Protein AF-0000000085003694 (afdb_homodimer)

Nearest PDB structures (foldseek):
  8pn7-assembly1_A  TM=8.939E-01  e=8.388E-47  Methylorubrum extorquens AM1
  7w5u-assembly1_D  TM=9.003E-01  e=6.815E-46  Streptomyces antibioticus
  6ybq-assembly1_D  TM=8.881E-01  e=1.620E-46  Methylorubrum extorquens AM1
  8pn8-assembly1_E  TM=8.830E-01  e=2.777E-46  Methylorubrum extorquens AM1
  3n6r-assembly1_J  TM=8.562E-01  e=2.970E-42  Roseobacter denitrificans OCh 114

Sequence (1122 aa):
MPENTKAAQRIRQVSTHLSPQKLPVDYSDVFDDMKLLRSMASTPDTSRRGYIRQKEAGKLWVRERLEQLLDQGSFTEIGSLSGTVTWEKTGPTTDKPVSFIPSNNIQGMGRLKGRKVLLTADDFTIRGGHLDGSTAGKTIYLEKLALALKLPMIKLVDGSSGGGSVTIIGTQGWSYLPSLPAFRHIVDQLNQGIPNLGAVVGPAIGLGAARVVSCHFSVMAADIGSLFNAGPEVVKGAALGDDLNPQTLGGPAIHCTNGTIDNMARDEAECYEQLRTMLSYLPNCGVEAPPVIPSTDPENRTDESLRRVIPRRPTRMYNPRTIILSVVDRESWFEIGPLWGRTAISGVARLGGRPVGIISLNCEVNGGTLDAAGSQKLTRLLKLCDVMNLPVLQFIDVRTLTAGYAIGPAAEKAATMRWGVELAKTYFDTTTPLFNVITRRVYGVAGGVMISSRDPVMQVAWPSGQWGSLPLEGGIEVAHRHELGEAAKVGKKAERYKELDDEYRRLMNPVRTANAFGIEEIVDPKDTRSICCAWAKHVYKTLLPQRLLDRAAGKIVPKFCMPENTKAAQRIRQVSTHLSPQKLPVDYSDVFDDMKLLRSMASTPDTSRRGYIRQKEAGKLWVRERLEQLLDQGSFTEIGSLSGTVTWEKTGPTTDKPVSFIPSNNIQGMGRLKGRKVLLTADDFTIRGGHLDGSTAGKTIYLEKLALALKLPMIKLVDGSSGGGSVTIIGTQGWSYLPSLPAFRHIVDQLNQGIPNLGAVVGPAIGLGAARVVSCHFSVMAADIGSLFNAGPEVVKGAALGDDLNPQTLGGPAIHCTNGTIDNMARDEAECYEQLRTMLSYLPNCGVEAPPVIPSTDPENRTDESLRRVIPRRPTRMYNPRTIILSVVDRESWFEIGPLWGRTAISGVARLGGRPVGIISLNCEVNGGTLDAAGSQKLTRLLKLCDVMNLPVLQFIDVRTLTAGYAIGPAAEKAATMRWGVELAKTYFDTTTPLFNVITRRVYGVAGGVMISSRDPVMQVAWPSGQWGSLPLEGGIEVAHRHELGEAAKVGKKAERYKELDDEYRRLMNPVRTANAFGIEEIVDPKDTRSICCAWAKHVYKTLLPQRLLDRAAGKIVPKFC

Structure (mmCIF, N/CA/C/O backbone):
data_AF-0000000085003694-model_v1
#
loop_
_entity.id
_entity.type
_entity.pdbx_description
1 polymer 'Propionyl-CoA carboxylase beta chain, mitochondrial'
#
loop_
_atom_site.group_PDB
_atom_site.id
_atom_site.type_symbol
_atom_site.label_atom_id
_atom_site.label_alt_id
_atom_site.label_comp_id
_atom_site.label_asym_id
_atom_site.label_entity_id
_atom_site.label_seq_id
_atom_site.pdbx_PDB_ins_code
_atom_site.Cartn_x
_atom_site.Cartn_y
_atom_site.Cartn_z
_atom_site.occupancy
_atom_site.B_iso_or_equiv
_atom_site.auth_seq_id
_atom_site.auth_comp_id
_atom_site.auth_asym_id
_atom_site.auth_atom_id
_atom_site.pdbx_PDB_model_num
ATOM 1 N N . MET A 1 1 ? -14.82 -75.75 -62.594 1 29.81 1 MET A N 1
ATOM 2 C CA . MET A 1 1 ? -14.07 -74.562 -62.938 1 29.81 1 MET A CA 1
ATOM 3 C C . MET A 1 1 ? -14.375 -73.438 -61.938 1 29.81 1 MET A C 1
ATOM 5 O O . MET A 1 1 ? -14.25 -72.25 -62.25 1 29.81 1 MET A O 1
ATOM 9 N N . PRO A 1 2 ? -14.812 -73.688 -60.781 1 48.53 2 PRO A N 1
ATOM 10 C CA . PRO A 1 2 ? -15.203 -73 -59.562 1 48.53 2 PRO A CA 1
ATOM 11 C C . PRO A 1 2 ? -14 -72.438 -58.781 1 48.53 2 PRO A C 1
ATOM 13 O O . PRO A 1 2 ? -14.164 -71.812 -57.75 1 48.53 2 PRO A O 1
ATOM 16 N N . GLU A 1 3 ? -12.656 -72.562 -59.406 1 47.25 3 GLU A N 1
ATOM 17 C CA . GLU A 1 3 ? -11.359 -72.25 -58.812 1 47.25 3 GLU A CA 1
ATOM 18 C C . GLU A 1 3 ? -11.094 -70.75 -58.875 1 47.25 3 GLU A C 1
ATOM 20 O O . GLU A 1 3 ? -10.523 -70.188 -57.938 1 47.25 3 GLU A O 1
ATOM 25 N N . ASN A 1 4 ? -11.25 -70.188 -60.094 1 48.09 4 ASN A N 1
ATOM 26 C CA . ASN A 1 4 ? -10.703 -68.875 -60.344 1 48.09 4 ASN A CA 1
ATOM 27 C C . ASN A 1 4 ? -11.445 -67.75 -59.562 1 48.09 4 ASN A C 1
ATOM 29 O O . ASN A 1 4 ? -11 -66.625 -59.469 1 48.09 4 ASN A O 1
ATOM 33 N N . THR A 1 5 ? -12.695 -68.125 -59.188 1 52.16 5 THR A N 1
ATOM 34 C CA . THR A 1 5 ? -13.469 -67.062 -58.531 1 52.16 5 THR A CA 1
ATOM 35 C C . THR A 1 5 ? -12.992 -66.938 -57.062 1 52.16 5 THR A C 1
ATOM 37 O O . THR A 1 5 ? -13.008 -65.812 -56.531 1 52.16 5 THR A O 1
ATOM 40 N N . LYS A 1 6 ? -12.391 -68.125 -56.469 1 52.56 6 LYS A N 1
ATOM 41 C CA . LYS A 1 6 ? -11.953 -68 -55.062 1 52.56 6 LYS A CA 1
ATOM 42 C C . LYS A 1 6 ? -10.648 -67.188 -54.969 1 52.56 6 LYS A C 1
ATOM 44 O O . LYS A 1 6 ? -10.398 -66.5 -53.969 1 52.56 6 LYS A O 1
ATOM 49 N N . ALA A 1 7 ? -9.805 -67.312 -55.969 1 59.47 7 ALA A N 1
ATOM 50 C CA . ALA A 1 7 ? -8.539 -66.625 -55.906 1 59.47 7 ALA A CA 1
ATOM 51 C C . ALA A 1 7 ? -8.734 -65.125 -56.094 1 59.47 7 ALA A C 1
ATOM 53 O O . ALA A 1 7 ? -8.094 -64.312 -55.438 1 59.47 7 ALA A O 1
ATOM 54 N N . ALA A 1 8 ? -9.688 -64.938 -56.969 1 58.44 8 ALA A N 1
ATOM 55 C CA . ALA A 1 8 ? -9.984 -63.531 -57.219 1 58.44 8 ALA A CA 1
ATOM 56 C C . ALA A 1 8 ? -10.672 -62.875 -56 1 58.44 8 ALA A C 1
ATOM 58 O O . ALA A 1 8 ? -10.406 -61.719 -55.656 1 58.44 8 ALA A O 1
ATOM 59 N N . GLN A 1 9 ? -11.5 -63.812 -55.312 1 54.28 9 GLN A N 1
ATOM 60 C CA . GLN A 1 9 ? -12.102 -63.375 -54.062 1 54.28 9 GLN A CA 1
ATOM 61 C C . GLN A 1 9 ? -11.047 -63.219 -52.969 1 54.28 9 GLN A C 1
ATOM 63 O O . GLN A 1 9 ? -11.102 -62.281 -52.156 1 54.28 9 GLN A O 1
ATOM 68 N N . ARG A 1 10 ? -10.086 -64.188 -52.938 1 58.09 10 ARG A N 1
ATOM 69 C CA . ARG A 1 10 ? -9.031 -64.125 -51.938 1 58.09 10 ARG A CA 1
ATOM 70 C C . ARG A 1 10 ? -8.109 -62.938 -52.25 1 58.09 10 ARG A C 1
ATOM 72 O O . ARG A 1 10 ? -7.664 -62.25 -51.312 1 58.09 10 ARG A O 1
ATOM 79 N N . ILE A 1 11 ? -7.781 -62.719 -53.562 1 54.47 11 ILE A N 1
ATOM 80 C CA . ILE A 1 11 ? -6.973 -61.562 -53.875 1 54.47 11 ILE A CA 1
ATOM 81 C C . ILE A 1 11 ? -7.742 -60.281 -53.531 1 54.47 11 ILE A C 1
ATOM 83 O O . ILE A 1 11 ? -7.168 -59.344 -52.969 1 54.47 11 ILE A O 1
ATOM 87 N N . ARG A 1 12 ? -9.133 -60.219 -53.812 1 50.28 12 ARG A N 1
ATOM 88 C CA . ARG A 1 12 ? -9.906 -59.031 -53.406 1 50.28 12 ARG A CA 1
ATOM 89 C C . ARG A 1 12 ? -9.945 -58.906 -51.906 1 50.28 12 ARG A C 1
ATOM 91 O O . ARG A 1 12 ? -9.891 -57.812 -51.344 1 50.28 12 ARG A O 1
ATOM 98 N N . GLN A 1 13 ? -10.016 -60.094 -51.188 1 49.41 13 GLN A N 1
ATOM 99 C CA . GLN A 1 13 ? -9.992 -60.031 -49.719 1 49.41 13 GLN A CA 1
ATOM 100 C C . GLN A 1 13 ? -8.625 -59.562 -49.219 1 49.41 13 GLN A C 1
ATOM 102 O O . GLN A 1 13 ? -8.547 -58.812 -48.25 1 49.41 13 GLN A O 1
ATOM 107 N N . VAL A 1 14 ? -7.523 -60.094 -49.812 1 51.84 14 VAL A N 1
ATOM 108 C CA . VAL A 1 14 ? -6.203 -59.656 -49.375 1 51.84 14 VAL A CA 1
ATOM 109 C C . VAL A 1 14 ? -5.969 -58.219 -49.812 1 51.84 14 VAL A C 1
ATOM 111 O O . VAL A 1 14 ? -5.355 -57.438 -49.094 1 51.84 14 VAL A O 1
ATOM 114 N N . SER A 1 15 ? -6.367 -57.812 -51.031 1 46.91 15 SER A N 1
ATOM 115 C CA . SER A 1 15 ? -6.184 -56.406 -51.438 1 46.91 15 SER A CA 1
ATOM 116 C C . SER A 1 15 ? -7 -55.469 -50.594 1 46.91 15 SER A C 1
ATOM 118 O O . SER A 1 15 ? -6.641 -54.312 -50.406 1 46.91 15 SER A O 1
ATOM 120 N N . THR A 1 16 ? -8.289 -55.812 -50.188 1 43.41 16 THR A N 1
ATOM 121 C CA . THR A 1 16 ? -9.039 -54.969 -49.25 1 43.41 16 THR A CA 1
ATOM 122 C C . THR A 1 16 ? -8.328 -54.906 -47.906 1 43.41 16 THR A C 1
ATOM 124 O O . THR A 1 16 ? -8.484 -53.938 -47.156 1 43.41 16 THR A O 1
ATOM 127 N N . HIS A 1 17 ? -7.652 -56 -47.5 1 44.16 17 HIS A N 1
ATOM 128 C CA . HIS A 1 17 ? -6.914 -55.969 -46.25 1 44.16 17 HIS A CA 1
ATOM 129 C C . HIS A 1 17 ? -5.652 -55.125 -46.375 1 44.16 17 HIS A C 1
ATOM 131 O O . HIS A 1 17 ? -5.078 -54.688 -45.375 1 44.16 17 HIS A O 1
ATOM 137 N N . LEU A 1 18 ? -4.91 -55.219 -47.469 1 43.62 18 LEU A N 1
ATOM 138 C CA . LEU A 1 18 ? -3.682 -54.438 -47.594 1 43.62 18 LEU A CA 1
ATOM 139 C C . LEU A 1 18 ? -3.986 -53 -47.938 1 43.62 18 LEU A C 1
ATOM 141 O O . LEU A 1 18 ? -3.1 -52.25 -48.344 1 43.62 18 LEU A O 1
ATOM 145 N N . SER A 1 19 ? -5.242 -52.625 -48.312 1 42.5 19 SER A N 1
ATOM 146 C CA . SER A 1 19 ? -5.332 -51.219 -48.625 1 42.5 19 SER A CA 1
ATOM 147 C C . SER A 1 19 ? -4.848 -50.375 -47.438 1 42.5 19 SER A C 1
ATOM 149 O O . SER A 1 19 ? -5.215 -50.625 -46.281 1 42.5 19 SER A O 1
ATOM 151 N N . PRO A 1 20 ? -3.699 -49.75 -47.562 1 49 20 PRO A N 1
ATOM 152 C CA . PRO A 1 20 ? -3.346 -48.781 -46.5 1 49 20 PRO A CA 1
ATOM 153 C C . PRO A 1 20 ? -4.566 -48.094 -45.875 1 49 20 PRO A C 1
ATOM 155 O O . PRO A 1 20 ? -5.57 -47.875 -46.562 1 49 20 PRO A O 1
ATOM 158 N N . GLN A 1 21 ? -4.977 -48.562 -44.781 1 52.09 21 GLN A N 1
ATOM 159 C CA . GLN A 1 21 ? -6.047 -47.875 -44.062 1 52.09 21 GLN A CA 1
ATOM 160 C C . GLN A 1 21 ? -6.137 -46.406 -44.469 1 52.09 21 GLN A C 1
ATOM 162 O O . GLN A 1 21 ? -5.254 -45.594 -44.156 1 52.09 21 GLN A O 1
ATOM 167 N N . LYS A 1 22 ? -6.586 -46.156 -45.625 1 66.31 22 LYS A N 1
ATOM 168 C CA . LYS A 1 22 ? -6.781 -44.812 -46.156 1 66.31 22 LYS A CA 1
ATOM 169 C C . LYS A 1 22 ? -7.48 -43.938 -45.156 1 66.31 22 LYS A C 1
ATOM 171 O O . LYS A 1 22 ? -8.547 -44.281 -44.625 1 66.31 22 LYS A O 1
ATOM 176 N N . LEU A 1 23 ? -6.699 -43 -44.625 1 74.5 23 LEU A N 1
ATOM 177 C CA . LEU A 1 23 ? -7.262 -41.969 -43.781 1 74.5 23 LEU A CA 1
ATOM 178 C C . LEU A 1 23 ? -8.477 -41.312 -44.438 1 74.5 23 LEU A C 1
ATOM 180 O O . LEU A 1 23 ? -8.484 -41.125 -45.656 1 74.5 23 LEU A O 1
ATOM 184 N N . PRO A 1 24 ? -9.578 -41.375 -43.688 1 79.56 24 PRO A N 1
ATOM 185 C CA . PRO A 1 24 ? -10.734 -40.688 -44.25 1 79.56 24 PRO A CA 1
ATOM 186 C C . PRO A 1 24 ? -10.391 -39.281 -44.781 1 79.56 24 PRO A C 1
ATOM 188 O O . PRO A 1 24 ? -9.562 -38.594 -44.219 1 79.56 24 PRO A O 1
ATOM 191 N N . VAL A 1 25 ? -10.953 -38.875 -45.875 1 80.38 25 VAL A N 1
ATOM 192 C CA . VAL A 1 25 ? -10.68 -37.625 -46.531 1 80.38 25 VAL A CA 1
ATOM 193 C C . VAL A 1 25 ? -11.219 -36.469 -45.688 1 80.38 25 VAL A C 1
ATOM 195 O O . VAL A 1 25 ? -10.711 -35.344 -45.75 1 80.38 25 VAL A O 1
ATOM 198 N N . ASP A 1 26 ? -12.188 -36.781 -44.938 1 85.44 26 ASP A N 1
ATOM 199 C CA . ASP A 1 26 ? -12.852 -35.719 -44.188 1 85.44 26 ASP A CA 1
ATOM 200 C C . ASP A 1 26 ? -12.367 -35.656 -42.75 1 85.44 26 ASP A C 1
ATOM 202 O O . ASP A 1 26 ? -13.039 -35.062 -41.906 1 85.44 26 ASP A O 1
ATOM 206 N N . TYR A 1 27 ? -11.32 -36.188 -42.438 1 88.31 27 TYR A N 1
ATOM 207 C CA . TYR A 1 27 ? -10.648 -36.156 -41.156 1 88.31 27 TYR A CA 1
ATOM 208 C C . TYR A 1 27 ? -11.547 -36.75 -40.062 1 88.31 27 TYR A C 1
ATOM 210 O O . TYR A 1 27 ? -11.445 -36.344 -38.875 1 88.31 27 TYR A O 1
ATOM 218 N N . SER A 1 28 ? -12.469 -37.562 -40.312 1 87.81 28 SER A N 1
ATOM 219 C CA . SER A 1 28 ? -13.375 -38.188 -39.344 1 87.81 28 SER A CA 1
ATOM 220 C C . SER A 1 28 ? -12.609 -38.969 -38.281 1 87.81 28 SER A C 1
ATOM 222 O O . SER A 1 28 ? -13.047 -39.062 -37.156 1 87.81 28 SER A O 1
ATOM 224 N N . ASP A 1 29 ? -11.531 -39.531 -38.688 1 85.12 29 ASP A N 1
ATOM 225 C CA . ASP A 1 29 ? -10.688 -40.25 -37.719 1 85.12 29 ASP A CA 1
ATOM 226 C C . ASP A 1 29 ? -10.203 -39.312 -36.625 1 85.12 29 ASP A C 1
ATOM 228 O O . ASP A 1 29 ? -10.258 -39.625 -35.438 1 85.12 29 ASP A O 1
ATOM 232 N N . VAL A 1 30 ? -9.711 -38.156 -37.094 1 87.62 30 VAL A N 1
ATOM 233 C CA . VAL A 1 30 ? -9.234 -37.156 -36.125 1 87.62 30 VAL A CA 1
ATOM 234 C C . VAL A 1 30 ? -10.398 -36.656 -35.281 1 87.62 30 VAL A C 1
ATOM 236 O O . VAL A 1 30 ? -10.258 -36.531 -34.062 1 87.62 30 VAL A O 1
ATOM 239 N N . PHE A 1 31 ? -11.492 -36.469 -35.812 1 90.31 31 PHE A N 1
ATOM 240 C CA . PHE A 1 31 ? -12.688 -36.031 -35.094 1 90.31 31 PHE A CA 1
ATOM 241 C C . PHE A 1 31 ? -13.094 -37.062 -34.031 1 90.31 31 PHE A C 1
ATOM 243 O O . PHE A 1 31 ? -13.516 -36.719 -32.938 1 90.31 31 PHE A O 1
ATOM 250 N N . ASP A 1 32 ? -12.992 -38.25 -34.406 1 90.25 32 ASP A N 1
ATOM 251 C CA . ASP A 1 32 ? -13.344 -39.281 -33.469 1 90.25 32 ASP A CA 1
ATOM 252 C C . ASP A 1 32 ? -12.414 -39.281 -32.281 1 90.25 32 ASP A C 1
ATOM 254 O O . ASP A 1 32 ? -12.867 -39.469 -31.141 1 90.25 32 ASP A O 1
ATOM 258 N N . ASP A 1 33 ? -11.141 -39.125 -32.625 1 91.38 33 ASP A N 1
ATOM 259 C CA . ASP A 1 33 ? -10.18 -39 -31.531 1 91.38 33 ASP A CA 1
ATOM 260 C C . ASP A 1 33 ? -10.523 -37.844 -30.609 1 91.38 33 ASP A C 1
ATOM 262 O O . ASP A 1 33 ? -10.5 -37.969 -29.391 1 91.38 33 ASP A O 1
ATOM 266 N N . MET A 1 34 ? -10.805 -36.719 -31.156 1 92.12 34 MET A N 1
ATOM 267 C CA . MET A 1 34 ? -11.141 -35.531 -30.391 1 92.12 34 MET A CA 1
ATOM 268 C C . MET A 1 34 ? -12.383 -35.75 -29.531 1 92.12 34 MET A C 1
ATOM 270 O O . MET A 1 34 ? -12.406 -35.375 -28.344 1 92.12 34 MET A O 1
ATOM 274 N N . LYS A 1 35 ? -13.336 -36.312 -30.109 1 93 35 LYS A N 1
ATOM 275 C CA . LYS A 1 35 ? -14.578 -36.594 -29.391 1 93 35 LYS A CA 1
ATOM 276 C C . LYS A 1 35 ? -14.344 -37.5 -28.203 1 93 35 LYS A C 1
ATOM 278 O O . LYS A 1 35 ? -14.914 -37.312 -27.125 1 93 35 LYS A O 1
ATOM 283 N N . LEU A 1 36 ? -13.578 -38.5 -28.438 1 92.81 36 LEU A N 1
ATOM 284 C CA . LEU A 1 36 ? -13.25 -39.469 -27.375 1 92.81 36 LEU A CA 1
ATOM 285 C C . LEU A 1 36 ? -12.547 -38.75 -26.219 1 92.81 36 LEU A C 1
ATOM 287 O O . LEU A 1 36 ? -12.938 -38.938 -25.062 1 92.81 36 LEU A O 1
ATOM 291 N N . LEU A 1 37 ? -11.562 -38 -26.547 1 93.06 37 LEU A N 1
ATOM 292 C CA . LEU A 1 37 ? -10.797 -37.281 -25.516 1 93.06 37 LEU A CA 1
ATOM 293 C C . LEU A 1 37 ? -11.688 -36.312 -24.766 1 93.06 37 LEU A C 1
ATOM 295 O O . LEU A 1 37 ? -11.617 -36.219 -23.531 1 93.06 37 LEU A O 1
ATOM 299 N N . ARG A 1 38 ? -12.484 -35.625 -25.484 1 93.31 38 ARG A N 1
ATOM 300 C CA . ARG A 1 38 ? -13.383 -34.656 -24.844 1 93.31 38 ARG A CA 1
ATOM 301 C C . ARG A 1 38 ? -14.391 -35.375 -23.953 1 93.31 38 ARG A C 1
ATOM 303 O O . ARG A 1 38 ? -14.742 -34.875 -22.875 1 93.31 38 ARG A O 1
ATOM 310 N N . SER A 1 39 ? -14.844 -36.469 -24.359 1 93.38 39 SER A N 1
ATOM 311 C CA . SER A 1 39 ? -15.766 -37.25 -23.562 1 93.38 39 SER A CA 1
ATOM 312 C C . SER A 1 39 ? -15.094 -37.719 -22.266 1 93.38 39 SER A C 1
ATOM 314 O O . SER A 1 39 ? -15.703 -37.688 -21.203 1 93.38 39 SER A O 1
ATOM 316 N N . MET A 1 40 ? -13.914 -38.156 -22.406 1 91.06 40 MET A N 1
ATOM 317 C CA . MET A 1 40 ? -13.164 -38.625 -21.234 1 91.06 40 MET A CA 1
ATOM 318 C C . MET A 1 40 ? -12.938 -37.469 -20.25 1 91.06 40 MET A C 1
ATOM 320 O O . MET A 1 40 ? -13.039 -37.656 -19.047 1 91.06 40 MET A O 1
ATOM 324 N N . ALA A 1 41 ? -12.656 -36.312 -20.797 1 91.69 41 ALA A N 1
ATOM 325 C CA . ALA A 1 41 ? -12.391 -35.156 -19.984 1 91.69 41 ALA A CA 1
ATOM 326 C C . ALA A 1 41 ? -13.648 -34.688 -19.25 1 91.69 41 ALA A C 1
ATOM 328 O O . ALA A 1 41 ? -13.57 -34.156 -18.141 1 91.69 41 ALA A O 1
ATOM 329 N N . SER A 1 42 ? -14.766 -34.875 -19.844 1 91.75 42 SER A N 1
ATOM 330 C CA . SER A 1 42 ? -16 -34.344 -19.297 1 91.75 42 SER A CA 1
ATOM 331 C C . SER A 1 42 ? -16.734 -35.375 -18.453 1 91.75 42 SER A C 1
ATOM 333 O O . SER A 1 42 ? -17.781 -35.062 -17.859 1 91.75 42 SER A O 1
ATOM 335 N N . THR A 1 43 ? -16.219 -36.562 -18.391 1 90.12 43 THR A N 1
ATOM 336 C CA . THR A 1 43 ? -16.828 -37.625 -17.578 1 90.12 43 THR A CA 1
ATOM 337 C C . THR A 1 43 ? -15.891 -38.031 -16.453 1 90.12 43 THR A C 1
ATOM 339 O O . THR A 1 43 ? -14.859 -38.656 -16.703 1 90.12 43 THR A O 1
ATOM 342 N N . PRO A 1 44 ? -16.266 -37.688 -15.336 1 85.56 44 PRO A N 1
ATOM 343 C CA . PRO A 1 44 ? -15.359 -38.062 -14.25 1 85.56 44 PRO A CA 1
ATOM 344 C C . PRO A 1 44 ? -15.289 -39.562 -14 1 85.56 44 PRO A C 1
ATOM 346 O O . PRO A 1 44 ? -16.297 -40.25 -14.141 1 85.56 44 PRO A O 1
ATOM 349 N N . ASP A 1 45 ? -14.125 -40.031 -13.773 1 86.19 45 ASP A N 1
ATOM 350 C CA . ASP A 1 45 ? -13.992 -41.375 -13.266 1 86.19 45 ASP A CA 1
ATOM 351 C C . ASP A 1 45 ? -14.344 -41.438 -11.781 1 86.19 45 ASP A C 1
ATOM 353 O O . ASP A 1 45 ? -13.531 -41.094 -10.922 1 86.19 45 ASP A O 1
ATOM 357 N N . THR A 1 46 ? -15.484 -41.938 -11.422 1 90.5 46 THR A N 1
ATOM 358 C CA . THR A 1 46 ? -16.031 -41.875 -10.078 1 90.5 46 THR A CA 1
ATOM 359 C C . THR A 1 46 ? -15.352 -42.875 -9.156 1 90.5 46 THR A C 1
ATOM 361 O O . THR A 1 46 ? -15.523 -42.844 -7.941 1 90.5 46 THR A O 1
ATOM 364 N N . SER A 1 47 ? -14.594 -43.719 -9.727 1 90.56 47 SER A N 1
ATOM 365 C CA . SER A 1 47 ? -13.906 -44.75 -8.93 1 90.56 47 SER A CA 1
ATOM 366 C C . SER A 1 47 ? -12.516 -44.25 -8.508 1 90.56 47 SER A C 1
ATOM 368 O O . SER A 1 47 ? -11.883 -44.844 -7.637 1 90.56 47 SER A O 1
ATOM 370 N N . ARG A 1 48 ? -12.164 -43.219 -9.164 1 89.12 48 ARG A N 1
ATOM 371 C CA . ARG A 1 48 ? -10.836 -42.719 -8.844 1 89.12 48 ARG A CA 1
ATOM 372 C C . ARG A 1 48 ? -10.805 -42.125 -7.441 1 89.12 48 ARG A C 1
ATOM 374 O O . ARG A 1 48 ? -11.758 -41.469 -7.023 1 89.12 48 ARG A O 1
ATOM 381 N N . ARG A 1 49 ? -9.781 -42.312 -6.797 1 87.69 49 ARG A N 1
ATOM 382 C CA . ARG A 1 49 ? -9.594 -41.875 -5.418 1 87.69 49 ARG A CA 1
ATOM 383 C C . ARG A 1 49 ? -9.758 -40.344 -5.309 1 87.69 49 ARG A C 1
ATOM 385 O O . ARG A 1 49 ? -10.383 -39.844 -4.363 1 87.69 49 ARG A O 1
ATOM 392 N N . GLY A 1 50 ? -9.195 -39.656 -6.219 1 88.94 50 GLY A N 1
ATOM 393 C CA . GLY A 1 50 ? -9.289 -38.188 -6.191 1 88.94 50 GLY A CA 1
ATOM 394 C C . GLY A 1 50 ? -10.719 -37.688 -6.23 1 88.94 50 GLY A C 1
ATOM 395 O O . GLY A 1 50 ? -11.086 -36.781 -5.488 1 88.94 50 GLY A O 1
ATOM 396 N N . TYR A 1 51 ? -11.484 -38.281 -7.051 1 92.81 51 TYR A N 1
ATOM 397 C CA . TYR A 1 51 ? -12.883 -37.906 -7.176 1 92.81 51 TYR A CA 1
ATOM 398 C C . TYR A 1 51 ? -13.664 -38.25 -5.918 1 92.81 51 TYR A C 1
ATOM 400 O O . TYR A 1 51 ? -14.453 -37.438 -5.418 1 92.81 51 TYR A O 1
ATOM 408 N N . ILE A 1 52 ? -13.461 -39.375 -5.383 1 93.81 52 ILE A N 1
ATOM 409 C CA . ILE A 1 52 ? -14.156 -39.844 -4.188 1 93.81 52 ILE A CA 1
ATOM 410 C C . ILE A 1 52 ? -13.859 -38.906 -3.023 1 93.81 52 ILE A C 1
ATOM 412 O O . ILE A 1 52 ? -14.781 -38.438 -2.34 1 93.81 52 ILE A O 1
ATOM 416 N N . ARG A 1 53 ? -12.625 -38.594 -2.877 1 92.25 53 ARG A N 1
ATOM 417 C CA . ARG A 1 53 ? -12.227 -37.719 -1.798 1 92.25 53 ARG A CA 1
ATOM 418 C C . ARG A 1 53 ? -12.844 -36.312 -1.979 1 92.25 53 ARG A C 1
ATOM 420 O O . ARG A 1 53 ? -13.219 -35.656 -1.003 1 92.25 53 ARG A O 1
ATOM 427 N N . GLN A 1 54 ? -12.891 -35.906 -3.219 1 95.19 54 GLN A N 1
ATOM 428 C CA . GLN A 1 54 ? -13.5 -34.594 -3.555 1 95.19 54 GLN A CA 1
ATOM 429 C C . GLN A 1 54 ? -14.945 -34.562 -3.084 1 95.19 54 GLN A C 1
ATOM 431 O O . GLN A 1 54 ? -15.352 -33.594 -2.42 1 95.19 54 GLN A O 1
ATOM 436 N N . LYS A 1 55 ? -15.656 -35.594 -3.328 1 95.25 55 LYS A N 1
ATOM 437 C CA . LYS A 1 55 ? -17.078 -35.656 -2.979 1 95.25 55 LYS A CA 1
ATOM 438 C C . LYS A 1 55 ? -17.266 -35.875 -1.479 1 95.25 55 LYS A C 1
ATOM 440 O O . LYS A 1 55 ? -18.172 -35.312 -0.875 1 95.25 55 LYS A O 1
ATOM 445 N N . GLU A 1 56 ? -16.391 -36.625 -0.904 1 94.94 56 GLU A N 1
ATOM 446 C CA . GLU A 1 56 ? -16.438 -36.844 0.535 1 94.94 56 GLU A CA 1
ATOM 447 C C . GLU A 1 56 ? -16.188 -35.562 1.317 1 94.94 56 GLU A C 1
ATOM 449 O O . GLU A 1 56 ? -16.719 -35.375 2.41 1 94.94 56 GLU A O 1
ATOM 454 N N . ALA A 1 57 ? -15.438 -34.688 0.728 1 93.31 57 ALA A N 1
ATOM 455 C CA . ALA A 1 57 ? -15.109 -33.438 1.36 1 93.31 57 ALA A CA 1
ATOM 456 C C . ALA A 1 57 ? -16.25 -32.438 1.197 1 93.31 57 ALA A C 1
ATOM 458 O O . ALA A 1 57 ? -16.156 -31.281 1.644 1 93.31 57 ALA A O 1
ATOM 459 N N . GLY A 1 58 ? -17.328 -32.812 0.522 1 94.81 58 GLY A N 1
ATOM 460 C CA . GLY A 1 58 ? -18.484 -31.953 0.328 1 94.81 58 GLY A CA 1
ATOM 461 C C . GLY A 1 58 ? -18.297 -30.953 -0.803 1 94.81 58 GLY A C 1
ATOM 462 O O . GLY A 1 58 ? -19.016 -29.969 -0.893 1 94.81 58 GLY A O 1
ATOM 463 N N . LYS A 1 59 ? -17.344 -31.188 -1.654 1 96.69 59 LYS A N 1
ATOM 464 C CA . LYS A 1 59 ? -17 -30.25 -2.723 1 96.69 59 LYS A CA 1
ATOM 465 C C . LYS A 1 59 ? -17.641 -30.688 -4.043 1 96.69 59 LYS A C 1
ATOM 467 O O . LYS A 1 59 ? -17.828 -31.875 -4.297 1 96.69 59 LYS A O 1
ATOM 472 N N . LEU A 1 60 ? -17.906 -29.688 -4.867 1 96.81 60 LEU A N 1
ATOM 473 C CA . LEU A 1 60 ? -18.312 -29.953 -6.242 1 96.81 60 LEU A CA 1
ATOM 474 C C . LEU A 1 60 ? -17.094 -30.312 -7.094 1 96.81 60 LEU A C 1
ATOM 476 O O . LEU A 1 60 ? -15.984 -29.844 -6.832 1 96.81 60 LEU A O 1
ATOM 480 N N . TRP A 1 61 ? -17.375 -31.25 -8.031 1 96.25 61 TRP A N 1
ATOM 481 C CA . TRP A 1 61 ? -16.391 -31.453 -9.094 1 96.25 61 TRP A CA 1
ATOM 482 C C . TRP A 1 61 ? -16.297 -30.234 -10 1 96.25 61 TRP A C 1
ATOM 484 O O . TRP A 1 61 ? -17.266 -29.484 -10.125 1 96.25 61 TRP A O 1
ATOM 494 N N . VAL A 1 62 ? -15.203 -30.031 -10.633 1 96.5 62 VAL A N 1
ATOM 495 C CA . VAL A 1 62 ? -14.883 -28.781 -11.328 1 96.5 62 VAL A CA 1
ATOM 496 C C . VAL A 1 62 ? -15.945 -28.484 -12.383 1 96.5 62 VAL A C 1
ATOM 498 O O . VAL A 1 62 ? -16.359 -27.344 -12.555 1 96.5 62 VAL A O 1
ATOM 501 N N . ARG A 1 63 ? -16.391 -29.438 -13.172 1 95.5 63 ARG A N 1
ATOM 502 C CA . ARG A 1 63 ? -17.359 -29.188 -14.227 1 95.5 63 ARG A CA 1
ATOM 503 C C . ARG A 1 63 ? -18.75 -28.922 -13.633 1 95.5 63 ARG A C 1
ATOM 505 O O . ARG A 1 63 ? -19.547 -28.172 -14.219 1 95.5 63 ARG A O 1
ATOM 512 N N . GLU A 1 64 ? -19.031 -29.5 -12.453 1 96.5 64 GLU A N 1
ATOM 513 C CA . GLU A 1 64 ? -20.25 -29.141 -11.727 1 96.5 64 GLU A CA 1
ATOM 514 C C . GLU A 1 64 ? -20.234 -27.672 -11.312 1 96.5 64 GLU A C 1
ATOM 516 O O . GLU A 1 64 ? -21.266 -27 -11.312 1 96.5 64 GLU A O 1
ATOM 521 N N . ARG A 1 65 ? -19.062 -27.172 -10.906 1 97.94 65 ARG A N 1
ATOM 522 C CA . ARG A 1 65 ? -18.906 -25.766 -10.547 1 97.94 65 ARG A CA 1
ATOM 523 C C . ARG A 1 65 ? -19.234 -24.859 -11.727 1 97.94 65 ARG A C 1
ATOM 525 O O . ARG A 1 65 ? -19.906 -23.844 -11.562 1 97.94 65 ARG A O 1
ATOM 532 N N . LEU A 1 66 ? -18.719 -25.219 -12.914 1 97.06 66 LEU A N 1
ATOM 533 C CA . LEU A 1 66 ? -18.969 -24.422 -14.117 1 97.06 66 LEU A CA 1
ATOM 534 C C . LEU A 1 66 ? -20.453 -24.344 -14.414 1 97.06 66 LEU A C 1
ATOM 536 O O . LEU A 1 66 ? -20.969 -23.266 -14.742 1 97.06 66 LEU A O 1
ATOM 540 N N . GLU A 1 67 ? -21.109 -25.469 -14.25 1 95.94 67 GLU A N 1
ATOM 541 C CA . GLU A 1 67 ? -22.547 -25.531 -14.523 1 95.94 67 GLU A CA 1
ATOM 542 C C . GLU A 1 67 ? -23.328 -24.672 -13.531 1 95.94 67 GLU A C 1
ATOM 544 O O . GLU A 1 67 ? -24.328 -24.031 -13.898 1 95.94 67 GLU A O 1
ATOM 549 N N . GLN A 1 68 ? -22.891 -24.688 -12.352 1 97.31 68 GLN A N 1
ATOM 550 C CA . GLN A 1 68 ? -23.594 -23.938 -11.32 1 97.31 68 GLN A CA 1
ATOM 551 C C . GLN A 1 68 ? -23.328 -22.438 -11.453 1 97.31 68 GLN A C 1
ATOM 553 O O . GLN A 1 68 ? -24.203 -21.609 -11.164 1 97.31 68 GLN A O 1
ATOM 558 N N . LEU A 1 69 ? -22.172 -22.047 -11.82 1 97.94 69 LEU A N 1
ATOM 559 C CA . LEU A 1 69 ? -21.75 -20.641 -11.844 1 97.94 69 LEU A CA 1
ATOM 560 C C . LEU A 1 69 ? -22.234 -19.953 -13.109 1 97.94 69 LEU A C 1
ATOM 562 O O . LEU A 1 69 ? -22.812 -18.859 -13.047 1 97.94 69 LEU A O 1
ATOM 566 N N . LEU A 1 70 ? -22.047 -20.578 -14.281 1 98.06 70 LEU A N 1
ATOM 567 C CA . LEU A 1 70 ? -22.25 -19.922 -15.578 1 98.06 70 LEU A CA 1
ATOM 568 C C . LEU A 1 70 ? -23.703 -20.047 -16.031 1 98.06 70 LEU A C 1
ATOM 570 O O . LEU A 1 70 ? -24.422 -20.953 -15.578 1 98.06 70 LEU A O 1
ATOM 574 N N . ASP A 1 71 ? -24.031 -19.125 -16.922 1 97.94 71 ASP A N 1
ATOM 575 C CA . ASP A 1 71 ? -25.297 -19.281 -17.609 1 97.94 71 ASP A CA 1
ATOM 576 C C . ASP A 1 71 ? -25.359 -20.609 -18.359 1 97.94 71 ASP A C 1
ATOM 578 O O . ASP A 1 71 ? -24.359 -21.016 -18.969 1 97.94 71 ASP A O 1
ATOM 582 N N . GLN A 1 72 ? -26.531 -21.188 -18.297 1 97 72 GLN A N 1
ATOM 583 C CA . GLN A 1 72 ? -26.688 -22.516 -18.891 1 97 72 GLN A CA 1
ATOM 584 C C . GLN A 1 72 ? -26.281 -22.531 -20.359 1 97 72 GLN A C 1
ATOM 586 O O . GLN A 1 72 ? -26.703 -21.656 -21.125 1 97 72 GLN A O 1
ATOM 591 N N . GLY A 1 73 ? -25.359 -23.438 -20.688 1 95.5 73 GLY A N 1
ATOM 592 C CA . GLY A 1 73 ? -24.969 -23.688 -22.062 1 95.5 73 GLY A CA 1
ATOM 593 C C . GLY A 1 73 ? -24 -22.656 -22.594 1 95.5 73 GLY A C 1
ATOM 594 O O . GLY A 1 73 ? -23.672 -22.656 -23.781 1 95.5 73 GLY A O 1
ATOM 595 N N . SER A 1 74 ? -23.422 -21.859 -21.797 1 97.44 74 SER A N 1
ATOM 596 C CA . SER A 1 74 ? -22.625 -20.75 -22.312 1 97.44 74 SER A CA 1
ATOM 597 C C . SER A 1 74 ? -21.141 -21.094 -22.312 1 97.44 74 SER A C 1
ATOM 599 O O . SER A 1 74 ? -20.344 -20.391 -22.938 1 97.44 74 SER A O 1
ATOM 601 N N . PHE A 1 75 ? -20.75 -22.172 -21.703 1 96.94 75 PHE A N 1
ATOM 602 C CA . PHE A 1 75 ? -19.328 -22.469 -21.516 1 96.94 75 PHE A CA 1
ATOM 603 C C . PHE A 1 75 ? -18.719 -22.984 -22.812 1 96.94 75 PHE A C 1
ATOM 605 O O . PHE A 1 75 ? -19.266 -23.891 -23.438 1 96.94 75 PHE A O 1
ATOM 612 N N . THR A 1 76 ? -17.609 -22.359 -23.188 1 95.94 76 THR A N 1
ATOM 613 C CA . THR A 1 76 ? -16.734 -22.812 -24.266 1 95.94 76 THR A CA 1
ATOM 614 C C . THR A 1 76 ? -15.312 -23 -23.75 1 95.94 76 THR A C 1
ATOM 616 O O . THR A 1 76 ? -14.648 -22.031 -23.359 1 95.94 76 THR A O 1
ATOM 619 N N . GLU A 1 77 ? -14.914 -24.234 -23.781 1 96.06 77 GLU A N 1
ATOM 620 C CA . GLU A 1 77 ? -13.609 -24.562 -23.219 1 96.06 77 GLU A CA 1
ATOM 621 C C . GLU A 1 77 ? -12.484 -24.172 -24.172 1 96.06 77 GLU A C 1
ATOM 623 O O . GLU A 1 77 ? -12.625 -24.297 -25.391 1 96.06 77 GLU A O 1
ATOM 628 N N . ILE A 1 78 ? -11.445 -23.672 -23.656 1 94.44 78 ILE A N 1
ATOM 629 C CA . ILE A 1 78 ? -10.195 -23.422 -24.359 1 94.44 78 ILE A CA 1
ATOM 630 C C . ILE A 1 78 ? -9.141 -24.422 -23.906 1 94.44 78 ILE A C 1
ATOM 632 O O . ILE A 1 78 ? -8.859 -24.547 -22.703 1 94.44 78 ILE A O 1
ATOM 636 N N . GLY A 1 79 ? -8.586 -25.172 -24.844 1 93.62 79 GLY A N 1
ATOM 637 C CA . GLY A 1 79 ? -7.602 -26.188 -24.516 1 93.62 79 GLY A CA 1
ATOM 638 C C . GLY A 1 79 ? -8.211 -27.469 -23.984 1 93.62 79 GLY A C 1
ATOM 639 O O . GLY A 1 79 ? -7.68 -28.078 -23.062 1 93.62 79 GLY A O 1
ATOM 640 N N . SER A 1 80 ? -9.297 -27.922 -24.594 1 92.31 80 SER A N 1
ATOM 641 C CA . SER A 1 80 ? -10.062 -29.078 -24.109 1 92.31 80 SER A CA 1
ATOM 642 C C . SER A 1 80 ? -9.297 -30.375 -24.312 1 92.31 80 SER A C 1
ATOM 644 O O . SER A 1 80 ? -9.594 -31.391 -23.672 1 92.31 80 SER A O 1
ATOM 646 N N . LEU A 1 81 ? -8.312 -30.344 -25.188 1 92.31 81 LEU A N 1
ATOM 647 C CA . LEU A 1 81 ? -7.594 -31.562 -25.5 1 92.31 81 LEU A CA 1
ATOM 648 C C . LEU A 1 81 ? -6.238 -31.594 -24.797 1 92.31 81 LEU A C 1
ATOM 650 O O . LEU A 1 81 ? -5.477 -32.562 -24.953 1 92.31 81 LEU A O 1
ATOM 654 N N . SER A 1 82 ? -5.992 -30.562 -24.047 1 92.5 82 SER A N 1
ATOM 655 C CA . SER A 1 82 ? -4.703 -30.469 -23.375 1 92.5 82 SER A CA 1
ATOM 656 C C . SER A 1 82 ? -4.652 -31.391 -22.156 1 92.5 82 SER A C 1
ATOM 658 O O . SER A 1 82 ? -5.582 -31.422 -21.359 1 92.5 82 SER A O 1
ATOM 660 N N . GLY A 1 83 ? -3.611 -32.188 -22.016 1 91.88 83 GLY A N 1
ATOM 661 C CA . GLY A 1 83 ? -3.393 -33.156 -20.938 1 91.88 83 GLY A CA 1
ATOM 662 C C . GLY A 1 83 ? -2.424 -34.25 -21.297 1 91.88 83 GLY A C 1
ATOM 663 O O . GLY A 1 83 ? -1.574 -34.094 -22.188 1 91.88 83 GLY A O 1
ATOM 664 N N . THR A 1 84 ? -2.479 -35.281 -20.547 1 91.31 84 THR A N 1
ATOM 665 C CA . THR A 1 84 ? -1.625 -36.438 -20.797 1 91.31 84 THR A CA 1
ATOM 666 C C . THR A 1 84 ? -2.408 -37.562 -21.484 1 91.31 84 THR A C 1
ATOM 668 O O . THR A 1 84 ? -3.418 -38.031 -20.969 1 91.31 84 THR A O 1
ATOM 671 N N . VAL A 1 85 ? -1.923 -37.938 -22.688 1 91.38 85 VAL A N 1
ATOM 672 C CA . VAL A 1 85 ? -2.586 -38.969 -23.484 1 91.38 85 VAL A CA 1
ATOM 673 C C . VAL A 1 85 ? -1.646 -40.156 -23.672 1 91.38 85 VAL A C 1
ATOM 675 O O . VAL A 1 85 ? -0.443 -39.969 -23.859 1 91.38 85 VAL A O 1
ATOM 678 N N . THR A 1 86 ? -2.186 -41.344 -23.453 1 93.44 86 THR A N 1
ATOM 679 C CA . THR A 1 86 ? -1.487 -42.562 -23.906 1 93.44 86 THR A CA 1
ATOM 680 C C . THR A 1 86 ? -1.953 -42.938 -25.297 1 93.44 86 THR A C 1
ATOM 682 O O . THR A 1 86 ? -3.146 -43.156 -25.516 1 93.44 86 THR A O 1
ATOM 685 N N . TRP A 1 87 ? -1.098 -43.031 -26.203 1 92.44 87 TRP A N 1
ATOM 686 C CA . TRP A 1 87 ? -1.402 -43.375 -27.594 1 92.44 87 TRP A CA 1
ATOM 687 C C . TRP A 1 87 ? -1.009 -44.812 -27.891 1 92.44 87 TRP A C 1
ATOM 689 O O . TRP A 1 87 ? 0.024 -45.312 -27.422 1 92.44 87 TRP A O 1
ATOM 699 N N . GLU A 1 88 ? -1.85 -45.469 -28.547 1 94.25 88 GLU A N 1
ATOM 700 C CA . GLU A 1 88 ? -1.535 -46.812 -29.047 1 94.25 88 GLU A CA 1
ATOM 701 C C . GLU A 1 88 ? -1.313 -46.781 -30.562 1 94.25 88 GLU A C 1
ATOM 703 O O . GLU A 1 88 ? -2.141 -46.25 -31.312 1 94.25 88 GLU A O 1
ATOM 708 N N . LYS A 1 89 ? -0.218 -47.344 -30.938 1 92.69 89 LYS A N 1
ATOM 709 C CA . LYS A 1 89 ? 0.085 -47.438 -32.375 1 92.69 89 LYS A CA 1
ATOM 710 C C . LYS A 1 89 ? -0.857 -48.438 -33.062 1 92.69 89 LYS A C 1
ATOM 712 O O . LYS A 1 89 ? -0.991 -49.594 -32.625 1 92.69 89 LYS A O 1
ATOM 717 N N . THR A 1 90 ? -1.559 -47.969 -34.031 1 88.38 90 THR A N 1
ATOM 718 C CA . THR A 1 90 ? -2.492 -48.812 -34.75 1 88.38 90 THR A CA 1
ATOM 719 C C . THR A 1 90 ? -1.956 -49.156 -36.156 1 88.38 90 THR A C 1
ATOM 721 O O . THR A 1 90 ? -2.445 -50.094 -36.812 1 88.38 90 THR A O 1
ATOM 724 N N . GLY A 1 91 ? -0.979 -48.406 -36.594 1 85.19 91 GLY A N 1
ATOM 725 C CA . GLY A 1 91 ? -0.298 -48.594 -37.875 1 85.19 91 GLY A CA 1
ATOM 726 C C . GLY A 1 91 ? 1.018 -47.844 -37.969 1 85.19 91 GLY A C 1
ATOM 727 O O . GLY A 1 91 ? 1.445 -47.219 -37 1 85.19 91 GLY A O 1
ATOM 728 N N . PRO A 1 92 ? 1.679 -47.906 -39.094 1 85.94 92 PRO A N 1
ATOM 729 C CA . PRO A 1 92 ? 2.986 -47.25 -39.219 1 85.94 92 PRO A CA 1
ATOM 730 C C . PRO A 1 92 ? 2.908 -45.719 -39.062 1 85.94 92 PRO A C 1
ATOM 732 O O . PRO A 1 92 ? 3.885 -45.094 -38.656 1 85.94 92 PRO A O 1
ATOM 735 N N . THR A 1 93 ? 1.708 -45.25 -39.438 1 86 93 THR A N 1
ATOM 736 C CA . THR A 1 93 ? 1.571 -43.812 -39.375 1 86 93 THR A CA 1
ATOM 737 C C . THR A 1 93 ? 0.341 -43.406 -38.562 1 86 93 THR A C 1
ATOM 739 O O . THR A 1 93 ? -0.124 -42.25 -38.656 1 86 93 THR A O 1
ATOM 742 N N . THR A 1 94 ? -0.257 -44.312 -37.938 1 85.38 94 THR A N 1
ATOM 743 C CA . THR A 1 94 ? -1.505 -44 -37.25 1 85.38 94 THR A CA 1
ATOM 744 C C . THR A 1 94 ? -1.433 -44.469 -35.781 1 85.38 94 THR A C 1
ATOM 746 O O . THR A 1 94 ? -0.746 -45.438 -35.469 1 85.38 94 THR A O 1
ATOM 749 N N . ASP A 1 95 ? -2.02 -43.625 -34.906 1 91.81 95 ASP A N 1
ATOM 750 C CA . ASP A 1 95 ? -2.17 -43.906 -33.5 1 91.81 95 ASP A CA 1
ATOM 751 C C . ASP A 1 95 ? -3.578 -43.594 -33 1 91.81 95 ASP A C 1
ATOM 753 O O . ASP A 1 95 ? -4.336 -42.906 -33.688 1 91.81 95 ASP A O 1
ATOM 757 N N . LYS A 1 96 ? -3.988 -44.25 -31.938 1 90.38 96 LYS A N 1
ATOM 758 C CA . LYS A 1 96 ? -5.262 -43.938 -31.281 1 90.38 96 LYS A CA 1
ATOM 759 C C . LYS A 1 96 ? -5.078 -43.719 -29.797 1 90.38 96 LYS A C 1
ATOM 761 O O . LYS A 1 96 ? -4.23 -44.344 -29.156 1 90.38 96 LYS A O 1
ATOM 766 N N . PRO A 1 97 ? -5.836 -42.656 -29.109 1 92.12 97 PRO A N 1
ATOM 767 C CA . PRO A 1 97 ? -5.754 -42.469 -27.672 1 92.12 97 PRO A CA 1
ATOM 768 C C . PRO A 1 97 ? -6.418 -43.594 -26.875 1 92.12 97 PRO A C 1
ATOM 770 O O . PRO A 1 97 ? -7.504 -44.031 -27.234 1 92.12 97 PRO A O 1
ATOM 773 N N . VAL A 1 98 ? -5.777 -44.125 -25.906 1 91.69 98 VAL A N 1
ATOM 774 C CA . VAL A 1 98 ? -6.324 -45.219 -25.109 1 91.69 98 VAL A CA 1
ATOM 775 C C . VAL A 1 98 ? -6.629 -44.719 -23.703 1 91.69 98 VAL A C 1
ATOM 777 O O . VAL A 1 98 ? -7.469 -45.312 -23 1 91.69 98 VAL A O 1
ATOM 780 N N . SER A 1 99 ? -5.914 -43.75 -23.266 1 91.25 99 SER A N 1
ATOM 781 C CA . SER A 1 99 ? -6.199 -43.094 -22 1 91.25 99 SER A CA 1
ATOM 782 C C . SER A 1 99 ? -5.902 -41.625 -22.047 1 91.25 99 SER A C 1
ATOM 784 O O . SER A 1 99 ? -5.105 -41.156 -22.875 1 91.25 99 SER A O 1
ATOM 786 N N . PHE A 1 100 ? -6.68 -40.938 -21.25 1 91.94 100 PHE A N 1
ATOM 787 C CA . PHE A 1 100 ? -6.527 -39.469 -21.234 1 91.94 100 PHE A CA 1
ATOM 788 C C . PHE A 1 100 ? -6.773 -38.938 -19.828 1 91.94 100 PHE A C 1
ATOM 790 O O . PHE A 1 100 ? -7.793 -39.219 -19.203 1 91.94 100 PHE A O 1
ATOM 797 N N . ILE A 1 101 ? -5.789 -38.188 -19.328 1 91.5 101 ILE A N 1
ATOM 798 C CA . ILE A 1 101 ? -5.938 -37.344 -18.125 1 91.5 101 ILE A CA 1
ATOM 799 C C . ILE A 1 101 ? -5.875 -35.875 -18.516 1 91.5 101 ILE A C 1
ATOM 801 O O . ILE A 1 101 ? -4.816 -35.375 -18.891 1 91.5 101 ILE A O 1
ATOM 805 N N . PRO A 1 102 ? -7.004 -35.219 -18.453 1 91.88 102 PRO A N 1
ATOM 806 C CA . PRO A 1 102 ? -7 -33.812 -18.812 1 91.88 102 PRO A CA 1
ATOM 807 C C . PRO A 1 102 ? -6.152 -32.938 -17.875 1 91.88 102 PRO A C 1
ATOM 809 O O . PRO A 1 102 ? -5.855 -33.375 -16.766 1 91.88 102 PRO A O 1
ATOM 812 N N . SER A 1 103 ? -5.758 -31.75 -18.391 1 93.19 103 SER A N 1
ATOM 813 C CA . SER A 1 103 ? -5.102 -30.781 -17.516 1 93.19 103 SER A CA 1
ATOM 814 C C . SER A 1 103 ? -5.961 -30.469 -16.312 1 93.19 103 SER A C 1
ATOM 816 O O . SER A 1 103 ? -7.188 -30.359 -16.406 1 93.19 103 SER A O 1
ATOM 818 N N . ASN A 1 104 ? -5.348 -30.25 -15.203 1 94.06 104 ASN A N 1
ATOM 819 C CA . ASN A 1 104 ? -6.086 -30.109 -13.953 1 94.06 104 ASN A CA 1
ATOM 820 C C . ASN A 1 104 ? -6.582 -28.688 -13.734 1 94.06 104 ASN A C 1
ATOM 822 O O . ASN A 1 104 ? -6.926 -28.312 -12.617 1 94.06 104 ASN A O 1
ATOM 826 N N . ASN A 1 105 ? -6.535 -27.859 -14.656 1 94.81 105 ASN A N 1
ATOM 827 C CA . ASN A 1 105 ? -7.105 -26.516 -14.664 1 94.81 105 ASN A CA 1
ATOM 828 C C . ASN A 1 105 ? -7.941 -26.281 -15.922 1 94.81 105 ASN A C 1
ATOM 830 O O . ASN A 1 105 ? -7.414 -26.281 -17.031 1 94.81 105 ASN A O 1
ATOM 834 N N . ILE A 1 106 ? -9.203 -26.156 -15.734 1 95.38 106 ILE A N 1
ATOM 835 C CA . ILE A 1 106 ? -10.109 -25.922 -16.859 1 95.38 106 ILE A CA 1
ATOM 836 C C . ILE A 1 106 ? -10.18 -24.438 -17.172 1 95.38 106 ILE A C 1
ATOM 838 O O . ILE A 1 106 ? -10.281 -23.609 -16.266 1 95.38 106 ILE A O 1
ATOM 842 N N . GLN A 1 107 ? -10.047 -24.109 -18.406 1 95.44 107 GLN A N 1
ATOM 843 C CA . GLN A 1 107 ? -10.094 -22.734 -18.891 1 95.44 107 GLN A CA 1
ATOM 844 C C . GLN A 1 107 ? -11.141 -22.562 -19.984 1 95.44 107 GLN A C 1
ATOM 846 O O . GLN A 1 107 ? -11.398 -23.5 -20.75 1 95.44 107 GLN A O 1
ATOM 851 N N . GLY A 1 108 ? -11.703 -21.391 -20.047 1 96.56 108 GLY A N 1
ATOM 852 C CA . GLY A 1 108 ? -12.656 -21.141 -21.125 1 96.56 108 GLY A CA 1
ATOM 853 C C . GLY A 1 108 ? -13.414 -19.844 -20.969 1 96.56 108 GLY A C 1
ATOM 854 O O . GLY A 1 108 ? -12.992 -18.953 -20.219 1 96.56 108 GLY A O 1
ATOM 855 N N . MET A 1 109 ? -14.414 -19.719 -21.781 1 97.12 109 MET A N 1
ATOM 856 C CA . MET A 1 109 ? -15.297 -18.547 -21.812 1 97.12 109 MET A CA 1
ATOM 857 C C . MET A 1 109 ? -16.719 -18.938 -21.453 1 97.12 109 MET A C 1
ATOM 859 O O . MET A 1 109 ? -17.156 -20.062 -21.75 1 97.12 109 MET A O 1
ATOM 863 N N . GLY A 1 110 ? -17.359 -18.062 -20.828 1 97.88 110 GLY A N 1
ATOM 864 C CA . GLY A 1 110 ? -18.766 -18.234 -20.5 1 97.88 110 GLY A CA 1
ATOM 865 C C . GLY A 1 110 ? -19.469 -16.906 -20.234 1 97.88 110 GLY A C 1
ATOM 866 O O . GLY A 1 110 ? -18.969 -15.844 -20.609 1 97.88 110 GLY A O 1
ATOM 867 N N . ARG A 1 111 ? -20.656 -17.109 -19.734 1 98.12 111 ARG A N 1
ATOM 868 C CA . ARG A 1 111 ? -21.438 -15.906 -19.422 1 98.12 111 ARG A CA 1
ATOM 869 C C . ARG A 1 111 ? -21.922 -15.938 -17.984 1 98.12 111 ARG A C 1
ATOM 871 O O . ARG A 1 111 ? -22.281 -17 -17.469 1 98.12 111 ARG A O 1
ATOM 878 N N . LEU A 1 112 ? -21.906 -14.82 -17.344 1 97.62 112 LEU A N 1
ATOM 879 C CA . LEU A 1 112 ? -22.547 -14.578 -16.047 1 97.62 112 LEU A CA 1
ATOM 880 C C . LEU A 1 112 ? -23.656 -13.523 -16.172 1 97.62 112 LEU A C 1
ATOM 882 O O . LEU A 1 112 ? -23.359 -12.344 -16.359 1 97.62 112 LEU A O 1
ATOM 886 N N . LYS A 1 113 ? -24.891 -13.953 -16.062 1 95.75 113 LYS A N 1
ATOM 887 C CA . LYS A 1 113 ? -26.031 -13.078 -16.281 1 95.75 113 LYS A CA 1
ATOM 888 C C . LYS A 1 113 ? -25.922 -12.305 -17.594 1 95.75 113 LYS A C 1
ATOM 890 O O . LYS A 1 113 ? -26.062 -11.086 -17.609 1 95.75 113 LYS A O 1
ATOM 895 N N . GLY A 1 114 ? -25.516 -12.984 -18.547 1 96.19 114 GLY A N 1
ATOM 896 C CA . GLY A 1 114 ? -25.438 -12.445 -19.891 1 96.19 114 GLY A CA 1
ATOM 897 C C . GLY A 1 114 ? -24.094 -11.812 -20.203 1 96.19 114 GLY A C 1
ATOM 898 O O . GLY A 1 114 ? -23.781 -11.586 -21.375 1 96.19 114 GLY A O 1
ATOM 899 N N . ARG A 1 115 ? -23.297 -11.547 -19.281 1 96.69 115 ARG A N 1
ATOM 900 C CA . ARG A 1 115 ? -22 -10.898 -19.469 1 96.69 115 ARG A CA 1
ATOM 901 C C . ARG A 1 115 ? -20.922 -11.914 -19.812 1 96.69 115 ARG A C 1
ATOM 903 O O . ARG A 1 115 ? -20.766 -12.922 -19.109 1 96.69 115 ARG A O 1
ATOM 910 N N . LYS A 1 116 ? -20.172 -11.68 -20.859 1 97.69 116 LYS A N 1
ATOM 911 C CA . LYS A 1 116 ? -19.094 -12.57 -21.266 1 97.69 116 LYS A CA 1
ATOM 912 C C . LYS A 1 116 ? -17.922 -12.469 -20.281 1 97.69 116 LYS A C 1
ATOM 914 O O . LYS A 1 116 ? -17.516 -11.367 -19.906 1 97.69 116 LYS A O 1
ATOM 919 N N . VAL A 1 117 ? -17.422 -13.609 -19.891 1 98.5 117 VAL A N 1
ATOM 920 C CA . VAL A 1 117 ? -16.281 -13.656 -18.969 1 98.5 117 VAL A CA 1
ATOM 921 C C . VAL A 1 117 ? -15.336 -14.773 -19.391 1 98.5 117 VAL A C 1
ATOM 923 O O . VAL A 1 117 ? -15.719 -15.672 -20.141 1 98.5 117 VAL A O 1
ATOM 926 N N . LEU A 1 118 ? -14.086 -14.625 -19.016 1 98.31 118 LEU A N 1
ATOM 927 C CA . LEU A 1 118 ? -13.133 -15.734 -19.016 1 98.31 118 LEU A CA 1
ATOM 928 C C . LEU A 1 118 ? -13.078 -16.406 -17.656 1 98.31 118 LEU A C 1
ATOM 930 O O . LEU A 1 118 ? -13.375 -15.789 -16.641 1 98.31 118 LEU A O 1
ATOM 934 N N . LEU A 1 119 ? -12.75 -17.719 -17.719 1 96.88 119 LEU A N 1
ATOM 935 C CA . LEU A 1 119 ? -12.789 -18.469 -16.469 1 96.88 119 LEU A CA 1
ATOM 936 C C . LEU A 1 119 ? -11.625 -19.453 -16.391 1 96.88 119 LEU A C 1
ATOM 938 O O . LEU A 1 119 ? -11.297 -20.109 -17.375 1 96.88 119 LEU A O 1
ATOM 942 N N . THR A 1 120 ? -10.992 -19.5 -15.203 1 96.81 120 THR A N 1
ATOM 943 C CA . THR A 1 120 ? -10.047 -20.547 -14.828 1 96.81 120 THR A CA 1
ATOM 944 C C . THR A 1 120 ? -10.508 -21.266 -13.562 1 96.81 120 THR A C 1
ATOM 946 O O . THR A 1 120 ? -10.883 -20.625 -12.578 1 96.81 120 THR A O 1
ATOM 949 N N . ALA A 1 121 ? -10.602 -22.578 -13.586 1 97.25 121 ALA A N 1
ATOM 950 C CA . ALA A 1 121 ? -11.086 -23.359 -12.461 1 97.25 121 ALA A CA 1
ATOM 951 C C . ALA A 1 121 ? -10.203 -24.594 -12.227 1 97.25 121 ALA A C 1
ATOM 953 O O . ALA A 1 121 ? -9.953 -25.359 -13.156 1 97.25 121 ALA A O 1
ATOM 954 N N . ASP A 1 122 ? -9.805 -24.766 -10.992 1 96.62 122 ASP A N 1
ATOM 955 C CA . ASP A 1 122 ? -8.914 -25.875 -10.648 1 96.62 122 ASP A CA 1
ATOM 956 C C . ASP A 1 122 ? -9.695 -27.188 -10.5 1 96.62 122 ASP A C 1
ATOM 958 O O . ASP A 1 122 ? -10.797 -27.188 -9.945 1 96.62 122 ASP A O 1
ATOM 962 N N . ASP A 1 123 ? -9.164 -28.266 -11.039 1 95.31 123 ASP A N 1
ATOM 963 C CA . ASP A 1 123 ? -9.641 -29.625 -10.758 1 95.31 123 ASP A CA 1
ATOM 964 C C . ASP A 1 123 ? -8.75 -30.312 -9.727 1 95.31 123 ASP A C 1
ATOM 966 O O . ASP A 1 123 ? -7.758 -30.953 -10.078 1 95.31 123 ASP A O 1
ATOM 970 N N . PHE A 1 124 ? -9.133 -30.234 -8.516 1 94.5 124 PHE A N 1
ATOM 971 C CA . PHE A 1 124 ? -8.344 -30.75 -7.402 1 94.5 124 PHE A CA 1
ATOM 972 C C . PHE A 1 124 ? -8.211 -32.25 -7.469 1 94.5 124 PHE A C 1
ATOM 974 O O . PHE A 1 124 ? -7.316 -32.844 -6.855 1 94.5 124 PHE A O 1
ATOM 981 N N . THR A 1 125 ? -9.062 -32.938 -8.164 1 93.5 125 THR A N 1
ATOM 982 C CA . THR A 1 125 ? -9.078 -34.375 -8.227 1 93.5 125 THR A CA 1
ATOM 983 C C . THR A 1 125 ? -7.863 -34.906 -8.992 1 93.5 125 THR A C 1
ATOM 985 O O . THR A 1 125 ? -7.535 -36.094 -8.914 1 93.5 125 THR A O 1
ATOM 988 N N . ILE A 1 126 ? -7.309 -34 -9.766 1 92 126 ILE A N 1
ATOM 989 C CA . ILE A 1 126 ? -6.145 -34.375 -10.562 1 92 126 ILE A CA 1
ATOM 990 C C . ILE A 1 126 ? -4.887 -33.75 -9.969 1 92 126 ILE A C 1
ATOM 992 O O . ILE A 1 126 ? -4.641 -32.562 -10.172 1 92 126 ILE A O 1
ATOM 996 N N . ARG A 1 127 ? -4.086 -34.438 -9.234 1 87.88 127 ARG A N 1
ATOM 997 C CA . ARG A 1 127 ? -2.797 -34.094 -8.648 1 87.88 127 ARG A CA 1
ATOM 998 C C . ARG A 1 127 ? -2.92 -32.844 -7.773 1 87.88 127 ARG A C 1
ATOM 1000 O O . ARG A 1 127 ? -2.01 -32.031 -7.738 1 87.88 127 ARG A O 1
ATOM 1007 N N . GLY A 1 128 ? -4.047 -32.562 -7.234 1 87.25 128 GLY A N 1
ATOM 1008 C CA . GLY A 1 128 ? -4.215 -31.438 -6.312 1 87.25 128 GLY A CA 1
ATOM 1009 C C . GLY A 1 128 ? -4.012 -30.094 -6.969 1 87.25 128 GLY A C 1
ATOM 1010 O O . GLY A 1 128 ? -3.748 -29.094 -6.289 1 87.25 128 GLY A O 1
ATOM 1011 N N . GLY A 1 129 ? -4 -30.094 -8.344 1 87.38 129 GLY A N 1
ATOM 1012 C CA . GLY A 1 129 ? -3.826 -28.844 -9.062 1 87.38 129 GLY A CA 1
ATOM 1013 C C . GLY A 1 129 ? -2.371 -28.484 -9.297 1 87.38 129 GLY A C 1
ATOM 1014 O O . GLY A 1 129 ? -2.064 -27.406 -9.797 1 87.38 129 GLY A O 1
ATOM 1015 N N . HIS A 1 130 ? -1.445 -29.359 -9.055 1 85.94 130 HIS A N 1
ATOM 1016 C CA . HIS A 1 130 ? -0.018 -29.078 -9.164 1 85.94 130 HIS A CA 1
ATOM 1017 C C . HIS A 1 130 ? 0.427 -29.047 -10.625 1 85.94 130 HIS A C 1
ATOM 1019 O O . HIS A 1 130 ? -0.291 -29.516 -11.508 1 85.94 130 HIS A O 1
ATOM 1025 N N . LEU A 1 131 ? 1.588 -28.562 -10.734 1 83.94 131 LEU A N 1
ATOM 1026 C CA . LEU A 1 131 ? 2.143 -28.281 -12.055 1 83.94 131 LEU A CA 1
ATOM 1027 C C . LEU A 1 131 ? 2.301 -29.578 -12.859 1 83.94 131 LEU A C 1
ATOM 1029 O O . LEU A 1 131 ? 2.131 -29.562 -14.078 1 83.94 131 LEU A O 1
ATOM 1033 N N . ASP A 1 132 ? 2.617 -30.641 -12.266 1 81.88 132 ASP A N 1
ATOM 1034 C CA . ASP A 1 132 ? 2.865 -31.875 -12.992 1 81.88 132 ASP A CA 1
ATOM 1035 C C . ASP A 1 132 ? 1.566 -32.469 -13.539 1 81.88 132 ASP A C 1
ATOM 1037 O O . ASP A 1 132 ? 1.59 -33.438 -14.305 1 81.88 132 ASP A O 1
ATOM 1041 N N . GLY A 1 133 ? 0.422 -31.906 -13.234 1 84.25 133 GLY A N 1
ATOM 1042 C CA . GLY A 1 133 ? -0.858 -32.281 -13.82 1 84.25 133 GLY A CA 1
ATOM 1043 C C . GLY A 1 133 ? -1.479 -31.156 -14.641 1 84.25 133 GLY A C 1
ATOM 1044 O O . GLY A 1 133 ? -2.621 -31.281 -15.094 1 84.25 133 GLY A O 1
ATOM 1045 N N . SER A 1 134 ? -0.701 -30.109 -14.75 1 83.19 134 SER A N 1
ATOM 1046 C CA . SER A 1 134 ? -1.232 -28.938 -15.445 1 83.19 134 SER A CA 1
ATOM 1047 C C . SER A 1 134 ? -0.503 -28.703 -16.766 1 83.19 134 SER A C 1
ATOM 1049 O O . SER A 1 134 ? 0.499 -29.359 -17.047 1 83.19 134 SER A O 1
ATOM 1051 N N . THR A 1 135 ? -1.162 -27.922 -17.609 1 85 135 THR A N 1
ATOM 1052 C CA . THR A 1 135 ? -0.536 -27.344 -18.797 1 85 135 THR A CA 1
ATOM 1053 C C . THR A 1 135 ? -0.359 -25.844 -18.625 1 85 135 THR A C 1
ATOM 1055 O O . THR A 1 135 ? -1.305 -25.078 -18.828 1 85 135 THR A O 1
ATOM 1058 N N . ALA A 1 136 ? 0.869 -25.438 -18.266 1 86.06 136 ALA A N 1
ATOM 1059 C CA . ALA A 1 136 ? 1.153 -24.062 -17.875 1 86.06 136 ALA A CA 1
ATOM 1060 C C . ALA A 1 136 ? 0.762 -23.078 -18.984 1 86.06 136 ALA A C 1
ATOM 1062 O O . ALA A 1 136 ? 0.251 -22 -18.719 1 86.06 136 ALA A O 1
ATOM 1063 N N . GLY A 1 137 ? 0.97 -23.469 -20.234 1 89.94 137 GLY A N 1
ATOM 1064 C CA . GLY A 1 137 ? 0.673 -22.609 -21.375 1 89.94 137 GLY A CA 1
ATOM 1065 C C . GLY A 1 137 ? -0.784 -22.188 -21.438 1 89.94 137 GLY A C 1
ATOM 1066 O O . GLY A 1 137 ? -1.099 -21.094 -21.891 1 89.94 137 GLY A O 1
ATOM 1067 N N . LYS A 1 138 ? -1.707 -23.047 -20.953 1 91.19 138 LYS A N 1
ATOM 1068 C CA . LYS A 1 138 ? -3.137 -22.75 -20.969 1 91.19 138 LYS A CA 1
ATOM 1069 C C . LYS A 1 138 ? -3.459 -21.578 -20.047 1 91.19 138 LYS A C 1
ATOM 1071 O O . LYS A 1 138 ? -4.184 -20.656 -20.453 1 91.19 138 LYS A O 1
ATOM 1076 N N . THR A 1 139 ? -2.881 -21.609 -18.891 1 90.94 139 THR A N 1
ATOM 1077 C CA . THR A 1 139 ? -3.15 -20.562 -17.906 1 90.94 139 THR A CA 1
ATOM 1078 C C . THR A 1 139 ? -2.584 -19.219 -18.359 1 90.94 139 THR A C 1
ATOM 1080 O O . THR A 1 139 ? -3.262 -18.203 -18.281 1 90.94 139 THR A O 1
ATOM 1083 N N . ILE A 1 140 ? -1.371 -19.219 -18.844 1 93.25 140 ILE A N 1
ATOM 1084 C CA . ILE A 1 140 ? -0.73 -18 -19.328 1 93.25 140 ILE A CA 1
ATOM 1085 C C . ILE A 1 140 ? -1.526 -17.422 -20.484 1 93.25 140 ILE A C 1
ATOM 1087 O O . ILE A 1 140 ? -1.741 -16.219 -20.562 1 93.25 140 ILE A O 1
ATOM 1091 N N . TYR A 1 141 ? -1.97 -18.328 -21.375 1 94.56 141 TYR A N 1
ATOM 1092 C CA . TYR A 1 141 ? -2.75 -17.906 -22.531 1 94.56 141 TYR A CA 1
ATOM 1093 C C . TYR A 1 141 ? -4.027 -17.188 -22.109 1 94.56 141 TYR A C 1
ATOM 1095 O O . TYR A 1 141 ? -4.371 -16.141 -22.641 1 94.56 141 TYR A O 1
ATOM 1103 N N . LEU A 1 142 ? -4.691 -17.719 -21.172 1 95.69 142 LEU A N 1
ATOM 1104 C CA . LEU A 1 142 ? -5.957 -17.141 -20.734 1 95.69 142 LEU A CA 1
ATOM 1105 C C . LEU A 1 142 ? -5.742 -15.758 -20.125 1 95.69 142 LEU A C 1
ATOM 1107 O O . LEU A 1 142 ? -6.531 -14.844 -20.359 1 95.69 142 LEU A O 1
ATOM 1111 N N . GLU A 1 143 ? -4.711 -15.641 -19.312 1 97 143 GLU A N 1
ATOM 1112 C CA . GLU A 1 143 ? -4.398 -14.344 -18.719 1 97 143 GLU A CA 1
ATOM 1113 C C . GLU A 1 143 ? -4.113 -13.305 -19.812 1 97 143 GLU A C 1
ATOM 1115 O O . GLU A 1 143 ? -4.562 -12.164 -19.703 1 97 143 GLU A O 1
ATOM 1120 N N . LYS A 1 144 ? -3.393 -13.656 -20.828 1 96.44 144 LYS A N 1
ATOM 1121 C CA . LYS A 1 144 ? -3.123 -12.781 -21.969 1 96.44 144 LYS A CA 1
ATOM 1122 C C . LYS A 1 144 ? -4.406 -12.445 -22.719 1 96.44 144 LYS A C 1
ATOM 1124 O O . LYS A 1 144 ? -4.586 -11.312 -23.172 1 96.44 144 LYS A O 1
ATOM 1129 N N . LEU A 1 145 ? -5.211 -13.422 -22.828 1 96.38 145 LEU A N 1
ATOM 1130 C CA . LEU A 1 145 ? -6.457 -13.258 -23.562 1 96.38 145 LEU A CA 1
ATOM 1131 C C . LEU A 1 145 ? -7.359 -12.227 -22.891 1 96.38 145 LEU A C 1
ATOM 1133 O O . LEU A 1 145 ? -8.023 -11.438 -23.562 1 96.38 145 LEU A O 1
ATOM 1137 N N . ALA A 1 146 ? -7.398 -12.203 -21.578 1 97.88 146 ALA A N 1
ATOM 1138 C CA . ALA A 1 146 ? -8.188 -11.227 -20.828 1 97.88 146 ALA A CA 1
ATOM 1139 C C . ALA A 1 146 ? -7.762 -9.805 -21.156 1 97.88 146 ALA A C 1
ATOM 1141 O O . ALA A 1 146 ? -8.602 -8.914 -21.312 1 97.88 146 ALA A O 1
ATOM 1142 N N . LEU A 1 147 ? -6.508 -9.57 -21.297 1 97.38 147 LEU A N 1
ATOM 1143 C CA . LEU A 1 147 ? -5.977 -8.258 -21.656 1 97.38 147 LEU A CA 1
ATOM 1144 C C . LEU A 1 147 ? -6.355 -7.898 -23.094 1 97.38 147 LEU A C 1
ATOM 1146 O O . LEU A 1 147 ? -6.809 -6.781 -23.359 1 97.38 147 LEU A O 1
ATOM 1150 N N . ALA A 1 148 ? -6.211 -8.898 -23.969 1 95.69 148 ALA A N 1
ATOM 1151 C CA . ALA A 1 148 ? -6.414 -8.656 -25.391 1 95.69 148 ALA A CA 1
ATOM 1152 C C . ALA A 1 148 ? -7.883 -8.375 -25.688 1 95.69 148 ALA A C 1
ATOM 1154 O O . ALA A 1 148 ? -8.195 -7.539 -26.547 1 95.69 148 ALA A O 1
ATOM 1155 N N . LEU A 1 149 ? -8.758 -9.055 -24.969 1 96.19 149 LEU A N 1
ATOM 1156 C CA . LEU A 1 149 ? -10.18 -8.969 -25.281 1 96.19 149 LEU A CA 1
ATOM 1157 C C . LEU A 1 149 ? -10.891 -8.031 -24.312 1 96.19 149 LEU A C 1
ATOM 1159 O O . LEU A 1 149 ? -12.07 -7.707 -24.5 1 96.19 149 LEU A O 1
ATOM 1163 N N . LYS A 1 150 ? -10.18 -7.648 -23.234 1 97.31 150 LYS A N 1
ATOM 1164 C CA . LYS A 1 150 ? -10.75 -6.797 -22.188 1 97.31 150 LYS A CA 1
ATOM 1165 C C . LYS A 1 150 ? -12 -7.438 -21.578 1 97.31 150 LYS A C 1
ATOM 1167 O O . LYS A 1 150 ? -13.047 -6.793 -21.484 1 97.31 150 LYS A O 1
ATOM 1172 N N . LEU A 1 151 ? -11.82 -8.688 -21.188 1 97.88 151 LEU A N 1
ATOM 1173 C CA . LEU A 1 151 ? -12.898 -9.438 -20.547 1 97.88 151 LEU A CA 1
ATOM 1174 C C . LEU A 1 151 ? -12.578 -9.75 -19.094 1 97.88 151 LEU A C 1
ATOM 1176 O O . LEU A 1 151 ? -11.43 -10.07 -18.766 1 97.88 151 LEU A O 1
ATOM 1180 N N . PRO A 1 152 ? -13.617 -9.672 -18.25 1 98.5 152 PRO A N 1
ATOM 1181 C CA . PRO A 1 152 ? -13.406 -10.031 -16.844 1 98.5 152 PRO A CA 1
ATOM 1182 C C . PRO A 1 152 ? -12.883 -11.461 -16.672 1 98.5 152 PRO A C 1
ATOM 1184 O O . PRO A 1 152 ? -13.18 -12.328 -17.5 1 98.5 152 PRO A O 1
ATOM 1187 N N . MET A 1 153 ? -12.094 -11.688 -15.617 1 98.44 153 MET A N 1
ATOM 1188 C CA . MET A 1 153 ? -11.531 -12.984 -15.266 1 98.44 153 MET A CA 1
ATOM 1189 C C . MET A 1 153 ? -12.141 -13.516 -13.977 1 98.44 153 MET A C 1
ATOM 1191 O O . MET A 1 153 ? -12.109 -12.844 -12.945 1 98.44 153 MET A O 1
ATOM 1195 N N . ILE A 1 154 ? -12.75 -14.688 -14.055 1 98.69 154 ILE A N 1
ATOM 1196 C CA . ILE A 1 154 ? -13.242 -15.391 -12.875 1 98.69 154 ILE A CA 1
ATOM 1197 C C . ILE A 1 154 ? -12.281 -16.516 -12.5 1 98.69 154 ILE A C 1
ATOM 1199 O O . ILE A 1 154 ? -11.922 -17.328 -13.336 1 98.69 154 ILE A O 1
ATOM 1203 N N . LYS A 1 155 ? -11.852 -16.594 -11.273 1 98.56 155 LYS A N 1
ATOM 1204 C CA . LYS A 1 155 ? -10.867 -17.562 -10.836 1 98.56 155 LYS A CA 1
ATOM 1205 C C . LYS A 1 155 ? -11.406 -18.438 -9.695 1 98.56 155 LYS A C 1
ATOM 1207 O O . LYS A 1 155 ? -11.594 -17.953 -8.578 1 98.56 155 LYS A O 1
ATOM 1212 N N . LEU A 1 156 ? -11.719 -19.672 -9.945 1 98.56 156 LEU A N 1
ATOM 1213 C CA . LEU A 1 156 ? -12.133 -20.625 -8.938 1 98.56 156 LEU A CA 1
ATOM 1214 C C . LEU A 1 156 ? -10.953 -21.484 -8.469 1 98.56 156 LEU A C 1
ATOM 1216 O O . LEU A 1 156 ? -10.453 -22.312 -9.219 1 98.56 156 LEU A O 1
ATOM 1220 N N . VAL A 1 157 ? -10.562 -21.281 -7.219 1 98.19 157 VAL A N 1
ATOM 1221 C CA . VAL A 1 157 ? -9.305 -21.875 -6.754 1 98.19 157 VAL A CA 1
ATOM 1222 C C . VAL A 1 157 ? -9.594 -23.047 -5.824 1 98.19 157 VAL A C 1
ATOM 1224 O O . VAL A 1 157 ? -10.336 -22.906 -4.844 1 98.19 157 VAL A O 1
ATOM 1227 N N . ASP A 1 158 ? -9.078 -24.172 -6.109 1 97.25 158 ASP A N 1
ATOM 1228 C CA . ASP A 1 158 ? -9.109 -25.422 -5.352 1 97.25 158 ASP A CA 1
ATOM 1229 C C . ASP A 1 158 ? -7.812 -26.203 -5.547 1 97.25 158 ASP A C 1
ATOM 1231 O O . ASP A 1 158 ? -7.738 -27.078 -6.406 1 97.25 158 ASP A O 1
ATOM 1235 N N . GLY A 1 159 ? -6.84 -25.875 -4.723 1 93.81 159 GLY A N 1
ATOM 1236 C CA . GLY A 1 159 ? -5.535 -26.5 -4.84 1 93.81 159 GLY A CA 1
ATOM 1237 C C . GLY A 1 159 ? -4.41 -25.516 -5.074 1 93.81 159 GLY A C 1
ATOM 1238 O O . GLY A 1 159 ? -4.445 -24.391 -4.566 1 93.81 159 GLY A O 1
ATOM 1239 N N . SER A 1 160 ? -3.377 -25.984 -5.723 1 89.69 160 SER A N 1
ATOM 1240 C CA . SER A 1 160 ? -2.166 -25.172 -5.852 1 89.69 160 SER A CA 1
ATOM 1241 C C . SER A 1 160 ? -2.213 -24.297 -7.098 1 89.69 160 SER A C 1
ATOM 1243 O O . SER A 1 160 ? -1.398 -23.375 -7.25 1 89.69 160 SER A O 1
ATOM 1245 N N . SER A 1 161 ? -3.088 -24.562 -8.062 1 91.38 161 SER A N 1
ATOM 1246 C CA . SER A 1 161 ? -3.285 -23.781 -9.281 1 91.38 161 SER A CA 1
ATOM 1247 C C . SER A 1 161 ? -2.014 -23.734 -10.117 1 91.38 161 SER A C 1
ATOM 1249 O O . SER A 1 161 ? -1.619 -22.672 -10.602 1 91.38 161 SER A O 1
ATOM 1251 N N . GLY A 1 162 ? -1.388 -24.875 -10.203 1 87.12 162 GLY A N 1
ATOM 1252 C CA . GLY A 1 162 ? -0.194 -24.969 -11.023 1 87.12 162 GLY A CA 1
ATOM 1253 C C . GLY A 1 162 ? 1.09 -24.781 -10.242 1 87.12 162 GLY A C 1
ATOM 1254 O O . GLY A 1 162 ? 2.146 -24.531 -10.82 1 87.12 162 GLY A O 1
ATOM 1255 N N . GLY A 1 163 ? 1.003 -24.875 -9.023 1 86.31 163 GLY A N 1
ATOM 1256 C CA . GLY A 1 163 ? 2.205 -24.812 -8.211 1 86.31 163 GLY A CA 1
ATOM 1257 C C . GLY A 1 163 ? 3.174 -25.953 -8.477 1 86.31 163 GLY A C 1
ATOM 1258 O O . GLY A 1 163 ? 2.758 -27.062 -8.812 1 86.31 163 GLY A O 1
ATOM 1259 N N . GLY A 1 164 ? 4.391 -25.766 -8.219 1 83.06 164 GLY A N 1
ATOM 1260 C CA . GLY A 1 164 ? 5.441 -26.703 -8.57 1 83.06 164 GLY A CA 1
ATOM 1261 C C . GLY A 1 164 ? 5.418 -27.969 -7.73 1 83.06 164 GLY A C 1
ATOM 1262 O O . GLY A 1 164 ? 4.727 -28.016 -6.711 1 83.06 164 GLY A O 1
ATOM 1263 N N . SER A 1 165 ? 6.117 -28.938 -8.242 1 83.69 165 SER A N 1
ATOM 1264 C CA . SER A 1 165 ? 6.316 -30.234 -7.594 1 83.69 165 SER A CA 1
ATOM 1265 C C . SER A 1 165 ? 7.773 -30.672 -7.684 1 83.69 165 SER A C 1
ATOM 1267 O O . SER A 1 165 ? 8.453 -30.391 -8.672 1 83.69 165 SER A O 1
ATOM 1269 N N . VAL A 1 166 ? 8.172 -31.359 -6.609 1 87.38 166 VAL A N 1
ATOM 1270 C CA . VAL A 1 166 ? 9.555 -31.828 -6.621 1 87.38 166 VAL A CA 1
ATOM 1271 C C . VAL A 1 166 ? 9.734 -32.875 -7.707 1 87.38 166 VAL A C 1
ATOM 1273 O O . VAL A 1 166 ? 10.852 -33.125 -8.172 1 87.38 166 VAL A O 1
ATOM 1276 N N . THR A 1 167 ? 8.672 -33.469 -8.117 1 88.56 167 THR A N 1
ATOM 1277 C CA . THR A 1 167 ? 8.75 -34.5 -9.141 1 88.56 167 THR A CA 1
ATOM 1278 C C . THR A 1 167 ? 9.273 -33.938 -10.453 1 88.56 167 THR A C 1
ATOM 1280 O O . THR A 1 167 ? 9.812 -34.656 -11.281 1 88.56 167 THR A O 1
ATOM 1283 N N . ILE A 1 168 ? 9.086 -32.719 -10.648 1 88.62 168 ILE A N 1
ATOM 1284 C CA . ILE A 1 168 ? 9.562 -32.062 -11.867 1 88.62 168 ILE A CA 1
ATOM 1285 C C . ILE A 1 168 ? 11.086 -32.125 -11.93 1 88.62 168 ILE A C 1
ATOM 1287 O O . ILE A 1 168 ? 11.664 -32.281 -13.008 1 88.62 168 ILE A O 1
ATOM 1291 N N . ILE A 1 169 ? 11.75 -32.062 -10.836 1 91.88 169 ILE A N 1
ATOM 1292 C CA . ILE A 1 169 ? 13.203 -32.219 -10.773 1 91.88 169 ILE A CA 1
ATOM 1293 C C . ILE A 1 169 ? 13.617 -33.562 -11.297 1 91.88 169 ILE A C 1
ATOM 1295 O O . ILE A 1 169 ? 14.57 -33.688 -12.078 1 91.88 169 ILE A O 1
ATOM 1299 N N . GLY A 1 170 ? 12.875 -34.594 -10.828 1 90 170 GLY A N 1
ATOM 1300 C CA . GLY A 1 170 ? 13.141 -35.938 -11.297 1 90 170 GLY A CA 1
ATOM 1301 C C . GLY A 1 170 ? 12.938 -36.125 -12.789 1 90 170 GLY A C 1
ATOM 1302 O O . GLY A 1 170 ? 13.758 -36.719 -13.477 1 90 170 GLY A O 1
ATOM 1303 N N . THR A 1 171 ? 11.898 -35.531 -13.25 1 88.94 171 THR A N 1
ATOM 1304 C CA . THR A 1 171 ? 11.523 -35.656 -14.656 1 88.94 171 THR A CA 1
ATOM 1305 C C . THR A 1 171 ? 12.508 -34.938 -15.555 1 88.94 171 THR A C 1
ATOM 1307 O O . THR A 1 171 ? 12.914 -35.438 -16.594 1 88.94 171 THR A O 1
ATOM 1310 N N . GLN A 1 172 ? 12.961 -33.75 -15.133 1 91.19 172 GLN A N 1
ATOM 1311 C CA . GLN A 1 172 ? 13.812 -32.938 -15.984 1 91.19 172 GLN A CA 1
ATOM 1312 C C . GLN A 1 172 ? 15.289 -33.219 -15.75 1 91.19 172 GLN A C 1
ATOM 1314 O O . GLN A 1 172 ? 16.141 -32.938 -16.594 1 91.19 172 GLN A O 1
ATOM 1319 N N . GLY A 1 173 ? 15.586 -33.781 -14.594 1 93.69 173 GLY A N 1
ATOM 1320 C CA . GLY A 1 173 ? 16.953 -34.156 -14.258 1 93.69 173 GLY A CA 1
ATOM 1321 C C . GLY A 1 173 ? 17.734 -33 -13.617 1 93.69 173 GLY A C 1
ATOM 1322 O O . GLY A 1 173 ? 18.953 -33.094 -13.469 1 93.69 173 GLY A O 1
ATOM 1323 N N . TRP A 1 174 ? 17.047 -31.906 -13.367 1 93.56 174 TRP A N 1
ATOM 1324 C CA . TRP A 1 174 ? 17.656 -30.75 -12.719 1 93.56 174 TRP A CA 1
ATOM 1325 C C . TRP A 1 174 ? 16.609 -29.891 -12.016 1 93.56 174 TRP A C 1
ATOM 1327 O O . TRP A 1 174 ? 15.414 -30.016 -12.297 1 93.56 174 TRP A O 1
ATOM 1337 N N . SER A 1 175 ? 17.047 -29.094 -10.984 1 93.5 175 SER A N 1
ATOM 1338 C CA . SER A 1 175 ? 16.156 -28.156 -10.305 1 93.5 175 SER A CA 1
ATOM 1339 C C . SER A 1 175 ? 16.078 -26.844 -11.055 1 93.5 175 SER A C 1
ATOM 1341 O O . SER A 1 175 ? 16.984 -26.484 -11.805 1 93.5 175 SER A O 1
ATOM 1343 N N . TYR A 1 176 ? 14.945 -26.219 -10.914 1 92.12 176 TYR A N 1
ATOM 1344 C CA . TYR A 1 176 ? 14.727 -24.984 -11.672 1 92.12 176 TYR A CA 1
ATOM 1345 C C . TYR A 1 176 ? 14.398 -23.828 -10.734 1 92.12 176 TYR A C 1
ATOM 1347 O O . TYR A 1 176 ? 13.852 -24.031 -9.648 1 92.12 176 TYR A O 1
ATOM 1355 N N . LEU A 1 177 ? 14.781 -22.562 -11.148 1 93.19 177 LEU A N 1
ATOM 1356 C CA . LEU A 1 177 ? 14.352 -21.359 -10.445 1 93.19 177 LEU A CA 1
ATOM 1357 C C . LEU A 1 177 ? 12.867 -21.094 -10.672 1 93.19 177 LEU A C 1
ATOM 1359 O O . LEU A 1 177 ? 12.375 -21.172 -11.797 1 93.19 177 LEU A O 1
ATOM 1363 N N . PRO A 1 178 ? 12.156 -20.812 -9.578 1 91.69 178 PRO A N 1
ATOM 1364 C CA . PRO A 1 178 ? 10.734 -20.547 -9.75 1 91.69 178 PRO A CA 1
ATOM 1365 C C . PRO A 1 178 ? 10.469 -19.281 -10.578 1 91.69 178 PRO A C 1
ATOM 1367 O O . PRO A 1 178 ? 11.266 -18.344 -10.539 1 91.69 178 PRO A O 1
ATOM 1370 N N . SER A 1 179 ? 9.359 -19.312 -11.32 1 89.38 179 SER A N 1
ATOM 1371 C CA . SER A 1 179 ? 8.945 -18.156 -12.125 1 89.38 179 SER A CA 1
ATOM 1372 C C . SER A 1 179 ? 7.434 -17.969 -12.062 1 89.38 179 SER A C 1
ATOM 1374 O O . SER A 1 179 ? 6.691 -18.906 -11.789 1 89.38 179 SER A O 1
ATOM 1376 N N . LEU A 1 180 ? 7.055 -16.688 -12.242 1 91.88 180 LEU A N 1
ATOM 1377 C CA . LEU A 1 180 ? 5.637 -16.344 -12.234 1 91.88 180 LEU A CA 1
ATOM 1378 C C . LEU A 1 180 ? 5.242 -15.641 -13.531 1 91.88 180 LEU A C 1
ATOM 1380 O O . LEU A 1 180 ? 4.809 -14.484 -13.5 1 91.88 180 LEU A O 1
ATOM 1384 N N . PRO A 1 181 ? 5.234 -16.312 -14.578 1 88.06 181 PRO A N 1
ATOM 1385 C CA . PRO A 1 181 ? 5.043 -15.664 -15.883 1 88.06 181 PRO A CA 1
ATOM 1386 C C . PRO A 1 181 ? 3.65 -15.055 -16.031 1 88.06 181 PRO A C 1
ATOM 1388 O O . PRO A 1 181 ? 3.467 -14.117 -16.812 1 88.06 181 PRO A O 1
ATOM 1391 N N . ALA A 1 182 ? 2.68 -15.531 -15.328 1 91.81 182 ALA A N 1
ATOM 1392 C CA . ALA A 1 182 ? 1.311 -15.039 -15.477 1 91.81 182 ALA A CA 1
ATOM 1393 C C . ALA A 1 182 ? 1.127 -13.711 -14.75 1 91.81 182 ALA A C 1
ATOM 1395 O O . ALA A 1 182 ? 0.22 -12.938 -15.078 1 91.81 182 ALA A O 1
ATOM 1396 N N . PHE A 1 183 ? 1.964 -13.391 -13.836 1 94.31 183 PHE A N 1
ATOM 1397 C CA . PHE A 1 183 ? 1.704 -12.297 -12.906 1 94.31 183 PHE A CA 1
ATOM 1398 C C . PHE A 1 183 ? 1.837 -10.953 -13.609 1 94.31 183 PHE A C 1
ATOM 1400 O O . PHE A 1 183 ? 1.169 -9.984 -13.234 1 94.31 183 PHE A O 1
ATOM 1407 N N . ARG A 1 184 ? 2.682 -10.867 -14.617 1 94.88 184 ARG A N 1
ATOM 1408 C CA . ARG A 1 184 ? 2.76 -9.641 -15.398 1 94.88 184 ARG A CA 1
ATOM 1409 C C . ARG A 1 184 ? 1.401 -9.281 -15.992 1 94.88 184 ARG A C 1
ATOM 1411 O O . ARG A 1 184 ? 0.973 -8.125 -15.922 1 94.88 184 ARG A O 1
ATOM 1418 N N . HIS A 1 185 ? 0.787 -10.258 -16.531 1 96.69 185 HIS A N 1
ATOM 1419 C CA . HIS A 1 185 ? -0.507 -10.047 -17.172 1 96.69 185 HIS A CA 1
ATOM 1420 C C . HIS A 1 185 ? -1.593 -9.766 -16.141 1 96.69 185 HIS A C 1
ATOM 1422 O O . HIS A 1 185 ? -2.479 -8.945 -16.375 1 96.69 185 HIS A O 1
ATOM 1428 N N . ILE A 1 186 ? -1.489 -10.43 -15.023 1 97.19 186 ILE A N 1
ATOM 1429 C CA . ILE A 1 186 ? -2.455 -10.227 -13.953 1 97.19 186 ILE A CA 1
ATOM 1430 C C . ILE A 1 186 ? -2.381 -8.781 -13.453 1 97.19 186 ILE A C 1
ATOM 1432 O O . ILE A 1 186 ? -3.406 -8.109 -13.328 1 97.19 186 ILE A O 1
ATOM 1436 N N . VAL A 1 187 ? -1.204 -8.273 -13.219 1 97.75 187 VAL A N 1
ATOM 1437 C CA . VAL A 1 187 ? -1.02 -6.918 -12.719 1 97.75 187 VAL A CA 1
ATOM 1438 C C . VAL A 1 187 ? -1.529 -5.914 -13.75 1 97.75 187 VAL A C 1
ATOM 1440 O O . VAL A 1 187 ? -2.172 -4.926 -13.398 1 97.75 187 VAL A O 1
ATOM 1443 N N . ASP A 1 188 ? -1.241 -6.18 -15.008 1 97.19 188 ASP A N 1
ATOM 1444 C CA . ASP A 1 188 ? -1.756 -5.32 -16.078 1 97.19 188 ASP A CA 1
ATOM 1445 C C . ASP A 1 188 ? -3.283 -5.297 -16.062 1 97.19 188 ASP A C 1
ATOM 1447 O O . ASP A 1 188 ? -3.895 -4.242 -16.234 1 97.19 188 ASP A O 1
ATOM 1451 N N . GLN A 1 189 ? -3.865 -6.484 -15.891 1 98.44 189 GLN A N 1
ATOM 1452 C CA . GLN A 1 189 ? -5.32 -6.566 -15.805 1 98.44 189 GLN A CA 1
ATOM 1453 C C . GLN A 1 189 ? -5.852 -5.719 -14.656 1 98.44 189 GLN A C 1
ATOM 1455 O O . GLN A 1 189 ? -6.789 -4.938 -14.836 1 98.44 189 GLN A O 1
ATOM 1460 N N . LEU A 1 190 ? -5.254 -5.879 -13.539 1 98.62 190 LEU A N 1
ATOM 1461 C CA . LEU A 1 190 ? -5.68 -5.172 -12.336 1 98.62 190 LEU A CA 1
ATOM 1462 C C . LEU A 1 190 ? -5.617 -3.66 -12.539 1 98.62 190 LEU A C 1
ATOM 1464 O O . LEU A 1 190 ? -6.574 -2.947 -12.242 1 98.62 190 LEU A O 1
ATOM 1468 N N . ASN A 1 191 ? -4.551 -3.197 -13.086 1 98.06 191 ASN A N 1
ATOM 1469 C CA . ASN A 1 191 ? -4.348 -1.768 -13.289 1 98.06 191 ASN A CA 1
ATOM 1470 C C . ASN A 1 191 ? -5.242 -1.225 -14.398 1 98.06 191 ASN A C 1
ATOM 1472 O O . ASN A 1 191 ? -5.652 -0.062 -14.359 1 98.06 191 ASN A O 1
ATOM 1476 N N . GLN A 1 192 ? -5.609 -2.064 -15.352 1 97.62 192 GLN A N 1
ATOM 1477 C CA . GLN A 1 192 ? -6.43 -1.625 -16.469 1 97.62 192 GLN A CA 1
ATOM 1478 C C . GLN A 1 192 ? -7.914 -1.691 -16.125 1 97.62 192 GLN A C 1
ATOM 1480 O O . GLN A 1 192 ? -8.766 -1.357 -16.953 1 97.62 192 GLN A O 1
ATOM 1485 N N . GLY A 1 193 ? -8.188 -2.109 -14.945 1 98.31 193 GLY A N 1
ATOM 1486 C CA . GLY A 1 193 ? -9.578 -2.176 -14.508 1 98.31 193 GLY A CA 1
ATOM 1487 C C . GLY A 1 193 ? -10.352 -3.299 -15.172 1 98.31 193 GLY A C 1
ATOM 1488 O O . GLY A 1 193 ? -11.539 -3.145 -15.477 1 98.31 193 GLY A O 1
ATOM 1489 N N . ILE A 1 194 ? -9.648 -4.355 -15.547 1 98.69 194 ILE A N 1
ATOM 1490 C CA . ILE A 1 194 ? -10.312 -5.586 -15.961 1 98.69 194 ILE A CA 1
ATOM 1491 C C . ILE A 1 194 ? -10.664 -6.422 -14.734 1 98.69 194 ILE A C 1
ATOM 1493 O O . ILE A 1 194 ? -9.773 -6.914 -14.031 1 98.69 194 ILE A O 1
ATOM 1497 N N . PRO A 1 195 ? -11.922 -6.621 -14.445 1 98.75 195 PRO A N 1
ATOM 1498 C CA . PRO A 1 195 ? -12.305 -7.273 -13.188 1 98.75 195 PRO A CA 1
ATOM 1499 C C . PRO A 1 195 ? -11.695 -8.664 -13.031 1 98.75 195 PRO A C 1
ATOM 1501 O O . PRO A 1 195 ? -11.844 -9.508 -13.922 1 98.75 195 PRO A O 1
ATOM 1504 N N . ASN A 1 196 ? -10.938 -8.891 -12.055 1 98.81 196 ASN A N 1
ATOM 1505 C CA . ASN A 1 196 ? -10.516 -10.188 -11.531 1 98.81 196 ASN A CA 1
ATOM 1506 C C . ASN A 1 196 ? -11.289 -10.555 -10.273 1 98.81 196 ASN A C 1
ATOM 1508 O O . ASN A 1 196 ? -11.148 -9.898 -9.234 1 98.81 196 ASN A O 1
ATOM 1512 N N . LEU A 1 197 ? -12.125 -11.523 -10.328 1 98.81 197 LEU A N 1
ATOM 1513 C CA . LEU A 1 197 ? -12.945 -11.992 -9.211 1 98.81 197 LEU A CA 1
ATOM 1514 C C . LEU A 1 197 ? -12.625 -13.438 -8.875 1 98.81 197 LEU A C 1
ATOM 1516 O O . LEU A 1 197 ? -12.602 -14.297 -9.766 1 98.81 197 LEU A O 1
ATOM 1520 N N . GLY A 1 198 ? -12.344 -13.719 -7.621 1 98.69 198 GLY A N 1
ATOM 1521 C CA . GLY A 1 198 ? -11.875 -15.047 -7.238 1 98.69 198 GLY A CA 1
ATOM 1522 C C . GLY A 1 198 ? -12.688 -15.656 -6.113 1 98.69 198 GLY A C 1
ATOM 1523 O O . GLY A 1 198 ? -13.195 -14.945 -5.242 1 98.69 198 GLY A O 1
ATOM 1524 N N . ALA A 1 199 ? -12.766 -16.984 -6.047 1 98.81 199 ALA A N 1
ATOM 1525 C CA . ALA A 1 199 ? -13.406 -17.734 -4.969 1 98.81 199 ALA A CA 1
ATOM 1526 C C . ALA A 1 199 ? -12.5 -18.859 -4.48 1 98.81 199 ALA A C 1
ATOM 1528 O O . ALA A 1 199 ? -11.859 -19.531 -5.281 1 98.81 199 ALA A O 1
ATOM 1529 N N . VAL A 1 200 ? -12.438 -18.938 -3.189 1 98.56 200 VAL A N 1
ATOM 1530 C CA . VAL A 1 200 ? -11.773 -20.078 -2.564 1 98.56 200 VAL A CA 1
ATOM 1531 C C . VAL A 1 200 ? -12.781 -21.203 -2.316 1 98.56 200 VAL A C 1
ATOM 1533 O O . VAL A 1 200 ? -13.562 -21.141 -1.364 1 98.56 200 VAL A O 1
ATOM 1536 N N . VAL A 1 201 ? -12.719 -22.25 -3.094 1 98.19 201 VAL A N 1
ATOM 1537 C CA . VAL A 1 201 ? -13.727 -23.312 -3.035 1 98.19 201 VAL A CA 1
ATOM 1538 C C . VAL A 1 201 ? -13.055 -24.641 -2.713 1 98.19 201 VAL A C 1
ATOM 1540 O O . VAL A 1 201 ? -13.484 -25.688 -3.197 1 98.19 201 VAL A O 1
ATOM 1543 N N . GLY A 1 202 ? -12.086 -24.656 -2.014 1 96.56 202 GLY A N 1
ATOM 1544 C CA . GLY A 1 202 ? -11.219 -25.688 -1.487 1 96.56 202 GLY A CA 1
ATOM 1545 C C . GLY A 1 202 ? -9.93 -25.156 -0.899 1 96.56 202 GLY A C 1
ATOM 1546 O O . GLY A 1 202 ? -9.836 -23.969 -0.582 1 96.56 202 GLY A O 1
ATOM 1547 N N . PRO A 1 203 ? -8.961 -26.016 -0.658 1 93.88 203 PRO A N 1
ATOM 1548 C CA . PRO A 1 203 ? -7.676 -25.484 -0.212 1 93.88 203 PRO A CA 1
ATOM 1549 C C . PRO A 1 203 ? -6.988 -24.641 -1.279 1 93.88 203 PRO A C 1
ATOM 1551 O O . PRO A 1 203 ? -6.863 -25.062 -2.43 1 93.88 203 PRO A O 1
ATOM 1554 N N . ALA A 1 204 ? -6.684 -23.453 -1.006 1 95.56 204 ALA A N 1
ATOM 1555 C CA . ALA A 1 204 ? -5.836 -22.594 -1.833 1 95.56 204 ALA A CA 1
ATOM 1556 C C . ALA A 1 204 ? -4.418 -22.531 -1.275 1 95.56 204 ALA A C 1
ATOM 1558 O O . ALA A 1 204 ? -4.195 -21.953 -0.202 1 95.56 204 ALA A O 1
ATOM 1559 N N . ILE A 1 205 ? -3.475 -23.031 -2.027 1 90.88 205 ILE A N 1
ATOM 1560 C CA . ILE A 1 205 ? -2.141 -23.219 -1.467 1 90.88 205 ILE A CA 1
ATOM 1561 C C . ILE A 1 205 ? -1.1 -22.578 -2.383 1 90.88 205 ILE A C 1
ATOM 1563 O O . ILE A 1 205 ? -1.126 -22.781 -3.6 1 90.88 205 ILE A O 1
ATOM 1567 N N . GLY A 1 206 ? -0.162 -21.844 -1.794 1 90.94 206 GLY A N 1
ATOM 1568 C CA . GLY A 1 206 ? 0.949 -21.281 -2.549 1 90.94 206 GLY A CA 1
ATOM 1569 C C . GLY A 1 206 ? 0.505 -20.391 -3.693 1 90.94 206 GLY A C 1
ATOM 1570 O O . GLY A 1 206 ? -0.095 -19.344 -3.471 1 90.94 206 GLY A O 1
ATOM 1571 N N . LEU A 1 207 ? 0.695 -20.922 -4.867 1 92.69 207 LEU A N 1
ATOM 1572 C CA . LEU A 1 207 ? 0.337 -20.156 -6.062 1 92.69 207 LEU A CA 1
ATOM 1573 C C . LEU A 1 207 ? -1.174 -19.969 -6.152 1 92.69 207 LEU A C 1
ATOM 1575 O O . LEU A 1 207 ? -1.646 -18.922 -6.613 1 92.69 207 LEU A O 1
ATOM 1579 N N . GLY A 1 208 ? -1.898 -21 -5.738 1 94.88 208 GLY A N 1
ATOM 1580 C CA . GLY A 1 208 ? -3.344 -20.859 -5.676 1 94.88 208 GLY A CA 1
ATOM 1581 C C . GLY A 1 208 ? -3.791 -19.75 -4.742 1 94.88 208 GLY A C 1
ATOM 1582 O O . GLY A 1 208 ? -4.688 -18.969 -5.078 1 94.88 208 GLY A O 1
ATOM 1583 N N . ALA A 1 209 ? -3.188 -19.703 -3.621 1 95.5 209 ALA A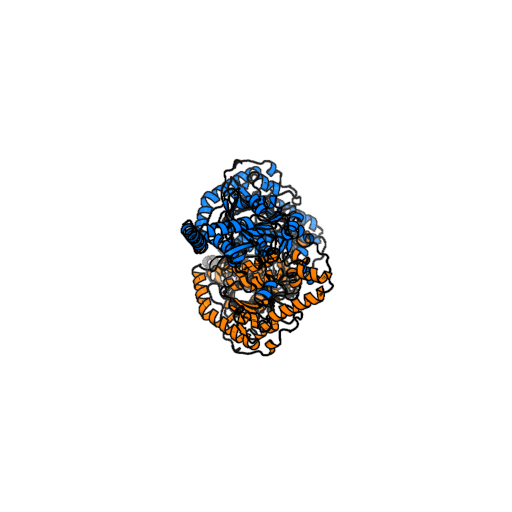 N 1
ATOM 1584 C CA . ALA A 1 209 ? -3.475 -18.625 -2.676 1 95.5 209 ALA A CA 1
ATOM 1585 C C . ALA A 1 209 ? -3.146 -17.266 -3.281 1 95.5 209 ALA A C 1
ATOM 1587 O O . ALA A 1 209 ? -3.953 -16.328 -3.207 1 95.5 209 ALA A O 1
ATOM 1588 N N . ALA A 1 210 ? -2.025 -17.172 -3.869 1 95.38 210 ALA A N 1
ATOM 1589 C CA . ALA A 1 210 ? -1.604 -15.922 -4.48 1 95.38 210 ALA A CA 1
ATOM 1590 C C . ALA A 1 210 ? -2.576 -15.492 -5.574 1 95.38 210 ALA A C 1
ATOM 1592 O O . ALA A 1 210 ? -2.857 -14.297 -5.734 1 95.38 210 ALA A O 1
ATOM 1593 N N . ARG A 1 211 ? -3.047 -16.422 -6.324 1 95.69 211 ARG A N 1
ATOM 1594 C CA . ARG A 1 211 ? -3.967 -16.156 -7.426 1 95.69 211 ARG A CA 1
ATOM 1595 C C . ARG A 1 211 ? -5.246 -15.492 -6.922 1 95.69 211 ARG A C 1
ATOM 1597 O O . ARG A 1 211 ? -5.656 -14.453 -7.434 1 95.69 211 ARG A O 1
ATOM 1604 N N . VAL A 1 212 ? -5.828 -16.062 -5.941 1 97.88 212 VAL A N 1
ATOM 1605 C CA . VAL A 1 212 ? -7.125 -15.57 -5.492 1 97.88 212 VAL A CA 1
ATOM 1606 C C . VAL A 1 212 ? -6.938 -14.266 -4.711 1 97.88 212 VAL A C 1
ATOM 1608 O O . VAL A 1 212 ? -7.762 -13.352 -4.812 1 97.88 212 VAL A O 1
ATOM 1611 N N . VAL A 1 213 ? -5.867 -14.102 -3.973 1 97.94 213 VAL A N 1
ATOM 1612 C CA . VAL A 1 213 ? -5.613 -12.93 -3.145 1 97.94 213 VAL A CA 1
ATOM 1613 C C . VAL A 1 213 ? -5.309 -11.727 -4.035 1 97.94 213 VAL A C 1
ATOM 1615 O O . VAL A 1 213 ? -5.574 -10.586 -3.652 1 97.94 213 VAL A O 1
ATOM 1618 N N . SER A 1 214 ? -4.863 -11.953 -5.234 1 97.75 214 SER A N 1
ATOM 1619 C CA . SER A 1 214 ? -4.508 -10.875 -6.152 1 97.75 214 SER A CA 1
ATOM 1620 C C . SER A 1 214 ? -5.75 -10.242 -6.77 1 97.75 214 SER A C 1
ATOM 1622 O O . SER A 1 214 ? -5.676 -9.156 -7.355 1 97.75 214 SER A O 1
ATOM 1624 N N . CYS A 1 215 ? -6.879 -10.805 -6.645 1 98.56 215 CYS A N 1
ATOM 1625 C CA . CYS A 1 215 ? -8.094 -10.391 -7.34 1 98.56 215 CYS A CA 1
ATOM 1626 C C . CYS A 1 215 ? -8.602 -9.062 -6.801 1 98.56 215 CYS A C 1
ATOM 1628 O O . CYS A 1 215 ? -8.289 -8.688 -5.672 1 98.56 215 CYS A O 1
ATOM 1630 N N . HIS A 1 216 ? -9.406 -8.344 -7.629 1 98.75 216 HIS A N 1
ATOM 1631 C CA . HIS A 1 216 ? -10.102 -7.145 -7.184 1 98.75 216 HIS A CA 1
ATOM 1632 C C . HIS A 1 216 ? -11.078 -7.453 -6.055 1 98.75 216 HIS A C 1
ATOM 1634 O O . HIS A 1 216 ? -11.289 -6.625 -5.168 1 98.75 216 HIS A O 1
ATOM 1640 N N . PHE A 1 217 ? -11.68 -8.594 -6.152 1 98.75 217 PHE A N 1
ATOM 1641 C CA . PHE A 1 217 ? -12.609 -9.094 -5.145 1 98.75 217 PHE A CA 1
ATOM 1642 C C . PHE A 1 217 ? -12.461 -10.602 -4.965 1 98.75 217 PHE A C 1
ATOM 1644 O O . PHE A 1 217 ? -12.281 -11.336 -5.941 1 98.75 217 PHE A O 1
ATOM 1651 N N . SER A 1 218 ? -12.5 -11.047 -3.703 1 98.81 218 SER A N 1
ATOM 1652 C CA . SER A 1 218 ? -12.367 -12.461 -3.395 1 98.81 218 SER A CA 1
ATOM 1653 C C . SER A 1 218 ? -13.375 -12.898 -2.336 1 98.81 218 SER A C 1
ATOM 1655 O O . SER A 1 218 ? -13.75 -12.109 -1.468 1 98.81 218 SER A O 1
ATOM 1657 N N . VAL A 1 219 ? -13.812 -14.094 -2.383 1 98.81 219 VAL A N 1
ATOM 1658 C CA . VAL A 1 219 ? -14.766 -14.68 -1.446 1 98.81 219 VAL A CA 1
ATOM 1659 C C . VAL A 1 219 ? -14.367 -16.125 -1.136 1 98.81 219 VAL A C 1
ATOM 1661 O O . VAL A 1 219 ? -13.805 -16.812 -1.987 1 98.81 219 VAL A O 1
ATOM 1664 N N . MET A 1 220 ? -14.555 -16.578 0.114 1 98.69 220 MET A N 1
ATOM 1665 C CA . MET A 1 220 ? -14.188 -17.922 0.548 1 98.69 220 MET A CA 1
ATOM 1666 C C . MET A 1 220 ? -15.406 -18.672 1.067 1 98.69 220 MET A C 1
ATOM 1668 O O . MET A 1 220 ? -16.156 -18.156 1.894 1 98.69 220 MET A O 1
ATOM 1672 N N . ALA A 1 221 ? -15.625 -19.875 0.525 1 98.31 221 ALA A N 1
ATOM 1673 C CA . ALA A 1 221 ? -16.672 -20.75 1.053 1 98.31 221 ALA A CA 1
ATOM 1674 C C . ALA A 1 221 ? -16.312 -21.25 2.451 1 98.31 221 ALA A C 1
ATOM 1676 O O . ALA A 1 221 ? -15.305 -21.938 2.635 1 98.31 221 ALA A O 1
ATOM 1677 N N . ALA A 1 222 ? -17.109 -21.031 3.404 1 96.94 222 ALA A N 1
ATOM 1678 C CA . ALA A 1 222 ? -16.812 -21.266 4.812 1 96.94 222 ALA A CA 1
ATOM 1679 C C . ALA A 1 222 ? -16.734 -22.766 5.109 1 96.94 222 ALA A C 1
ATOM 1681 O O . ALA A 1 222 ? -15.984 -23.188 5.984 1 96.94 222 ALA A O 1
ATOM 1682 N N . ASP A 1 223 ? -17.484 -23.516 4.422 1 95.56 223 ASP A N 1
ATOM 1683 C CA . ASP A 1 223 ? -17.594 -24.938 4.738 1 95.56 223 ASP A CA 1
ATOM 1684 C C . ASP A 1 223 ? -16.406 -25.719 4.188 1 95.56 223 ASP A C 1
ATOM 1686 O O . ASP A 1 223 ? -16 -26.734 4.758 1 95.56 223 ASP A O 1
ATOM 1690 N N . ILE A 1 224 ? -15.789 -25.172 3.074 1 95.75 224 ILE A N 1
ATOM 1691 C CA . ILE A 1 224 ? -14.797 -26.031 2.438 1 95.75 224 ILE A CA 1
ATOM 1692 C C . ILE A 1 224 ? -13.531 -25.234 2.145 1 95.75 224 ILE A C 1
ATOM 1694 O O . ILE A 1 224 ? -12.492 -25.812 1.821 1 95.75 224 ILE A O 1
ATOM 1698 N N . GLY A 1 225 ? -13.57 -23.953 2.23 1 96 225 GLY A N 1
ATOM 1699 C CA . GLY A 1 225 ? -12.453 -23.109 1.826 1 96 225 GLY A CA 1
ATOM 1700 C C . GLY A 1 225 ? -11.383 -22.984 2.9 1 96 225 GLY A C 1
ATOM 1701 O O . GLY A 1 225 ? -11.703 -22.891 4.09 1 96 225 GLY A O 1
ATOM 1702 N N . SER A 1 226 ? -10.133 -23.031 2.449 1 94.69 226 SER A N 1
ATOM 1703 C CA . SER A 1 226 ? -8.977 -22.719 3.287 1 94.69 226 SER A CA 1
ATOM 1704 C C . SER A 1 226 ? -7.824 -22.156 2.457 1 94.69 226 SER A C 1
ATOM 1706 O O . SER A 1 226 ? -7.797 -22.328 1.234 1 94.69 226 SER A O 1
ATOM 1708 N N . LEU A 1 227 ? -6.953 -21.406 3.047 1 94.88 227 LEU A N 1
ATOM 1709 C CA . LEU A 1 227 ? -5.836 -20.766 2.354 1 94.88 227 LEU A CA 1
ATOM 1710 C C . LEU A 1 227 ? -4.555 -20.891 3.172 1 94.88 227 LEU A C 1
ATOM 1712 O O . LEU A 1 227 ? -4.566 -20.688 4.387 1 94.88 227 LEU A O 1
ATOM 1716 N N . PHE A 1 228 ? -3.477 -21.266 2.463 1 88.38 228 PHE A N 1
ATOM 1717 C CA . PHE A 1 228 ? -2.188 -21.453 3.119 1 88.38 228 PHE A CA 1
ATOM 1718 C C . PHE A 1 228 ? -1.062 -20.875 2.273 1 88.38 228 PHE A C 1
ATOM 1720 O O . PHE A 1 228 ? -1.109 -20.922 1.043 1 88.38 228 PHE A O 1
ATOM 1727 N N . ASN A 1 229 ? -0.091 -20.422 3.016 1 86.75 229 ASN A N 1
ATOM 1728 C CA . ASN A 1 229 ? 1.097 -19.969 2.299 1 86.75 229 ASN A CA 1
ATOM 1729 C C . ASN A 1 229 ? 1.89 -21.141 1.73 1 86.75 229 ASN A C 1
ATOM 1731 O O . ASN A 1 229 ? 2.533 -21.016 0.687 1 86.75 229 ASN A O 1
ATOM 1735 N N . ALA A 1 230 ? 1.883 -22.172 2.496 1 81.38 230 ALA A N 1
ATOM 1736 C CA . ALA A 1 230 ? 2.496 -23.438 2.082 1 81.38 230 ALA A CA 1
ATOM 1737 C C . ALA A 1 230 ? 1.647 -24.625 2.516 1 81.38 230 ALA A C 1
ATOM 1739 O O . ALA A 1 230 ? 0.886 -24.531 3.48 1 81.38 230 ALA A O 1
ATOM 1740 N N . GLY A 1 231 ? 1.789 -25.688 1.826 1 76.88 231 GLY A N 1
ATOM 1741 C CA . GLY A 1 231 ? 0.994 -26.875 2.131 1 76.88 231 GLY A CA 1
ATOM 1742 C C . GLY A 1 231 ? 1.189 -27.375 3.549 1 76.88 231 GLY A C 1
ATOM 1743 O O . GLY A 1 231 ? 2.219 -27.109 4.172 1 76.88 231 GLY A O 1
ATOM 1744 N N . PRO A 1 232 ? 0.204 -28.078 4.043 1 71.94 232 PRO A N 1
ATOM 1745 C CA . PRO A 1 232 ? 0.204 -28.531 5.434 1 71.94 232 PRO A CA 1
ATOM 1746 C C . PRO A 1 232 ? 1.441 -29.359 5.789 1 71.94 232 PRO A C 1
ATOM 1748 O O . PRO A 1 232 ? 1.971 -29.234 6.895 1 71.94 232 PRO A O 1
ATOM 1751 N N . GLU A 1 233 ? 1.884 -30.125 4.844 1 74 233 GLU A N 1
ATOM 1752 C CA . GLU A 1 233 ? 3.053 -30.953 5.113 1 74 233 GLU A CA 1
ATOM 1753 C C . GLU A 1 233 ? 4.309 -30.109 5.273 1 74 233 GLU A C 1
ATOM 1755 O O . GLU A 1 233 ? 5.188 -30.438 6.074 1 74 233 GLU A O 1
ATOM 1760 N N . VAL A 1 234 ? 4.359 -29.109 4.516 1 73.12 234 VAL A N 1
ATOM 1761 C CA . VAL A 1 234 ? 5.48 -28.172 4.617 1 73.12 234 VAL A CA 1
ATOM 1762 C C . VAL A 1 234 ? 5.395 -27.406 5.938 1 73.12 234 VAL A C 1
ATOM 1764 O O . VAL A 1 234 ? 6.406 -27.219 6.617 1 73.12 234 VAL A O 1
ATOM 1767 N N . VAL A 1 235 ? 4.207 -27.062 6.305 1 73.25 235 VAL A N 1
ATOM 1768 C CA . VAL A 1 235 ? 3.977 -26.297 7.531 1 73.25 235 VAL A CA 1
ATOM 1769 C C . VAL A 1 235 ? 4.32 -27.172 8.742 1 73.25 235 VAL A C 1
ATOM 1771 O O . VAL A 1 235 ? 4.918 -26.688 9.711 1 73.25 235 VAL A O 1
ATOM 1774 N N . LYS A 1 236 ? 3.92 -28.391 8.688 1 71.81 236 LYS A N 1
ATOM 1775 C CA . LYS A 1 236 ? 4.211 -29.328 9.766 1 71.81 236 LYS A CA 1
ATOM 1776 C C . LYS A 1 236 ? 5.715 -29.453 10 1 71.81 236 LYS A C 1
ATOM 1778 O O . LYS A 1 236 ? 6.168 -29.516 11.148 1 71.81 236 LYS A O 1
ATOM 1783 N N . GLY A 1 237 ? 6.355 -29.5 8.977 1 66 237 GLY A N 1
ATOM 1784 C CA . GLY A 1 237 ? 7.801 -29.609 9.086 1 66 237 GLY A CA 1
ATOM 1785 C C . GLY A 1 237 ? 8.461 -28.375 9.648 1 66 237 GLY A C 1
ATOM 1786 O O . GLY A 1 237 ? 9.508 -28.453 10.297 1 66 237 GLY A O 1
ATOM 1787 N N . ALA A 1 238 ? 7.848 -27.312 9.383 1 62.56 238 ALA A N 1
ATOM 1788 C CA . ALA A 1 238 ? 8.461 -26.047 9.789 1 62.56 238 ALA A CA 1
ATOM 1789 C C . ALA A 1 238 ? 7.957 -25.609 11.164 1 62.56 238 ALA A C 1
ATOM 1791 O O . ALA A 1 238 ? 8.672 -24.938 11.906 1 62.56 238 ALA A O 1
ATOM 1792 N N . ALA A 1 239 ? 6.566 -25.75 11.273 1 56.72 239 ALA A N 1
ATOM 1793 C CA . ALA A 1 239 ? 5.965 -25.219 12.492 1 56.72 239 ALA A CA 1
ATOM 1794 C C . ALA A 1 239 ? 5.938 -26.266 13.602 1 56.72 239 ALA A C 1
ATOM 1796 O O . ALA A 1 239 ? 5.559 -27.422 13.359 1 56.72 239 ALA A O 1
ATOM 1797 N N . LEU A 1 240 ? 6.863 -26.297 14.633 1 49.38 240 LEU A N 1
ATOM 1798 C CA . LEU A 1 240 ? 6.988 -27.156 15.805 1 49.38 240 LEU A CA 1
ATOM 1799 C C . LEU A 1 240 ? 5.629 -27.375 16.469 1 49.38 240 LEU A C 1
ATOM 1801 O O . LEU A 1 240 ? 4.992 -26.422 16.922 1 49.38 240 LEU A O 1
ATOM 1805 N N . GLY A 1 241 ? 4.926 -28.656 16.5 1 49.69 241 GLY A N 1
ATOM 1806 C CA . GLY A 1 241 ? 4.129 -29.328 17.5 1 49.69 241 GLY A CA 1
ATOM 1807 C C . GLY A 1 241 ? 2.637 -29.219 17.266 1 49.69 241 GLY A C 1
ATOM 1808 O O . GLY A 1 241 ? 1.84 -29.828 17.984 1 49.69 241 GLY A O 1
ATOM 1809 N N . ASP A 1 242 ? 2.049 -28.219 16.406 1 51.69 242 ASP A N 1
ATOM 1810 C CA . ASP A 1 242 ? 0.622 -28.078 16.672 1 51.69 242 ASP A CA 1
ATOM 1811 C C . ASP A 1 242 ? -0.205 -28.922 15.711 1 51.69 242 ASP A C 1
ATOM 1813 O O . ASP A 1 242 ? 0.098 -29 14.516 1 51.69 242 ASP A O 1
ATOM 1817 N N . ASP A 1 243 ? -0.798 -29.938 16.125 1 56.78 243 ASP A N 1
ATOM 1818 C CA . ASP A 1 243 ? -1.876 -30.609 15.414 1 56.78 243 ASP A CA 1
ATOM 1819 C C . ASP A 1 243 ? -2.791 -29.609 14.711 1 56.78 243 ASP A C 1
ATOM 1821 O O . ASP A 1 243 ? -3.666 -29.016 15.336 1 56.78 243 ASP A O 1
ATOM 1825 N N . LEU A 1 244 ? -2.328 -28.984 13.516 1 61.75 244 LEU A N 1
ATOM 1826 C CA . LEU A 1 244 ? -3.016 -27.797 13.031 1 61.75 244 LEU A CA 1
ATOM 1827 C C . LEU A 1 244 ? -4.102 -28.172 12.023 1 61.75 244 LEU A C 1
ATOM 1829 O O . LEU A 1 244 ? -3.83 -28.859 11.047 1 61.75 244 LEU A O 1
ATOM 1833 N N . ASN A 1 245 ? -5.336 -28.266 12.445 1 74.75 245 ASN A N 1
ATOM 1834 C CA . ASN A 1 245 ? -6.551 -28.297 11.641 1 74.75 245 ASN A CA 1
ATOM 1835 C C . ASN A 1 245 ? -6.57 -27.188 10.602 1 74.75 245 ASN A C 1
ATOM 1837 O O . ASN A 1 245 ? -6.27 -26.031 10.922 1 74.75 245 ASN A O 1
ATOM 1841 N N . PRO A 1 246 ? -6.762 -27.656 9.242 1 78.88 246 PRO A N 1
ATOM 1842 C CA . PRO A 1 246 ? -6.75 -26.672 8.156 1 78.88 246 PRO A CA 1
ATOM 1843 C C . PRO A 1 246 ? -7.699 -25.5 8.406 1 78.88 246 PRO A C 1
ATOM 1845 O O . PRO A 1 246 ? -7.375 -24.359 8.07 1 78.88 246 PRO A O 1
ATOM 1848 N N . GLN A 1 247 ? -8.773 -25.766 8.984 1 80.5 247 GLN A N 1
ATOM 1849 C CA . GLN A 1 247 ? -9.758 -24.703 9.203 1 80.5 247 GLN A CA 1
ATOM 1850 C C . GLN A 1 247 ? -9.273 -23.719 10.258 1 80.5 247 GLN A C 1
ATOM 1852 O O . GLN A 1 247 ? -9.492 -22.516 10.133 1 80.5 247 GLN A O 1
ATOM 1857 N N . THR A 1 248 ? -8.57 -24.203 11.172 1 80.62 248 THR A N 1
ATOM 1858 C CA . THR A 1 248 ? -8.078 -23.359 12.25 1 80.62 248 THR A CA 1
ATOM 1859 C C . THR A 1 248 ? -6.859 -22.562 11.789 1 80.62 248 THR A C 1
ATOM 1861 O O . THR A 1 248 ? -6.648 -21.422 12.227 1 80.62 248 THR A O 1
ATOM 1864 N N . LEU A 1 249 ? -6.227 -23.141 10.867 1 82 249 LEU A N 1
ATOM 1865 C CA . LEU A 1 249 ? -4.988 -22.516 10.43 1 82 249 LEU A CA 1
ATOM 1866 C C . LEU A 1 249 ? -5.242 -21.578 9.266 1 82 249 LEU A C 1
ATOM 1868 O O . LEU A 1 249 ? -4.598 -20.531 9.156 1 82 249 LEU A O 1
ATOM 1872 N N . GLY A 1 250 ? -6.207 -21.969 8.477 1 91 250 GLY A N 1
ATOM 1873 C CA . GLY A 1 250 ? -6.312 -21.203 7.242 1 91 250 GLY A CA 1
ATOM 1874 C C . GLY A 1 250 ? -7.746 -20.984 6.797 1 91 250 GLY A C 1
ATOM 1875 O O . GLY A 1 250 ? -8.008 -20.734 5.617 1 91 250 GLY A O 1
ATOM 1876 N N . GLY A 1 251 ? -8.672 -21.125 7.656 1 92.5 251 GLY A N 1
ATOM 1877 C CA . GLY A 1 251 ? -10.078 -20.969 7.324 1 92.5 251 GLY A CA 1
ATOM 1878 C C . GLY A 1 251 ? -10.516 -19.516 7.273 1 92.5 251 GLY A C 1
ATOM 1879 O O . GLY A 1 251 ? -9.688 -18.609 7.375 1 92.5 251 GLY A O 1
ATOM 1880 N N . PRO A 1 252 ? -11.805 -19.344 7.039 1 93 252 PRO A N 1
ATOM 1881 C CA . PRO A 1 252 ? -12.344 -18 6.906 1 93 252 PRO A CA 1
ATOM 1882 C C . PRO A 1 252 ? -12.188 -17.172 8.18 1 93 252 PRO A C 1
ATOM 1884 O O . PRO A 1 252 ? -12.055 -15.945 8.117 1 93 252 PRO A O 1
ATOM 1887 N N . ALA A 1 253 ? -12.141 -17.828 9.32 1 93 253 ALA A N 1
ATOM 1888 C CA . ALA A 1 253 ? -12 -17.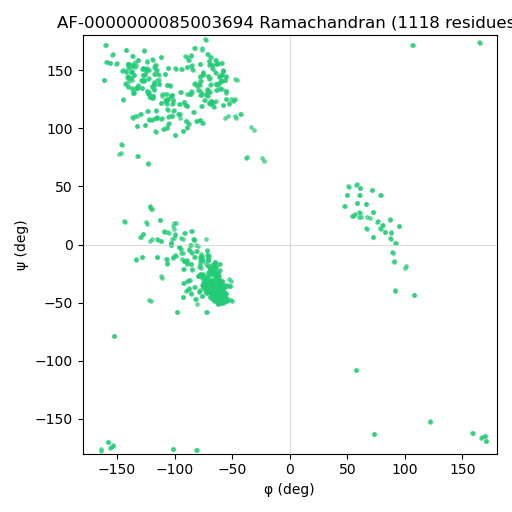125 10.586 1 93 253 ALA A CA 1
ATOM 1889 C C . ALA A 1 253 ? -10.656 -16.391 10.664 1 93 253 ALA A C 1
ATOM 1891 O O . ALA A 1 253 ? -10.492 -15.461 11.453 1 93 253 ALA A O 1
ATOM 1892 N N . ILE A 1 254 ? -9.758 -16.812 9.859 1 93.69 254 ILE A N 1
ATOM 1893 C CA . ILE A 1 254 ? -8.461 -16.156 9.789 1 93.69 254 ILE A CA 1
ATOM 1894 C C . ILE A 1 254 ? -8.438 -15.18 8.609 1 93.69 254 ILE A C 1
ATOM 1896 O O . ILE A 1 254 ? -8.312 -13.969 8.797 1 93.69 254 ILE A O 1
ATOM 1900 N N . HIS A 1 255 ? -8.672 -15.688 7.484 1 96.62 255 HIS A N 1
ATOM 1901 C CA . HIS A 1 255 ? -8.32 -14.953 6.277 1 96.62 255 HIS A CA 1
ATOM 1902 C C . HIS A 1 255 ? -9.422 -13.969 5.887 1 96.62 255 HIS A C 1
ATOM 1904 O O . HIS A 1 255 ? -9.18 -13.016 5.145 1 96.62 255 HIS A O 1
ATOM 1910 N N . CYS A 1 256 ? -10.656 -14.148 6.32 1 97.62 256 CYS A N 1
ATOM 1911 C CA . CYS A 1 256 ? -11.711 -13.172 6.07 1 97.62 256 CYS A CA 1
ATOM 1912 C C . CYS A 1 256 ? -11.727 -12.102 7.156 1 97.62 256 CYS A C 1
ATOM 1914 O O . CYS A 1 256 ? -12.477 -11.125 7.062 1 97.62 256 CYS A O 1
ATOM 1916 N N . THR A 1 257 ? -10.875 -12.258 8.18 1 96.75 257 THR A N 1
ATOM 1917 C CA . THR A 1 257 ? -10.867 -11.305 9.281 1 96.75 257 THR A CA 1
ATOM 1918 C C . THR A 1 257 ? -9.57 -10.492 9.289 1 96.75 257 THR A C 1
ATOM 1920 O O . THR A 1 257 ? -9.344 -9.68 10.188 1 96.75 257 THR A O 1
ATOM 1923 N N . ASN A 1 258 ? -8.734 -10.695 8.336 1 95.5 258 ASN A N 1
ATOM 1924 C CA . ASN A 1 258 ? -7.492 -9.938 8.32 1 95.5 258 ASN A CA 1
ATOM 1925 C C . ASN A 1 258 ? -7.25 -9.281 6.957 1 95.5 258 ASN A C 1
ATOM 1927 O O . ASN A 1 258 ? -6.156 -8.789 6.688 1 95.5 258 ASN A O 1
ATOM 1931 N N . GLY A 1 259 ? -8.227 -9.383 6.07 1 96.19 259 GLY A N 1
ATOM 1932 C CA . GLY A 1 259 ? -8.172 -8.664 4.809 1 96.19 259 GLY A CA 1
ATOM 1933 C C . GLY A 1 259 ? -7.527 -9.469 3.693 1 96.19 259 GLY A C 1
ATOM 1934 O O . GLY A 1 259 ? -7.402 -8.984 2.566 1 96.19 259 GLY A O 1
ATOM 1935 N N . THR A 1 260 ? -7.098 -10.734 3.938 1 97.94 260 THR A N 1
ATOM 1936 C CA . THR A 1 260 ? -6.539 -11.578 2.891 1 97.94 260 THR A CA 1
ATOM 1937 C C . THR A 1 260 ? -7.602 -11.945 1.859 1 97.94 260 THR A C 1
ATOM 1939 O O . THR A 1 260 ? -7.344 -11.922 0.655 1 97.94 260 THR A O 1
ATOM 1942 N N . ILE A 1 261 ? -8.711 -12.289 2.375 1 98.56 261 ILE A N 1
ATOM 1943 C CA . ILE A 1 261 ? -9.906 -12.531 1.575 1 98.56 261 ILE A CA 1
ATOM 1944 C C . ILE A 1 261 ? -11 -11.539 1.966 1 98.56 261 ILE A C 1
ATOM 1946 O O . ILE A 1 261 ? -11.203 -11.258 3.15 1 98.56 261 ILE A O 1
ATOM 1950 N N . ASP A 1 262 ? -11.695 -11.055 1.023 1 98.44 262 ASP A N 1
ATOM 1951 C CA . ASP A 1 262 ? -12.648 -9.984 1.263 1 98.44 262 ASP A CA 1
ATOM 1952 C C . ASP A 1 262 ? -13.883 -10.492 2.01 1 98.44 262 ASP A C 1
ATOM 1954 O O . ASP A 1 262 ? -14.219 -9.984 3.08 1 98.44 262 ASP A O 1
ATOM 1958 N N . ASN A 1 263 ? -14.547 -11.461 1.434 1 98.81 263 ASN A N 1
ATOM 1959 C CA . ASN A 1 263 ? -15.828 -11.883 1.981 1 98.81 263 ASN A CA 1
ATOM 1960 C C . ASN A 1 263 ? -15.836 -13.375 2.305 1 98.81 263 ASN A C 1
ATOM 1962 O O . ASN A 1 263 ? -15.023 -14.133 1.769 1 98.81 263 ASN A O 1
ATOM 1966 N N . MET A 1 264 ? -16.734 -13.727 3.199 1 98.5 264 MET A N 1
ATOM 1967 C CA . MET A 1 264 ? -17.062 -15.117 3.514 1 98.5 264 MET A CA 1
ATOM 1968 C C . MET A 1 264 ? -18.422 -15.492 2.934 1 98.5 264 MET A C 1
ATOM 1970 O O . MET A 1 264 ? -19.344 -14.688 2.941 1 98.5 264 MET A O 1
ATOM 1974 N N . ALA A 1 265 ? -18.531 -16.625 2.377 1 98.62 265 ALA A N 1
ATOM 1975 C CA . ALA A 1 265 ? -19.797 -17.219 1.95 1 98.62 265 ALA A CA 1
ATOM 1976 C C . ALA A 1 265 ? -20.062 -18.516 2.709 1 98.62 265 ALA A C 1
ATOM 1978 O O . ALA A 1 265 ? -19.125 -19.203 3.135 1 98.62 265 ALA A O 1
ATOM 1979 N N . ARG A 1 266 ? -21.344 -18.859 2.869 1 97.62 266 ARG A N 1
ATOM 1980 C CA . ARG A 1 266 ? -21.703 -20.078 3.58 1 97.62 266 ARG A CA 1
ATOM 1981 C C . ARG A 1 266 ? -21.188 -21.312 2.852 1 97.62 266 ARG A C 1
ATOM 1983 O O . ARG A 1 266 ? -20.734 -22.266 3.484 1 97.62 266 ARG A O 1
ATOM 1990 N N . ASP A 1 267 ? -21.281 -21.312 1.556 1 97.81 267 ASP A N 1
ATOM 1991 C CA . ASP A 1 267 ? -20.922 -22.438 0.693 1 97.81 267 ASP A CA 1
ATOM 1992 C C . ASP A 1 267 ? -20.562 -21.969 -0.714 1 97.81 267 ASP A C 1
ATOM 1994 O O . ASP A 1 267 ? -20.5 -20.766 -0.967 1 97.81 267 ASP A O 1
ATOM 1998 N N . GLU A 1 268 ? -20.328 -22.922 -1.646 1 98 268 GLU A N 1
ATOM 1999 C CA . GLU A 1 268 ? -19.938 -22.594 -3.018 1 98 268 GLU A CA 1
ATOM 2000 C C . GLU A 1 268 ? -21.031 -21.797 -3.727 1 98 268 GLU A C 1
ATOM 2002 O O . GLU A 1 268 ? -20.75 -20.844 -4.453 1 98 268 GLU A O 1
ATOM 2007 N N . ALA A 1 269 ? -22.219 -22.203 -3.518 1 98.06 269 ALA A N 1
ATOM 2008 C CA . ALA A 1 269 ? -23.344 -21.547 -4.188 1 98.06 269 ALA A CA 1
ATOM 2009 C C . ALA A 1 269 ? -23.375 -20.062 -3.865 1 98.06 269 ALA A C 1
ATOM 2011 O O . ALA A 1 269 ? -23.562 -19.234 -4.758 1 98.06 269 ALA A O 1
ATOM 2012 N N . GLU A 1 270 ? -23.203 -19.734 -2.658 1 98.5 270 GLU A N 1
ATOM 2013 C CA . GLU A 1 270 ? -23.203 -18.328 -2.264 1 98.5 270 GLU A CA 1
ATOM 2014 C C . GLU A 1 270 ? -22 -17.594 -2.816 1 98.5 270 GLU A C 1
ATOM 2016 O O . GLU A 1 270 ? -22.062 -16.406 -3.117 1 98.5 270 GLU A O 1
ATOM 2021 N N . CYS A 1 271 ? -20.812 -18.25 -2.871 1 98.69 271 CYS A N 1
ATOM 2022 C CA . CYS A 1 271 ? -19.672 -17.641 -3.541 1 98.69 271 CYS A CA 1
ATOM 2023 C C . CYS A 1 271 ? -20.047 -17.156 -4.941 1 98.69 271 CYS A C 1
ATOM 2025 O O . CYS A 1 271 ? -19.75 -16.031 -5.316 1 98.69 271 CYS A O 1
ATOM 2027 N N . TYR A 1 272 ? -20.703 -18.062 -5.648 1 98.62 272 TYR A N 1
ATOM 2028 C CA . TYR A 1 272 ? -21.047 -17.781 -7.035 1 98.62 272 TYR A CA 1
ATOM 2029 C C . TYR A 1 272 ? -22.047 -16.625 -7.129 1 98.62 272 TYR A C 1
ATOM 2031 O O . TYR A 1 272 ? -21.969 -15.797 -8.039 1 98.62 272 TYR A O 1
ATOM 2039 N N . GLU A 1 273 ? -22.906 -16.578 -6.176 1 98.38 273 GLU A N 1
ATOM 2040 C CA . GLU A 1 273 ? -23.844 -15.461 -6.121 1 98.38 273 GLU A CA 1
ATOM 2041 C C . GLU A 1 273 ? -23.125 -14.133 -5.895 1 98.38 273 GLU A C 1
ATOM 2043 O O . GLU A 1 273 ? -23.438 -13.133 -6.539 1 98.38 273 GLU A O 1
ATOM 2048 N N . GLN A 1 274 ? -22.156 -14.125 -5.043 1 98.69 274 GLN A N 1
ATOM 2049 C CA . GLN A 1 274 ? -21.406 -12.906 -4.754 1 98.69 274 GLN A CA 1
ATOM 2050 C C . GLN A 1 274 ? -20.578 -12.477 -5.957 1 98.69 274 GLN A C 1
ATOM 2052 O O . GLN A 1 274 ? -20.469 -11.289 -6.246 1 98.69 274 GLN A O 1
ATOM 2057 N N . LEU A 1 275 ? -20 -13.453 -6.637 1 98.69 275 LEU A N 1
ATOM 2058 C CA . LEU A 1 275 ? -19.234 -13.125 -7.828 1 98.69 275 LEU A CA 1
ATOM 2059 C C . LEU A 1 275 ? -20.109 -12.477 -8.891 1 98.69 275 LEU A C 1
ATOM 2061 O O . LEU A 1 275 ? -19.734 -11.461 -9.477 1 98.69 275 LEU A O 1
ATOM 2065 N N . ARG A 1 276 ? -21.312 -13.047 -9.133 1 98.25 276 ARG A N 1
ATOM 2066 C CA . ARG A 1 276 ? -22.25 -12.477 -10.094 1 98.25 276 ARG A CA 1
ATOM 2067 C C . ARG A 1 276 ? -22.656 -11.062 -9.695 1 98.25 276 ARG A C 1
ATOM 2069 O O . ARG A 1 276 ? -22.703 -10.164 -10.539 1 98.25 276 ARG A O 1
ATOM 2076 N N . THR A 1 277 ? -22.922 -10.93 -8.453 1 98.31 277 THR A N 1
ATOM 2077 C CA . THR A 1 277 ? -23.375 -9.641 -7.949 1 98.31 277 THR A CA 1
ATOM 2078 C C . THR A 1 277 ? -22.281 -8.586 -8.086 1 98.31 277 THR A C 1
ATOM 2080 O O . THR A 1 277 ? -22.516 -7.508 -8.633 1 98.31 277 THR A O 1
ATOM 2083 N N . MET A 1 278 ? -21.078 -8.898 -7.656 1 98.69 278 MET A N 1
ATOM 2084 C CA . MET A 1 278 ? -19.969 -7.961 -7.746 1 98.69 278 MET A CA 1
ATOM 2085 C C . MET A 1 278 ? -19.703 -7.559 -9.195 1 98.69 278 MET A C 1
ATOM 2087 O O . MET A 1 278 ? -19.516 -6.379 -9.492 1 98.69 278 MET A O 1
ATOM 2091 N N . LEU A 1 279 ? -19.75 -8.531 -10.078 1 98.62 279 LEU A N 1
ATOM 2092 C CA . LEU A 1 279 ? -19.484 -8.273 -11.484 1 98.62 279 LEU A CA 1
ATOM 2093 C C . LEU A 1 279 ? -20.516 -7.293 -12.055 1 98.62 279 LEU A C 1
ATOM 2095 O O . LEU A 1 279 ? -20.172 -6.48 -12.922 1 98.62 279 LEU A O 1
ATOM 2099 N N . SER A 1 280 ? -21.703 -7.305 -11.602 1 98.12 280 SER A N 1
ATOM 2100 C CA . SER A 1 280 ? -22.781 -6.488 -12.133 1 98.12 280 SER A CA 1
ATOM 2101 C C . SER A 1 280 ? -22.531 -5.004 -11.898 1 98.12 280 SER A C 1
ATOM 2103 O O . SER A 1 280 ? -23.125 -4.152 -12.562 1 98.12 280 SER A O 1
ATOM 2105 N N . TYR A 1 281 ? -21.672 -4.629 -10.953 1 98.69 281 TYR A N 1
ATOM 2106 C CA . TYR A 1 281 ? -21.391 -3.234 -10.641 1 98.69 281 TYR A CA 1
ATOM 2107 C C . TYR A 1 281 ? -20.203 -2.721 -11.469 1 98.69 281 TYR A C 1
ATOM 2109 O O . TYR A 1 281 ? -19.984 -1.512 -11.539 1 98.69 281 TYR A O 1
ATOM 2117 N N . LEU A 1 282 ? -19.453 -3.619 -12.086 1 98.75 282 LEU A N 1
ATOM 2118 C CA . LEU A 1 282 ? -18.141 -3.273 -12.641 1 98.75 282 LEU A CA 1
ATOM 2119 C C . LEU A 1 282 ? -18.188 -3.238 -14.164 1 98.75 282 LEU A C 1
ATOM 2121 O O . LEU A 1 282 ? -18.938 -3.994 -14.781 1 98.75 282 LEU A O 1
ATOM 2125 N N . PRO A 1 283 ? -17.406 -2.363 -14.766 1 98.31 283 PRO A N 1
ATOM 2126 C CA . PRO A 1 283 ? -17.234 -2.441 -16.219 1 98.31 283 PRO A CA 1
ATOM 2127 C C . PRO A 1 283 ? -16.359 -3.619 -16.641 1 98.31 283 PRO A C 1
ATOM 2129 O O . PRO A 1 283 ? -15.867 -4.367 -15.789 1 98.31 283 PRO A O 1
ATOM 2132 N N . ASN A 1 284 ? -16.203 -3.811 -17.969 1 97.62 284 ASN A N 1
ATOM 2133 C CA . ASN A 1 284 ? -15.281 -4.844 -18.438 1 97.62 284 ASN A CA 1
ATOM 2134 C C . ASN A 1 284 ? -13.828 -4.406 -18.312 1 97.62 284 ASN A C 1
ATOM 2136 O O . ASN A 1 284 ? -12.938 -5.238 -18.141 1 97.62 284 ASN A O 1
ATOM 2140 N N . CYS A 1 285 ? -13.695 -3.143 -18.406 1 97 285 CYS A N 1
ATOM 2141 C CA . CYS A 1 285 ? -12.359 -2.578 -18.266 1 97 285 CYS A CA 1
ATOM 2142 C C . CYS A 1 285 ? -12.422 -1.097 -17.922 1 97 285 CYS A C 1
ATOM 2144 O O . CYS A 1 285 ? -13.5 -0.494 -17.953 1 97 285 CYS A O 1
ATOM 2146 N N . GLY A 1 286 ? -11.297 -0.493 -17.594 1 96.12 286 GLY A N 1
ATOM 2147 C CA . GLY A 1 286 ? -11.211 0.856 -17.062 1 96.12 286 GLY A CA 1
ATOM 2148 C C . GLY A 1 286 ? -11.523 1.928 -18.094 1 96.12 286 GLY A C 1
ATOM 2149 O O . GLY A 1 286 ? -11.734 3.09 -17.75 1 96.12 286 GLY A O 1
ATOM 2150 N N . VAL A 1 287 ? -11.641 1.576 -19.344 1 95.25 287 VAL A N 1
ATOM 2151 C CA . VAL A 1 287 ? -11.938 2.592 -20.344 1 95.25 287 VAL A CA 1
ATOM 2152 C C . VAL A 1 287 ? -13.43 2.574 -20.672 1 95.25 287 VAL A C 1
ATOM 2154 O O . VAL A 1 287 ? -13.867 3.221 -21.625 1 95.25 287 VAL A O 1
ATOM 2157 N N . GLU A 1 288 ? -14.188 1.829 -19.922 1 96.81 288 GLU A N 1
ATOM 2158 C CA . GLU A 1 288 ? -15.641 1.792 -20.016 1 96.81 288 GLU A CA 1
ATOM 2159 C C . GLU A 1 288 ? -16.281 2.305 -18.734 1 96.81 288 GLU A C 1
ATOM 2161 O O . GLU A 1 288 ? -15.703 2.197 -17.641 1 96.81 288 GLU A O 1
ATOM 2166 N N . ALA A 1 289 ? -17.453 2.875 -18.922 1 97.44 289 ALA A N 1
ATOM 2167 C CA . ALA A 1 289 ? -18.234 3.246 -17.75 1 97.44 289 ALA A CA 1
ATOM 2168 C C . ALA A 1 289 ? -18.875 2.018 -17.094 1 97.44 289 ALA A C 1
ATOM 2170 O O . ALA A 1 289 ? -19.188 1.043 -17.781 1 97.44 289 ALA A O 1
ATOM 2171 N N . PRO A 1 290 ? -19.047 2.043 -15.734 1 98.19 290 PRO A N 1
ATOM 2172 C CA . PRO A 1 290 ? -19.812 0.956 -15.109 1 98.19 290 PRO A CA 1
ATOM 2173 C C . PRO A 1 290 ? -21.219 0.832 -15.672 1 98.19 290 PRO A C 1
ATOM 2175 O O . PRO A 1 290 ? -21.797 1.822 -16.125 1 98.19 290 PRO A O 1
ATOM 2178 N N . PRO A 1 291 ? -21.734 -0.344 -15.68 1 97.56 291 PRO A N 1
ATOM 2179 C CA . PRO A 1 291 ? -23.047 -0.563 -16.281 1 97.56 291 PRO A CA 1
ATOM 2180 C C . PRO A 1 291 ? -24.188 0.033 -15.445 1 97.56 291 PRO A C 1
ATOM 2182 O O . PRO A 1 291 ? -24.297 -0.258 -14.25 1 97.56 291 PRO A O 1
ATOM 2185 N N . VAL A 1 292 ? -25.031 0.821 -16.062 1 97.88 292 VAL A N 1
ATOM 2186 C CA . VAL A 1 292 ? -26.219 1.383 -15.43 1 97.88 292 VAL A CA 1
ATOM 2187 C C . VAL A 1 292 ? -27.422 0.496 -15.727 1 97.88 292 VAL A C 1
ATOM 2189 O O . VAL A 1 292 ? -27.625 0.061 -16.859 1 97.88 292 VAL A O 1
ATOM 2192 N N . ILE A 1 293 ? -28.156 0.169 -14.711 1 96.88 293 ILE A N 1
ATOM 2193 C CA . ILE A 1 293 ? -29.359 -0.631 -14.93 1 96.88 293 ILE A CA 1
ATOM 2194 C C . ILE A 1 293 ? -30.594 0.177 -14.539 1 96.88 293 ILE A C 1
ATOM 2196 O O . ILE A 1 293 ? -30.516 1.087 -13.711 1 96.88 293 ILE A O 1
ATOM 2200 N N . PRO A 1 294 ? -31.75 -0.17 -15.148 1 95.19 294 PRO A N 1
ATOM 2201 C CA . PRO A 1 294 ? -32.969 0.524 -14.734 1 95.19 294 PRO A CA 1
ATOM 2202 C C . PRO A 1 294 ? -33.344 0.262 -13.273 1 95.19 294 PRO A C 1
ATOM 2204 O O . PRO A 1 294 ? -33.156 -0.855 -12.781 1 95.19 294 PRO A O 1
ATOM 2207 N N . SER A 1 295 ? -33.75 1.28 -12.594 1 96.19 295 SER A N 1
ATOM 2208 C CA . SER A 1 295 ? -34.156 1.158 -11.203 1 96.19 295 SER A CA 1
ATOM 2209 C C . SER A 1 295 ? -35.594 1.564 -11.016 1 96.19 295 SER A C 1
ATOM 2211 O O . SER A 1 295 ? -36.062 2.543 -11.602 1 96.19 295 SER A O 1
ATOM 2213 N N . THR A 1 296 ? -36.344 0.777 -10.219 1 95.56 296 THR A N 1
ATOM 2214 C CA . THR A 1 296 ? -37.719 1.108 -9.898 1 95.56 296 THR A CA 1
ATOM 2215 C C . THR A 1 296 ? -37.812 1.88 -8.586 1 95.56 296 THR A C 1
ATOM 2217 O O . THR A 1 296 ? -38.906 2.33 -8.195 1 95.56 296 THR A O 1
ATOM 2220 N N . ASP A 1 297 ? -36.719 1.985 -7.91 1 97.69 297 ASP A N 1
ATOM 2221 C CA . ASP A 1 297 ? -36.688 2.754 -6.672 1 97.69 297 ASP A CA 1
ATOM 2222 C C . ASP A 1 297 ? -36.656 4.254 -6.957 1 97.69 297 ASP A C 1
ATOM 2224 O O . ASP A 1 297 ? -35.75 4.766 -7.582 1 97.69 297 ASP A O 1
ATOM 2228 N N . PRO A 1 298 ? -37.688 4.938 -6.477 1 97.94 298 PRO A N 1
ATOM 2229 C CA . PRO A 1 298 ? -37.75 6.363 -6.809 1 97.94 298 PRO A CA 1
ATOM 2230 C C . PRO A 1 298 ? -36.562 7.148 -6.305 1 97.94 298 PRO A C 1
ATOM 2232 O O . PRO A 1 298 ? -36.125 6.973 -5.156 1 97.94 298 PRO A O 1
ATOM 2235 N N . GLU A 1 299 ? -36 7.984 -7.137 1 97.69 299 GLU A N 1
ATOM 2236 C CA . GLU A 1 299 ? -34.812 8.781 -6.789 1 97.69 299 GLU A CA 1
ATOM 2237 C C . GLU A 1 299 ? -35.156 9.82 -5.723 1 97.69 299 GLU A C 1
ATOM 2239 O O . GLU A 1 299 ? -34.25 10.242 -4.973 1 97.69 299 GLU A O 1
ATOM 2244 N N . ASN A 1 300 ? -36.438 10.227 -5.637 1 96.62 300 ASN A N 1
ATOM 2245 C CA . ASN A 1 300 ? -36.844 11.258 -4.691 1 96.62 300 ASN A CA 1
ATOM 2246 C C . ASN A 1 300 ? -37.5 10.648 -3.459 1 96.62 300 ASN A C 1
ATOM 2248 O O . ASN A 1 300 ? -38.219 11.336 -2.73 1 96.62 300 ASN A O 1
ATOM 2252 N N . ARG A 1 301 ? -37.281 9.305 -3.301 1 97.31 301 ARG A N 1
ATOM 2253 C CA . ARG A 1 301 ? -37.812 8.68 -2.086 1 97.31 301 ARG A CA 1
ATOM 2254 C C . ARG A 1 301 ? -37.219 9.352 -0.841 1 97.31 301 ARG A C 1
ATOM 2256 O O . ARG A 1 301 ? -36.031 9.656 -0.787 1 97.31 301 ARG A O 1
ATOM 2263 N N . THR A 1 302 ? -38.125 9.672 0.139 1 96.44 302 THR A N 1
ATOM 2264 C CA . THR A 1 302 ? -37.688 10.273 1.396 1 96.44 302 THR A CA 1
ATOM 2265 C C . THR A 1 302 ? -37.75 9.258 2.531 1 96.44 302 THR A C 1
ATOM 2267 O O . THR A 1 302 ? -38.469 8.258 2.438 1 96.44 302 THR A O 1
ATOM 2270 N N . ASP A 1 303 ? -36.906 9.43 3.516 1 97.38 303 ASP A N 1
ATOM 2271 C CA . ASP A 1 303 ? -36.906 8.586 4.703 1 97.38 303 ASP A CA 1
ATOM 2272 C C . ASP A 1 303 ? -36.844 9.422 5.977 1 97.38 303 ASP A C 1
ATOM 2274 O O . ASP A 1 303 ? -35.75 9.805 6.422 1 97.38 303 ASP A O 1
ATOM 2278 N N . GLU A 1 304 ? -37.938 9.625 6.695 1 96.81 304 GLU A N 1
ATOM 2279 C CA . GLU A 1 304 ? -38.062 10.477 7.875 1 96.81 304 GLU A CA 1
ATOM 2280 C C . GLU A 1 304 ? -37.281 9.906 9.055 1 96.81 304 GLU A C 1
ATOM 2282 O O . GLU A 1 304 ? -36.875 10.641 9.953 1 96.81 304 GLU A O 1
ATOM 2287 N N . SER A 1 305 ? -37.094 8.648 8.984 1 96.75 305 SER A N 1
ATOM 2288 C CA . SER A 1 305 ? -36.406 8.008 10.094 1 96.75 305 SER A CA 1
ATOM 2289 C C . SER A 1 305 ? -34.938 8.492 10.195 1 96.75 305 SER A C 1
ATOM 2291 O O . SER A 1 305 ? -34.344 8.422 11.266 1 96.75 305 SER A O 1
ATOM 2293 N N . LEU A 1 306 ? -34.375 8.984 9.133 1 97.56 306 LEU A N 1
ATOM 2294 C CA . LEU A 1 306 ? -33 9.469 9.125 1 97.56 306 LEU A CA 1
ATOM 2295 C C . LEU A 1 306 ? -32.844 10.695 10.023 1 97.56 306 LEU A C 1
ATOM 2297 O O . LEU A 1 306 ? -31.75 11.008 10.477 1 97.56 306 LEU A O 1
ATOM 2301 N N . ARG A 1 307 ? -33.969 11.344 10.398 1 96.12 307 ARG A N 1
ATOM 2302 C CA . ARG A 1 307 ? -33.969 12.5 11.289 1 96.12 307 ARG A CA 1
ATOM 2303 C C . ARG A 1 307 ? -33.594 12.094 12.711 1 96.12 307 ARG A C 1
ATOM 2305 O O . ARG A 1 307 ? -33.156 12.93 13.508 1 96.12 307 ARG A O 1
ATOM 2312 N N . ARG A 1 308 ? -33.781 10.828 12.922 1 95.69 308 ARG A N 1
ATOM 2313 C CA . ARG A 1 308 ? -33.625 10.383 14.305 1 95.69 308 ARG A CA 1
ATOM 2314 C C . ARG A 1 308 ? -32.531 9.344 14.445 1 95.69 308 ARG A C 1
ATOM 2316 O O . ARG A 1 308 ? -32.281 8.828 15.531 1 95.69 308 ARG A O 1
ATOM 2323 N N . VAL A 1 309 ? -31.859 9.078 13.383 1 96.12 309 VAL A N 1
ATOM 2324 C CA . VAL A 1 309 ? -30.906 7.965 13.375 1 96.12 309 VAL A CA 1
ATOM 2325 C C . VAL A 1 309 ? -29.688 8.328 14.211 1 96.12 309 VAL A C 1
ATOM 2327 O O . VAL A 1 309 ? -29.094 7.465 14.859 1 96.12 309 VAL A O 1
ATOM 2330 N N . ILE A 1 310 ? -29.25 9.594 14.258 1 96.12 310 ILE A N 1
ATOM 2331 C CA . ILE A 1 310 ? -28.062 10.031 14.984 1 96.12 310 ILE A CA 1
ATOM 2332 C C . ILE A 1 310 ? -28.453 10.43 16.406 1 96.12 310 ILE A C 1
ATOM 2334 O O . ILE A 1 310 ? -29.234 11.359 16.609 1 96.12 310 ILE A O 1
ATOM 2338 N N . PRO A 1 311 ? -27.891 9.766 17.344 1 93.62 311 PRO A N 1
ATOM 2339 C CA . PRO A 1 311 ? -28.219 10.141 18.719 1 93.62 311 PRO A CA 1
ATOM 2340 C C . PRO A 1 311 ? -27.688 11.516 19.094 1 93.62 311 PRO A C 1
ATOM 2342 O O . PRO A 1 311 ? -26.609 11.914 18.641 1 93.62 311 PRO A O 1
ATOM 2345 N N . ARG A 1 312 ? -28.328 12.18 19.984 1 88.81 312 ARG A N 1
ATOM 2346 C CA . ARG A 1 312 ? -27.922 13.5 20.453 1 88.81 312 ARG A CA 1
ATOM 2347 C C . ARG A 1 312 ? -26.672 13.414 21.328 1 88.81 312 ARG A C 1
ATOM 2349 O O . ARG A 1 312 ? -25.812 14.289 21.297 1 88.81 312 ARG A O 1
ATOM 2356 N N . ARG A 1 313 ? -26.688 12.305 22.047 1 84 313 ARG A N 1
ATOM 2357 C CA . ARG A 1 313 ? -25.484 12.078 22.859 1 84 313 ARG A CA 1
ATOM 2358 C C . ARG A 1 313 ? -24.312 11.641 22 1 84 313 ARG A C 1
ATOM 2360 O O . ARG A 1 313 ? -24.391 10.633 21.297 1 84 313 ARG A O 1
ATOM 2367 N N . PRO A 1 314 ? -23.234 12.336 22.062 1 77.06 314 PRO A N 1
ATOM 2368 C CA . PRO A 1 314 ? -22.125 12.086 21.125 1 77.06 314 PRO A CA 1
ATOM 2369 C C . PRO A 1 314 ? -21.484 10.719 21.344 1 77.06 314 PRO A C 1
ATOM 2371 O O . PRO A 1 314 ? -20.891 10.156 20.422 1 77.06 314 PRO A O 1
ATOM 2374 N N . THR A 1 315 ? -21.562 10.133 22.453 1 81 315 THR A N 1
ATOM 2375 C CA . THR A 1 315 ? -20.875 8.883 22.766 1 81 315 THR A CA 1
ATOM 2376 C C . THR A 1 315 ? -21.75 7.68 22.391 1 81 315 THR A C 1
ATOM 2378 O O . THR A 1 315 ? -21.266 6.547 22.344 1 81 315 THR A O 1
ATOM 2381 N N . ARG A 1 316 ? -22.984 7.957 22.156 1 88.94 316 ARG A N 1
ATOM 2382 C CA . ARG A 1 316 ? -23.875 6.855 21.828 1 88.94 316 ARG A CA 1
ATOM 2383 C C . ARG A 1 316 ? -23.703 6.414 20.375 1 88.94 316 ARG A C 1
ATOM 2385 O O . ARG A 1 316 ? -23.578 7.25 19.469 1 88.94 316 ARG A O 1
ATOM 2392 N N . MET A 1 317 ? -23.688 5.184 20.188 1 92.81 317 MET A N 1
ATOM 2393 C CA . MET A 1 317 ? -23.484 4.602 18.859 1 92.81 317 MET A CA 1
ATOM 2394 C C . MET A 1 317 ? -24.812 4.414 18.141 1 92.81 317 MET A C 1
ATOM 2396 O O . MET A 1 317 ? -25.875 4.578 18.734 1 92.81 317 MET A O 1
ATOM 2400 N N . TYR A 1 318 ? -24.781 4.262 16.891 1 95.38 318 TYR A N 1
ATOM 2401 C CA . TYR A 1 318 ? -25.891 3.883 16.016 1 95.38 318 TYR A CA 1
ATOM 2402 C C . TYR A 1 318 ? -25.406 2.945 14.914 1 95.38 318 TYR A C 1
ATOM 2404 O O . TYR A 1 318 ? -24.203 2.74 14.742 1 95.38 318 TYR A O 1
ATOM 2412 N N . ASN A 1 319 ? -26.328 2.316 14.211 1 96.44 319 ASN A N 1
ATOM 2413 C CA . ASN A 1 319 ? -25.969 1.426 13.109 1 96.44 319 ASN A CA 1
ATOM 2414 C C . ASN A 1 319 ? -25.828 2.188 11.797 1 96.44 319 ASN A C 1
ATOM 2416 O O . ASN A 1 319 ? -26.828 2.537 11.172 1 96.44 319 ASN A O 1
ATOM 2420 N N . PRO A 1 320 ? -24.609 2.432 11.352 1 97.31 320 PRO A N 1
ATOM 2421 C CA . PRO A 1 320 ? -24.406 3.199 10.117 1 97.31 320 PRO A CA 1
ATOM 2422 C C . PRO A 1 320 ? -25.016 2.521 8.898 1 97.31 320 PRO A C 1
ATOM 2424 O O . PRO A 1 320 ? -25.344 3.191 7.914 1 97.31 320 PRO A O 1
ATOM 2427 N N . ARG A 1 321 ? -25.156 1.22 8.883 1 98.12 321 ARG A N 1
ATOM 2428 C CA . ARG A 1 321 ? -25.719 0.491 7.746 1 98.12 321 ARG A CA 1
ATOM 2429 C C . ARG A 1 321 ? -27.172 0.902 7.492 1 98.12 321 ARG A C 1
ATOM 2431 O O . ARG A 1 321 ? -27.656 0.809 6.363 1 98.12 321 ARG A O 1
ATOM 2438 N N . THR A 1 322 ? -27.828 1.396 8.562 1 98 322 THR A N 1
ATOM 2439 C CA . THR A 1 322 ? -29.188 1.888 8.391 1 98 322 THR A CA 1
ATOM 2440 C C . THR A 1 322 ? -29.219 3.074 7.434 1 98 322 THR A C 1
ATOM 2442 O O . THR A 1 322 ? -30.141 3.197 6.617 1 98 322 THR A O 1
ATOM 2445 N N . ILE A 1 323 ? -28.219 3.936 7.504 1 98.5 323 ILE A N 1
ATOM 2446 C CA . ILE A 1 323 ? -28.125 5.098 6.629 1 98.5 323 ILE A CA 1
ATOM 2447 C C . ILE A 1 323 ? -27.828 4.645 5.203 1 98.5 323 ILE A C 1
ATOM 2449 O O . ILE A 1 323 ? -28.469 5.098 4.254 1 98.5 323 ILE A O 1
ATOM 2453 N N . ILE A 1 324 ? -26.875 3.719 5.039 1 98.75 324 ILE A N 1
ATOM 2454 C CA . ILE A 1 324 ? -26.5 3.209 3.729 1 98.75 324 ILE A CA 1
ATOM 2455 C C . ILE A 1 324 ? -27.719 2.613 3.029 1 98.75 324 ILE A C 1
ATOM 2457 O O . ILE A 1 324 ? -28.047 3 1.906 1 98.75 324 ILE A O 1
ATOM 2461 N N . LEU A 1 325 ? -28.438 1.741 3.771 1 98.56 325 LEU A N 1
ATOM 2462 C CA . LEU A 1 325 ? -29.578 1.015 3.203 1 98.56 325 LEU A CA 1
ATOM 2463 C C . LEU A 1 325 ? -30.703 1.969 2.848 1 98.56 325 LEU A C 1
ATOM 2465 O O . LEU A 1 325 ? -31.438 1.738 1.879 1 98.56 325 LEU A O 1
ATOM 2469 N N . SER A 1 326 ? -30.859 3.035 3.607 1 98.44 326 SER A N 1
ATOM 2470 C CA . SER A 1 326 ? -31.906 4.016 3.357 1 98.44 326 SER A CA 1
ATOM 2471 C C . SER A 1 326 ? -31.625 4.84 2.111 1 98.44 326 SER A C 1
ATOM 2473 O O . SER A 1 326 ? -32.531 5.164 1.347 1 98.44 326 SER A O 1
ATOM 2475 N N . VAL A 1 327 ? -30.375 5.125 1.85 1 98.75 327 VAL A N 1
ATOM 2476 C CA . VAL A 1 327 ? -30 6.105 0.832 1 98.75 327 VAL A CA 1
ATOM 2477 C C . VAL A 1 327 ? -29.844 5.41 -0.52 1 98.75 327 VAL A C 1
ATOM 2479 O O . VAL A 1 327 ? -30.281 5.93 -1.546 1 98.75 327 VAL A O 1
ATOM 2482 N N . VAL A 1 328 ? -29.281 4.223 -0.596 1 98.75 328 VAL A N 1
ATOM 2483 C CA . VAL A 1 328 ? -28.969 3.562 -1.862 1 98.75 328 VAL A CA 1
ATOM 2484 C C . VAL A 1 328 ? -30.219 2.865 -2.393 1 98.75 328 VAL A C 1
ATOM 2486 O O . VAL A 1 328 ? -31.234 2.785 -1.698 1 98.75 328 VAL A O 1
ATOM 2489 N N . ASP A 1 329 ? -30.156 2.406 -3.664 1 98.75 329 ASP A N 1
ATOM 2490 C CA . ASP A 1 329 ? -31.266 1.651 -4.23 1 98.75 329 ASP A CA 1
ATOM 2491 C C . ASP A 1 329 ? -31.594 0.432 -3.375 1 98.75 329 ASP A C 1
ATOM 2493 O O . ASP A 1 329 ? -30.703 -0.244 -2.873 1 98.75 329 ASP A O 1
ATOM 2497 N N . ARG A 1 330 ? -32.906 0.195 -3.285 1 98.06 330 ARG A N 1
ATOM 2498 C CA . ARG A 1 330 ? -33.312 -0.988 -2.547 1 98.06 330 ARG A CA 1
ATOM 2499 C C . ARG A 1 330 ? -32.656 -2.248 -3.102 1 98.06 330 ARG A C 1
ATOM 2501 O O . ARG A 1 330 ? -32.562 -2.412 -4.316 1 98.06 330 ARG A O 1
ATOM 2508 N N . GLU A 1 331 ? -32.094 -3.061 -2.146 1 96.81 331 GLU A N 1
ATOM 2509 C CA . GLU A 1 331 ? -31.516 -4.379 -2.42 1 96.81 331 GLU A CA 1
ATOM 2510 C C . GLU A 1 331 ? -30.266 -4.277 -3.273 1 96.81 331 GLU A C 1
ATOM 2512 O O . GLU A 1 331 ? -29.875 -5.242 -3.939 1 96.81 331 GLU A O 1
ATOM 2517 N N . SER A 1 332 ? -29.609 -3.141 -3.246 1 98.44 332 SER A N 1
ATOM 2518 C CA . SER A 1 332 ? -28.438 -2.98 -4.098 1 98.44 332 SER A CA 1
ATOM 2519 C C . SER A 1 332 ? -27.156 -3.006 -3.273 1 98.44 332 SER A C 1
ATOM 2521 O O . SER A 1 332 ? -26.062 -3.146 -3.824 1 98.44 332 SER A O 1
ATOM 2523 N N . TRP A 1 333 ? -27.234 -2.91 -1.966 1 98.69 333 TRP A N 1
ATOM 2524 C CA . TRP A 1 333 ? -26.062 -2.828 -1.106 1 98.69 333 TRP A CA 1
ATOM 2525 C C . TRP A 1 333 ? -25.281 -4.145 -1.113 1 98.69 333 TRP A C 1
ATOM 2527 O O . TRP A 1 333 ? -25.859 -5.207 -0.875 1 98.69 333 TRP A O 1
ATOM 2537 N N . PHE A 1 334 ? -24.016 -4.062 -1.479 1 98.81 334 PHE A N 1
ATOM 2538 C CA . PHE A 1 334 ? -23.078 -5.18 -1.435 1 98.81 334 PHE A CA 1
ATOM 2539 C C . PHE A 1 334 ? -21.828 -4.809 -0.641 1 98.81 334 PHE A C 1
ATOM 2541 O O . PHE A 1 334 ? -20.969 -4.086 -1.137 1 98.81 334 PHE A O 1
ATOM 2548 N N . GLU A 1 335 ? -21.781 -5.309 0.611 1 98.75 335 GLU A N 1
ATOM 2549 C CA . GLU A 1 335 ? -20.672 -4.965 1.494 1 98.75 335 GLU A CA 1
ATOM 2550 C C . GLU A 1 335 ? -19.438 -5.789 1.166 1 98.75 335 GLU A C 1
ATOM 2552 O O . GLU A 1 335 ? -19.531 -6.996 0.924 1 98.75 335 GLU A O 1
ATOM 2557 N N . ILE A 1 336 ? -18.328 -5.191 1.06 1 98.81 336 ILE A N 1
ATOM 2558 C CA . ILE A 1 336 ? -17.031 -5.836 0.824 1 98.81 336 ILE A CA 1
ATOM 2559 C C . ILE A 1 336 ? -16.203 -5.801 2.104 1 98.81 336 ILE A C 1
ATOM 2561 O O . ILE A 1 336 ? -15.992 -4.734 2.684 1 98.81 336 ILE A O 1
ATOM 2565 N N . GLY A 1 337 ? -15.766 -6.934 2.545 1 98.25 337 GLY A N 1
ATOM 2566 C CA . GLY A 1 337 ? -14.898 -7.059 3.707 1 98.25 337 GLY A CA 1
ATOM 2567 C C . GLY A 1 337 ? -15.617 -6.77 5.016 1 98.25 337 GLY A C 1
ATOM 2568 O O . GLY A 1 337 ? -15.125 -5.992 5.836 1 98.25 337 GLY A O 1
ATOM 2569 N N . PRO A 1 338 ? -16.781 -7.312 5.258 1 97.81 338 PRO A N 1
ATOM 2570 C CA . PRO A 1 338 ? -17.531 -6.984 6.473 1 97.81 338 PRO A CA 1
ATOM 2571 C C . PRO A 1 338 ? -16.859 -7.496 7.742 1 97.81 338 PRO A C 1
ATOM 2573 O O . PRO A 1 338 ? -17.141 -7 8.836 1 97.81 338 PRO A O 1
ATOM 2576 N N . LEU A 1 339 ? -15.938 -8.445 7.633 1 97.69 339 LEU A N 1
ATOM 2577 C CA . LEU A 1 339 ? -15.43 -9.117 8.82 1 97.69 339 LEU A CA 1
ATOM 2578 C C . LEU A 1 339 ? -14.047 -8.586 9.195 1 97.69 339 LEU A C 1
ATOM 2580 O O . LEU A 1 339 ? -13.469 -9.008 10.203 1 97.69 339 LEU A O 1
ATOM 2584 N N . TRP A 1 340 ? -13.508 -7.66 8.469 1 97.12 340 TRP A N 1
ATOM 2585 C CA . TRP A 1 340 ? -12.211 -7.09 8.82 1 97.12 340 TRP A CA 1
ATOM 2586 C C . TRP A 1 340 ? -12.227 -5.57 8.656 1 97.12 340 TRP A C 1
ATOM 2588 O O . TRP A 1 340 ? -13.164 -5.012 8.086 1 97.12 340 TRP A O 1
ATOM 2598 N N . GLY A 1 341 ? -11.18 -4.926 9.344 1 96.69 341 GLY A N 1
ATOM 2599 C CA . GLY A 1 341 ? -11.219 -3.473 9.281 1 96.69 341 GLY A CA 1
ATOM 2600 C C . GLY A 1 341 ? -12.562 -2.895 9.672 1 96.69 341 GLY A C 1
ATOM 2601 O O . GLY A 1 341 ? -13.102 -2.035 8.969 1 96.69 341 GLY A O 1
ATOM 2602 N N . ARG A 1 342 ? -13.07 -3.316 10.766 1 96.38 342 ARG A N 1
ATOM 2603 C CA . ARG A 1 342 ? -14.484 -3.164 11.062 1 96.38 342 ARG A CA 1
ATOM 2604 C C . ARG A 1 342 ? -14.789 -1.762 11.578 1 96.38 342 ARG A C 1
ATOM 2606 O O . ARG A 1 342 ? -15.961 -1.396 11.742 1 96.38 342 ARG A O 1
ATOM 2613 N N . THR A 1 343 ? -13.742 -0.957 11.789 1 95.38 343 THR A N 1
ATOM 2614 C CA . THR A 1 343 ? -13.992 0.444 12.109 1 95.38 343 THR A CA 1
ATOM 2615 C C . THR A 1 343 ? -14.508 1.193 10.883 1 95.38 343 THR A C 1
ATOM 2617 O O . THR A 1 343 ? -15.016 2.311 11 1 95.38 343 THR A O 1
ATOM 2620 N N . ALA A 1 344 ? -14.391 0.525 9.727 1 96.75 344 ALA A N 1
ATOM 2621 C CA . ALA A 1 344 ? -14.875 1.093 8.477 1 96.75 344 ALA A CA 1
ATOM 2622 C C . ALA A 1 344 ? -15.805 0.122 7.758 1 96.75 344 ALA A C 1
ATOM 2624 O O . ALA A 1 344 ? -15.641 -1.097 7.859 1 96.75 344 ALA A O 1
ATOM 2625 N N . ILE A 1 345 ? -16.766 0.682 7.113 1 98.19 345 ILE A N 1
ATOM 2626 C CA . ILE A 1 345 ? -17.688 -0.052 6.254 1 98.19 345 ILE A CA 1
ATOM 2627 C C . ILE A 1 345 ? -17.438 0.33 4.793 1 98.19 345 ILE A C 1
ATOM 2629 O O . ILE A 1 345 ? -17.359 1.515 4.461 1 98.19 345 ILE A O 1
ATOM 2633 N N . SER A 1 346 ? -17.25 -0.644 3.908 1 98.56 346 SER A N 1
ATOM 2634 C CA . SER A 1 346 ? -17.016 -0.39 2.494 1 98.56 346 SER A CA 1
ATOM 2635 C C . SER A 1 346 ? -17.828 -1.335 1.612 1 98.56 346 SER A C 1
ATOM 2637 O O . SER A 1 346 ? -18.219 -2.412 2.057 1 98.56 346 SER A O 1
ATOM 2639 N N . GLY A 1 347 ? -18.094 -0.941 0.46 1 98.81 347 GLY A N 1
ATOM 2640 C CA . GLY A 1 347 ? -18.812 -1.771 -0.495 1 98.81 347 GLY A CA 1
ATOM 2641 C C . GLY A 1 347 ? -19.25 -1.009 -1.728 1 98.81 347 GLY A C 1
ATOM 2642 O O . GLY A 1 347 ? -18.688 0.038 -2.057 1 98.81 347 GLY A O 1
ATOM 2643 N N . VAL A 1 348 ? -20.172 -1.633 -2.477 1 98.88 348 VAL A N 1
ATOM 2644 C CA . VAL A 1 348 ? -20.75 -1.021 -3.672 1 98.88 348 VAL A CA 1
ATOM 2645 C C . VAL A 1 348 ? -22.281 -1.064 -3.592 1 98.88 348 VAL A C 1
ATOM 2647 O O . VAL A 1 348 ? -22.844 -1.897 -2.881 1 98.88 348 VAL A O 1
ATOM 2650 N N . ALA A 1 349 ? -22.828 -0.127 -4.207 1 98.88 349 ALA A N 1
ATOM 2651 C CA . ALA A 1 349 ? -24.281 -0.029 -4.324 1 98.88 349 ALA A CA 1
ATOM 2652 C C . ALA A 1 349 ? -24.688 0.743 -5.578 1 98.88 349 ALA A C 1
ATOM 2654 O O . ALA A 1 349 ? -23.875 0.919 -6.492 1 98.88 349 ALA A O 1
ATOM 2655 N N . ARG A 1 350 ? -26 1.017 -5.695 1 98.88 350 ARG A N 1
ATOM 2656 C CA . ARG A 1 350 ? -26.484 1.809 -6.82 1 98.88 350 ARG A CA 1
ATOM 2657 C C . ARG A 1 350 ? -27.297 2.998 -6.34 1 98.88 350 ARG A C 1
ATOM 2659 O O . ARG A 1 350 ? -27.922 2.938 -5.281 1 98.88 350 ARG A O 1
ATOM 2666 N N . LEU A 1 351 ? -27.219 4.047 -7.031 1 98.81 351 LEU A N 1
ATOM 2667 C CA . LEU A 1 351 ? -28.062 5.227 -6.91 1 98.81 351 LEU A CA 1
ATOM 2668 C C . LEU A 1 351 ? -28.812 5.492 -8.211 1 98.81 351 LEU A C 1
ATOM 2670 O O . LEU A 1 351 ? -28.219 5.934 -9.195 1 98.81 351 LEU A O 1
ATOM 2674 N N . GLY A 1 352 ? -30.141 5.234 -8.258 1 98.38 352 GLY A N 1
ATOM 2675 C CA . GLY A 1 352 ? -30.891 5.34 -9.508 1 98.38 352 GLY A CA 1
ATOM 2676 C C . GLY A 1 352 ? -30.359 4.438 -10.602 1 98.38 352 GLY A C 1
ATOM 2677 O O . GLY A 1 352 ? -30.234 4.855 -11.75 1 98.38 352 GLY A O 1
ATOM 2678 N N . GLY A 1 353 ? -29.922 3.336 -10.211 1 98.62 353 GLY A N 1
ATOM 2679 C CA . GLY A 1 353 ? -29.438 2.355 -11.172 1 98.62 353 GLY A CA 1
ATOM 2680 C C . GLY A 1 353 ? -27.953 2.506 -11.477 1 98.62 353 GLY A C 1
ATOM 2681 O O . GLY A 1 353 ? -27.359 1.658 -12.148 1 98.62 353 GLY A O 1
ATOM 2682 N N . ARG A 1 354 ? -27.312 3.547 -10.984 1 98.81 354 ARG A N 1
ATOM 2683 C CA . ARG A 1 354 ? -25.922 3.861 -11.273 1 98.81 354 ARG A CA 1
ATOM 2684 C C . ARG A 1 354 ? -25 3.318 -10.195 1 98.81 354 ARG A C 1
ATOM 2686 O O . ARG A 1 354 ? -25.125 3.684 -9.023 1 98.81 354 ARG A O 1
ATOM 2693 N N . PRO A 1 355 ? -24.016 2.42 -10.539 1 98.88 355 PRO A N 1
ATOM 2694 C CA . PRO A 1 355 ? -23.109 1.87 -9.531 1 98.88 355 PRO A CA 1
ATOM 2695 C C . PRO A 1 355 ? -22.234 2.941 -8.875 1 98.88 355 PRO A C 1
ATOM 2697 O O . PRO A 1 355 ? -21.766 3.857 -9.555 1 98.88 355 PRO A O 1
ATOM 2700 N N . VAL A 1 356 ? -22.078 2.846 -7.551 1 98.88 356 VAL A N 1
ATOM 2701 C CA . VAL A 1 356 ? -21.219 3.732 -6.773 1 98.88 356 VAL A CA 1
ATOM 2702 C C . VAL A 1 356 ? -20.484 2.934 -5.695 1 98.88 356 VAL A C 1
ATOM 2704 O O . VAL A 1 356 ? -20.984 1.902 -5.234 1 98.88 356 VAL A O 1
ATOM 2707 N N . GLY A 1 357 ? -19.219 3.316 -5.391 1 98.88 357 GLY A N 1
ATOM 2708 C CA . GLY A 1 357 ? -18.578 2.85 -4.168 1 98.88 357 GLY A CA 1
ATOM 2709 C C . GLY A 1 357 ? -19.094 3.559 -2.924 1 98.88 357 GLY A C 1
ATOM 2710 O O . GLY A 1 357 ? -19.406 4.75 -2.969 1 98.88 357 GLY A O 1
ATOM 2711 N N . ILE A 1 358 ? -19.141 2.842 -1.802 1 98.94 358 ILE A N 1
ATOM 2712 C CA . ILE A 1 358 ? -19.641 3.389 -0.547 1 98.94 358 ILE A CA 1
ATOM 2713 C C . ILE A 1 358 ? -18.578 3.266 0.536 1 98.94 358 ILE A C 1
ATOM 2715 O O . ILE A 1 358 ? -17.984 2.201 0.711 1 98.94 358 ILE A O 1
ATOM 2719 N N . ILE A 1 359 ? -18.328 4.32 1.211 1 98.69 359 ILE A N 1
ATOM 2720 C CA . ILE A 1 359 ? -17.469 4.336 2.389 1 98.69 359 ILE A CA 1
ATOM 2721 C C . ILE A 1 359 ? -18.234 4.91 3.578 1 98.69 359 ILE A C 1
ATOM 2723 O O . ILE A 1 359 ? -18.922 5.918 3.447 1 98.69 359 ILE A O 1
ATOM 2727 N N . SER A 1 360 ? -18.172 4.246 4.699 1 97.94 360 SER A N 1
ATOM 2728 C CA . SER A 1 360 ? -18.703 4.754 5.957 1 97.94 360 SER A CA 1
ATOM 2729 C C . SER A 1 360 ? -17.812 4.371 7.137 1 97.94 360 SER A C 1
ATOM 2731 O O . SER A 1 360 ? -17.109 3.359 7.086 1 97.94 360 SER A O 1
ATOM 2733 N N . LEU A 1 361 ? -17.797 5.203 8.086 1 95.56 361 LEU A N 1
ATOM 2734 C CA . LEU A 1 361 ? -17.203 4.793 9.352 1 95.56 361 LEU A CA 1
ATOM 2735 C C . LEU A 1 361 ? -18.219 4.055 10.219 1 95.56 361 LEU A C 1
ATOM 2737 O O . LEU A 1 361 ? -19.422 4.203 10.031 1 95.56 361 LEU A O 1
ATOM 2741 N N . ASN A 1 362 ? -17.734 3.189 11.117 1 95.75 362 ASN A N 1
ATOM 2742 C CA . ASN A 1 362 ? -18.578 2.34 11.953 1 95.75 362 ASN A CA 1
ATOM 2743 C C . ASN A 1 362 ? -18.406 2.678 13.438 1 95.75 362 ASN A C 1
ATOM 2745 O O . ASN A 1 362 ? -17.531 2.129 14.102 1 95.75 362 ASN A O 1
ATOM 2749 N N . CYS A 1 363 ? -19.266 3.453 13.961 1 92.62 363 CYS A N 1
ATOM 2750 C CA . CYS A 1 363 ? -19.141 3.916 15.336 1 92.62 363 CYS A CA 1
ATOM 2751 C C . CYS A 1 363 ? -19.406 2.781 16.328 1 92.62 363 CYS A C 1
ATOM 2753 O O . CYS A 1 363 ? -19.141 2.914 17.516 1 92.62 363 CYS A O 1
ATOM 2755 N N . GLU A 1 364 ? -19.891 1.64 15.797 1 93.94 364 GLU A N 1
ATOM 2756 C CA . GLU A 1 364 ? -20.156 0.489 16.656 1 93.94 364 GLU A CA 1
ATOM 2757 C C . GLU A 1 364 ? -18.875 -0.248 17.016 1 93.94 364 GLU A C 1
ATOM 2759 O O . GLU A 1 364 ? -18.844 -1.077 17.922 1 93.94 364 GLU A O 1
ATOM 2764 N N . VAL A 1 365 ? -17.906 0.018 16.281 1 92 365 VAL A N 1
ATOM 2765 C CA . VAL A 1 365 ? -16.609 -0.61 16.516 1 92 365 VAL A CA 1
ATOM 2766 C C . VAL A 1 365 ? -15.586 0.452 16.891 1 92 365 VAL A C 1
ATOM 2768 O O . VAL A 1 365 ? -15.227 1.296 16.078 1 92 365 VAL A O 1
ATOM 2771 N N . ASN A 1 366 ? -15.07 0.426 18.078 1 87.19 366 ASN A N 1
ATOM 2772 C CA . ASN A 1 366 ? -14.086 1.36 18.609 1 87.19 366 ASN A CA 1
ATOM 2773 C C . ASN A 1 366 ? -14.477 2.809 18.344 1 87.19 366 ASN A C 1
ATOM 2775 O O . ASN A 1 366 ? -13.641 3.627 17.969 1 87.19 366 ASN A O 1
ATOM 2779 N N . GLY A 1 367 ? -15.773 3.09 18.344 1 83.94 367 GLY A N 1
ATOM 2780 C CA . GLY A 1 367 ? -16.281 4.445 18.219 1 83.94 367 GLY A CA 1
ATOM 2781 C C . GLY A 1 367 ? -16.125 5.023 16.828 1 83.94 367 GLY A C 1
ATOM 2782 O O . GLY A 1 367 ? -16.328 6.219 16.625 1 83.94 367 GLY A O 1
ATOM 2783 N N . GLY A 1 368 ? -15.703 4.277 15.891 1 84.5 368 GLY A N 1
ATOM 2784 C CA . GLY A 1 368 ? -15.562 4.762 14.531 1 84.5 368 GLY A CA 1
ATOM 2785 C C . GLY A 1 368 ? -14.219 5.414 14.258 1 84.5 368 GLY A C 1
ATOM 2786 O O . GLY A 1 368 ? -14.086 6.223 13.336 1 84.5 368 GLY A O 1
ATOM 2787 N N . THR A 1 369 ? -13.227 5.098 15.07 1 88.62 369 THR A N 1
ATOM 2788 C CA . THR A 1 369 ? -11.883 5.602 14.836 1 88.62 369 THR A CA 1
ATOM 2789 C C . THR A 1 369 ? -11.25 4.93 13.625 1 88.62 369 THR A C 1
ATOM 2791 O O . THR A 1 369 ? -11.578 3.783 13.305 1 88.62 369 THR A O 1
ATOM 2794 N N . LEU A 1 370 ? -10.477 5.715 12.93 1 91.81 370 LEU A N 1
ATOM 2795 C CA . LEU A 1 370 ? -9.703 5.125 11.844 1 91.81 370 LEU A CA 1
ATOM 2796 C C . LEU A 1 370 ? -8.445 4.453 12.375 1 91.81 370 LEU A C 1
ATOM 2798 O O . LEU A 1 370 ? -7.535 5.129 12.867 1 91.81 370 LEU A O 1
ATOM 2802 N N . ASP A 1 371 ? -8.477 3.164 12.383 1 94 371 ASP A N 1
ATOM 2803 C CA . ASP A 1 371 ? -7.301 2.404 12.805 1 94 371 ASP A CA 1
ATOM 2804 C C . ASP A 1 371 ? -6.539 1.855 11.594 1 94 371 ASP A C 1
ATOM 2806 O O . ASP A 1 371 ? -6.844 2.203 10.453 1 94 371 ASP A O 1
ATOM 2810 N N . ALA A 1 372 ? -5.52 1.087 11.906 1 95.5 372 ALA A N 1
ATOM 2811 C CA . ALA A 1 372 ? -4.641 0.579 10.859 1 95.5 372 ALA A CA 1
ATOM 2812 C C . ALA A 1 372 ? -5.41 -0.291 9.867 1 95.5 372 ALA A C 1
ATOM 2814 O O . ALA A 1 372 ? -5.34 -0.076 8.656 1 95.5 372 ALA A O 1
ATOM 2815 N N . ALA A 1 373 ? -6.199 -1.252 10.336 1 96.25 373 ALA A N 1
ATOM 2816 C CA . ALA A 1 373 ? -6.926 -2.18 9.469 1 96.25 373 ALA A CA 1
ATOM 2817 C C . ALA A 1 373 ? -8 -1.454 8.664 1 96.25 373 ALA A C 1
ATOM 2819 O O . ALA A 1 373 ? -8.156 -1.7 7.465 1 96.25 373 ALA A O 1
ATOM 2820 N N . GLY A 1 374 ? -8.734 -0.575 9.336 1 96.81 374 GLY A N 1
ATOM 2821 C CA . GLY A 1 374 ? -9.734 0.213 8.625 1 96.81 374 GLY A CA 1
ATOM 2822 C C . GLY A 1 374 ? -9.141 1.063 7.52 1 96.81 374 GLY A C 1
ATOM 2823 O O . GLY A 1 374 ? -9.711 1.164 6.43 1 96.81 374 GLY A O 1
ATOM 2824 N N . SER A 1 375 ? -8.016 1.696 7.801 1 97.5 375 SER A N 1
ATOM 2825 C CA . SER A 1 375 ? -7.332 2.514 6.801 1 97.5 375 SER A CA 1
ATOM 2826 C C . SER A 1 375 ? -6.906 1.675 5.598 1 97.5 375 SER A C 1
ATOM 2828 O O . SER A 1 375 ? -7.02 2.117 4.453 1 97.5 375 SER A O 1
ATOM 2830 N N . GLN A 1 376 ? -6.406 0.496 5.848 1 97.56 376 GLN A N 1
ATOM 2831 C CA . GLN A 1 376 ? -5.992 -0.405 4.773 1 97.56 376 GLN A CA 1
ATOM 2832 C C . GLN A 1 376 ? -7.188 -0.829 3.924 1 97.56 376 GLN A C 1
ATOM 2834 O O . GLN A 1 376 ? -7.094 -0.878 2.695 1 97.56 376 GLN A O 1
ATOM 2839 N N . LYS A 1 377 ? -8.289 -1.148 4.543 1 97.94 377 LYS A N 1
ATOM 2840 C CA . LYS A 1 377 ? -9.508 -1.549 3.846 1 97.94 377 LYS A CA 1
ATOM 2841 C C . LYS A 1 377 ? -10 -0.439 2.922 1 97.94 377 LYS A C 1
ATOM 2843 O O . LYS A 1 377 ? -10.312 -0.688 1.757 1 97.94 377 LYS A O 1
ATOM 2848 N N . LEU A 1 378 ? -10.047 0.798 3.447 1 98.31 378 LEU A N 1
ATOM 2849 C CA . LEU A 1 378 ? -10.523 1.927 2.656 1 98.31 378 LEU A CA 1
ATOM 2850 C C . LEU A 1 378 ? -9.57 2.23 1.506 1 98.31 378 LEU A C 1
ATOM 2852 O O . LEU A 1 378 ? -10.008 2.617 0.419 1 98.31 378 LEU A O 1
ATOM 2856 N N . THR A 1 379 ? -8.266 2.045 1.757 1 98.44 379 THR A N 1
ATOM 2857 C CA . THR A 1 379 ? -7.273 2.221 0.705 1 98.44 379 THR 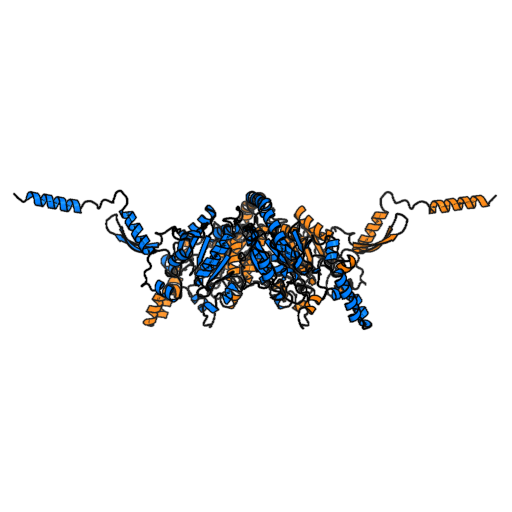A CA 1
ATOM 2858 C C . THR A 1 379 ? -7.566 1.303 -0.479 1 98.44 379 THR A C 1
ATOM 2860 O O . THR A 1 379 ? -7.574 1.747 -1.629 1 98.44 379 THR A O 1
ATOM 2863 N N . ARG A 1 380 ? -7.844 0.078 -0.182 1 98.25 380 ARG A N 1
ATOM 2864 C CA . ARG A 1 380 ? -8.109 -0.904 -1.229 1 98.25 380 ARG A CA 1
ATOM 2865 C C . ARG A 1 380 ? -9.383 -0.562 -1.988 1 98.25 380 ARG A C 1
ATOM 2867 O O . ARG A 1 380 ? -9.43 -0.66 -3.217 1 98.25 380 ARG A O 1
ATOM 2874 N N . LEU A 1 381 ? -10.438 -0.145 -1.306 1 98.69 381 LEU A N 1
ATOM 2875 C CA . LEU A 1 381 ? -11.695 0.203 -1.961 1 98.69 381 LEU A CA 1
ATOM 2876 C C . LEU A 1 381 ? -11.516 1.412 -2.873 1 98.69 381 LEU A C 1
ATOM 2878 O O . LEU A 1 381 ? -12.039 1.436 -3.99 1 98.69 381 LEU A O 1
ATOM 2882 N N . LEU A 1 382 ? -10.789 2.451 -2.398 1 98.75 382 LEU A N 1
ATOM 2883 C CA . LEU A 1 382 ? -10.578 3.654 -3.195 1 98.75 382 LEU A CA 1
ATOM 2884 C C . LEU A 1 382 ? -9.859 3.322 -4.5 1 98.75 382 LEU A C 1
ATOM 2886 O O . LEU A 1 382 ? -10.234 3.82 -5.562 1 98.75 382 LEU A O 1
ATOM 2890 N N . LYS A 1 383 ? -8.898 2.457 -4.402 1 98.62 383 LYS A N 1
ATOM 2891 C CA . LYS A 1 383 ? -8.164 2.055 -5.602 1 98.62 383 LYS A CA 1
ATOM 2892 C C . LYS A 1 383 ? -9.062 1.268 -6.551 1 98.62 383 LYS A C 1
ATOM 2894 O O . LYS A 1 383 ? -9.008 1.459 -7.77 1 98.62 383 LYS A O 1
ATOM 2899 N N . LEU A 1 384 ? -9.883 0.367 -5.965 1 98.81 384 LEU A N 1
ATOM 2900 C CA . LEU A 1 384 ? -10.828 -0.385 -6.781 1 98.81 384 LEU A CA 1
ATOM 2901 C C . LEU A 1 384 ? -11.766 0.556 -7.531 1 98.81 384 LEU A C 1
ATOM 2903 O O . LEU A 1 384 ? -11.945 0.425 -8.742 1 98.81 384 LEU A O 1
ATOM 2907 N N . CYS A 1 385 ? -12.328 1.522 -6.82 1 98.81 385 CYS A N 1
ATOM 2908 C CA . CYS A 1 385 ? -13.273 2.455 -7.422 1 98.81 385 CYS A CA 1
ATOM 2909 C C . CYS A 1 385 ? -12.602 3.303 -8.492 1 98.81 385 CYS A C 1
ATOM 2911 O O . CYS A 1 385 ? -13.188 3.572 -9.539 1 98.81 385 CYS A O 1
ATOM 2913 N N . ASP A 1 386 ? -11.383 3.705 -8.234 1 98.69 386 ASP A N 1
ATOM 2914 C CA . ASP A 1 386 ? -10.656 4.559 -9.18 1 98.69 386 ASP A CA 1
ATOM 2915 C C . ASP A 1 386 ? -10.391 3.824 -10.492 1 98.69 386 ASP A C 1
ATOM 2917 O O . ASP A 1 386 ? -10.664 4.355 -11.57 1 98.69 386 ASP A O 1
ATOM 2921 N N . VAL A 1 387 ? -9.938 2.549 -10.477 1 98.5 387 VAL A N 1
ATOM 2922 C CA . VAL A 1 387 ? -9.578 1.827 -11.695 1 98.5 387 VAL A CA 1
ATOM 2923 C C . VAL A 1 387 ? -10.844 1.389 -12.43 1 98.5 387 VAL A C 1
ATOM 2925 O O . VAL A 1 387 ? -10.836 1.236 -13.648 1 98.5 387 VAL A O 1
ATOM 2928 N N . MET A 1 388 ? -11.953 1.229 -11.672 1 98.81 388 MET A N 1
ATOM 2929 C CA . MET A 1 388 ? -13.195 0.748 -12.266 1 98.81 388 MET A CA 1
ATOM 2930 C C . MET A 1 388 ? -14.117 1.911 -12.625 1 98.81 388 MET A C 1
ATOM 2932 O O . MET A 1 388 ? -15.227 1.701 -13.109 1 98.81 388 MET A O 1
ATOM 2936 N N . ASN A 1 389 ? -13.719 3.154 -12.336 1 98.56 389 ASN A N 1
ATOM 2937 C CA . ASN A 1 389 ? -14.484 4.367 -12.625 1 98.56 389 ASN A CA 1
ATOM 2938 C C . ASN A 1 389 ? -15.773 4.422 -11.812 1 98.56 389 ASN A C 1
ATOM 2940 O O . ASN A 1 389 ? -16.812 4.859 -12.32 1 98.56 389 ASN A O 1
ATOM 2944 N N . LEU A 1 390 ? -15.734 3.928 -10.633 1 98.88 390 LEU A N 1
ATOM 2945 C CA . LEU A 1 390 ? -16.875 4.055 -9.734 1 98.88 390 LEU A CA 1
ATOM 2946 C C . LEU A 1 390 ? -16.781 5.336 -8.906 1 98.88 390 LEU A C 1
ATOM 2948 O O . LEU A 1 390 ? -15.82 5.527 -8.156 1 98.88 390 LEU A O 1
ATOM 2952 N N . PRO A 1 391 ? -17.781 6.25 -9.055 1 98.81 391 PRO A N 1
ATOM 2953 C CA . PRO A 1 391 ? -17.797 7.355 -8.094 1 98.81 391 PRO A CA 1
ATOM 2954 C C . PRO A 1 391 ? -18.016 6.883 -6.66 1 98.81 391 PRO A C 1
ATOM 2956 O O . PRO A 1 391 ? -18.562 5.805 -6.434 1 98.81 391 PRO A O 1
ATOM 2959 N N . VAL A 1 392 ? -17.562 7.695 -5.684 1 98.88 392 VAL A N 1
ATOM 2960 C CA . VAL A 1 392 ? -17.578 7.242 -4.297 1 98.88 392 VAL A CA 1
ATOM 2961 C C . VAL A 1 392 ? -18.469 8.156 -3.463 1 98.88 392 VAL A C 1
ATOM 2963 O O . VAL A 1 392 ? -18.344 9.383 -3.529 1 98.88 392 VAL A O 1
ATOM 2966 N N . LEU A 1 393 ? -19.391 7.598 -2.783 1 98.88 393 LEU A N 1
ATOM 2967 C CA . LEU A 1 393 ? -20.219 8.273 -1.79 1 98.88 393 LEU A CA 1
ATOM 2968 C C . LEU A 1 393 ? -19.766 7.922 -0.376 1 98.88 393 LEU A C 1
ATOM 2970 O O . LEU A 1 393 ? -19.656 6.746 -0.029 1 98.88 393 LEU A O 1
ATOM 2974 N N . GLN A 1 394 ? -19.516 8.914 0.448 1 98.62 394 GLN A N 1
ATOM 2975 C CA . GLN A 1 394 ? -19.031 8.68 1.806 1 98.62 394 GLN A CA 1
ATOM 2976 C C . GLN A 1 394 ? -20.031 9.203 2.84 1 98.62 394 GLN A C 1
ATOM 2978 O O . GLN A 1 394 ? -20.609 10.273 2.66 1 98.62 394 GLN A O 1
ATOM 2983 N N . PHE A 1 395 ? -20.234 8.445 3.832 1 98.5 395 PHE A N 1
ATOM 2984 C CA . PHE A 1 395 ? -20.922 8.883 5.043 1 98.5 395 PHE A CA 1
ATOM 2985 C C . PHE A 1 395 ? -19.922 9.062 6.184 1 98.5 395 PHE A C 1
ATOM 2987 O O . PHE A 1 395 ? -19.359 8.094 6.68 1 98.5 395 PHE A O 1
ATOM 2994 N N . ILE A 1 396 ? -19.781 10.32 6.668 1 96.75 396 ILE A N 1
ATOM 2995 C CA . ILE A 1 396 ? -18.625 10.656 7.504 1 96.75 396 ILE A CA 1
ATOM 2996 C C . ILE A 1 396 ? -19.078 10.82 8.953 1 96.75 396 ILE A C 1
ATOM 2998 O O . ILE A 1 396 ? -19.969 11.609 9.25 1 96.75 396 ILE A O 1
ATOM 3002 N N . ASP A 1 397 ? -18.547 10.086 9.836 1 95.06 397 ASP A N 1
ATOM 3003 C CA . ASP A 1 397 ? -18.672 10.172 11.281 1 95.06 397 ASP A CA 1
ATOM 3004 C C . ASP A 1 397 ? -17.391 9.703 11.969 1 95.06 397 ASP A C 1
ATOM 3006 O O . ASP A 1 397 ? -17.328 8.578 12.477 1 95.06 397 ASP A O 1
ATOM 3010 N N . VAL A 1 398 ? -16.406 10.562 11.969 1 88.19 398 VAL A N 1
ATOM 3011 C CA . VAL A 1 398 ? -15.094 10.242 12.516 1 88.19 398 VAL A CA 1
ATOM 3012 C C . VAL A 1 398 ? -15.062 10.555 14.008 1 88.19 398 VAL A C 1
ATOM 3014 O O . VAL A 1 398 ? -15.359 11.68 14.422 1 88.19 398 VAL A O 1
ATOM 3017 N N . ARG A 1 399 ? -14.648 9.68 14.773 1 77.94 399 ARG A N 1
ATOM 3018 C CA . ARG A 1 399 ? -14.734 9.805 16.234 1 77.94 399 ARG A CA 1
ATOM 3019 C C . ARG A 1 399 ? -13.938 11.008 16.719 1 77.94 399 ARG A C 1
ATOM 3021 O O . ARG A 1 399 ? -12.797 11.211 16.312 1 77.94 399 ARG A O 1
ATOM 3028 N N . THR A 1 400 ? -14.484 11.633 17.75 1 64.12 400 THR A N 1
ATOM 3029 C CA . THR A 1 400 ? -14 12.891 18.297 1 64.12 400 THR A CA 1
ATOM 3030 C C . THR A 1 400 ? -12.891 12.648 19.312 1 64.12 400 THR A C 1
ATOM 3032 O O . THR A 1 400 ? -11.828 13.266 1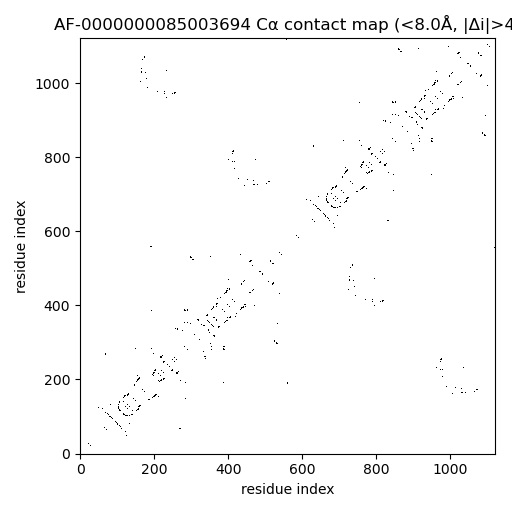9.234 1 64.12 400 THR A O 1
ATOM 3035 N N . LEU A 1 401 ? -13.156 11.641 20.094 1 61.44 401 LEU A N 1
ATOM 3036 C CA . LEU A 1 401 ? -12.359 11.531 21.328 1 61.44 401 LEU A CA 1
ATOM 3037 C C . LEU A 1 401 ? -10.891 11.281 21 1 61.44 401 LEU A C 1
ATOM 3039 O O . LEU A 1 401 ? -10.008 11.594 21.797 1 61.44 401 LEU A O 1
ATOM 3043 N N . THR A 1 402 ? -10.695 10.914 19.781 1 67 402 THR A N 1
ATOM 3044 C CA . THR A 1 402 ? -9.328 10.555 19.453 1 67 402 THR A CA 1
ATOM 3045 C C . THR A 1 402 ? -8.82 11.375 18.266 1 67 402 THR A C 1
ATOM 3047 O O . THR A 1 402 ? -7.875 10.984 17.594 1 67 402 THR A O 1
ATOM 3050 N N . ALA A 1 403 ? -9.414 12.375 18.016 1 69.38 403 ALA A N 1
ATOM 3051 C CA . ALA A 1 403 ? -9.062 13.203 16.875 1 69.38 403 ALA A CA 1
ATOM 3052 C C . ALA A 1 403 ? -9.055 12.375 15.586 1 69.38 403 ALA A C 1
ATOM 3054 O O . ALA A 1 403 ? -8.242 12.625 14.688 1 69.38 403 ALA A O 1
ATOM 3055 N N . GLY A 1 404 ? -9.766 11.32 15.57 1 83.12 404 GLY A N 1
ATOM 3056 C CA . GLY A 1 404 ? -10.055 10.602 14.344 1 83.12 404 GLY A CA 1
ATOM 3057 C C . GLY A 1 404 ? -9.32 9.281 14.242 1 83.12 404 GLY A C 1
ATOM 3058 O O . GLY A 1 404 ? -9.906 8.258 13.867 1 83.12 404 GLY A O 1
ATOM 3059 N N . TYR A 1 405 ? -8.055 9.297 14.594 1 87.62 405 TYR A N 1
ATOM 3060 C CA . TYR A 1 405 ? -7.277 8.062 14.531 1 87.62 405 TYR A CA 1
ATOM 3061 C C . TYR A 1 405 ? -7.375 7.297 15.844 1 87.62 405 TYR A C 1
ATOM 3063 O O . TYR A 1 405 ? -7.578 7.891 16.906 1 87.62 405 TYR A O 1
ATOM 3071 N N . ALA A 1 406 ? -7.211 6.008 15.719 1 85.81 406 ALA A N 1
ATOM 3072 C CA . ALA A 1 406 ? -7.051 5.219 16.938 1 85.81 406 ALA A CA 1
ATOM 3073 C C . ALA A 1 406 ? -5.805 5.648 17.703 1 85.81 406 ALA A C 1
ATOM 3075 O O . ALA A 1 406 ? -4.762 5.93 17.109 1 85.81 406 ALA A O 1
ATOM 3076 N N . ILE A 1 407 ? -5.996 5.699 19.016 1 83.5 407 ILE A N 1
ATOM 3077 C CA . ILE A 1 407 ? -4.898 6.156 19.859 1 83.5 407 ILE A CA 1
ATOM 3078 C C . ILE A 1 407 ? -4.625 5.121 20.953 1 83.5 407 ILE A C 1
ATOM 3080 O O . ILE A 1 407 ? -5.438 4.219 21.188 1 83.5 407 ILE A O 1
ATOM 3084 N N . GLY A 1 408 ? -3.459 5.309 21.609 1 82 408 GLY A N 1
ATOM 3085 C CA . GLY A 1 408 ? -3.059 4.387 22.656 1 82 408 GLY A CA 1
ATOM 3086 C C . GLY A 1 408 ? -1.925 3.467 22.25 1 82 408 GLY A C 1
ATOM 3087 O O . GLY A 1 408 ? -1.524 3.449 21.094 1 82 408 GLY A O 1
ATOM 3088 N N . PRO A 1 409 ? -1.447 2.764 23.203 1 82.62 409 PRO A N 1
ATOM 3089 C CA . PRO A 1 409 ? -0.265 1.938 22.938 1 82.62 409 PRO A CA 1
ATOM 3090 C C . PRO A 1 409 ? -0.487 0.921 21.828 1 82.62 409 PRO A C 1
ATOM 3092 O O . PRO A 1 409 ? 0.383 0.737 20.969 1 82.62 409 PRO A O 1
ATOM 3095 N N . ALA A 1 410 ? -1.622 0.276 21.844 1 86.19 410 ALA A N 1
ATOM 3096 C CA . ALA A 1 410 ? -1.907 -0.728 20.828 1 86.19 410 ALA A CA 1
ATOM 3097 C C . ALA A 1 410 ? -1.997 -0.092 19.453 1 86.19 410 ALA A C 1
ATOM 3099 O O . ALA A 1 410 ? -1.517 -0.661 18.469 1 86.19 410 ALA A O 1
ATOM 3100 N N . ALA A 1 411 ? -2.596 1.057 19.391 1 88.38 411 ALA A N 1
ATOM 3101 C CA . ALA A 1 411 ? -2.738 1.77 18.109 1 88.38 411 ALA A CA 1
ATOM 3102 C C . ALA A 1 411 ? -1.38 2.207 17.578 1 88.38 411 ALA A C 1
ATOM 3104 O O . ALA A 1 411 ? -1.123 2.109 16.375 1 88.38 411 ALA A O 1
ATOM 3105 N N . GLU A 1 412 ? -0.528 2.709 18.453 1 87.31 412 GLU A N 1
ATOM 3106 C CA . GLU A 1 412 ? 0.808 3.131 18.047 1 87.31 412 GLU A CA 1
ATOM 3107 C C . GLU A 1 412 ? 1.629 1.948 17.531 1 87.31 412 GLU A C 1
ATOM 3109 O O . GLU A 1 412 ? 2.297 2.047 16.5 1 87.31 412 GLU A O 1
ATOM 3114 N N . LYS A 1 413 ? 1.55 0.88 18.234 1 88 413 LYS A N 1
ATOM 3115 C CA . LYS A 1 413 ? 2.279 -0.322 17.844 1 88 413 LYS A CA 1
ATOM 3116 C C . LYS A 1 413 ? 1.796 -0.847 16.5 1 88 413 LYS A C 1
ATOM 3118 O O . LYS A 1 413 ? 2.58 -1.399 15.727 1 88 413 LYS A O 1
ATOM 3123 N N . ALA A 1 414 ? 0.533 -0.594 16.219 1 91.62 414 ALA A N 1
ATOM 3124 C CA . ALA A 1 414 ? -0.063 -1.06 14.969 1 91.62 414 ALA A CA 1
ATOM 3125 C C . ALA A 1 414 ? 0.243 -0.098 13.82 1 91.62 414 ALA A C 1
ATOM 3127 O O . ALA A 1 414 ? -0.236 -0.285 12.703 1 91.62 414 ALA A O 1
ATOM 3128 N N . ALA A 1 415 ? 1.036 0.927 14.117 1 94.88 415 ALA A N 1
ATOM 3129 C CA . ALA A 1 415 ? 1.475 1.903 13.125 1 94.88 415 ALA A CA 1
ATOM 3130 C C . ALA A 1 415 ? 0.283 2.633 12.508 1 94.88 415 ALA A C 1
ATOM 3132 O O . ALA A 1 415 ? 0.19 2.764 11.281 1 94.88 415 ALA A O 1
ATOM 3133 N N . THR A 1 416 ? -0.599 3.121 13.312 1 93.19 416 THR A N 1
ATOM 3134 C CA . THR A 1 416 ? -1.823 3.781 12.875 1 93.19 416 THR A CA 1
ATOM 3135 C C . THR A 1 416 ? -1.504 4.988 12 1 93.19 416 THR A C 1
ATOM 3137 O O . THR A 1 416 ? -2.121 5.184 10.953 1 93.1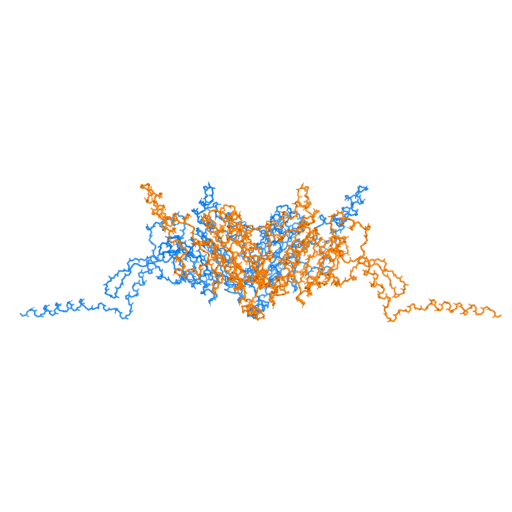9 416 THR A O 1
ATOM 3140 N N . MET A 1 417 ? -0.52 5.777 12.367 1 93.12 417 MET A N 1
ATOM 3141 C CA . MET A 1 417 ? -0.181 6.961 11.578 1 93.12 417 MET A CA 1
ATOM 3142 C C . MET A 1 417 ? 0.343 6.57 10.203 1 93.12 417 MET A C 1
ATOM 3144 O O . MET A 1 417 ? 0.01 7.211 9.203 1 93.12 417 MET A O 1
ATOM 3148 N N . ARG A 1 418 ? 1.166 5.578 10.133 1 96.25 418 ARG A N 1
ATOM 3149 C CA . ARG A 1 418 ? 1.681 5.113 8.852 1 96.25 418 ARG A CA 1
ATOM 3150 C C . ARG A 1 418 ? 0.542 4.742 7.902 1 96.25 418 ARG A C 1
ATOM 3152 O O . ARG A 1 418 ? 0.513 5.191 6.754 1 96.25 418 ARG A O 1
ATOM 3159 N N . TRP A 1 419 ? -0.395 3.994 8.422 1 96.56 419 TRP A N 1
ATOM 3160 C CA . TRP A 1 419 ? -1.501 3.539 7.582 1 96.56 419 TRP A CA 1
ATOM 3161 C C . TRP A 1 419 ? -2.477 4.676 7.301 1 96.56 419 TRP A C 1
ATOM 3163 O O . TRP A 1 419 ? -3.074 4.738 6.227 1 96.56 419 TRP A O 1
ATOM 3173 N N . GLY A 1 420 ? -2.627 5.594 8.281 1 96.06 420 GLY A N 1
ATOM 3174 C CA . GLY A 1 420 ? -3.395 6.801 8.016 1 96.06 420 GLY A CA 1
ATOM 3175 C C . GLY A 1 420 ? -2.822 7.641 6.887 1 96.06 420 GLY A C 1
ATOM 3176 O O . GLY A 1 420 ? -3.564 8.156 6.051 1 96.06 420 GLY A O 1
ATOM 3177 N N . VAL A 1 421 ? -1.554 7.77 6.883 1 96.56 421 VAL A N 1
ATOM 3178 C CA . VAL A 1 421 ? -0.882 8.547 5.848 1 96.56 421 VAL A CA 1
ATOM 3179 C C . VAL A 1 421 ? -0.993 7.82 4.508 1 96.56 421 VAL A C 1
ATOM 3181 O O . VAL A 1 421 ? -1.17 8.453 3.463 1 96.56 421 VAL A O 1
ATOM 3184 N N . GLU A 1 422 ? -0.847 6.461 4.504 1 97.38 422 GLU A N 1
ATOM 3185 C CA . GLU A 1 422 ? -1.05 5.711 3.268 1 97.38 422 GLU A CA 1
ATOM 3186 C C . GLU A 1 422 ? -2.451 5.934 2.707 1 97.38 422 GLU A C 1
ATOM 3188 O O . GLU A 1 422 ? -2.627 6.051 1.493 1 97.38 422 GLU A O 1
ATOM 3193 N N . LEU A 1 423 ? -3.43 5.961 3.578 1 97.69 423 LEU A N 1
ATOM 3194 C CA . LEU A 1 423 ? -4.793 6.273 3.164 1 97.69 423 LEU A CA 1
ATOM 3195 C C . LEU A 1 423 ? -4.875 7.684 2.584 1 97.69 423 LEU A C 1
ATOM 3197 O O . LEU A 1 423 ? -5.516 7.898 1.553 1 97.69 423 LEU A O 1
ATOM 3201 N N . ALA A 1 424 ? -4.199 8.672 3.262 1 97.44 424 ALA A N 1
ATOM 3202 C CA . ALA A 1 424 ? -4.16 10.039 2.756 1 97.44 424 ALA A CA 1
ATOM 3203 C C . ALA A 1 424 ? -3.57 10.086 1.35 1 97.44 424 ALA A C 1
ATOM 3205 O O . ALA A 1 424 ? -4.137 10.711 0.452 1 97.44 424 ALA A O 1
ATOM 3206 N N . LYS A 1 425 ? -2.459 9.414 1.183 1 97.75 425 LYS A N 1
ATOM 3207 C CA . LYS A 1 425 ? -1.833 9.344 -0.135 1 97.75 425 LYS A CA 1
ATOM 3208 C C . LYS A 1 425 ? -2.809 8.805 -1.179 1 97.75 425 LYS A C 1
ATOM 3210 O O . LYS A 1 425 ? -2.889 9.336 -2.289 1 97.75 425 LYS A O 1
ATOM 3215 N N . THR A 1 426 ? -3.559 7.797 -0.825 1 98.25 426 THR A N 1
ATOM 3216 C CA . THR A 1 426 ? -4.504 7.184 -1.75 1 98.25 426 THR A CA 1
ATOM 3217 C C . THR A 1 426 ? -5.625 8.156 -2.102 1 98.25 426 THR A C 1
ATOM 3219 O O . THR A 1 426 ? -5.98 8.305 -3.271 1 98.25 426 THR A O 1
ATOM 3222 N N . TYR A 1 427 ? -6.176 8.844 -1.098 1 98.12 427 TYR A N 1
ATOM 3223 C CA . TYR A 1 427 ? -7.227 9.828 -1.338 1 98.12 427 TYR A CA 1
ATOM 3224 C C . TYR A 1 427 ? -6.762 10.883 -2.334 1 98.12 427 TYR A C 1
ATOM 3226 O O . TYR A 1 427 ? -7.484 11.211 -3.279 1 98.12 427 TYR A O 1
ATOM 3234 N N . PHE A 1 428 ? -5.566 11.367 -2.182 1 97.5 428 PHE A N 1
ATOM 3235 C CA . PHE A 1 428 ? -5.105 12.5 -2.98 1 97.5 428 PHE A CA 1
ATOM 3236 C C . PHE A 1 428 ? -4.543 12.023 -4.316 1 97.5 428 PHE A C 1
ATOM 3238 O O . PHE A 1 428 ? -4.422 12.805 -5.258 1 97.5 428 PHE A O 1
ATOM 3245 N N . ASP A 1 429 ? -4.223 10.734 -4.449 1 96.75 429 ASP A N 1
ATOM 3246 C CA . ASP A 1 429 ? -3.703 10.188 -5.699 1 96.75 429 ASP A CA 1
ATOM 3247 C C . ASP A 1 429 ? -4.84 9.75 -6.617 1 96.75 429 ASP A C 1
ATOM 3249 O O . ASP A 1 429 ? -4.73 9.844 -7.844 1 96.75 429 ASP A O 1
ATOM 3253 N N . THR A 1 430 ? -5.93 9.156 -6.027 1 97.56 430 THR A N 1
ATOM 3254 C CA . THR A 1 430 ? -7.059 8.719 -6.84 1 97.56 430 THR A CA 1
ATOM 3255 C C . THR A 1 430 ? -7.809 9.914 -7.418 1 97.56 430 THR A C 1
ATOM 3257 O O . THR A 1 430 ? -7.711 11.023 -6.891 1 97.56 430 THR A O 1
ATOM 3260 N N . THR A 1 431 ? -8.609 9.656 -8.477 1 96.94 431 THR A N 1
ATOM 3261 C CA . THR A 1 431 ? -9.156 10.789 -9.227 1 96.94 431 THR A CA 1
ATOM 3262 C C . THR A 1 431 ? -10.672 10.648 -9.375 1 96.94 431 THR A C 1
ATOM 3264 O O . THR A 1 431 ? -11.344 11.586 -9.82 1 96.94 431 THR A O 1
ATOM 3267 N N . THR A 1 432 ? -11.227 9.461 -9.031 1 98 432 THR A N 1
ATOM 3268 C CA . THR A 1 432 ? -12.656 9.266 -9.203 1 98 432 THR A CA 1
ATOM 3269 C C . THR A 1 432 ? -13.445 10.281 -8.391 1 98 432 THR A C 1
ATOM 3271 O O . THR A 1 432 ? -13.016 10.695 -7.312 1 98 432 THR A O 1
ATOM 3274 N N . PRO A 1 433 ? -14.602 10.75 -8.852 1 98.12 433 PRO A N 1
ATOM 3275 C CA . PRO A 1 433 ? -15.406 11.727 -8.117 1 98.12 433 PRO A CA 1
ATOM 3276 C C . PRO A 1 433 ? -15.82 11.227 -6.738 1 98.12 433 PRO A C 1
ATOM 3278 O O . PRO A 1 433 ? -16.094 10.031 -6.562 1 98.12 433 PRO A O 1
ATOM 3281 N N . LEU A 1 434 ? -15.883 12.18 -5.812 1 98.44 434 LEU A N 1
ATOM 3282 C CA . LEU A 1 434 ? -16.219 11.875 -4.426 1 98.44 434 LEU A CA 1
ATOM 3283 C C . LEU A 1 434 ? -17.266 12.852 -3.898 1 98.44 434 LEU A C 1
ATOM 3285 O O . LEU A 1 434 ? -17.203 14.055 -4.164 1 98.44 434 LEU A O 1
ATOM 3289 N N . PHE A 1 435 ? -18.281 12.312 -3.213 1 98.69 435 PHE A N 1
ATOM 3290 C CA . PHE A 1 435 ? -19.297 13.117 -2.539 1 98.69 435 PHE A CA 1
ATOM 3291 C C . PHE A 1 435 ? -19.344 12.781 -1.054 1 98.69 435 PHE A C 1
ATOM 3293 O O . PHE A 1 435 ? -19.438 11.609 -0.683 1 98.69 435 PHE A O 1
ATOM 3300 N N . ASN A 1 436 ? -19.297 13.789 -0.172 1 98.44 436 ASN A N 1
ATOM 3301 C CA . ASN A 1 436 ? -19.312 13.578 1.271 1 98.44 436 ASN A CA 1
ATOM 3302 C C . ASN A 1 436 ? -20.656 13.953 1.883 1 98.44 436 ASN A C 1
ATOM 3304 O O . ASN A 1 436 ? -21.156 15.055 1.652 1 98.44 436 ASN A O 1
ATOM 3308 N N . VAL A 1 437 ? -21.219 13.047 2.576 1 98.62 437 VAL A N 1
ATOM 3309 C CA . VAL A 1 437 ? -22.328 13.344 3.479 1 98.62 437 VAL A CA 1
ATOM 3310 C C . VAL A 1 437 ? -21.844 13.305 4.926 1 98.62 437 VAL A C 1
ATOM 3312 O O . VAL A 1 437 ? -21.609 12.227 5.48 1 98.62 437 VAL A O 1
ATOM 3315 N N . ILE A 1 438 ? -21.672 14.477 5.492 1 97.88 438 ILE A N 1
ATOM 3316 C CA . ILE A 1 438 ? -21.266 14.547 6.895 1 97.88 438 ILE A CA 1
ATOM 3317 C C . ILE A 1 438 ? -22.469 14.273 7.793 1 97.88 438 ILE A C 1
ATOM 3319 O O . ILE A 1 438 ? -23.328 15.148 7.988 1 97.88 438 ILE A O 1
ATOM 3323 N N . THR A 1 439 ? -22.469 13.117 8.391 1 97.19 439 THR A N 1
ATOM 3324 C CA . THR A 1 439 ? -23.641 12.734 9.188 1 97.19 439 THR A CA 1
ATOM 3325 C C . THR A 1 439 ? -23.484 13.219 10.625 1 97.19 439 THR A C 1
ATOM 3327 O O . THR A 1 439 ? -24.484 13.477 11.305 1 97.19 439 THR A O 1
ATOM 3330 N N . ARG A 1 440 ? -22.25 13.25 11.039 1 95.12 440 ARG A N 1
ATOM 3331 C CA . ARG A 1 440 ? -22.125 13.648 12.438 1 95.12 440 ARG A CA 1
ATOM 3332 C C . ARG A 1 440 ? -20.781 14.312 12.688 1 95.12 440 ARG A C 1
ATOM 3334 O O . ARG A 1 440 ? -20.672 15.547 12.68 1 95.12 440 ARG A O 1
ATOM 3341 N N . ARG A 1 441 ? -19.672 13.609 12.836 1 94.56 441 ARG A N 1
ATOM 3342 C CA . ARG A 1 441 ? -18.422 14.141 13.359 1 94.56 441 ARG A CA 1
ATOM 3343 C C . ARG A 1 441 ? -17.344 14.148 12.281 1 94.56 441 ARG A C 1
ATOM 3345 O O . ARG A 1 441 ? -17.219 13.195 11.516 1 94.56 441 ARG A O 1
ATOM 3352 N N . VAL A 1 442 ? -16.562 15.203 12.203 1 94.38 442 VAL A N 1
ATOM 3353 C CA . VAL A 1 442 ? -15.352 15.336 11.398 1 94.38 442 VAL A CA 1
ATOM 3354 C C . VAL A 1 442 ? -14.25 16.016 12.211 1 94.38 442 VAL A C 1
ATOM 3356 O O . VAL A 1 442 ? -14.305 17.219 12.445 1 94.38 442 VAL A O 1
ATOM 3359 N N . TYR A 1 443 ? -13.25 15.297 12.578 1 91.38 443 TYR A N 1
ATOM 3360 C CA . TYR A 1 443 ? -12.234 15.875 13.445 1 91.38 443 TYR A CA 1
ATOM 3361 C C . TYR A 1 443 ? -10.836 15.469 12.992 1 91.38 443 TYR A C 1
ATOM 3363 O O . TYR A 1 443 ? -10.625 14.344 12.531 1 91.38 443 TYR A O 1
ATOM 3371 N N . GLY A 1 444 ? -9.883 16.391 13.109 1 90.44 444 GLY A N 1
ATOM 3372 C CA . GLY A 1 444 ? -8.453 16.125 13.062 1 90.44 444 GLY A CA 1
ATOM 3373 C C . GLY A 1 444 ? -7.957 15.805 11.664 1 90.44 444 GLY A C 1
ATOM 3374 O O . GLY A 1 444 ? -8.625 16.109 10.672 1 90.44 444 GLY A O 1
ATOM 3375 N N . VAL A 1 445 ? -6.762 15.219 11.664 1 90.31 445 VAL A N 1
ATOM 3376 C CA . VAL A 1 445 ? -6.09 14.867 10.414 1 90.31 445 VAL A CA 1
ATOM 3377 C C . VAL A 1 445 ? -6.898 13.805 9.672 1 90.31 445 VAL A C 1
ATOM 3379 O O . VAL A 1 445 ? -7.086 13.891 8.461 1 90.31 445 VAL A O 1
ATOM 3382 N N . ALA A 1 446 ? -7.465 12.906 10.438 1 92.56 446 ALA A N 1
ATOM 3383 C CA . ALA A 1 446 ? -8.25 11.828 9.844 1 92.56 446 ALA A CA 1
ATOM 3384 C C . ALA A 1 446 ? -9.461 12.375 9.094 1 92.56 446 ALA A C 1
ATOM 3386 O O . ALA A 1 446 ? -9.727 11.984 7.957 1 92.56 446 ALA A O 1
ATOM 3387 N N . GLY A 1 447 ? -10.156 13.258 9.781 1 93.38 447 GLY A N 1
ATOM 3388 C CA . GLY A 1 447 ? -11.281 13.898 9.109 1 93.38 447 GLY A CA 1
ATOM 3389 C C . GLY A 1 447 ? -10.883 14.664 7.863 1 93.38 447 GLY A C 1
ATOM 3390 O O . GLY A 1 447 ? -11.539 14.555 6.828 1 93.38 447 GLY A O 1
ATOM 3391 N N . GLY A 1 448 ? -9.805 15.422 7.961 1 93.88 448 GLY A N 1
ATOM 3392 C CA . GLY A 1 448 ? -9.297 16.172 6.82 1 93.88 448 GLY A CA 1
ATOM 3393 C C . GLY A 1 448 ? -8.938 15.289 5.641 1 93.88 448 GLY A C 1
ATOM 3394 O O . GLY A 1 448 ? -9.219 15.633 4.492 1 93.88 448 GLY A O 1
ATOM 3395 N N . VAL A 1 449 ? -8.359 14.188 5.922 1 93.5 449 VAL A N 1
ATOM 3396 C CA . VAL A 1 449 ? -7.949 13.242 4.887 1 93.5 449 VAL A CA 1
ATOM 3397 C C . VAL A 1 449 ? -9.172 12.766 4.109 1 93.5 449 VAL A C 1
ATOM 3399 O O . VAL A 1 449 ? -9.141 12.68 2.881 1 93.5 449 VAL A O 1
ATOM 3402 N N . MET A 1 450 ? -10.211 12.492 4.785 1 95.62 450 MET A N 1
ATOM 3403 C CA . MET A 1 450 ? -11.367 11.844 4.172 1 95.62 450 MET A CA 1
ATOM 3404 C C . MET A 1 450 ? -12.172 12.836 3.338 1 95.62 450 MET A C 1
ATOM 3406 O O . MET A 1 450 ? -12.781 12.461 2.332 1 95.62 450 MET A O 1
ATOM 3410 N N . ILE A 1 451 ? -12.109 14.172 3.66 1 95.94 451 ILE A N 1
ATOM 3411 C CA . ILE A 1 451 ? -13.102 15.023 3.014 1 95.94 451 ILE A CA 1
ATOM 3412 C C . ILE A 1 451 ? -12.398 16.016 2.08 1 95.94 451 ILE A C 1
ATOM 3414 O O . ILE A 1 451 ? -13.047 16.641 1.231 1 95.94 451 ILE A O 1
ATOM 3418 N N . SER A 1 452 ? -11.062 16.125 2.139 1 94 452 SER A N 1
ATOM 3419 C CA . SER A 1 452 ? -10.461 17.297 1.511 1 94 452 SER A CA 1
ATOM 3420 C C . SER A 1 452 ? -9.703 16.922 0.244 1 94 452 SER A C 1
ATOM 3422 O O . SER A 1 452 ? -8.992 17.75 -0.334 1 94 452 SER A O 1
ATOM 3424 N N . SER A 1 453 ? -9.82 15.742 -0.269 1 94.81 453 SER A N 1
ATOM 3425 C CA . SER A 1 453 ? -8.945 15.266 -1.329 1 94.81 453 SER A CA 1
ATOM 3426 C C . SER A 1 453 ? -9.406 15.758 -2.697 1 94.81 453 SER A C 1
ATOM 3428 O O . SER A 1 453 ? -8.703 15.594 -3.693 1 94.81 453 SER A O 1
ATOM 3430 N N . ARG A 1 454 ? -10.586 16.328 -2.777 1 96 454 ARG A N 1
ATOM 3431 C CA . ARG A 1 454 ? -11.102 16.859 -4.039 1 96 454 ARG A CA 1
ATOM 3432 C C . ARG A 1 454 ? -11.25 18.375 -3.973 1 96 454 ARG A C 1
ATOM 3434 O O . ARG A 1 454 ? -11.562 18.922 -2.916 1 96 454 ARG A O 1
ATOM 3441 N N . ASP A 1 455 ? -11.031 19.016 -5.105 1 92.69 455 ASP A N 1
ATOM 3442 C CA . ASP A 1 455 ? -11.211 20.469 -5.234 1 92.69 455 ASP A CA 1
ATOM 3443 C C . ASP A 1 455 ? -11.969 20.812 -6.512 1 92.69 455 ASP A C 1
ATOM 3445 O O . ASP A 1 455 ? -11.453 20.625 -7.617 1 92.69 455 ASP A O 1
ATOM 3449 N N . PRO A 1 456 ? -13.234 21.297 -6.504 1 95 456 PRO A N 1
ATOM 3450 C CA . PRO A 1 456 ? -13.891 21.641 -5.242 1 95 456 PRO A CA 1
ATOM 3451 C C . PRO A 1 456 ? -14.414 20.422 -4.488 1 95 456 PRO A C 1
ATOM 3453 O O . PRO A 1 456 ? -14.68 19.391 -5.098 1 95 456 PRO A O 1
ATOM 3456 N N . VAL A 1 457 ? -14.516 20.656 -3.191 1 95.38 457 VAL A N 1
ATOM 3457 C CA . VAL A 1 457 ? -15.148 19.641 -2.359 1 95.38 457 VAL A CA 1
ATOM 3458 C C . VAL A 1 457 ? -16.656 19.625 -2.607 1 95.38 457 VAL A C 1
ATOM 3460 O O . VAL A 1 457 ? -17.297 20.672 -2.666 1 95.38 457 VAL A O 1
ATOM 3463 N N . MET A 1 458 ? -17.203 18.5 -2.854 1 96.62 458 MET A N 1
ATOM 3464 C CA . MET A 1 458 ? -18.641 18.312 -2.961 1 96.62 458 MET A CA 1
ATOM 3465 C C . MET A 1 458 ? -19.203 17.594 -1.738 1 96.62 458 MET A C 1
ATOM 3467 O O . MET A 1 458 ? -18.938 16.406 -1.548 1 96.62 458 MET A O 1
ATOM 3471 N N . GLN A 1 459 ? -19.969 18.375 -0.918 1 97.75 459 GLN A N 1
ATOM 3472 C CA . GLN A 1 459 ? -20.406 17.75 0.33 1 97.75 459 GLN A CA 1
ATOM 3473 C C . GLN A 1 459 ? -21.625 18.453 0.909 1 97.75 459 GLN A C 1
ATOM 3475 O O . GLN A 1 459 ? -21.938 19.578 0.511 1 97.75 459 GLN A O 1
ATOM 3480 N N . VAL A 1 460 ? -22.375 17.812 1.709 1 97.81 460 VAL A N 1
ATOM 3481 C CA . VAL A 1 460 ? -23.453 18.344 2.529 1 97.81 460 VAL A CA 1
ATOM 3482 C C . VAL A 1 460 ? -23.312 17.828 3.961 1 97.81 460 VAL A C 1
ATOM 3484 O O . VAL A 1 460 ? -22.625 16.844 4.211 1 97.81 460 VAL A O 1
ATOM 3487 N N . ALA A 1 461 ? -23.922 18.547 4.875 1 98.19 461 ALA A N 1
ATOM 3488 C CA . ALA A 1 461 ? -23.922 18.109 6.273 1 98.19 461 ALA A CA 1
ATOM 3489 C C . ALA A 1 461 ? -25.344 17.984 6.812 1 98.19 461 ALA A C 1
ATOM 3491 O O . ALA A 1 461 ? -26.266 18.609 6.293 1 98.19 461 ALA A O 1
ATOM 3492 N N . TRP A 1 462 ? -25.422 17.094 7.754 1 97.94 462 TRP A N 1
ATOM 3493 C CA . TRP A 1 462 ? -26.656 17.016 8.531 1 97.94 462 TRP A CA 1
ATOM 3494 C C . TRP A 1 462 ? -26.641 18 9.688 1 97.94 462 TRP A C 1
ATOM 3496 O O . TRP A 1 462 ? -25.578 18.531 10.055 1 97.94 462 TRP A O 1
ATOM 3506 N N . PRO A 1 463 ? -27.875 18.312 10.297 1 95.94 463 PRO A N 1
ATOM 3507 C CA . PRO A 1 463 ? -27.922 19.219 11.453 1 95.94 463 PRO A CA 1
ATOM 3508 C C . PRO A 1 463 ? -27.125 18.672 12.648 1 95.94 463 PRO A C 1
ATOM 3510 O O . PRO A 1 463 ? -26.75 19.438 13.539 1 95.94 463 PRO A O 1
ATOM 3513 N N . SER A 1 464 ? -26.828 17.406 12.602 1 95.62 464 SER A N 1
ATOM 3514 C CA . SER A 1 464 ? -26.109 16.75 13.688 1 95.62 464 SER A CA 1
ATOM 3515 C C . SER A 1 464 ? -24.609 16.938 13.547 1 95.62 464 SER A C 1
ATOM 3517 O O . SER A 1 464 ? -23.828 16.438 14.352 1 95.62 464 SER A O 1
ATOM 3519 N N . GLY A 1 465 ? -24.188 17.672 12.617 1 94.75 465 GLY A N 1
ATOM 3520 C CA . GLY A 1 465 ? -22.766 17.844 12.328 1 94.75 465 GLY A CA 1
ATOM 3521 C C . GLY A 1 465 ? -22 18.484 13.461 1 94.75 465 GLY A C 1
ATOM 3522 O O . GLY A 1 465 ? -22.469 19.453 14.062 1 94.75 465 GLY A O 1
ATOM 3523 N N . GLN A 1 466 ? -20.875 17.906 13.781 1 93.06 466 GLN A N 1
ATOM 3524 C CA . GLN A 1 466 ? -19.891 18.422 14.719 1 93.06 466 GLN A CA 1
ATOM 3525 C C . GLN A 1 466 ? -18.469 18.281 14.164 1 93.06 466 GLN A C 1
ATOM 3527 O O . GLN A 1 466 ? -18.109 17.219 13.641 1 93.06 466 GLN A O 1
ATOM 3532 N N . TRP A 1 467 ? -17.766 19.344 14.227 1 93.25 467 TRP A N 1
ATOM 3533 C CA . TRP A 1 467 ? -16.453 19.266 13.578 1 93.25 467 TRP A CA 1
ATOM 3534 C C . TRP A 1 467 ? -15.484 20.25 14.219 1 93.25 467 TRP A C 1
ATOM 3536 O O . TRP A 1 467 ? -15.891 21.172 14.93 1 93.25 467 TRP A O 1
ATOM 3546 N N . GLY A 1 468 ? -14.227 20 13.914 1 90.81 468 GLY A N 1
ATOM 3547 C CA . GLY A 1 468 ? -13.133 20.812 14.414 1 90.81 468 GLY A CA 1
ATOM 3548 C C . GLY A 1 468 ? -11.781 20.156 14.258 1 90.81 468 GLY A C 1
ATOM 3549 O O . GLY A 1 468 ? -11.688 18.984 13.852 1 90.81 468 GLY A O 1
ATOM 3550 N N . SER A 1 469 ? -10.734 20.859 14.57 1 87.5 469 SER A N 1
ATOM 3551 C CA . SER A 1 469 ? -9.383 20.328 14.5 1 87.5 469 SER A CA 1
ATOM 3552 C C . SER A 1 469 ? -9.125 19.344 15.641 1 87.5 469 SER A C 1
ATOM 3554 O O . SER A 1 469 ? -8.383 18.375 15.484 1 87.5 469 SER A O 1
ATOM 3556 N N . LEU A 1 470 ? -9.617 19.672 16.797 1 86.62 470 LEU A N 1
ATOM 3557 C CA . LEU A 1 470 ? -9.516 18.844 18 1 86.62 470 LEU A CA 1
ATOM 3558 C C . LEU A 1 470 ? -10.852 18.766 18.734 1 86.62 470 LEU A C 1
ATOM 3560 O O . LEU A 1 470 ? -11.648 19.703 18.672 1 86.62 470 LEU A O 1
ATOM 3564 N N . PRO A 1 471 ? -10.961 17.656 19.422 1 85.75 471 PRO A N 1
ATOM 3565 C CA . PRO A 1 471 ? -12.117 17.656 20.328 1 85.75 471 PRO A CA 1
ATOM 3566 C C . PRO A 1 471 ? -11.945 18.609 21.5 1 85.75 471 PRO A C 1
ATOM 3568 O O . PRO A 1 471 ? -10.82 18.953 21.859 1 85.75 471 PRO A O 1
ATOM 3571 N N . LEU A 1 472 ? -13.055 19.047 22.031 1 87.94 472 LEU A N 1
ATOM 3572 C CA . LEU A 1 472 ? -12.977 19.953 23.172 1 87.94 472 LEU A CA 1
ATOM 3573 C C . LEU A 1 472 ? -12.32 19.281 24.375 1 87.94 472 LEU A C 1
ATOM 3575 O O . LEU A 1 472 ? -11.547 19.906 25.094 1 87.94 472 LEU A O 1
ATOM 3579 N N . GLU A 1 473 ? -12.742 17.969 24.391 1 82.69 473 GLU A N 1
ATOM 3580 C CA . GLU A 1 473 ? -12.086 17.203 25.453 1 82.69 473 GLU A CA 1
ATOM 3581 C C . GLU A 1 473 ? -10.586 17.078 25.203 1 82.69 473 GLU A C 1
ATOM 3583 O O . GLU A 1 473 ? -10.172 16.578 24.141 1 82.69 473 GLU A O 1
ATOM 3588 N N . GLY A 1 474 ? -9.773 17.562 26.016 1 80.81 474 GLY A N 1
ATOM 3589 C CA . GLY A 1 474 ? -8.344 17.609 25.781 1 80.81 474 GLY A CA 1
ATOM 3590 C C . GLY A 1 474 ? -7.887 18.875 25.109 1 80.81 474 GLY A C 1
ATOM 3591 O O . GLY A 1 474 ? -6.848 19.438 25.469 1 80.81 474 GLY A O 1
ATOM 3592 N N . GLY A 1 475 ? -8.703 19.328 24.172 1 86.31 475 GLY A N 1
ATOM 3593 C CA . GLY A 1 475 ? -8.352 20.547 23.438 1 86.31 475 GLY A CA 1
ATOM 3594 C C . GLY A 1 475 ? -8.367 21.781 24.312 1 86.31 475 GLY A C 1
ATOM 3595 O O . GLY A 1 475 ? -7.492 22.641 24.188 1 86.31 475 GLY A O 1
ATOM 3596 N N . ILE A 1 476 ? -9.344 21.859 25.156 1 89.69 476 ILE A N 1
ATOM 3597 C CA . ILE A 1 476 ? -9.461 23 26.047 1 89.69 476 ILE A CA 1
ATOM 3598 C C . ILE A 1 476 ? -8.281 23.016 27.031 1 89.69 476 ILE A C 1
ATOM 3600 O O . ILE A 1 476 ? -7.676 24.062 27.266 1 89.69 476 ILE A O 1
ATOM 3604 N N . GLU A 1 477 ? -7.945 21.812 27.484 1 86.94 477 GLU A N 1
ATOM 3605 C CA . GLU A 1 477 ? -6.828 21.703 28.422 1 86.94 477 GLU A CA 1
ATOM 3606 C C . GLU A 1 477 ? -5.527 22.188 27.797 1 86.94 477 GLU A C 1
ATOM 3608 O O . GLU A 1 477 ? -4.742 22.891 28.438 1 86.94 477 GLU A O 1
ATOM 3613 N N . VAL A 1 478 ? -5.352 21.859 26.578 1 83.5 478 VAL A N 1
ATOM 3614 C CA . VAL A 1 478 ? -4.105 22.188 25.891 1 83.5 478 VAL A CA 1
ATOM 3615 C C . VAL A 1 478 ? -4.098 23.672 25.531 1 83.5 478 VAL A C 1
ATOM 3617 O O . VAL A 1 478 ? -3.117 24.375 25.781 1 83.5 478 VAL A O 1
ATOM 3620 N N . ALA A 1 479 ? -5.152 24.125 25.047 1 87 479 ALA A N 1
ATOM 3621 C CA . ALA A 1 479 ? -5.215 25.484 24.516 1 87 479 ALA A CA 1
ATOM 3622 C C . ALA A 1 479 ? -5.199 26.516 25.641 1 87 479 ALA A C 1
ATOM 3624 O O . ALA A 1 479 ? -4.684 27.625 25.469 1 87 479 ALA A O 1
ATOM 3625 N N . HIS A 1 480 ? -5.73 26.156 26.781 1 90.31 480 HIS A N 1
ATOM 3626 C CA . HIS A 1 480 ? -5.879 27.094 27.891 1 90.31 480 HIS A CA 1
ATOM 3627 C C . HIS A 1 480 ? -5.117 26.609 29.109 1 90.31 480 HIS A C 1
ATOM 3629 O O . HIS A 1 480 ? -5.566 26.812 30.25 1 90.31 480 HIS A O 1
ATOM 3635 N N . ARG A 1 481 ? -4.082 25.938 28.828 1 86.44 481 ARG A N 1
ATOM 3636 C CA . ARG A 1 481 ? -3.316 25.312 29.922 1 86.44 481 ARG A CA 1
ATOM 3637 C C . ARG A 1 481 ? -2.916 26.359 30.969 1 86.44 481 ARG A C 1
ATOM 3639 O O . ARG A 1 481 ? -3.068 26.125 32.156 1 86.44 481 ARG A O 1
ATOM 3646 N N . HIS A 1 482 ? -2.365 27.5 30.531 1 85 482 HIS A N 1
ATOM 3647 C CA . HIS A 1 482 ? -1.92 28.547 31.453 1 85 482 HIS A CA 1
ATOM 3648 C C . HIS A 1 482 ? -3.09 29.109 32.25 1 85 482 HIS A C 1
ATOM 3650 O O . HIS A 1 482 ? -3.006 29.25 33.469 1 85 482 HIS A O 1
ATOM 3656 N N . GLU A 1 483 ? -4.121 29.406 31.5 1 90.06 483 GLU A N 1
ATOM 3657 C CA . GLU A 1 483 ? -5.309 29.969 32.125 1 90.06 483 GLU A CA 1
ATOM 3658 C C . GLU A 1 483 ? -5.91 29 33.156 1 90.06 483 GLU A C 1
ATOM 3660 O O . GLU A 1 483 ? -6.293 29.406 34.25 1 90.06 483 GLU A O 1
ATOM 3665 N N . LEU A 1 484 ? -6.047 27.766 32.812 1 93.25 484 LEU A N 1
ATOM 3666 C CA . LEU A 1 484 ? -6.594 26.75 33.719 1 93.25 484 LEU A CA 1
ATOM 3667 C C . LEU A 1 484 ? -5.668 26.5 34.906 1 93.25 484 LEU A C 1
ATOM 3669 O O . LEU A 1 484 ? -6.133 26.203 36 1 93.25 484 LEU A O 1
ATOM 3673 N N . GLY A 1 485 ? -4.352 26.609 34.625 1 91.62 485 GLY A N 1
ATOM 3674 C CA . GLY A 1 485 ? -3.393 26.516 35.719 1 91.62 485 GLY A CA 1
ATOM 3675 C C . GLY A 1 485 ? -3.549 27.625 36.75 1 91.62 485 GLY A C 1
ATOM 3676 O O . GLY A 1 485 ? -3.492 27.359 37.938 1 91.62 485 GLY A O 1
ATOM 3677 N N . GLU A 1 486 ? -3.701 28.797 36.25 1 92.44 486 GLU A N 1
ATOM 3678 C CA . GLU A 1 486 ? -3.922 29.938 37.156 1 92.44 486 GLU A CA 1
ATOM 3679 C C . GLU A 1 486 ? -5.223 29.781 37.938 1 92.44 486 GLU A C 1
ATOM 3681 O O . GLU A 1 486 ? -5.285 30.109 39.125 1 92.44 486 GLU A O 1
ATOM 3686 N N . ALA A 1 487 ? -6.211 29.312 37.312 1 94.69 487 ALA A N 1
ATOM 3687 C CA . ALA A 1 487 ? -7.492 29.078 37.969 1 94.69 487 ALA A CA 1
ATOM 3688 C C . ALA A 1 487 ? -7.371 27.969 39 1 94.69 487 ALA A C 1
ATOM 3690 O O . ALA A 1 487 ? -8.047 28.016 40.031 1 94.69 487 ALA A O 1
ATOM 3691 N N . ALA A 1 488 ? -6.613 27.031 38.719 1 93.5 488 ALA A N 1
ATOM 3692 C CA . ALA A 1 488 ? -6.406 25.906 39.625 1 93.5 488 ALA A CA 1
ATOM 3693 C C . ALA A 1 488 ? -5.816 26.391 40.938 1 93.5 488 ALA A C 1
ATOM 3695 O O . ALA A 1 488 ? -6.121 25.844 42 1 93.5 488 ALA A O 1
ATOM 3696 N N . LYS A 1 489 ? -4.93 27.406 40.875 1 93.81 489 LYS A N 1
ATOM 3697 C CA . LYS A 1 489 ? -4.301 27.969 42.094 1 93.81 489 LYS A CA 1
ATOM 3698 C C . LYS A 1 489 ? -5.34 28.531 43.031 1 93.81 489 LYS A C 1
ATOM 3700 O O . LYS A 1 489 ? -5.137 28.547 44.25 1 93.81 489 LYS A O 1
ATOM 3705 N N . VAL A 1 490 ? -6.43 29.016 42.562 1 95.12 490 VAL A N 1
ATOM 3706 C CA . VAL A 1 490 ? -7.465 29.609 43.406 1 95.12 490 VAL A CA 1
ATOM 3707 C C . VAL A 1 490 ? -8.656 28.656 43.531 1 95.12 490 VAL A C 1
ATOM 3709 O O . VAL A 1 490 ? -9.742 29.062 43.938 1 95.12 490 VAL A O 1
ATOM 3712 N N . GLY A 1 491 ? -8.516 27.391 43.062 1 93.5 491 GLY A N 1
ATOM 3713 C CA . GLY A 1 491 ? -9.508 26.328 43.219 1 93.5 491 GLY A CA 1
ATOM 3714 C C . GLY A 1 491 ? -10.68 26.469 42.281 1 93.5 491 GLY A C 1
ATOM 3715 O O . GLY A 1 491 ? -11.766 25.953 42.531 1 93.5 491 GLY A O 1
ATOM 3716 N N . LYS A 1 492 ? -10.531 27.188 41.25 1 95.56 492 LYS A N 1
ATOM 3717 C CA . LYS A 1 492 ? -11.625 27.453 40.312 1 95.56 492 LYS A CA 1
ATOM 3718 C C . LYS A 1 492 ? -11.375 26.812 38.969 1 95.56 492 LYS A C 1
ATOM 3720 O O . LYS A 1 492 ? -11.898 27.266 37.938 1 95.56 492 LYS A O 1
ATOM 3725 N N . LYS A 1 493 ? -10.578 25.859 38.844 1 95.19 493 LYS A N 1
ATOM 3726 C CA . LYS A 1 493 ? -10.234 25.219 37.594 1 95.19 493 LYS A CA 1
ATOM 3727 C C . LYS A 1 493 ? -11.461 24.594 36.938 1 95.19 493 LYS A C 1
ATOM 3729 O O . LYS A 1 493 ? -11.703 24.781 35.75 1 95.19 493 LYS A O 1
ATOM 3734 N N . ALA A 1 494 ? -12.195 23.859 37.719 1 95 494 ALA A N 1
ATOM 3735 C CA . ALA A 1 494 ? -13.367 23.172 37.219 1 95 494 ALA A CA 1
ATOM 3736 C C . ALA A 1 494 ? -14.398 24.156 36.656 1 95 494 ALA A C 1
ATOM 3738 O O . ALA A 1 494 ? -15.023 23.906 35.625 1 95 494 ALA A O 1
ATOM 3739 N N . GLU A 1 495 ? -14.562 25.172 37.438 1 95.06 495 GLU A N 1
ATOM 3740 C CA . GLU A 1 495 ? -15.508 26.203 37.031 1 95.06 495 GLU A CA 1
ATOM 3741 C C . GLU A 1 495 ? -15.062 26.859 35.719 1 95.06 495 GLU A C 1
ATOM 3743 O O . GLU A 1 495 ? -15.875 27.062 34.812 1 95.06 495 GLU A O 1
ATOM 3748 N N . ARG A 1 496 ? -13.875 27.266 35.656 1 95.56 496 ARG A N 1
ATOM 3749 C CA . ARG A 1 496 ? -13.352 27.906 34.438 1 95.56 496 ARG A CA 1
ATOM 3750 C C . ARG A 1 496 ? -13.414 26.984 33.25 1 95.56 496 ARG A C 1
ATOM 3752 O O . ARG A 1 496 ? -13.742 27.406 32.125 1 95.56 496 ARG A O 1
ATOM 3759 N N . TYR A 1 497 ? -13.047 25.75 33.438 1 95.56 497 TYR A N 1
ATOM 3760 C CA . TYR A 1 497 ? -13.148 24.75 32.406 1 95.56 497 TYR A CA 1
ATOM 3761 C C . TYR A 1 497 ? -14.578 24.656 31.875 1 95.56 497 TYR A C 1
ATOM 3763 O O . TYR A 1 497 ? -14.797 24.625 30.656 1 95.56 497 TYR A O 1
ATOM 3771 N N . LYS A 1 498 ? -15.477 24.578 32.719 1 95.88 498 LYS A N 1
ATOM 3772 C CA . LYS A 1 498 ? -16.891 24.484 32.344 1 95.88 498 LYS A CA 1
ATOM 3773 C C . LYS A 1 498 ? -17.328 25.703 31.547 1 95.88 498 LYS A C 1
ATOM 3775 O O . LYS A 1 498 ? -18.078 25.578 30.578 1 95.88 498 LYS A O 1
ATOM 3780 N N . GLU A 1 499 ? -16.891 26.828 31.984 1 95.94 499 GLU A N 1
ATOM 3781 C CA . GLU A 1 499 ? -17.203 28.062 31.266 1 95.94 499 GLU A CA 1
ATOM 3782 C C . GLU A 1 499 ? -16.688 28.016 29.828 1 95.94 499 GLU A C 1
ATOM 3784 O O . GLU A 1 499 ? -17.406 28.359 28.891 1 95.94 499 GLU A O 1
ATOM 3789 N N . LEU A 1 500 ? -15.5 27.641 29.703 1 95.5 500 LEU A N 1
ATOM 3790 C CA . LEU A 1 500 ? -14.891 27.516 28.375 1 95.5 500 LEU A CA 1
ATOM 3791 C C . LEU A 1 500 ? -15.617 26.469 27.547 1 95.5 500 LEU A C 1
ATOM 3793 O O . LEU A 1 500 ? -15.922 26.703 26.375 1 95.5 500 LEU A O 1
ATOM 3797 N N . ASP A 1 501 ? -15.844 25.297 28.109 1 94.88 501 ASP A N 1
ATOM 3798 C CA . ASP A 1 501 ? -16.547 24.203 27.438 1 94.88 501 ASP A CA 1
ATOM 3799 C C . ASP A 1 501 ? -17.906 24.672 26.922 1 94.88 501 ASP A C 1
ATOM 3801 O O . ASP A 1 501 ? -18.266 24.422 25.766 1 94.88 501 ASP A O 1
ATOM 3805 N N . ASP A 1 502 ? -18.641 25.375 27.812 1 95.62 502 ASP A N 1
ATOM 3806 C CA . ASP A 1 502 ? -19.969 25.875 27.453 1 95.62 502 ASP A CA 1
ATOM 3807 C C . ASP A 1 502 ? -19.859 26.875 26.297 1 95.62 502 ASP A C 1
ATOM 3809 O O . ASP A 1 502 ? -20.672 26.859 25.375 1 95.62 502 ASP A O 1
ATOM 3813 N N . GLU A 1 503 ? -18.906 27.719 26.391 1 95.12 503 GLU A N 1
ATOM 3814 C CA . GLU A 1 503 ? -18.703 28.734 25.359 1 95.12 503 GLU A CA 1
ATOM 3815 C C . GLU A 1 503 ? -18.391 28.094 24.016 1 95.12 503 GLU A C 1
ATOM 3817 O O . GLU A 1 503 ? -19 28.438 23 1 95.12 503 GLU A O 1
ATOM 3822 N N . TYR A 1 504 ? -17.469 27.234 24.016 1 94.69 504 TYR A N 1
ATOM 3823 C CA . TYR A 1 504 ? -17.078 26.578 22.766 1 94.69 504 TYR A CA 1
ATOM 3824 C C . TYR A 1 504 ? -18.25 25.781 22.188 1 94.69 504 TYR A C 1
ATOM 3826 O O . TYR A 1 504 ? -18.484 25.812 20.969 1 94.69 504 TYR A O 1
ATOM 3834 N N . ARG A 1 505 ? -18.922 25.031 23.016 1 93.69 505 ARG A N 1
ATOM 3835 C CA . ARG A 1 505 ? -20.062 24.25 22.547 1 93.69 505 ARG A CA 1
ATOM 3836 C C . ARG A 1 505 ? -21.125 25.141 21.906 1 93.69 505 ARG A C 1
ATOM 3838 O O . ARG A 1 505 ? -21.719 24.766 20.906 1 93.69 505 ARG A O 1
ATOM 3845 N N . ARG A 1 506 ? -21.344 26.25 22.547 1 95.06 506 ARG A N 1
ATOM 3846 C CA . ARG A 1 506 ? -22.281 27.203 21.969 1 95.06 506 ARG A CA 1
ATOM 3847 C C . ARG A 1 506 ? -21.812 27.656 20.578 1 95.06 506 ARG A C 1
ATOM 3849 O O . ARG A 1 506 ? -22.625 27.766 19.656 1 95.06 506 ARG A O 1
ATOM 3856 N N . LEU A 1 507 ? -20.578 27.891 20.391 1 95.56 507 LEU A N 1
ATOM 3857 C CA . LEU A 1 507 ? -20.016 28.391 19.141 1 95.56 507 LEU A CA 1
ATOM 3858 C C . LEU A 1 507 ? -19.953 27.297 18.094 1 95.56 507 LEU A C 1
ATOM 3860 O O . LEU A 1 507 ? -19.781 27.562 16.906 1 95.56 507 LEU A O 1
ATOM 3864 N N . MET A 1 508 ? -20.109 26.062 18.5 1 94.69 508 MET A N 1
ATOM 3865 C CA . MET A 1 508 ? -19.953 24.922 17.609 1 94.69 508 MET A CA 1
ATOM 3866 C C . MET A 1 508 ? -21.281 24.547 16.953 1 94.69 508 MET A C 1
ATOM 3868 O O . MET A 1 508 ? -21.391 23.5 16.312 1 94.69 508 MET A O 1
ATOM 3872 N N . ASN A 1 509 ? -22.297 25.406 17.125 1 93.62 509 ASN A N 1
ATOM 3873 C CA . ASN A 1 509 ? -23.531 25.25 16.359 1 93.62 509 ASN A CA 1
ATOM 3874 C C . ASN A 1 509 ? -23.266 25.156 14.859 1 93.62 509 ASN A C 1
ATOM 3876 O O . ASN A 1 509 ? -22.703 26.094 14.266 1 93.62 509 ASN A O 1
ATOM 3880 N N . PRO A 1 510 ? -23.688 24.062 14.227 1 94.88 510 PRO A N 1
ATOM 3881 C CA . PRO A 1 510 ? -23.344 23.875 12.82 1 94.88 510 PRO A CA 1
ATOM 3882 C C . PRO A 1 510 ? -23.891 24.969 11.922 1 94.88 510 PRO A C 1
ATOM 3884 O O . PRO A 1 510 ? -23.359 25.234 10.852 1 94.88 510 PRO A O 1
ATOM 3887 N N . VAL A 1 511 ? -24.906 25.625 12.352 1 95.38 511 VAL A N 1
ATOM 3888 C CA . VAL A 1 511 ? -25.484 26.719 11.586 1 95.38 511 VAL A CA 1
ATOM 3889 C C . VAL A 1 511 ? -24.5 27.875 11.492 1 95.38 511 VAL A C 1
ATOM 3891 O O . VAL A 1 511 ? -24.438 28.578 10.477 1 95.38 511 VAL A O 1
ATOM 3894 N N . ARG A 1 512 ? -23.734 28.094 12.516 1 95.75 512 ARG A N 1
ATOM 3895 C CA . ARG A 1 512 ? -22.703 29.141 12.492 1 95.75 512 ARG A CA 1
ATOM 3896 C C . ARG A 1 512 ? -21.656 28.859 11.414 1 95.75 512 ARG A C 1
ATOM 3898 O O . ARG A 1 512 ? -21.188 29.766 10.75 1 95.75 512 ARG A O 1
ATOM 3905 N N . THR A 1 513 ? -21.312 27.609 11.273 1 95.69 513 THR A N 1
ATOM 3906 C CA . THR A 1 513 ? -20.391 27.203 10.227 1 95.69 513 THR A CA 1
ATOM 3907 C C . THR A 1 513 ? -20.969 27.5 8.852 1 95.69 513 THR A C 1
ATOM 3909 O O . THR A 1 513 ? -20.266 28.016 7.973 1 95.69 513 THR A O 1
ATOM 3912 N N . ALA A 1 514 ? -22.188 27.172 8.672 1 93.31 514 ALA A N 1
ATOM 3913 C CA . ALA A 1 514 ? -22.875 27.422 7.402 1 93.31 514 ALA A CA 1
ATOM 3914 C C . ALA A 1 514 ? -22.953 28.922 7.117 1 93.31 514 ALA A C 1
ATOM 3916 O O . ALA A 1 514 ? -22.828 29.344 5.965 1 93.31 514 ALA A O 1
ATOM 3917 N N . ASN A 1 515 ? -23.203 29.734 8.172 1 94.38 515 ASN A N 1
ATOM 3918 C CA . ASN A 1 515 ? -23.234 31.188 8.016 1 94.38 515 ASN A CA 1
ATOM 3919 C C . ASN A 1 515 ? -21.938 31.703 7.371 1 94.38 515 ASN A C 1
ATOM 3921 O O . ASN A 1 515 ? -21.984 32.625 6.551 1 94.38 515 ASN A O 1
ATOM 3925 N N . ALA A 1 516 ? -20.922 31.062 7.699 1 94.38 516 ALA A N 1
ATOM 3926 C CA . ALA A 1 516 ? -19.594 31.469 7.219 1 94.38 516 ALA A CA 1
ATOM 3927 C C . ALA A 1 516 ? -19.219 30.703 5.949 1 94.38 516 ALA A C 1
ATOM 3929 O O . ALA A 1 516 ? -18.078 30.781 5.488 1 94.38 516 ALA A O 1
ATOM 3930 N N . PHE A 1 517 ? -20.109 29.906 5.406 1 93.69 517 PHE A N 1
ATOM 3931 C CA . PHE A 1 517 ? -19.891 29.047 4.25 1 93.69 517 PHE A CA 1
ATOM 3932 C C . PHE A 1 517 ? -18.781 28.062 4.523 1 93.69 517 PHE A C 1
ATOM 3934 O O . PHE A 1 517 ? -18 27.719 3.623 1 93.69 517 PHE A O 1
ATOM 3941 N N . GLY A 1 518 ? -18.578 27.703 5.746 1 94.06 518 GLY A N 1
ATOM 3942 C CA . GLY A 1 518 ? -17.641 26.641 6.113 1 94.06 518 GLY A CA 1
ATOM 3943 C C . GLY A 1 518 ? -18.125 25.25 5.723 1 94.06 518 GLY A C 1
ATOM 3944 O O . GLY A 1 518 ? -17.359 24.281 5.777 1 94.06 518 GLY A O 1
ATOM 3945 N N . ILE A 1 519 ? -19.344 25.156 5.387 1 95.06 519 ILE A N 1
ATOM 3946 C CA . ILE A 1 519 ? -20 23.984 4.797 1 95.06 519 ILE A CA 1
ATOM 3947 C C . ILE A 1 519 ? -20.969 24.438 3.693 1 95.06 519 ILE A C 1
ATOM 3949 O O . ILE A 1 519 ? -21.578 25.5 3.795 1 95.06 519 ILE A O 1
ATOM 3953 N N . GLU A 1 520 ? -20.984 23.672 2.666 1 93.38 520 GLU A N 1
ATOM 3954 C CA . GLU A 1 520 ? -21.703 24.125 1.475 1 93.38 520 GLU A CA 1
ATOM 3955 C C . GLU A 1 520 ? -23.203 24.172 1.726 1 93.38 520 GLU A C 1
ATOM 3957 O O . GLU A 1 520 ? -23.891 25.062 1.219 1 93.38 520 GLU A O 1
ATOM 3962 N N . GLU A 1 521 ? -23.703 23.203 2.424 1 94.62 521 GLU A N 1
ATOM 3963 C CA . GLU A 1 521 ? -25.125 23.172 2.746 1 94.62 521 GLU A CA 1
ATOM 3964 C C . GLU A 1 521 ? -25.422 22.234 3.914 1 94.62 521 GLU A C 1
ATOM 3966 O O . GLU A 1 521 ? -24.734 21.219 4.082 1 94.62 521 GLU A O 1
ATOM 3971 N N . ILE A 1 522 ? -26.344 22.625 4.781 1 97.06 522 ILE A N 1
ATOM 3972 C CA . ILE A 1 522 ? -26.938 21.734 5.77 1 97.06 522 ILE A CA 1
ATOM 3973 C C . ILE A 1 522 ? -28.312 21.281 5.293 1 97.06 522 ILE A C 1
ATOM 3975 O O . ILE A 1 522 ? -29.172 22.109 4.984 1 97.06 522 ILE A O 1
ATOM 3979 N N . VAL A 1 523 ? -28.516 20 5.223 1 97.81 523 VAL A N 1
ATOM 3980 C CA . VAL A 1 523 ? -29.703 19.5 4.562 1 97.81 523 VAL A CA 1
ATOM 3981 C C . VAL A 1 523 ? -30.547 18.688 5.555 1 97.81 523 VAL A C 1
ATOM 3983 O O . VAL A 1 523 ? -30.047 18.312 6.621 1 97.81 523 VAL A O 1
ATOM 3986 N N . ASP A 1 524 ? -31.844 18.531 5.238 1 97.56 524 ASP A N 1
ATOM 3987 C CA . ASP A 1 524 ? -32.688 17.594 5.973 1 97.56 524 ASP A CA 1
ATOM 3988 C C . ASP A 1 524 ? -32.281 16.156 5.688 1 97.56 524 ASP A C 1
ATOM 3990 O O . ASP A 1 524 ? -32.312 15.711 4.535 1 97.56 524 ASP A O 1
ATOM 3994 N N . PRO A 1 525 ? -31.906 15.375 6.73 1 98.19 525 PRO A N 1
ATOM 3995 C CA . PRO A 1 525 ? -31.469 14 6.504 1 98.19 525 PRO A CA 1
ATOM 3996 C C . PRO A 1 525 ? -32.438 13.188 5.66 1 98.19 525 PRO A C 1
ATOM 3998 O O . PRO A 1 525 ? -32.031 12.312 4.895 1 98.19 525 PRO A O 1
ATOM 4001 N N . LYS A 1 526 ? -33.688 13.438 5.719 1 97.81 526 LYS A N 1
ATOM 4002 C CA . LYS A 1 526 ? -34.688 12.656 5.016 1 97.81 526 LYS A CA 1
ATOM 4003 C C . LYS A 1 526 ? -34.531 12.789 3.502 1 97.81 526 LYS A C 1
ATOM 4005 O O . LYS A 1 526 ? -35.031 11.945 2.746 1 97.81 526 LYS A O 1
ATOM 4010 N N . ASP A 1 527 ? -33.812 13.836 3.021 1 97.25 527 ASP A N 1
ATOM 4011 C CA . ASP A 1 527 ? -33.719 14.133 1.599 1 97.25 527 ASP A CA 1
ATOM 4012 C C . ASP A 1 527 ? -32.375 13.648 1.044 1 97.25 527 ASP A C 1
ATOM 4014 O O . ASP A 1 527 ? -32.031 13.922 -0.11 1 97.25 527 ASP A O 1
ATOM 4018 N N . THR A 1 528 ? -31.562 12.977 1.83 1 98.5 528 THR A N 1
ATOM 4019 C CA . THR A 1 528 ? -30.203 12.602 1.471 1 98.5 528 THR A CA 1
ATOM 4020 C C . THR A 1 528 ? -30.188 11.781 0.184 1 98.5 528 THR A C 1
ATOM 4022 O O . THR A 1 528 ? -29.359 12 -0.691 1 98.5 528 THR A O 1
ATOM 4025 N N . ARG A 1 529 ? -31.094 10.867 -0.027 1 98.69 529 ARG A N 1
ATOM 4026 C CA . ARG A 1 529 ? -31.125 10.031 -1.225 1 98.69 529 ARG A CA 1
ATOM 4027 C C . ARG A 1 529 ? -31.281 10.883 -2.48 1 98.69 529 ARG A C 1
ATOM 4029 O O . ARG A 1 529 ? -30.562 10.688 -3.459 1 98.69 529 ARG A O 1
ATOM 4036 N N . SER A 1 530 ? -32.25 11.812 -2.43 1 98.19 530 SER A N 1
ATOM 4037 C CA . SER A 1 530 ? -32.5 12.656 -3.594 1 98.19 530 SER A CA 1
ATOM 4038 C C . SER A 1 530 ? -31.25 13.43 -3.996 1 98.19 530 SER A C 1
ATOM 4040 O O . SER A 1 530 ? -30.953 13.562 -5.188 1 98.19 530 SER A O 1
ATOM 4042 N N . ILE A 1 531 ? -30.531 13.922 -3.053 1 98.38 531 ILE A N 1
ATOM 4043 C CA . ILE A 1 531 ? -29.312 14.695 -3.277 1 98.38 531 ILE A CA 1
ATOM 4044 C C . ILE A 1 531 ? -28.234 13.797 -3.881 1 98.38 531 ILE A C 1
ATOM 4046 O O . ILE A 1 531 ? -27.609 14.164 -4.875 1 98.38 531 ILE A O 1
ATOM 4050 N N . CYS A 1 532 ? -28.047 12.625 -3.311 1 98.75 532 CYS A N 1
ATOM 4051 C CA . CYS A 1 532 ? -27.016 11.695 -3.766 1 98.75 532 CYS A CA 1
ATOM 4052 C C . CYS A 1 532 ? -27.344 11.172 -5.16 1 98.75 532 CYS A C 1
ATOM 4054 O O . CYS A 1 532 ? -26.438 11.039 -5.996 1 98.75 532 CYS A O 1
ATOM 4056 N N . CYS A 1 533 ? -28.594 10.883 -5.449 1 98.75 533 CYS A N 1
ATOM 4057 C CA . CYS A 1 533 ? -29 10.422 -6.777 1 98.75 533 CYS A CA 1
ATOM 4058 C C . CYS A 1 533 ? -28.75 11.5 -7.824 1 98.75 533 CYS A C 1
ATOM 4060 O O . CYS A 1 533 ? -28.297 11.211 -8.93 1 98.75 533 CYS A O 1
ATOM 4062 N N . ALA A 1 534 ? -29.094 12.75 -7.477 1 98.12 534 ALA A N 1
ATOM 4063 C CA . ALA A 1 534 ? -28.844 13.859 -8.398 1 98.12 534 ALA A CA 1
ATOM 4064 C C . ALA A 1 534 ? -27.359 13.992 -8.711 1 98.12 534 ALA A C 1
ATOM 4066 O O . ALA A 1 534 ? -26.969 14.203 -9.859 1 98.12 534 ALA A O 1
ATOM 4067 N N . TRP A 1 535 ? -26.547 13.875 -7.707 1 98.38 535 TRP A N 1
ATOM 4068 C CA . TRP A 1 535 ? -25.094 13.922 -7.879 1 98.38 535 TRP A CA 1
ATOM 4069 C C . TRP A 1 535 ? -24.609 12.789 -8.781 1 98.38 535 TRP A C 1
ATOM 4071 O O . TRP A 1 535 ? -23.891 13.023 -9.75 1 98.38 535 TRP A O 1
ATOM 4081 N N . ALA A 1 536 ? -25.047 11.586 -8.477 1 98.69 536 ALA A N 1
ATOM 4082 C CA . ALA A 1 536 ? -24.625 10.422 -9.258 1 98.69 536 ALA A CA 1
ATOM 4083 C C . ALA A 1 536 ? -25.047 10.562 -10.711 1 98.69 536 ALA A C 1
ATOM 4085 O O . ALA A 1 536 ? -24.297 10.227 -11.625 1 98.69 536 ALA A O 1
ATOM 4086 N N . LYS A 1 537 ? -26.234 11.055 -10.914 1 97.75 537 LYS A N 1
ATOM 4087 C CA . LYS A 1 537 ? -26.75 11.266 -12.266 1 97.75 537 LYS A CA 1
ATOM 4088 C C . LYS A 1 537 ? -25.859 12.227 -13.047 1 97.75 537 LYS A C 1
ATOM 4090 O O . LYS A 1 537 ? -25.516 11.969 -14.203 1 97.75 537 LYS A O 1
ATOM 4095 N N . HIS A 1 538 ? -25.5 13.281 -12.445 1 97.88 538 HIS A N 1
ATOM 4096 C CA . HIS A 1 538 ? -24.641 14.258 -13.086 1 97.88 538 HIS A CA 1
ATOM 4097 C C . HIS A 1 538 ? -23.266 13.664 -13.383 1 97.88 538 HIS A C 1
ATOM 4099 O O . HIS A 1 538 ? -22.703 13.891 -14.453 1 97.88 538 HIS A O 1
ATOM 4105 N N . VAL A 1 539 ? -22.734 12.945 -12.453 1 98.44 539 VAL A N 1
ATOM 4106 C CA . VAL A 1 539 ? -21.422 12.32 -12.625 1 98.44 539 VAL A CA 1
ATOM 4107 C C . VAL A 1 539 ? -21.438 11.398 -13.836 1 98.44 539 VAL A C 1
ATOM 4109 O O . VAL A 1 539 ? -20.578 11.484 -14.711 1 98.44 539 VAL A O 1
ATOM 4112 N N . TYR A 1 540 ? -22.391 10.547 -13.953 1 98.19 540 TYR A N 1
ATOM 4113 C CA . TYR A 1 540 ? -22.469 9.57 -15.031 1 98.19 540 TYR A CA 1
ATOM 4114 C C . TYR A 1 540 ? -22.734 10.25 -16.359 1 98.19 540 TYR A C 1
ATOM 4116 O O . TYR A 1 540 ? -22.266 9.789 -17.406 1 98.19 540 TYR A O 1
ATOM 4124 N N . LYS A 1 541 ? -23.438 11.336 -16.312 1 96.44 541 LYS A N 1
ATOM 4125 C CA . LYS A 1 541 ? -23.844 12.008 -17.547 1 96.44 541 LYS A CA 1
ATOM 4126 C C . LYS A 1 541 ? -22.719 12.898 -18.078 1 96.44 541 LYS A C 1
ATOM 4128 O O . LYS A 1 541 ? -22.5 12.977 -19.281 1 96.44 541 LYS A O 1
ATOM 4133 N N . THR A 1 542 ? -21.969 13.531 -17.125 1 96.31 542 THR A N 1
ATOM 4134 C CA . THR A 1 542 ? -21.094 14.609 -17.578 1 96.31 542 THR A CA 1
ATOM 4135 C C . THR A 1 542 ? -19.641 14.305 -17.203 1 96.31 542 THR A C 1
ATOM 4137 O O . THR A 1 542 ? -18.75 14.391 -18.062 1 96.31 542 THR A O 1
ATOM 4140 N N . LEU A 1 543 ? -19.391 13.93 -16 1 97.12 543 LEU A N 1
ATOM 4141 C CA . LEU A 1 543 ? -18.016 13.82 -15.523 1 97.12 543 LEU A CA 1
ATOM 4142 C C . LEU A 1 543 ? -17.375 12.539 -16.016 1 97.12 543 LEU A C 1
ATOM 4144 O O . LEU A 1 543 ? -16.188 12.539 -16.391 1 97.12 543 LEU A O 1
ATOM 4148 N N . LEU A 1 544 ? -18.109 11.445 -16.016 1 97.44 544 LEU A N 1
ATOM 4149 C CA . LEU A 1 544 ? -17.547 10.148 -16.359 1 97.44 544 LEU A CA 1
ATOM 4150 C C . LEU A 1 544 ? -17.109 10.109 -17.828 1 97.44 544 LEU A C 1
ATOM 4152 O O . LEU A 1 544 ? -16.031 9.617 -18.141 1 97.44 544 LEU A O 1
ATOM 4156 N N . PRO A 1 545 ? -17.906 10.648 -18.781 1 96.31 545 PRO A N 1
ATOM 4157 C CA . PRO A 1 545 ? -17.438 10.688 -20.172 1 96.31 545 PRO A CA 1
ATOM 4158 C C . PRO A 1 545 ? -16.109 11.445 -20.312 1 96.31 545 PRO A C 1
ATOM 4160 O O . PRO A 1 545 ? -15.219 10.992 -21.047 1 96.31 545 PRO A O 1
ATOM 4163 N N . GLN A 1 546 ? -15.984 12.492 -19.625 1 96.62 546 GLN A N 1
ATOM 4164 C CA . GLN A 1 546 ? -14.734 13.242 -19.672 1 96.62 546 GLN A CA 1
ATOM 4165 C C . GLN A 1 546 ? -13.594 12.453 -19.031 1 96.62 546 GLN A C 1
ATOM 4167 O O . GLN A 1 546 ? -12.477 12.445 -19.562 1 96.62 546 GLN A O 1
ATOM 4172 N N . ARG A 1 547 ? -13.867 11.82 -17.969 1 97.19 547 ARG A N 1
ATOM 4173 C CA . ARG A 1 547 ? -12.859 11.008 -17.281 1 97.19 547 ARG A CA 1
ATOM 4174 C C . ARG A 1 547 ? -12.344 9.898 -18.188 1 97.19 547 ARG A C 1
ATOM 4176 O O . ARG A 1 547 ? -11.141 9.641 -18.25 1 97.19 547 ARG A O 1
ATOM 4183 N N . LEU A 1 548 ? -13.203 9.266 -18.891 1 96.88 548 LEU A N 1
ATOM 4184 C CA . LEU A 1 548 ? -12.828 8.195 -19.812 1 96.88 548 LEU A CA 1
ATOM 4185 C C . LEU A 1 548 ? -11.938 8.719 -20.938 1 96.88 548 LEU A C 1
ATOM 4187 O O . LEU A 1 548 ? -10.977 8.062 -21.328 1 96.88 548 LEU A O 1
ATOM 4191 N N . LEU A 1 549 ? -12.211 9.945 -21.422 1 95.88 549 LEU A N 1
ATOM 4192 C CA . LEU A 1 549 ? -11.383 10.57 -22.438 1 95.88 549 LEU A CA 1
ATOM 4193 C C . LEU A 1 549 ? -9.992 10.898 -21.875 1 95.88 549 LEU A C 1
ATOM 4195 O O . LEU A 1 549 ? -8.984 10.672 -22.547 1 95.88 549 LEU A O 1
ATOM 4199 N N . ASP A 1 550 ? -10.016 11.398 -20.641 1 96.38 550 ASP A N 1
ATOM 4200 C CA . ASP A 1 550 ? -8.75 11.734 -20 1 96.38 550 ASP A CA 1
ATOM 4201 C C . ASP A 1 550 ? -7.887 10.492 -19.797 1 96.38 550 ASP A C 1
ATOM 4203 O O . ASP A 1 550 ? -6.668 10.531 -19.984 1 96.38 550 ASP A O 1
ATOM 4207 N N . ARG A 1 551 ? -8.492 9.453 -19.391 1 95.44 551 ARG A N 1
ATOM 4208 C CA . ARG A 1 551 ? -7.785 8.195 -19.203 1 95.44 551 ARG A CA 1
ATOM 4209 C C . ARG A 1 551 ? -7.25 7.66 -20.531 1 95.44 551 ARG A C 1
ATOM 4211 O O . ARG A 1 551 ? -6.102 7.227 -20.609 1 95.44 551 ARG A O 1
ATOM 4218 N N . ALA A 1 552 ? -8.047 7.703 -21.578 1 93.25 552 ALA A N 1
ATOM 4219 C CA . ALA A 1 552 ? -7.633 7.258 -22.906 1 93.25 552 ALA A CA 1
ATOM 4220 C C . ALA A 1 552 ? -6.461 8.086 -23.438 1 93.25 552 ALA A C 1
ATOM 4222 O O . ALA A 1 552 ? -5.582 7.566 -24.125 1 93.25 552 ALA A O 1
ATOM 4223 N N . ALA A 1 553 ? -6.453 9.328 -23.047 1 93.56 553 ALA A N 1
ATOM 4224 C CA . ALA A 1 553 ? -5.414 10.25 -23.5 1 93.56 553 ALA A CA 1
ATOM 4225 C C . ALA A 1 553 ? -4.168 10.156 -22.625 1 93.56 553 ALA A C 1
ATOM 4227 O O . ALA A 1 553 ? -3.154 10.797 -22.906 1 93.56 553 ALA A O 1
ATOM 4228 N N . GLY A 1 554 ? -4.277 9.406 -21.562 1 91.56 554 GLY A N 1
ATOM 4229 C CA . GLY A 1 554 ? -3.139 9.258 -20.672 1 91.56 554 GLY A CA 1
ATOM 4230 C C . GLY A 1 554 ? -3.002 10.398 -19.688 1 91.56 554 GLY A C 1
ATOM 4231 O O . GLY A 1 554 ? -1.986 10.508 -19 1 91.56 554 GLY A O 1
ATOM 4232 N N . LYS A 1 555 ? -4.016 11.266 -19.578 1 92.06 555 LYS A N 1
ATOM 4233 C CA . LYS A 1 555 ? -3.969 12.375 -18.641 1 92.06 555 LYS A CA 1
ATOM 4234 C C . LYS A 1 555 ? -4.121 11.891 -17.188 1 92.06 555 LYS A C 1
ATOM 4236 O O . LYS A 1 555 ? -3.592 12.5 -16.266 1 92.06 555 LYS A O 1
ATOM 4241 N N . ILE A 1 556 ? -4.922 10.859 -17.031 1 94.31 556 ILE A N 1
ATOM 4242 C CA . ILE A 1 556 ? -4.988 10.18 -15.742 1 94.31 556 ILE A CA 1
ATOM 4243 C C . ILE A 1 556 ? -4.648 8.703 -15.914 1 94.31 556 ILE A C 1
ATOM 4245 O O . ILE A 1 556 ? -4.965 8.102 -16.938 1 94.31 556 ILE A O 1
ATOM 4249 N N . VAL A 1 557 ? -3.922 8.164 -14.891 1 94.75 557 VAL A N 1
ATOM 4250 C CA . VAL A 1 557 ? -3.48 6.777 -14.93 1 94.75 557 VAL A CA 1
ATOM 4251 C C . VAL A 1 557 ? -3.803 6.094 -13.602 1 94.75 557 VAL A C 1
ATOM 4253 O O . VAL A 1 557 ? -2.908 5.863 -12.781 1 94.75 557 VAL A O 1
ATOM 4256 N N . PRO A 1 558 ? -5.156 5.734 -13.375 1 95.94 558 PRO A N 1
ATOM 4257 C CA . PRO A 1 558 ? -5.508 5 -12.156 1 95.94 558 PRO A CA 1
ATOM 4258 C C . PRO A 1 558 ? -4.785 3.66 -12.047 1 95.94 558 PRO A C 1
ATOM 4260 O O . PRO A 1 558 ? -4.582 2.98 -13.055 1 95.94 558 PRO A O 1
ATOM 4263 N N . LYS A 1 559 ? -4.355 3.293 -10.867 1 96.62 559 LYS A N 1
ATOM 4264 C CA . LYS A 1 559 ? -3.693 2.018 -10.609 1 96.62 559 LYS A CA 1
ATOM 4265 C C . LYS A 1 559 ? -4.305 1.321 -9.398 1 96.62 559 LYS A C 1
ATOM 4267 O O . LYS A 1 559 ? -4.621 1.969 -8.398 1 96.62 559 LYS A O 1
ATOM 4272 N N . PHE A 1 560 ? -4.484 0.042 -9.562 1 97.69 560 PHE A N 1
ATOM 4273 C CA . PHE A 1 560 ? -4.898 -0.779 -8.43 1 97.69 560 PHE A CA 1
ATOM 4274 C C . PHE A 1 560 ? -3.688 -1.267 -7.641 1 97.69 560 PHE A C 1
ATOM 4276 O O . PHE A 1 560 ? -3.766 -1.455 -6.426 1 97.69 560 PHE A O 1
ATOM 4283 N N . CYS A 1 561 ? -2.543 -1.454 -8.391 1 92.12 561 CYS A N 1
ATOM 4284 C CA . CYS A 1 561 ? -1.314 -1.986 -7.812 1 92.12 561 CYS A CA 1
ATOM 4285 C C . CYS A 1 561 ? -0.379 -0.861 -7.387 1 92.12 561 CYS A C 1
ATOM 4287 O O . CYS A 1 561 ? -0.325 0.185 -8.039 1 92.12 561 CYS A O 1
ATOM 4289 N N . MET B 1 1 ? 8.266 97.438 19.984 1 29.89 1 MET B N 1
ATOM 4290 C CA . MET B 1 1 ? 7.84 96.688 18.797 1 29.89 1 MET B CA 1
ATOM 4291 C C . MET B 1 1 ? 8.461 95.312 18.75 1 29.89 1 MET B C 1
ATOM 4293 O O . MET B 1 1 ? 8.547 94.688 17.688 1 29.89 1 MET B O 1
ATOM 4297 N N . PRO B 1 2 ? 8.859 94.688 19.859 1 43.59 2 PRO B N 1
ATOM 4298 C CA . PRO B 1 2 ? 9.562 93.438 20.203 1 43.59 2 PRO B CA 1
ATOM 4299 C C . PRO B 1 2 ? 8.695 92.25 20 1 43.59 2 PRO B C 1
ATOM 4301 O O . PRO B 1 2 ? 9.211 91.125 19.656 1 43.59 2 PRO B O 1
ATOM 4304 N N . GLU B 1 3 ? 7.391 92.312 20.312 1 42.66 3 GLU B N 1
ATOM 4305 C CA . GLU B 1 3 ? 6.645 91.125 20.594 1 42.66 3 GLU B CA 1
ATOM 4306 C C . GLU B 1 3 ? 6.277 90.375 19.312 1 42.66 3 GLU B C 1
ATOM 4308 O O . GLU B 1 3 ? 5.793 89.25 19.344 1 42.66 3 GLU B O 1
ATOM 4313 N N . ASN B 1 4 ? 6.504 90.938 18.156 1 45.84 4 ASN B N 1
ATOM 4314 C CA . ASN B 1 4 ? 6.059 90.375 16.891 1 45.84 4 ASN B CA 1
ATOM 4315 C C . ASN B 1 4 ? 6.938 89.25 16.453 1 45.84 4 ASN B C 1
ATOM 4317 O O . ASN B 1 4 ? 6.441 88.25 15.891 1 45.84 4 ASN B O 1
ATOM 4321 N N . THR B 1 5 ? 8.312 89.438 16.688 1 45.88 5 THR B N 1
ATOM 4322 C CA . THR B 1 5 ? 9.266 88.5 16.141 1 45.88 5 THR B CA 1
ATOM 4323 C C . THR B 1 5 ? 9.273 87.188 16.969 1 45.88 5 THR B C 1
ATOM 4325 O O . THR B 1 5 ? 9.938 86.25 16.609 1 45.88 5 THR B O 1
ATOM 4328 N N . LYS B 1 6 ? 8.555 87.25 18.219 1 53.19 6 LYS B N 1
ATOM 4329 C CA . LYS B 1 6 ? 8.352 86 19.016 1 53.19 6 LYS B CA 1
ATOM 4330 C C . LYS B 1 6 ? 7.266 85.125 18.391 1 53.19 6 LYS B C 1
ATOM 4332 O O . LYS B 1 6 ? 7.309 83.938 18.516 1 53.19 6 LYS B O 1
ATOM 4337 N N . ALA B 1 7 ? 6.445 85.938 17.719 1 56.72 7 ALA B N 1
ATOM 4338 C CA . ALA B 1 7 ? 5.34 85.25 17.047 1 56.72 7 ALA B CA 1
ATOM 4339 C C . ALA B 1 7 ? 5.832 84.5 15.828 1 56.72 7 ALA B C 1
ATOM 4341 O O . ALA B 1 7 ? 5.41 83.375 15.594 1 56.72 7 ALA B O 1
ATOM 4342 N N . ALA B 1 8 ? 6.738 85.25 15.273 1 59.34 8 ALA B N 1
ATOM 4343 C CA . ALA B 1 8 ? 7.234 84.688 14.023 1 59.34 8 ALA B CA 1
ATOM 4344 C C . ALA B 1 8 ? 8.141 83.438 14.289 1 59.34 8 ALA B C 1
ATOM 4346 O O . ALA B 1 8 ? 8.094 82.438 13.555 1 59.34 8 ALA B O 1
ATOM 4347 N N . GLN B 1 9 ? 8.977 83.625 15.352 1 55.41 9 GLN B N 1
ATOM 4348 C CA . GLN B 1 9 ? 9.836 82.5 15.742 1 55.41 9 GLN B CA 1
ATOM 4349 C C . GLN B 1 9 ? 9.008 81.312 16.234 1 55.41 9 GLN B C 1
ATOM 4351 O O . GLN B 1 9 ? 9.336 80.125 15.961 1 55.41 9 GLN B O 1
ATOM 4356 N N . ARG B 1 10 ? 7.863 81.625 16.906 1 56.69 10 ARG B N 1
ATOM 4357 C CA . ARG B 1 10 ? 6.969 80.562 17.375 1 56.69 10 ARG B CA 1
ATOM 4358 C C . ARG B 1 10 ? 6.262 79.875 16.203 1 56.69 10 ARG B C 1
ATOM 4360 O O . ARG B 1 10 ? 6.059 78.688 16.219 1 56.69 10 ARG B O 1
ATOM 4367 N N . ILE B 1 11 ? 5.949 80.688 15.141 1 55.16 11 ILE B N 1
ATOM 4368 C CA . ILE B 1 11 ? 5.312 80.125 13.969 1 55.16 11 ILE B CA 1
ATOM 4369 C C . ILE B 1 11 ? 6.301 79.188 13.25 1 55.16 11 ILE B C 1
ATOM 4371 O O . ILE B 1 11 ? 5.934 78.125 12.805 1 55.16 11 ILE B O 1
ATOM 4375 N N . ARG B 1 12 ? 7.629 79.625 13.133 1 52.44 12 ARG B N 1
ATOM 4376 C CA . ARG B 1 12 ? 8.633 78.75 12.5 1 52.44 12 ARG B CA 1
ATOM 4377 C C . ARG B 1 12 ? 8.836 77.5 13.297 1 52.44 12 ARG B C 1
ATOM 4379 O O . ARG B 1 12 ? 9.008 76.438 12.719 1 52.44 12 ARG B O 1
ATOM 4386 N N . GLN B 1 13 ? 8.852 77.625 14.648 1 50.12 13 GLN B N 1
ATOM 4387 C CA . GLN B 1 13 ? 8.977 76.438 15.484 1 50.12 13 GLN B CA 1
ATOM 4388 C C . GLN B 1 13 ? 7.758 75.562 15.336 1 50.12 13 GLN B C 1
ATOM 4390 O O . GLN B 1 13 ? 7.891 74.312 15.312 1 50.12 13 GLN B O 1
ATOM 4395 N N . VAL B 1 14 ? 6.539 76.188 15.242 1 50.69 14 VAL B N 1
ATOM 4396 C CA . VAL B 1 14 ? 5.344 75.375 15.055 1 50.69 14 VAL B CA 1
ATOM 4397 C C . VAL B 1 14 ? 5.324 74.812 13.641 1 50.69 14 VAL B C 1
ATOM 4399 O O . VAL B 1 14 ? 4.883 73.625 13.422 1 50.69 14 VAL B O 1
ATOM 4402 N N . SER B 1 15 ? 5.746 75.562 12.617 1 47.41 15 SER B N 1
ATOM 4403 C CA . SER B 1 15 ? 5.727 75 11.258 1 47.41 15 SER B CA 1
ATOM 4404 C C . SER B 1 15 ? 6.703 73.875 11.109 1 47.41 15 SER B C 1
ATOM 4406 O O . SER B 1 15 ? 6.496 72.938 10.273 1 47.41 15 SER B O 1
ATOM 4408 N N . THR B 1 16 ? 7.98 73.938 11.633 1 44.5 16 THR B N 1
ATOM 4409 C CA . THR B 1 16 ? 8.891 72.812 11.586 1 44.5 16 THR B CA 1
ATOM 4410 C C . THR B 1 16 ? 8.297 71.625 12.32 1 44.5 16 THR B C 1
ATOM 4412 O O . THR B 1 16 ? 8.609 70.438 11.992 1 44.5 16 THR B O 1
ATOM 4415 N N . HIS B 1 17 ? 7.578 71.875 13.422 1 44.22 17 HIS B N 1
ATOM 4416 C CA . HIS B 1 17 ? 6.914 70.75 14.117 1 44.22 17 HIS B CA 1
ATOM 4417 C C . HIS B 1 17 ? 5.73 70.188 13.312 1 44.22 17 HIS B C 1
ATOM 4419 O O . HIS B 1 17 ? 5.242 69.125 13.578 1 44.22 17 HIS B O 1
ATOM 4425 N N . LEU B 1 18 ? 4.977 71.062 12.664 1 43.81 18 LEU B N 1
ATOM 4426 C CA . LEU B 1 18 ? 3.811 70.625 11.922 1 43.81 18 LEU B CA 1
ATOM 4427 C C . LEU B 1 18 ? 4.223 70 10.578 1 43.81 18 LEU B C 1
ATOM 4429 O O . LEU B 1 18 ? 3.387 69.875 9.688 1 43.81 18 LEU B O 1
ATOM 4433 N N . SER B 1 19 ? 5.508 70.188 10.156 1 42.81 19 SER B N 1
ATOM 4434 C CA . SER B 1 19 ? 5.707 69.562 8.859 1 42.81 19 SER B CA 1
ATOM 4435 C C . SER B 1 19 ? 5.277 68.062 8.883 1 42.81 19 SER B C 1
ATOM 4437 O O . SER B 1 19 ? 5.609 67.312 9.82 1 42.81 19 SER B O 1
ATOM 4439 N N . PRO B 1 20 ? 4.223 67.75 8.219 1 49.41 20 PRO B N 1
ATOM 4440 C CA . PRO B 1 20 ? 3.912 66.312 8.109 1 49.41 20 PRO B CA 1
ATOM 4441 C C . PRO B 1 20 ? 5.164 65.438 8.047 1 49.41 20 PRO B C 1
ATOM 4443 O O . PRO B 1 20 ? 6.188 65.875 7.508 1 49.41 20 PRO B O 1
ATOM 4446 N N . GLN B 1 21 ? 5.559 64.812 9.078 1 52.38 21 GLN B N 1
ATOM 4447 C CA . GLN B 1 21 ? 6.645 63.844 9.047 1 52.38 21 GLN B CA 1
ATOM 4448 C C . GLN B 1 21 ? 6.816 63.25 7.648 1 52.38 21 GLN B C 1
ATOM 4450 O O . GLN B 1 21 ? 5.961 62.5 7.18 1 52.38 21 GLN B O 1
ATOM 4455 N N . LYS B 1 22 ? 7.355 64 6.75 1 67.06 22 LYS B N 1
ATOM 4456 C CA . LYS B 1 22 ? 7.625 63.562 5.379 1 67.06 22 LYS B CA 1
ATOM 4457 C C . LYS B 1 22 ? 8.312 62.188 5.352 1 67.06 22 LYS B C 1
ATOM 4459 O O . LYS B 1 22 ? 9.344 62 6.004 1 67.06 22 LYS B O 1
ATOM 4464 N N . LEU B 1 23 ? 7.59 61.219 4.898 1 75 23 LEU B N 1
ATOM 4465 C CA . LEU B 1 23 ? 8.148 59.906 4.645 1 75 23 LEU B CA 1
ATOM 4466 C C . LEU B 1 23 ? 9.398 60 3.779 1 75 23 LEU B C 1
ATOM 4468 O O . LEU B 1 23 ? 9.461 60.812 2.852 1 75 23 LEU B O 1
ATOM 4472 N N . PRO B 1 24 ? 10.477 59.406 4.32 1 80.06 24 PRO B N 1
ATOM 4473 C CA . PRO B 1 24 ? 11.672 59.375 3.471 1 80.06 24 PRO B CA 1
ATOM 4474 C C . PRO B 1 24 ? 11.383 58.906 2.049 1 80.06 24 PRO B C 1
ATOM 4476 O O . PRO B 1 24 ? 10.547 58.031 1.846 1 80.06 24 PRO B O 1
ATOM 4479 N N . VAL B 1 25 ? 12.023 59.469 1.073 1 80.56 25 VAL B N 1
ATOM 4480 C CA . VAL B 1 25 ? 11.797 59.156 -0.337 1 80.56 25 VAL B CA 1
ATOM 4481 C C . VAL B 1 25 ? 12.328 57.781 -0.662 1 80.56 25 VAL B C 1
ATOM 4483 O O . VAL B 1 25 ? 11.836 57.125 -1.581 1 80.56 25 VAL B O 1
ATOM 4486 N N . ASP B 1 26 ? 13.266 57.375 0.113 1 85.75 26 ASP B N 1
ATOM 4487 C CA . ASP B 1 26 ? 13.922 56.094 -0.233 1 85.75 26 ASP B CA 1
ATOM 4488 C C . ASP B 1 26 ? 13.383 54.969 0.615 1 85.75 26 ASP B C 1
ATOM 4490 O O . ASP B 1 26 ? 14.031 53.906 0.745 1 85.75 26 ASP B O 1
ATOM 4494 N N . TYR B 1 27 ? 12.312 55.094 1.203 1 88.31 27 TYR B N 1
ATOM 4495 C CA . TYR B 1 27 ? 11.594 54.062 1.976 1 88.31 27 TYR B CA 1
ATOM 4496 C C . TYR B 1 27 ? 12.438 53.594 3.15 1 88.31 27 TYR B C 1
ATOM 4498 O O . TYR B 1 27 ? 12.305 52.438 3.584 1 88.31 27 TYR B O 1
ATOM 4506 N N . SER B 1 28 ? 13.352 54.312 3.648 1 87.81 28 SER B N 1
ATOM 4507 C CA . SER B 1 28 ? 14.211 53.938 4.77 1 87.81 28 SER B CA 1
ATOM 4508 C C . SER B 1 28 ? 13.391 53.625 6.016 1 87.81 28 SER B C 1
ATOM 4510 O O . SER B 1 28 ? 13.781 52.781 6.832 1 87.81 28 SER B O 1
ATOM 4512 N N . ASP B 1 29 ? 12.305 54.281 6.156 1 85.38 29 ASP B N 1
ATOM 4513 C CA . ASP B 1 29 ? 11.414 54.031 7.277 1 85.38 29 ASP B CA 1
ATOM 4514 C C . ASP B 1 29 ? 10.906 52.594 7.227 1 85.38 29 ASP B C 1
ATOM 4516 O O . ASP B 1 29 ? 10.906 51.875 8.242 1 85.38 29 ASP B O 1
ATOM 4520 N N . VAL B 1 30 ? 10.453 52.219 6.027 1 87.81 30 VAL B N 1
ATOM 4521 C CA . VAL B 1 30 ? 9.969 50.844 5.844 1 87.81 30 VAL B CA 1
ATOM 4522 C C . VAL B 1 30 ? 11.109 49.844 6.059 1 87.81 30 VAL B C 1
ATOM 4524 O O . VAL B 1 30 ? 10.93 48.812 6.715 1 87.81 30 VAL B O 1
ATOM 4527 N N . PHE B 1 31 ? 12.234 50.125 5.602 1 90.38 31 PHE B N 1
ATOM 4528 C CA . PHE B 1 31 ? 13.406 49.281 5.766 1 90.38 31 PHE B CA 1
ATOM 4529 C C . PHE B 1 31 ? 13.75 49.125 7.238 1 90.38 31 PHE B C 1
ATOM 4531 O O . PHE B 1 31 ? 14.141 48.031 7.672 1 90.38 31 PHE B O 1
ATOM 4538 N N . ASP B 1 32 ? 13.641 50.156 7.898 1 90.44 32 ASP B N 1
ATOM 4539 C CA . ASP B 1 32 ? 13.938 50.094 9.328 1 90.44 32 ASP B CA 1
ATOM 4540 C C . ASP B 1 32 ? 12.969 49.156 10.055 1 90.44 32 ASP B C 1
ATOM 4542 O O . ASP B 1 32 ? 13.367 48.406 10.922 1 90.44 32 ASP B O 1
ATOM 4546 N N . ASP B 1 33 ? 11.703 49.344 9.664 1 91.56 33 ASP B N 1
ATOM 4547 C CA . ASP B 1 33 ? 10.703 48.438 10.227 1 91.56 33 ASP B CA 1
ATOM 4548 C C . ASP B 1 33 ? 11.039 47 9.922 1 91.56 33 ASP B C 1
ATOM 4550 O O . ASP B 1 33 ? 10.969 46.125 10.812 1 91.56 33 ASP B O 1
ATOM 4554 N N . MET B 1 34 ? 11.367 46.688 8.719 1 92.25 34 MET B N 1
ATOM 4555 C CA . MET B 1 34 ? 11.695 45.312 8.289 1 92.25 34 MET B CA 1
ATOM 4556 C C . MET B 1 34 ? 12.898 44.781 9.055 1 92.25 34 MET B C 1
ATOM 4558 O O . MET B 1 34 ? 12.891 43.656 9.516 1 92.25 34 MET B O 1
ATOM 4562 N N . LYS B 1 35 ? 13.867 45.562 9.164 1 93.12 35 LYS B N 1
ATOM 4563 C CA . LYS B 1 35 ? 15.078 45.188 9.875 1 93.12 35 LYS B CA 1
ATOM 4564 C C . LYS B 1 35 ? 14.781 44.875 11.336 1 93.12 35 LYS B C 1
ATOM 4566 O O . LYS B 1 35 ? 15.32 43.906 11.891 1 93.12 35 LYS B O 1
ATOM 4571 N N . LEU B 1 36 ? 14.008 45.688 11.938 1 92.94 36 LEU B N 1
ATOM 4572 C CA . LEU B 1 36 ? 13.625 45.469 13.328 1 92.94 36 LEU B CA 1
ATOM 4573 C C . LEU B 1 36 ? 12.891 44.156 13.492 1 92.94 36 LEU B C 1
ATOM 4575 O O . LEU B 1 36 ? 13.234 43.344 14.375 1 92.94 36 LEU B O 1
ATOM 4579 N N . LEU B 1 37 ? 11.938 43.906 12.656 1 93.19 37 LEU B N 1
ATOM 4580 C CA . LEU B 1 37 ? 11.156 42.688 12.719 1 93.19 37 LEU B CA 1
ATOM 4581 C C . LEU B 1 37 ? 12.039 41.469 12.484 1 93.19 37 LEU B C 1
ATOM 4583 O O . LEU B 1 37 ? 11.922 40.469 13.203 1 93.19 37 LEU B O 1
ATOM 4587 N N . ARG B 1 38 ? 12.859 41.594 11.531 1 93.38 38 ARG B N 1
ATOM 4588 C CA . ARG B 1 38 ? 13.758 40.469 11.227 1 93.38 38 ARG B CA 1
ATOM 4589 C C . ARG B 1 38 ? 14.719 40.219 12.383 1 93.38 38 ARG B C 1
ATOM 4591 O O . ARG B 1 38 ? 15.039 39.062 12.68 1 93.38 38 ARG B O 1
ATOM 4598 N N . SER B 1 39 ? 15.164 41.219 12.977 1 93.56 39 SER B N 1
ATOM 4599 C CA . SER B 1 39 ? 16.047 41.062 14.141 1 93.56 39 SER B CA 1
ATOM 4600 C C . SER B 1 39 ? 15.32 40.406 15.297 1 93.56 39 SER B C 1
ATOM 4602 O O . SER B 1 39 ? 15.883 39.531 15.961 1 93.56 39 SER B O 1
ATOM 4604 N N . MET B 1 40 ? 14.125 40.812 15.508 1 91.19 40 MET B N 1
ATOM 4605 C CA . MET B 1 40 ? 13.328 40.188 16.562 1 91.19 40 MET B CA 1
ATOM 4606 C C . MET B 1 40 ? 13.094 38.719 16.281 1 91.19 40 MET B C 1
ATOM 4608 O O . MET B 1 40 ? 13.141 37.875 17.203 1 91.19 40 MET B O 1
ATOM 4612 N N . ALA B 1 41 ? 12.852 38.406 15.055 1 91.81 41 ALA B N 1
ATOM 4613 C CA . ALA B 1 41 ? 12.578 37.031 14.648 1 91.81 41 ALA B CA 1
ATOM 4614 C C . ALA B 1 41 ? 13.82 36.156 14.805 1 91.81 41 ALA B C 1
ATOM 4616 O O . ALA B 1 41 ? 13.711 34.969 15.109 1 91.81 41 ALA B O 1
ATOM 4617 N N . SER B 1 42 ? 14.953 36.719 14.617 1 91.88 42 SER B N 1
ATOM 4618 C CA . SER B 1 42 ? 16.188 35.938 14.578 1 91.88 42 SER B CA 1
ATOM 4619 C C . SER B 1 42 ? 16.875 35.906 15.945 1 91.88 42 SER B C 1
ATOM 4621 O O . SER B 1 42 ? 17.906 35.25 16.125 1 91.88 42 SER B O 1
ATOM 4623 N N . THR B 1 43 ? 16.328 36.625 16.906 1 90.25 43 THR B N 1
ATOM 4624 C CA . THR B 1 43 ? 16.891 36.688 18.25 1 90.25 43 THR B CA 1
ATOM 4625 C C . THR B 1 43 ? 15.906 36.094 19.25 1 90.25 43 THR B C 1
ATOM 4627 O O . THR B 1 43 ? 14.867 36.688 19.547 1 90.25 43 THR B O 1
ATOM 4630 N N . PRO B 1 44 ? 16.25 35 19.719 1 85.69 44 PRO B N 1
ATOM 4631 C CA . PRO B 1 44 ? 15.297 34.406 20.641 1 85.69 44 PRO B CA 1
ATOM 4632 C C . PRO B 1 44 ? 15.188 35.156 21.969 1 85.69 44 PRO B C 1
ATOM 4634 O O . PRO B 1 44 ? 16.188 35.688 22.453 1 85.69 44 PRO B O 1
ATOM 4637 N N . ASP B 1 45 ? 14.016 35.312 22.422 1 86.38 45 ASP B N 1
ATOM 4638 C CA . ASP B 1 45 ? 13.836 35.781 23.781 1 86.38 45 ASP B CA 1
ATOM 4639 C C . ASP B 1 45 ? 14.133 34.656 24.797 1 86.38 45 ASP B C 1
ATOM 4641 O O . ASP B 1 45 ? 13.297 33.812 25.047 1 86.38 45 ASP B O 1
ATOM 4645 N N . THR B 1 46 ? 15.242 34.688 25.453 1 90.56 46 THR B N 1
ATOM 4646 C CA . THR B 1 46 ? 15.75 33.594 26.281 1 90.56 46 THR B CA 1
ATOM 4647 C C . THR B 1 46 ? 15.008 33.562 27.609 1 90.56 46 THR B C 1
ATOM 4649 O O . THR B 1 46 ? 15.148 32.594 28.359 1 90.56 46 THR B O 1
ATOM 4652 N N . SER B 1 47 ? 14.258 34.531 27.859 1 90.56 47 SER B N 1
ATOM 4653 C CA . SER B 1 47 ? 13.523 34.562 29.125 1 90.56 47 SER B CA 1
ATOM 4654 C C . SER B 1 47 ? 12.125 33.969 28.953 1 90.56 47 SER B C 1
ATOM 4656 O O . SER B 1 47 ? 11.445 33.688 29.953 1 90.56 47 SER B O 1
ATOM 4658 N N . ARG B 1 48 ? 11.82 33.812 27.75 1 89.19 48 ARG B N 1
ATOM 4659 C CA . ARG B 1 48 ? 10.492 33.281 27.5 1 89.19 48 ARG B CA 1
ATOM 4660 C C . ARG B 1 48 ? 10.414 31.812 27.922 1 89.19 48 ARG B C 1
ATOM 4662 O O . ARG B 1 48 ? 11.359 31.047 27.719 1 89.19 48 ARG B O 1
ATOM 4669 N N . ARG B 1 49 ? 9.359 31.453 28.438 1 87.69 49 ARG B N 1
ATOM 4670 C CA . ARG B 1 49 ? 9.133 30.109 28.969 1 87.69 49 ARG B CA 1
ATOM 4671 C C . ARG B 1 49 ? 9.32 29.062 27.875 1 87.69 49 ARG B C 1
ATOM 4673 O O . ARG B 1 49 ? 9.906 28 28.109 1 87.69 49 ARG B O 1
ATOM 4680 N N . GLY B 1 50 ? 8.797 29.328 26.734 1 89 50 GLY B N 1
ATOM 4681 C CA . GLY B 1 50 ? 8.922 28.391 25.641 1 89 50 GLY B CA 1
ATOM 4682 C C . GLY B 1 50 ? 10.359 28.062 25.281 1 89 50 GLY B C 1
ATOM 4683 O O . GLY B 1 50 ? 10.711 26.906 25.047 1 89 50 GLY B O 1
ATOM 4684 N N . TYR B 1 51 ? 11.141 29.062 25.234 1 92.88 51 TYR B N 1
ATOM 4685 C CA . TYR B 1 51 ? 12.555 28.891 24.906 1 92.88 51 TYR B CA 1
ATOM 4686 C C . TYR B 1 51 ? 13.281 28.125 26 1 92.88 51 TYR B C 1
ATOM 4688 O O . TYR B 1 51 ? 14.062 27.219 25.719 1 92.88 51 TYR B O 1
ATOM 4696 N N . ILE B 1 52 ? 13.031 28.453 27.219 1 93.88 52 ILE B N 1
ATOM 4697 C CA . ILE B 1 52 ? 13.672 27.812 28.359 1 93.88 52 ILE B CA 1
ATOM 4698 C C . ILE B 1 52 ? 13.352 26.312 28.359 1 93.88 52 ILE B C 1
ATOM 4700 O O . ILE B 1 52 ? 14.258 25.484 28.484 1 93.88 52 ILE B O 1
ATOM 4704 N N . ARG B 1 53 ? 12.125 26.031 28.172 1 92.19 53 ARG B N 1
ATOM 4705 C CA . ARG B 1 53 ? 11.695 24.641 28.156 1 92.19 53 ARG B CA 1
ATOM 4706 C C . 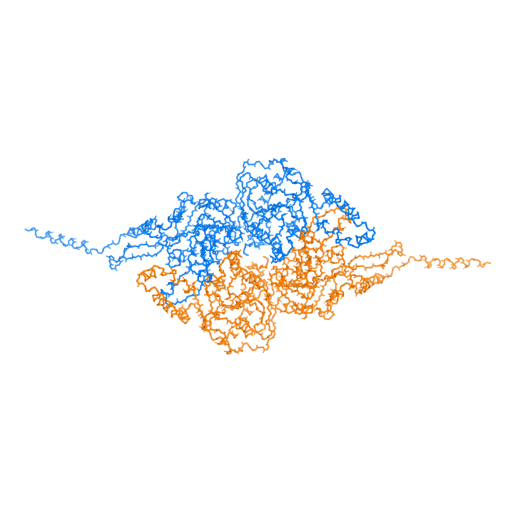ARG B 1 53 ? 12.344 23.891 27 1 92.19 53 ARG B C 1
ATOM 4708 O O . ARG B 1 53 ? 12.688 22.703 27.125 1 92.19 53 ARG B O 1
ATOM 4715 N N . GLN B 1 54 ? 12.438 24.562 25.875 1 95.19 54 GLN B N 1
ATOM 4716 C CA . GLN B 1 54 ? 13.086 24 24.703 1 95.19 54 GLN B CA 1
ATOM 4717 C C . GLN B 1 54 ? 14.516 23.562 25.016 1 95.19 54 GLN B C 1
ATOM 4719 O O . GLN B 1 54 ? 14.914 22.438 24.719 1 95.19 54 GLN B O 1
ATOM 4724 N N . LYS B 1 55 ? 15.227 24.406 25.688 1 95.25 55 LYS B N 1
ATOM 4725 C CA . LYS B 1 55 ? 16.625 24.156 26.016 1 95.25 55 LYS B CA 1
ATOM 4726 C C . LYS B 1 55 ? 16.75 23.125 27.141 1 95.25 55 LYS B C 1
ATOM 4728 O O . LYS B 1 55 ? 17.641 22.281 27.109 1 95.25 55 LYS B O 1
ATOM 4733 N N . GLU B 1 56 ? 15.844 23.172 28.047 1 94.94 56 GLU B N 1
ATOM 4734 C CA . GLU B 1 56 ? 15.828 22.219 29.156 1 94.94 56 GLU B CA 1
ATOM 4735 C C . GLU B 1 56 ? 15.57 20.797 28.641 1 94.94 56 GLU B C 1
ATOM 4737 O O . GLU B 1 56 ? 16.062 19.828 29.219 1 94.94 56 GLU B O 1
ATOM 4742 N N . ALA B 1 57 ? 14.859 20.719 27.578 1 93.25 57 ALA B N 1
ATOM 4743 C CA . ALA B 1 57 ? 14.531 19.422 26.969 1 93.25 57 ALA B CA 1
ATOM 4744 C C . ALA B 1 57 ? 15.695 18.891 26.141 1 93.25 57 ALA B C 1
ATOM 4746 O O . ALA B 1 57 ? 15.594 17.828 25.547 1 93.25 57 ALA B O 1
ATOM 4747 N N . GLY B 1 58 ? 16.797 19.641 26.062 1 94.81 58 GLY B N 1
ATOM 4748 C CA . GLY B 1 58 ? 17.969 19.219 25.312 1 94.81 58 GLY B CA 1
ATOM 4749 C C . GLY B 1 58 ? 17.844 19.453 23.828 1 94.81 58 GLY B C 1
ATOM 4750 O O . GLY B 1 58 ? 18.594 18.875 23.031 1 94.81 58 GLY B O 1
ATOM 4751 N N . LYS B 1 59 ? 16.922 20.281 23.422 1 96.75 59 LYS B N 1
ATOM 4752 C CA . LYS B 1 59 ? 16.656 20.516 22 1 96.75 59 LYS B CA 1
ATOM 4753 C C . LYS B 1 59 ? 17.328 21.797 21.516 1 96.75 59 LYS B C 1
ATOM 4755 O O . LYS B 1 59 ? 17.5 22.734 22.281 1 96.75 59 LYS B O 1
ATOM 4760 N N . LEU B 1 60 ? 17.641 21.797 20.234 1 96.81 60 LEU B N 1
ATOM 4761 C CA . LEU B 1 60 ? 18.078 23.016 19.594 1 96.81 60 LEU B CA 1
ATOM 4762 C C . LEU B 1 60 ? 16.891 23.922 19.281 1 96.81 60 LEU B C 1
ATOM 4764 O O . LEU B 1 60 ? 15.781 23.453 19.047 1 96.81 60 LEU B O 1
ATOM 4768 N N . TRP B 1 61 ? 17.203 25.234 19.422 1 96.25 61 TRP B N 1
ATOM 4769 C CA . TRP B 1 61 ? 16.25 26.203 18.875 1 96.25 61 TRP B CA 1
ATOM 4770 C C . TRP B 1 61 ? 16.219 26.125 17.344 1 96.25 61 TRP B C 1
ATOM 4772 O O . TRP B 1 61 ? 17.203 25.734 16.719 1 96.25 61 TRP B O 1
ATOM 4782 N N . VAL B 1 62 ? 15.148 26.5 16.75 1 96.5 62 VAL B N 1
ATOM 4783 C CA . VAL B 1 62 ? 14.875 26.25 15.336 1 96.5 62 VAL B CA 1
ATOM 4784 C C . VAL B 1 62 ? 15.984 26.859 14.477 1 96.5 62 VAL B C 1
ATOM 4786 O O . VAL B 1 62 ? 16.406 26.266 13.492 1 96.5 62 VAL B O 1
ATOM 4789 N N . ARG B 1 63 ? 16.438 28.078 14.727 1 95.44 63 ARG B N 1
ATOM 4790 C CA . ARG B 1 63 ? 17.453 28.703 13.891 1 95.44 63 ARG B CA 1
ATOM 4791 C C . ARG B 1 63 ? 18.812 28.047 14.109 1 95.44 63 ARG B C 1
ATOM 4793 O O . ARG B 1 63 ? 19.641 28.031 13.195 1 95.44 63 ARG B O 1
ATOM 4800 N N . GLU B 1 64 ? 19.047 27.5 15.328 1 96.5 64 GLU B N 1
ATOM 4801 C CA . GLU B 1 64 ? 20.25 26.688 15.555 1 96.5 64 GLU B CA 1
ATOM 4802 C C . GLU B 1 64 ? 20.234 25.438 14.688 1 96.5 64 GLU B C 1
ATOM 4804 O O . GLU B 1 64 ? 21.281 25 14.203 1 96.5 64 GLU B O 1
ATOM 4809 N N . ARG B 1 65 ? 19.062 24.828 14.508 1 97.88 65 ARG B N 1
ATOM 4810 C CA . ARG B 1 65 ? 18.906 23.672 13.648 1 97.88 65 ARG B CA 1
ATOM 4811 C C . ARG B 1 65 ? 19.297 24 12.211 1 97.88 65 ARG B C 1
ATOM 4813 O O . ARG B 1 65 ? 19.984 23.203 11.547 1 97.88 65 ARG B O 1
ATOM 4820 N N . LEU B 1 66 ? 18.828 25.141 11.711 1 97 66 LEU B N 1
ATOM 4821 C CA . LEU B 1 66 ? 19.125 25.562 10.352 1 97 66 LEU B CA 1
ATOM 4822 C C . LEU B 1 66 ? 20.641 25.719 10.156 1 97 66 LEU B C 1
ATOM 4824 O O . LEU B 1 66 ? 21.172 25.281 9.141 1 97 66 LEU B O 1
ATOM 4828 N N . GLU B 1 67 ? 21.266 26.297 11.148 1 95.88 67 GLU B N 1
ATOM 4829 C CA . GLU B 1 67 ? 22.703 26.516 11.078 1 95.88 67 GLU B CA 1
ATOM 4830 C C . GLU B 1 67 ? 23.469 25.188 11.07 1 95.88 67 GLU B C 1
ATOM 4832 O O . GLU B 1 67 ? 24.484 25.062 10.391 1 95.88 67 GLU B O 1
ATOM 4837 N N . GLN B 1 68 ? 22.984 24.297 11.805 1 97.25 68 GLN B N 1
ATOM 4838 C CA . GLN B 1 68 ? 23.656 23 11.906 1 97.25 68 GLN B CA 1
ATOM 4839 C C . GLN B 1 68 ? 23.422 22.156 10.656 1 97.25 68 GLN B C 1
ATOM 4841 O O . GLN B 1 68 ? 24.297 21.406 10.234 1 97.25 68 GLN B O 1
ATOM 4846 N N . LEU B 1 69 ? 22.281 22.219 10.078 1 97.88 69 LEU B N 1
ATOM 4847 C CA . LEU B 1 69 ? 21.875 21.359 8.969 1 97.88 69 LEU B CA 1
ATOM 4848 C C . LEU B 1 69 ? 22.422 21.875 7.645 1 97.88 69 LEU B C 1
ATOM 4850 O O . LEU B 1 69 ? 23.031 21.125 6.875 1 97.88 69 LEU B O 1
ATOM 4854 N N . LEU B 1 70 ? 22.281 23.188 7.383 1 98.06 70 LEU B N 1
ATOM 4855 C CA . LEU B 1 70 ? 22.547 23.766 6.07 1 98.06 70 LEU B CA 1
ATOM 4856 C C . LEU B 1 70 ? 24.016 24.172 5.938 1 98.06 70 LEU B C 1
ATOM 4858 O O . LEU B 1 70 ? 24.688 24.375 6.941 1 98.06 70 LEU B O 1
ATOM 4862 N N . ASP B 1 71 ? 24.375 24.266 4.676 1 97.94 71 ASP B N 1
ATOM 4863 C CA . ASP B 1 71 ? 25.688 24.875 4.41 1 97.94 71 ASP B CA 1
ATOM 4864 C C . ASP B 1 71 ? 25.734 26.312 4.957 1 97.94 71 ASP B C 1
ATOM 4866 O O . ASP B 1 71 ? 24.766 27.062 4.844 1 97.94 71 ASP B O 1
ATOM 4870 N N . GLN B 1 72 ? 26.891 26.594 5.48 1 96.94 72 GLN B N 1
ATOM 4871 C CA . GLN B 1 72 ? 27.062 27.891 6.137 1 96.94 72 GLN B CA 1
ATOM 4872 C C . GLN B 1 72 ? 26.703 29.031 5.191 1 96.94 72 GLN B C 1
ATOM 4874 O O . GLN B 1 72 ? 27.172 29.078 4.055 1 96.94 72 GLN B O 1
ATOM 4879 N N . GLY B 1 73 ? 25.781 29.891 5.66 1 95.44 73 GLY B N 1
ATOM 4880 C CA . GLY B 1 73 ? 25.438 31.125 4.957 1 95.44 73 GLY B CA 1
ATOM 4881 C C . GLY B 1 73 ? 24.516 30.891 3.783 1 95.44 73 GLY B C 1
ATOM 4882 O O . GLY B 1 73 ? 24.234 31.828 3.021 1 95.44 73 GLY B O 1
ATOM 4883 N N . SER B 1 74 ? 23.922 29.781 3.668 1 97.44 74 SER B N 1
ATOM 4884 C CA . SER B 1 74 ? 23.172 29.484 2.455 1 97.44 74 SER B CA 1
ATOM 4885 C C . SER B 1 74 ? 21.672 29.719 2.658 1 97.44 74 SER B C 1
ATOM 4887 O O . SER B 1 74 ? 20.906 29.781 1.691 1 97.44 74 SER B O 1
ATOM 4889 N N . PHE B 1 75 ? 21.234 29.953 3.873 1 96.88 75 PHE B N 1
ATOM 4890 C CA . PHE B 1 75 ? 19.797 30.016 4.168 1 96.88 75 PHE B CA 1
ATOM 4891 C C . PHE B 1 75 ? 19.219 31.359 3.721 1 96.88 75 PHE B C 1
ATOM 4893 O O . PHE B 1 75 ? 19.781 32.406 4.035 1 96.88 75 PHE B O 1
ATOM 4900 N N . THR B 1 76 ? 18.156 31.266 2.959 1 95.88 76 THR B N 1
ATOM 4901 C CA . THR B 1 76 ? 17.312 32.406 2.596 1 95.88 76 THR B CA 1
ATOM 4902 C C . THR B 1 76 ? 15.859 32.156 3.008 1 95.88 76 THR B C 1
ATOM 4904 O O . THR B 1 76 ? 15.203 31.266 2.475 1 95.88 76 THR B O 1
ATOM 4907 N N . GLU B 1 77 ? 15.445 32.969 3.91 1 96.06 77 GLU B N 1
ATOM 4908 C CA . GLU B 1 77 ? 14.109 32.781 4.469 1 96.06 77 GLU B CA 1
ATOM 4909 C C . GLU B 1 77 ? 13.031 33.281 3.525 1 96.06 77 GLU B C 1
ATOM 4911 O O . GLU B 1 77 ? 13.219 34.312 2.857 1 96.06 77 GLU B O 1
ATOM 4916 N N . ILE B 1 78 ? 11.992 32.594 3.443 1 94.5 78 ILE B N 1
ATOM 4917 C CA . ILE B 1 78 ? 10.773 33 2.756 1 94.5 78 ILE B CA 1
ATOM 4918 C C . ILE B 1 78 ? 9.68 33.312 3.781 1 94.5 78 ILE B C 1
ATOM 4920 O O . ILE B 1 78 ? 9.359 32.469 4.625 1 94.5 78 ILE B O 1
ATOM 4924 N N . GLY B 1 79 ? 9.141 34.5 3.717 1 93.69 79 GLY B N 1
ATOM 4925 C CA . GLY B 1 79 ? 8.125 34.906 4.668 1 93.69 79 GLY B CA 1
ATOM 4926 C C . GLY B 1 79 ? 8.695 35.312 6.02 1 93.69 79 GLY B C 1
ATOM 4927 O O . GLY B 1 79 ? 8.109 35 7.059 1 93.69 79 GLY B O 1
ATOM 4928 N N . SER B 1 80 ? 9.797 36.062 6.027 1 92.38 80 SER B N 1
ATOM 4929 C CA . SER B 1 80 ? 10.516 36.406 7.25 1 92.38 80 SER B CA 1
ATOM 4930 C C . SER B 1 80 ? 9.734 37.406 8.102 1 92.38 80 SER B C 1
ATOM 4932 O O . SER B 1 80 ? 10 37.531 9.297 1 92.38 80 SER B O 1
ATOM 4934 N N . LEU B 1 81 ? 8.789 38.062 7.492 1 92.38 81 LEU B N 1
ATOM 4935 C CA . LEU B 1 81 ? 8.055 39.094 8.211 1 92.38 81 LEU B CA 1
ATOM 4936 C C . LEU B 1 81 ? 6.676 38.594 8.633 1 92.38 81 LEU B C 1
ATOM 4938 O O . LEU B 1 81 ? 5.91 39.312 9.258 1 92.38 81 LEU B O 1
ATOM 4942 N N . SER B 1 82 ? 6.418 37.344 8.297 1 92.62 82 SER B N 1
ATOM 4943 C CA . SER B 1 82 ? 5.105 36.781 8.609 1 92.62 82 SER B CA 1
ATOM 4944 C C . SER B 1 82 ? 4.992 36.438 10.094 1 92.62 82 SER B C 1
ATOM 4946 O O . SER B 1 82 ? 5.895 35.812 10.664 1 92.62 82 SER B O 1
ATOM 4948 N N . GLY B 1 83 ? 3.936 36.875 10.758 1 91.94 83 GLY B N 1
ATOM 4949 C CA . GLY B 1 83 ? 3.658 36.656 12.172 1 91.94 83 GLY B CA 1
ATOM 4950 C C . GLY B 1 83 ? 2.688 37.656 12.758 1 91.94 83 GLY B C 1
ATOM 4951 O O . GLY B 1 83 ? 1.878 38.219 12.039 1 91.94 83 GLY B O 1
ATOM 4952 N N . THR B 1 84 ? 2.693 37.719 14.047 1 91.44 84 THR B N 1
ATOM 4953 C CA . THR B 1 84 ? 1.83 38.656 14.742 1 91.44 84 THR B CA 1
ATOM 4954 C C . THR B 1 84 ? 2.619 39.875 15.195 1 91.44 84 THR B C 1
ATOM 4956 O O . THR B 1 84 ? 3.604 39.781 15.922 1 91.44 84 THR B O 1
ATOM 4959 N N . VAL B 1 85 ? 2.168 41.062 14.711 1 91.5 85 VAL B N 1
ATOM 4960 C CA . VAL B 1 85 ? 2.842 42.312 15.031 1 91.5 85 VAL B CA 1
ATOM 4961 C C . VAL B 1 85 ? 1.89 43.25 15.797 1 91.5 85 VAL B C 1
ATOM 4963 O O . VAL B 1 85 ? 0.697 43.312 15.492 1 91.5 85 VAL B O 1
ATOM 4966 N N . THR B 1 86 ? 2.393 43.844 16.875 1 93.56 86 THR B N 1
ATOM 4967 C CA . THR B 1 86 ? 1.69 44.969 17.484 1 93.56 86 THR B CA 1
ATOM 4968 C C . THR B 1 86 ? 2.197 46.281 16.906 1 93.56 86 THR B C 1
ATOM 4970 O O . THR B 1 86 ? 3.393 46.562 16.984 1 93.56 86 THR B O 1
ATOM 4973 N N . TRP B 1 87 ? 1.372 47.031 16.375 1 92.69 87 TRP B N 1
ATOM 4974 C CA . TRP B 1 87 ? 1.72 48.312 15.766 1 92.69 87 TRP B CA 1
ATOM 4975 C C . TRP B 1 87 ? 1.311 49.469 16.656 1 92.69 87 TRP B C 1
ATOM 4977 O O . TRP B 1 87 ? 0.251 49.438 17.297 1 92.69 87 TRP B O 1
ATOM 4987 N N . GLU B 1 88 ? 2.158 50.406 16.766 1 94.31 88 GLU B N 1
ATOM 4988 C CA . GLU B 1 88 ? 1.84 51.625 17.469 1 94.31 88 GLU B CA 1
ATOM 4989 C C . GLU B 1 88 ? 1.674 52.781 16.5 1 94.31 88 GLU B C 1
ATOM 4991 O O . GLU B 1 88 ? 2.537 53.031 15.648 1 94.31 88 GLU B O 1
ATOM 4996 N N . LYS B 1 89 ? 0.59 53.469 16.656 1 92.62 89 LYS B N 1
ATOM 4997 C CA . LYS B 1 89 ? 0.339 54.625 15.82 1 92.62 89 LYS B CA 1
ATOM 4998 C C . LYS B 1 89 ? 1.291 55.781 16.172 1 92.62 89 LYS B C 1
ATOM 5000 O O . LYS B 1 89 ? 1.395 56.156 17.344 1 92.62 89 LYS B O 1
ATOM 5005 N N . THR B 1 90 ? 2.039 56.219 15.211 1 88.5 90 THR B N 1
ATOM 5006 C CA . THR B 1 90 ? 2.984 57.312 15.453 1 88.5 90 THR B CA 1
ATOM 5007 C C . THR B 1 90 ? 2.494 58.594 14.812 1 88.5 90 THR B C 1
ATOM 5009 O O . THR B 1 90 ? 2.992 59.688 15.125 1 88.5 90 THR B O 1
ATOM 5012 N N . GLY B 1 91 ? 1.544 58.469 13.906 1 85.38 91 GLY B N 1
ATOM 5013 C CA . GLY B 1 91 ? 0.912 59.594 13.227 1 85.38 91 GLY B CA 1
ATOM 5014 C C . GLY B 1 91 ? -0.389 59.219 12.539 1 85.38 91 GLY B C 1
ATOM 5015 O O . GLY B 1 91 ? -0.85 58.094 12.648 1 85.38 91 GLY B O 1
ATOM 5016 N N . PRO B 1 92 ? -0.989 60.156 11.828 1 85.88 92 PRO B N 1
ATOM 5017 C CA . PRO B 1 92 ? -2.283 59.875 11.203 1 85.88 92 PRO B CA 1
ATOM 5018 C C . PRO B 1 92 ? -2.197 58.781 10.133 1 85.88 92 PRO B C 1
ATOM 5020 O O . PRO B 1 92 ? -3.184 58.094 9.867 1 85.88 92 PRO B O 1
ATOM 5023 N N . THR B 1 93 ? -0.983 58.719 9.555 1 85.94 93 THR B N 1
ATOM 5024 C CA . THR B 1 93 ? -0.835 57.75 8.484 1 85.94 93 THR B CA 1
ATOM 5025 C C . THR B 1 93 ? 0.369 56.844 8.734 1 85.94 93 THR B C 1
ATOM 5027 O O . THR B 1 93 ? 0.854 56.188 7.816 1 85.94 93 THR B O 1
ATOM 5030 N N . THR B 1 94 ? 0.921 56.938 9.859 1 85.62 94 THR B N 1
ATOM 5031 C CA . THR B 1 94 ? 2.146 56.188 10.117 1 85.62 94 THR B CA 1
ATOM 5032 C C . THR B 1 94 ? 2.018 55.344 11.391 1 85.62 94 THR B C 1
ATOM 5034 O O . THR B 1 94 ? 1.299 55.719 12.32 1 85.62 94 THR B O 1
ATOM 5037 N N . ASP B 1 95 ? 2.594 54.125 11.312 1 92.06 95 ASP B N 1
ATOM 5038 C CA . ASP B 1 95 ? 2.689 53.219 12.453 1 92.06 95 ASP B CA 1
ATOM 5039 C C . ASP B 1 95 ? 4.086 52.625 12.562 1 92.06 95 ASP B C 1
ATOM 5041 O O . ASP B 1 95 ? 4.879 52.719 11.617 1 92.06 95 ASP B O 1
ATOM 5045 N N . LYS B 1 96 ? 4.449 52.188 13.766 1 90.5 96 LYS B N 1
ATOM 5046 C CA . LYS B 1 96 ? 5.703 51.469 13.984 1 90.5 96 LYS B CA 1
ATOM 5047 C C . LYS B 1 96 ? 5.469 50.188 14.75 1 90.5 96 LYS B C 1
ATOM 5049 O O . LYS B 1 96 ? 4.586 50.094 15.609 1 90.5 96 LYS B O 1
ATOM 5054 N N . PRO B 1 97 ? 6.223 49 14.406 1 92.25 97 PRO B N 1
ATOM 5055 C CA . PRO B 1 97 ? 6.094 47.75 15.164 1 92.25 97 PRO B CA 1
ATOM 5056 C C . PRO B 1 97 ? 6.707 47.844 16.562 1 92.25 97 PRO B C 1
ATOM 5058 O O . PRO B 1 97 ? 7.797 48.406 16.719 1 92.25 97 PRO B O 1
ATOM 5061 N N . VAL B 1 98 ? 6.023 47.438 17.578 1 91.88 98 VAL B N 1
ATOM 5062 C CA . VAL B 1 98 ? 6.523 47.531 18.938 1 91.88 98 VAL B CA 1
ATOM 5063 C C . VAL B 1 98 ? 6.789 46.125 19.469 1 91.88 98 VAL B C 1
ATOM 5065 O O . VAL B 1 98 ? 7.594 45.938 20.391 1 91.88 98 VAL B O 1
ATOM 5068 N N . SER B 1 99 ? 6.07 45.156 18.953 1 91.44 99 SER B N 1
ATOM 5069 C CA . SER B 1 99 ? 6.324 43.75 19.281 1 91.44 99 SER B CA 1
ATOM 5070 C C . SER B 1 99 ? 6.051 42.844 18.094 1 91.44 99 SER B C 1
ATOM 5072 O O . SER B 1 99 ? 5.285 43.219 17.188 1 91.44 99 SER B O 1
ATOM 5074 N N . PHE B 1 100 ? 6.82 41.781 18.109 1 91.94 100 PHE B N 1
ATOM 5075 C CA . PHE B 1 100 ? 6.691 40.844 17 1 91.94 100 PHE B CA 1
ATOM 5076 C C . PHE B 1 100 ? 6.891 39.406 17.453 1 91.94 100 PHE B C 1
ATOM 5078 O O . PHE B 1 100 ? 7.879 39.094 18.125 1 91.94 100 PHE B O 1
ATOM 5085 N N . ILE B 1 101 ? 5.898 38.562 17.172 1 91.69 101 ILE B N 1
ATOM 5086 C CA . ILE B 1 101 ? 6.016 37.125 17.297 1 91.69 101 ILE B CA 1
ATOM 5087 C C . ILE B 1 101 ? 5.996 36.5 15.906 1 91.69 101 ILE B C 1
ATOM 5089 O O . ILE B 1 101 ? 4.961 36.469 15.234 1 91.69 101 ILE B O 1
ATOM 5093 N N . PRO B 1 102 ? 7.141 36 15.484 1 91.88 102 PRO B N 1
ATOM 5094 C CA . PRO B 1 102 ? 7.18 35.375 14.156 1 91.88 102 PRO B CA 1
ATOM 5095 C C . PRO B 1 102 ? 6.316 34.125 14.062 1 91.88 102 PRO B C 1
ATOM 5097 O O . PRO B 1 102 ? 5.969 33.531 15.086 1 91.88 102 PRO B O 1
ATOM 5100 N N . SER B 1 103 ? 5.961 33.781 12.789 1 93.31 103 SER B N 1
ATOM 5101 C CA . SER B 1 103 ? 5.293 32.5 12.57 1 93.31 103 SER B CA 1
ATOM 5102 C C . SER B 1 103 ? 6.113 31.328 13.125 1 93.31 103 SER B C 1
ATOM 5104 O O . SER B 1 103 ? 7.34 31.328 13.031 1 93.31 103 SER B O 1
ATOM 5106 N N . ASN B 1 104 ? 5.465 30.344 13.641 1 94.12 104 ASN B N 1
ATOM 5107 C CA . ASN B 1 104 ? 6.16 29.297 14.367 1 94.12 104 ASN B CA 1
ATOM 5108 C C . ASN B 1 104 ? 6.672 28.203 13.422 1 94.12 104 ASN B C 1
ATOM 5110 O O . ASN B 1 104 ? 6.973 27.094 13.852 1 94.12 104 ASN B O 1
ATOM 5114 N N . ASN B 1 105 ? 6.656 28.391 12.188 1 94.81 105 ASN B N 1
ATOM 5115 C CA . ASN B 1 105 ? 7.254 27.531 11.172 1 94.81 105 ASN B CA 1
ATOM 5116 C C . ASN B 1 105 ? 8.141 28.328 10.219 1 94.81 105 ASN B C 1
ATOM 5118 O O . ASN B 1 105 ? 7.656 29.203 9.5 1 94.81 105 ASN B O 1
ATOM 5122 N N . ILE B 1 106 ? 9.406 28.094 10.281 1 95.38 106 ILE B N 1
ATOM 5123 C CA . ILE B 1 106 ? 10.359 28.797 9.43 1 95.38 106 ILE B CA 1
ATOM 5124 C C . ILE B 1 106 ? 10.461 28.094 8.078 1 95.38 106 ILE B C 1
ATOM 5126 O O . ILE B 1 106 ? 10.539 26.859 8.016 1 95.38 106 ILE B O 1
ATOM 5130 N N . GLN B 1 107 ? 10.375 28.844 7.035 1 95.44 107 GLN B N 1
ATOM 5131 C CA . GLN B 1 107 ? 10.469 28.328 5.672 1 95.44 107 GLN B CA 1
ATOM 5132 C C . GLN B 1 107 ? 11.57 29.047 4.895 1 95.44 107 GLN B C 1
ATOM 5134 O O . GLN B 1 107 ? 11.844 30.234 5.141 1 95.44 107 GLN B O 1
ATOM 5139 N N . GLY B 1 108 ? 12.156 28.344 3.977 1 96.56 108 GLY B N 1
ATOM 5140 C CA . GLY B 1 108 ? 13.148 29 3.143 1 96.56 108 GLY B CA 1
ATOM 5141 C C . GLY B 1 108 ? 13.922 28.031 2.26 1 96.56 108 GLY B C 1
ATOM 5142 O O . GLY B 1 108 ? 13.484 26.906 2.039 1 96.56 108 GLY B O 1
ATOM 5143 N N . MET B 1 109 ? 14.961 28.578 1.679 1 97.12 109 MET B N 1
ATOM 5144 C CA . MET B 1 109 ? 15.859 27.828 0.798 1 97.12 109 MET B CA 1
ATOM 5145 C C . MET B 1 109 ? 17.266 27.797 1.372 1 97.12 109 MET B C 1
ATOM 5147 O O . MET B 1 109 ? 17.688 28.719 2.064 1 97.12 109 MET B O 1
ATOM 5151 N N . GLY B 1 110 ? 17.891 26.734 1.116 1 97.88 110 GLY B N 1
ATOM 5152 C CA . GLY B 1 110 ? 19.281 26.562 1.496 1 97.88 110 GLY B CA 1
ATOM 5153 C C . GLY B 1 110 ? 20 25.516 0.678 1 97.88 110 GLY B C 1
ATOM 5154 O O . GLY B 1 110 ? 19.531 25.125 -0.394 1 97.88 110 GLY B O 1
ATOM 5155 N N . ARG B 1 111 ? 21.172 25.234 1.187 1 98.06 111 ARG B N 1
ATOM 5156 C CA . ARG B 1 111 ? 21.953 24.203 0.492 1 98.06 111 ARG B CA 1
ATOM 5157 C C . ARG B 1 111 ? 22.391 23.109 1.453 1 98.06 111 ARG B C 1
ATOM 5159 O O . ARG B 1 111 ? 22.703 23.375 2.613 1 98.06 111 ARG B O 1
ATOM 5166 N N . LEU B 1 112 ? 22.359 21.906 1 1 97.56 112 LEU B N 1
ATOM 5167 C CA . LEU B 1 112 ? 22.953 20.734 1.658 1 97.56 112 LEU B CA 1
ATOM 5168 C C . LEU B 1 112 ? 24.078 20.156 0.812 1 97.56 112 LEU B C 1
ATOM 5170 O O . LEU B 1 112 ? 23.828 19.547 -0.232 1 97.56 112 LEU B O 1
ATOM 5174 N N . LYS B 1 113 ? 25.297 20.312 1.256 1 95.69 113 LYS B N 1
ATOM 5175 C CA . LYS B 1 113 ? 26.469 19.906 0.494 1 95.69 113 LYS B CA 1
ATOM 5176 C C . LYS B 1 113 ? 26.406 20.438 -0.936 1 95.69 113 LYS B C 1
ATOM 5178 O O . LYS B 1 113 ? 26.594 19.672 -1.892 1 95.69 113 LYS B O 1
ATOM 5183 N N . GLY B 1 114 ? 26.031 21.594 -1.033 1 96.19 114 GLY B N 1
ATOM 5184 C CA . GLY B 1 114 ? 26.031 22.297 -2.309 1 96.19 114 GLY B CA 1
ATOM 5185 C C . GLY B 1 114 ? 24.719 22.156 -3.057 1 96.19 114 GLY B C 1
ATOM 5186 O O . GLY B 1 114 ? 24.438 22.922 -3.986 1 96.19 114 GLY B O 1
ATOM 5187 N N . ARG B 1 115 ? 23.875 21.281 -2.701 1 96.69 115 ARG B N 1
ATOM 5188 C CA . ARG B 1 115 ? 22.609 21.047 -3.377 1 96.69 115 ARG B CA 1
ATOM 5189 C C . ARG B 1 115 ? 21.516 21.969 -2.846 1 96.69 115 ARG B C 1
ATOM 5191 O O . ARG B 1 115 ? 21.312 22.062 -1.635 1 96.69 115 ARG B O 1
ATOM 5198 N N . LYS B 1 116 ? 20.812 22.641 -3.729 1 97.69 116 LYS B N 1
ATOM 5199 C CA . LYS B 1 116 ? 19.734 23.531 -3.338 1 97.69 116 LYS B CA 1
ATOM 5200 C C . LYS B 1 116 ? 18.531 22.75 -2.838 1 97.69 116 LYS B C 1
ATOM 5202 O O . LYS B 1 116 ? 18.125 21.75 -3.453 1 97.69 116 LYS B O 1
ATOM 5207 N N . VAL B 1 117 ? 18 23.172 -1.729 1 98.5 117 VAL B N 1
ATOM 5208 C CA . VAL B 1 117 ? 16.828 22.516 -1.151 1 98.5 117 VAL B CA 1
ATOM 5209 C C . VAL B 1 117 ? 15.875 23.578 -0.587 1 98.5 117 VAL B C 1
ATOM 5211 O O . VAL B 1 117 ? 16.266 24.719 -0.362 1 98.5 117 VAL B O 1
ATOM 5214 N N . LEU B 1 118 ? 14.625 23.203 -0.505 1 98.31 118 LEU B N 1
ATOM 5215 C CA . LEU B 1 118 ? 13.656 23.922 0.307 1 98.31 118 LEU B CA 1
ATOM 5216 C C . LEU B 1 118 ? 13.531 23.297 1.695 1 98.31 118 LEU B C 1
ATOM 5218 O O . LEU B 1 118 ? 13.805 22.109 1.874 1 98.31 118 LEU B O 1
ATOM 5222 N N . LEU B 1 119 ? 13.18 24.188 2.646 1 96.88 119 LEU B N 1
ATOM 5223 C CA . LEU B 1 119 ? 13.164 23.703 4.023 1 96.88 119 LEU B CA 1
ATOM 5224 C C . LEU B 1 119 ? 11.984 24.281 4.789 1 96.88 119 LEU B C 1
ATOM 5226 O O . LEU B 1 119 ? 11.672 25.469 4.656 1 96.88 119 LEU B O 1
ATOM 5230 N N . THR B 1 120 ? 11.297 23.406 5.555 1 96.81 120 THR B N 1
ATOM 5231 C CA . THR B 1 120 ? 10.32 23.797 6.562 1 96.81 120 THR B CA 1
ATOM 5232 C C . THR B 1 120 ? 10.719 23.281 7.938 1 96.81 120 THR B C 1
ATOM 5234 O O . THR B 1 120 ? 11.07 22.109 8.078 1 96.81 120 THR B O 1
ATOM 5237 N N . ALA B 1 121 ? 10.789 24.125 8.938 1 97.31 121 ALA B N 1
ATOM 5238 C CA . ALA B 1 121 ? 11.211 23.75 10.281 1 97.31 121 ALA B CA 1
ATOM 5239 C C . ALA B 1 121 ? 10.305 24.375 11.344 1 97.31 121 ALA B C 1
ATOM 5241 O O . ALA B 1 121 ? 10.07 25.578 11.344 1 97.31 121 ALA B O 1
ATOM 5242 N N . ASP B 1 122 ? 9.852 23.547 12.25 1 96.69 122 ASP B N 1
ATOM 5243 C CA . ASP B 1 122 ? 8.938 24 13.289 1 96.69 122 ASP B CA 1
ATOM 5244 C C . ASP B 1 122 ? 9.688 24.703 14.422 1 96.69 122 ASP B C 1
ATOM 5246 O O . ASP B 1 122 ? 10.766 24.266 14.82 1 96.69 122 ASP B O 1
ATOM 5250 N N . ASP B 1 123 ? 9.156 25.812 14.898 1 95.38 123 ASP B N 1
ATOM 5251 C CA . ASP B 1 123 ? 9.602 26.453 16.141 1 95.38 123 ASP B CA 1
ATOM 5252 C C . ASP B 1 123 ? 8.664 26.109 17.297 1 95.38 123 ASP B C 1
ATOM 5254 O O . ASP B 1 123 ? 7.672 26.812 17.516 1 95.38 123 ASP B O 1
ATOM 5258 N N . PHE B 1 124 ? 9 25.125 18.016 1 94.5 124 PHE B N 1
ATOM 5259 C CA . PHE B 1 124 ? 8.156 24.594 19.078 1 94.5 124 PHE B CA 1
ATOM 5260 C C . PHE B 1 124 ? 8 25.625 20.203 1 94.5 124 PHE B C 1
ATOM 5262 O O . PHE B 1 124 ? 7.074 25.531 21.016 1 94.5 124 PHE B O 1
ATOM 5269 N N . THR B 1 125 ? 8.859 26.562 20.312 1 93.5 125 THR B N 1
ATOM 5270 C CA . THR B 1 125 ? 8.852 27.547 21.406 1 93.5 125 THR B CA 1
ATOM 5271 C C . THR B 1 125 ? 7.656 28.484 21.281 1 93.5 125 THR B C 1
ATOM 5273 O O . THR B 1 125 ? 7.309 29.188 22.234 1 93.5 125 THR B O 1
ATOM 5276 N N . ILE B 1 126 ? 7.152 28.516 20.062 1 92 126 ILE B N 1
ATOM 5277 C CA . ILE B 1 126 ? 6.012 29.391 19.797 1 92 126 ILE B CA 1
ATOM 5278 C C . ILE B 1 126 ? 4.746 28.547 19.641 1 92 126 ILE B C 1
ATOM 5280 O O . ILE B 1 126 ? 4.527 27.938 18.578 1 92 126 ILE B O 1
ATOM 5284 N N . ARG B 1 127 ? 3.906 28.453 20.609 1 87.94 127 ARG B N 1
ATOM 5285 C CA . ARG B 1 127 ? 2.604 27.797 20.656 1 87.94 127 ARG B CA 1
ATOM 5286 C C . ARG B 1 127 ? 2.711 26.328 20.266 1 87.94 127 ARG B C 1
ATOM 5288 O O . ARG B 1 127 ? 1.818 25.797 19.609 1 87.94 127 ARG B O 1
ATOM 5295 N N . GLY B 1 128 ? 3.828 25.703 20.422 1 87.31 128 GLY B N 1
ATOM 5296 C CA . GLY B 1 128 ? 3.977 24.281 20.156 1 87.31 128 GLY B CA 1
ATOM 5297 C C . GLY B 1 128 ? 3.822 23.922 18.688 1 87.31 128 GLY B C 1
ATOM 5298 O O . GLY B 1 128 ? 3.553 22.781 18.344 1 87.31 128 GLY B O 1
ATOM 5299 N N . GLY B 1 129 ? 3.867 25 17.828 1 87.44 129 GLY B N 1
ATOM 5300 C CA . GLY B 1 129 ? 3.74 24.75 16.391 1 87.44 129 GLY B CA 1
ATOM 5301 C C . GLY B 1 129 ? 2.301 24.734 15.914 1 87.44 129 GLY B C 1
ATOM 5302 O O . GLY B 1 129 ? 2.031 24.438 14.75 1 87.44 129 GLY B O 1
ATOM 5303 N N . HIS B 1 130 ? 1.355 25.125 16.719 1 86.06 130 HIS B N 1
ATOM 5304 C CA . HIS B 1 130 ? -0.061 25.047 16.375 1 86.06 130 HIS B CA 1
ATOM 5305 C C . HIS B 1 130 ? -0.451 26.156 15.406 1 86.06 130 HIS B C 1
ATOM 5307 O O . HIS B 1 130 ? 0.29 27.141 15.242 1 86.06 130 HIS B O 1
ATOM 5313 N N . LEU B 1 131 ? -1.606 25.969 14.93 1 84.06 131 LEU B N 1
ATOM 5314 C CA . LEU B 1 131 ? -2.105 26.812 13.852 1 84.06 131 LEU B CA 1
ATOM 5315 C C . LEU B 1 131 ? -2.262 28.25 14.328 1 84.06 131 LEU B C 1
ATOM 5317 O O . LEU B 1 131 ? -2.053 29.188 13.555 1 84.06 131 LEU B O 1
ATOM 5321 N N . ASP B 1 132 ? -2.623 28.484 15.516 1 82.25 132 ASP B N 1
ATOM 5322 C CA . ASP B 1 132 ? -2.867 29.828 16 1 82.25 132 ASP B CA 1
ATOM 5323 C C . ASP B 1 132 ? -1.559 30.609 16.156 1 82.25 132 ASP B C 1
ATOM 5325 O O . ASP B 1 132 ? -1.57 31.812 16.422 1 82.25 132 ASP B O 1
ATOM 5329 N N . GLY B 1 133 ? -0.411 30 15.969 1 84.44 133 GLY B N 1
ATOM 5330 C CA . GLY B 1 133 ? 0.883 30.656 15.922 1 84.44 133 GLY B CA 1
ATOM 5331 C C . GLY B 1 133 ? 1.553 30.578 14.562 1 84.44 133 GLY B C 1
ATOM 5332 O O . GLY B 1 133 ? 2.705 30.984 14.406 1 84.44 133 GLY B O 1
ATOM 5333 N N . SER B 1 134 ? 0.801 30 13.656 1 83.5 134 SER B N 1
ATOM 5334 C CA . SER B 1 134 ? 1.381 29.781 12.336 1 83.5 134 SER B CA 1
ATOM 5335 C C . SER B 1 134 ? 0.708 30.656 11.281 1 83.5 134 SER B C 1
ATOM 5337 O O . SER B 1 134 ? -0.293 31.312 11.57 1 83.5 134 SER B O 1
ATOM 5339 N N . THR B 1 135 ? 1.423 30.797 10.172 1 85.06 135 THR B N 1
ATOM 5340 C CA . THR B 1 135 ? 0.854 31.359 8.953 1 85.06 135 THR B CA 1
ATOM 5341 C C . THR B 1 135 ? 0.697 30.281 7.887 1 85.06 135 THR B C 1
ATOM 5343 O O . THR B 1 135 ? 1.662 29.922 7.203 1 85.06 135 THR B O 1
ATOM 5346 N N . ALA B 1 136 ? -0.542 29.766 7.762 1 86.06 136 ALA B N 1
ATOM 5347 C CA . ALA B 1 136 ? -0.818 28.594 6.934 1 86.06 136 ALA B CA 1
ATOM 5348 C C . ALA B 1 136 ? -0.369 28.828 5.492 1 86.06 136 ALA B C 1
ATOM 5350 O O . ALA B 1 136 ? 0.153 27.906 4.848 1 86.06 136 ALA B O 1
ATOM 5351 N N . GLY B 1 137 ? -0.537 30.016 4.988 1 90 137 GLY B N 1
ATOM 5352 C CA . GLY B 1 137 ? -0.184 30.344 3.615 1 90 137 GLY B CA 1
ATOM 5353 C C . GLY B 1 137 ? 1.282 30.109 3.303 1 90 137 GLY B C 1
ATOM 5354 O O . GLY B 1 137 ? 1.634 29.75 2.176 1 90 137 GLY B O 1
ATOM 5355 N N . LYS B 1 138 ? 2.162 30.281 4.305 1 91.38 138 LYS B N 1
ATOM 5356 C CA . LYS B 1 138 ? 3.598 30.078 4.125 1 91.38 138 LYS B CA 1
ATOM 5357 C C . LYS B 1 138 ? 3.912 28.625 3.809 1 91.38 138 LYS B C 1
ATOM 5359 O O . LYS B 1 138 ? 4.672 28.328 2.883 1 91.38 138 LYS B O 1
ATOM 5364 N N . THR B 1 139 ? 3.303 27.75 4.543 1 91 139 THR B N 1
ATOM 5365 C CA . THR B 1 139 ? 3.557 26.312 4.375 1 91 139 THR B CA 1
ATOM 5366 C C . THR B 1 139 ? 3.031 25.828 3.029 1 91 139 THR B C 1
ATOM 5368 O O . THR B 1 139 ? 3.723 25.094 2.314 1 91 139 THR B O 1
ATOM 5371 N N . ILE B 1 140 ? 1.834 26.219 2.68 1 93.31 140 ILE B N 1
ATOM 5372 C CA . ILE B 1 140 ? 1.231 25.828 1.413 1 93.31 140 ILE B CA 1
ATOM 5373 C C . ILE B 1 140 ? 2.078 26.344 0.253 1 93.31 140 ILE B C 1
ATOM 5375 O O . ILE B 1 140 ? 2.316 25.625 -0.721 1 93.31 140 ILE B O 1
ATOM 5379 N N . TYR B 1 141 ? 2.535 27.594 0.399 1 94.62 141 TYR B N 1
ATOM 5380 C CA . TYR B 1 141 ? 3.363 28.203 -0.633 1 94.62 141 TYR B CA 1
ATOM 5381 C C . TYR B 1 141 ? 4.637 27.406 -0.863 1 94.62 141 TYR B C 1
ATOM 5383 O O . TYR B 1 141 ? 5.02 27.156 -2.008 1 94.62 141 TYR B O 1
ATOM 5391 N N . LEU B 1 142 ? 5.258 27 0.155 1 95.69 142 LEU B N 1
ATOM 5392 C CA . LEU B 1 142 ? 6.52 26.266 0.031 1 95.69 142 LEU B CA 1
ATOM 5393 C C . LEU B 1 142 ? 6.305 24.922 -0.647 1 95.69 142 LEU B C 1
ATOM 5395 O O . LEU B 1 142 ? 7.117 24.5 -1.478 1 95.69 142 LEU B O 1
ATOM 5399 N N . GLU B 1 143 ? 5.25 24.25 -0.26 1 97 143 GLU B N 1
ATOM 5400 C CA . GLU B 1 143 ? 4.938 22.969 -0.9 1 97 143 GLU B CA 1
ATOM 5401 C C . GLU B 1 143 ? 4.711 23.156 -2.398 1 97 143 GLU B C 1
ATOM 5403 O O . GLU B 1 143 ? 5.18 22.344 -3.203 1 97 143 GLU B O 1
ATOM 5408 N N . LYS B 1 144 ? 4.016 24.172 -2.795 1 96.44 144 LYS B N 1
ATOM 5409 C CA . LYS B 1 144 ? 3.803 24.5 -4.203 1 96.44 144 LYS B CA 1
ATOM 5410 C C . LYS B 1 144 ? 5.121 24.844 -4.895 1 96.44 144 LYS B C 1
ATOM 5412 O O . LYS B 1 144 ? 5.332 24.469 -6.051 1 96.44 144 LYS B O 1
ATOM 5417 N N . LEU B 1 145 ? 5.914 25.531 -4.188 1 96.38 145 LEU B N 1
ATOM 5418 C CA . LEU B 1 145 ? 7.191 25.969 -4.738 1 96.38 145 LEU B CA 1
ATOM 5419 C C . LEU B 1 145 ? 8.086 24.781 -5.07 1 96.38 145 LEU B C 1
ATOM 5421 O O . LEU B 1 145 ? 8.789 24.781 -6.082 1 96.38 145 LEU B O 1
ATOM 5425 N N . ALA B 1 146 ? 8.078 23.766 -4.262 1 97.94 146 ALA B N 1
ATOM 5426 C CA . ALA B 1 146 ? 8.859 22.547 -4.508 1 97.94 146 ALA B CA 1
ATOM 5427 C C . ALA B 1 146 ? 8.469 21.906 -5.832 1 97.94 146 ALA B C 1
ATOM 5429 O O . ALA B 1 146 ? 9.328 21.438 -6.578 1 97.94 146 ALA B O 1
ATOM 5430 N N . LEU B 1 147 ? 7.223 21.875 -6.141 1 97.38 147 LEU B N 1
ATOM 5431 C CA . LEU B 1 147 ? 6.727 21.344 -7.402 1 97.38 147 LEU B CA 1
ATOM 5432 C C . LEU B 1 147 ? 7.168 22.203 -8.578 1 97.38 147 LEU B C 1
ATOM 5434 O O . LEU B 1 147 ? 7.652 21.688 -9.586 1 97.38 147 LEU B O 1
ATOM 5438 N N . ALA B 1 148 ? 7.035 23.516 -8.359 1 95.69 148 ALA B N 1
ATOM 5439 C CA . ALA B 1 148 ? 7.293 24.453 -9.445 1 95.69 148 ALA B CA 1
ATOM 5440 C C . ALA B 1 148 ? 8.773 24.484 -9.805 1 95.69 148 ALA B C 1
ATOM 5442 O O . ALA B 1 148 ? 9.141 24.609 -10.977 1 95.69 148 ALA B O 1
ATOM 5443 N N . LEU B 1 149 ? 9.617 24.344 -8.781 1 96.25 149 LEU B N 1
ATOM 5444 C CA . LEU B 1 149 ? 11.047 24.5 -9 1 96.25 149 LEU B CA 1
ATOM 5445 C C . LEU B 1 149 ? 11.742 23.156 -9.086 1 96.25 149 LEU B C 1
ATOM 5447 O O . LEU B 1 149 ? 12.93 23.078 -9.414 1 96.25 149 LEU B O 1
ATOM 5451 N N . LYS B 1 150 ? 11 22.078 -8.719 1 97.31 150 LYS B N 1
ATOM 5452 C CA . LYS B 1 150 ? 11.555 20.734 -8.695 1 97.31 150 LYS B CA 1
ATOM 5453 C C . LYS B 1 150 ? 12.758 20.656 -7.77 1 97.31 150 LYS B C 1
ATOM 5455 O O . LYS B 1 150 ? 13.82 20.156 -8.164 1 97.31 150 LYS B O 1
ATOM 5460 N N . LEU B 1 151 ? 12.547 21.125 -6.551 1 97.88 151 LEU B N 1
ATOM 5461 C CA . LEU B 1 151 ? 13.586 21.109 -5.535 1 97.88 151 LEU B CA 1
ATOM 5462 C C . LEU B 1 151 ? 13.203 20.188 -4.383 1 97.88 151 LEU B C 1
ATOM 5464 O O . LEU B 1 151 ? 12.039 20.156 -3.967 1 97.88 151 LEU B O 1
ATOM 5468 N N . PRO B 1 152 ? 14.211 19.469 -3.859 1 98.5 152 PRO B N 1
ATOM 5469 C CA . PRO B 1 152 ? 13.938 18.625 -2.695 1 98.5 152 PRO B CA 1
ATOM 5470 C C . PRO B 1 152 ? 13.383 19.406 -1.51 1 98.5 152 PRO B C 1
ATOM 5472 O O . PRO B 1 152 ? 13.695 20.594 -1.35 1 98.5 152 PRO B O 1
ATOM 5475 N N . MET B 1 153 ? 12.555 18.75 -0.698 1 98.44 153 MET B N 1
ATOM 5476 C CA . MET B 1 153 ? 11.953 19.312 0.506 1 98.44 153 MET B CA 1
ATOM 5477 C C . MET B 1 153 ? 12.508 18.641 1.759 1 98.44 153 MET B C 1
ATOM 5479 O O . MET B 1 153 ? 12.453 17.422 1.888 1 98.44 153 MET B O 1
ATOM 5483 N N . ILE B 1 154 ? 13.094 19.438 2.635 1 98.69 154 ILE B N 1
ATOM 5484 C CA . ILE B 1 154 ? 13.531 18.969 3.945 1 98.69 154 ILE B CA 1
ATOM 5485 C C . ILE B 1 154 ? 12.531 19.406 5.012 1 98.69 154 ILE B C 1
ATOM 5487 O O . ILE B 1 154 ? 12.195 20.594 5.105 1 98.69 154 ILE B O 1
ATOM 5491 N N . LYS B 1 155 ? 12.062 18.516 5.836 1 98.56 155 LYS B N 1
ATOM 5492 C CA . LYS B 1 155 ? 11.039 18.812 6.836 1 98.56 155 LYS B CA 1
ATOM 5493 C C . LYS B 1 155 ? 11.531 18.484 8.242 1 98.56 155 LYS B C 1
ATOM 5495 O O . LYS B 1 155 ? 11.68 17.312 8.586 1 98.56 155 LYS B O 1
ATOM 5500 N N . LEU B 1 156 ? 11.82 19.453 9.047 1 98.56 156 LEU B N 1
ATOM 5501 C CA . LEU B 1 156 ? 12.188 19.281 10.445 1 98.56 156 LEU B CA 1
ATOM 5502 C C . LEU B 1 156 ? 10.977 19.484 11.352 1 98.56 156 LEU B C 1
ATOM 5504 O O . LEU B 1 156 ? 10.484 20.609 11.5 1 98.56 156 LEU B O 1
ATOM 5508 N N . VAL B 1 157 ? 10.539 18.406 11.992 1 98.19 157 VAL B N 1
ATOM 5509 C CA . VAL B 1 157 ? 9.258 18.438 12.695 1 98.19 157 VAL B CA 1
ATOM 5510 C C . VAL B 1 157 ? 9.492 18.453 14.203 1 98.19 157 VAL B C 1
ATOM 5512 O O . VAL B 1 157 ? 10.188 17.594 14.742 1 98.19 157 VAL B O 1
ATOM 5515 N N . ASP B 1 158 ? 8.969 19.406 14.867 1 97.31 158 ASP B N 1
ATOM 5516 C CA . ASP B 1 158 ? 8.945 19.609 16.312 1 97.31 158 ASP B CA 1
ATOM 5517 C C . ASP B 1 158 ? 7.641 20.281 16.75 1 97.31 158 ASP B C 1
ATOM 5519 O O . ASP B 1 158 ? 7.586 21.516 16.875 1 97.31 158 ASP B O 1
ATOM 5523 N N . GLY B 1 159 ? 6.645 19.453 16.969 1 93.94 159 GLY B N 1
ATOM 5524 C CA . GLY B 1 159 ? 5.336 19.969 17.344 1 93.94 159 GLY B CA 1
ATOM 5525 C C . GLY B 1 159 ? 4.238 19.547 16.391 1 93.94 159 GLY B C 1
ATOM 5526 O O . GLY B 1 159 ? 4.273 18.438 15.844 1 93.94 159 GLY B O 1
ATOM 5527 N N . SER B 1 160 ? 3.221 20.359 16.297 1 89.94 160 SER B N 1
ATOM 5528 C CA . SER B 1 160 ? 2.029 19.969 15.547 1 89.94 160 SER B CA 1
ATOM 5529 C C . SER B 1 160 ? 2.133 20.375 14.078 1 89.94 160 SER B C 1
ATOM 5531 O O . SER B 1 160 ? 1.334 19.938 13.25 1 89.94 160 SER B O 1
ATOM 5533 N N . SER B 1 161 ? 3.043 21.266 13.703 1 91.62 161 SER B N 1
ATOM 5534 C CA . SER B 1 161 ? 3.297 21.703 12.336 1 91.62 161 SER B CA 1
ATOM 5535 C C . SER B 1 161 ? 2.057 22.344 11.719 1 91.62 161 SER B C 1
ATOM 5537 O O . SER B 1 161 ? 1.692 22.047 10.586 1 91.62 161 SER B O 1
ATOM 5539 N N . GLY B 1 162 ? 1.419 23.156 12.539 1 87.56 162 GLY B N 1
ATOM 5540 C CA . GLY B 1 162 ? 0.253 23.875 12.039 1 87.56 162 GLY B CA 1
ATOM 5541 C C . GLY B 1 162 ? -1.054 23.156 12.344 1 87.56 162 GLY B C 1
ATOM 5542 O O . GLY B 1 162 ? -2.084 23.453 11.734 1 87.56 162 GLY B O 1
ATOM 5543 N N . GLY B 1 163 ? -1.014 22.281 13.188 1 86.75 163 GLY B N 1
ATOM 5544 C CA . GLY B 1 163 ? -2.244 21.625 13.609 1 86.75 163 GLY B CA 1
ATOM 5545 C C . GLY B 1 163 ? -3.223 22.578 14.273 1 86.75 163 GLY B C 1
ATOM 5546 O O . GLY B 1 163 ? -2.814 23.531 14.938 1 86.75 163 GLY B O 1
ATOM 5547 N N . GLY B 1 164 ? -4.438 22.281 14.242 1 83.5 164 GLY B N 1
ATOM 5548 C CA . GLY B 1 164 ? -5.488 23.172 14.703 1 83.5 164 GLY B CA 1
ATOM 5549 C C . GLY B 1 164 ? -5.527 23.328 16.219 1 83.5 164 GLY B C 1
ATOM 5550 O O . GLY B 1 164 ? -4.875 22.562 16.938 1 83.5 164 GLY B O 1
ATOM 5551 N N . SER B 1 165 ? -6.223 24.344 16.609 1 84 165 SER B N 1
ATOM 5552 C CA . SER B 1 165 ? -6.473 24.672 18.016 1 84 165 SER B CA 1
ATOM 5553 C C . SER B 1 165 ? -7.93 25.047 18.25 1 84 165 SER B C 1
ATOM 5555 O O . SER B 1 165 ? -8.57 25.641 17.375 1 84 165 SER B O 1
ATOM 5557 N N . VAL B 1 166 ? -8.383 24.656 19.453 1 87.56 166 VAL B N 1
ATOM 5558 C CA . VAL B 1 166 ? -9.773 24.984 19.766 1 87.56 166 VAL B CA 1
ATOM 5559 C C . VAL B 1 166 ? -9.922 26.5 19.875 1 87.56 166 VAL B C 1
ATOM 5561 O O . VAL B 1 166 ? -11.023 27.031 19.719 1 87.56 166 VAL B O 1
ATOM 5564 N N . THR B 1 167 ? -8.859 27.172 20.094 1 88.62 167 THR B N 1
ATOM 5565 C CA . THR B 1 167 ? -8.922 28.625 20.25 1 88.62 167 THR B CA 1
ATOM 5566 C C . THR B 1 167 ? -9.383 29.281 18.953 1 88.62 167 THR B C 1
ATOM 5568 O O . THR B 1 167 ? -9.898 30.391 18.969 1 88.62 167 THR B O 1
ATOM 5571 N N . ILE B 1 168 ? -9.164 28.641 17.891 1 88.69 168 ILE B N 1
ATOM 5572 C CA . ILE B 1 168 ? -9.586 29.156 16.594 1 88.69 168 ILE B CA 1
ATOM 5573 C C . ILE B 1 168 ? -11.102 29.297 16.562 1 88.69 168 ILE B C 1
ATOM 5575 O O . ILE B 1 168 ? -11.641 30.234 15.969 1 88.69 168 ILE B O 1
ATOM 5579 N N . ILE B 1 169 ? -11.805 28.422 17.172 1 91.94 169 ILE B N 1
ATOM 5580 C CA . ILE B 1 169 ? -13.266 28.484 17.25 1 91.94 169 ILE B CA 1
ATOM 5581 C C . ILE B 1 169 ? -13.68 29.766 17.969 1 91.94 169 ILE B C 1
ATOM 5583 O O . ILE B 1 169 ? -14.602 30.453 17.531 1 91.94 169 ILE B O 1
ATOM 5587 N N . GLY B 1 170 ? -12.984 30.047 19.078 1 90 170 GLY B N 1
ATOM 5588 C CA . GLY B 1 170 ? -13.25 31.266 19.812 1 90 170 GLY B CA 1
ATOM 5589 C C . GLY B 1 170 ? -12.992 32.531 19 1 90 170 GLY B C 1
ATOM 5590 O O . GLY B 1 170 ? -13.797 33.469 19 1 90 170 GLY B O 1
ATOM 5591 N N . THR B 1 171 ? -11.922 32.5 18.297 1 89 171 THR B N 1
ATOM 5592 C CA . THR B 1 171 ? -11.5 33.656 17.531 1 89 171 THR B CA 1
ATOM 5593 C C . THR B 1 171 ? -12.43 33.906 16.344 1 89 171 THR B C 1
ATOM 5595 O O . THR B 1 171 ? -12.805 35.031 16.062 1 89 171 THR B O 1
ATOM 5598 N N . GLN B 1 172 ? -12.883 32.844 15.703 1 91.19 172 GLN B N 1
ATOM 5599 C CA . GLN B 1 172 ? -13.68 33 14.492 1 91.19 172 GLN B CA 1
ATOM 5600 C C . GLN B 1 172 ? -15.172 33.031 14.82 1 91.19 172 GLN B C 1
ATOM 5602 O O . GLN B 1 172 ? -15.977 33.469 14.016 1 91.19 172 GLN B O 1
ATOM 5607 N N . GLY B 1 173 ? -15.523 32.5 15.969 1 93.69 173 GLY B N 1
ATOM 5608 C CA . GLY B 1 173 ? -16.906 32.5 16.406 1 93.69 173 GLY B CA 1
ATOM 5609 C C . GLY B 1 173 ? -17.688 31.297 15.906 1 93.69 173 GLY B C 1
ATOM 5610 O O . GLY B 1 173 ? -18.922 31.25 16.016 1 93.69 173 GLY B O 1
ATOM 5611 N N . TRP B 1 174 ? -17 30.375 15.242 1 93.62 174 TRP B N 1
ATOM 5612 C CA . TRP B 1 174 ? -17.625 29.156 14.734 1 93.62 174 TRP B CA 1
ATOM 5613 C C . TRP B 1 174 ? -16.578 28.047 14.562 1 93.62 174 TRP B C 1
ATOM 5615 O O . TRP B 1 174 ? -15.375 28.312 14.523 1 93.62 174 TRP B O 1
ATOM 5625 N N . SER B 1 175 ? -17.047 26.75 14.586 1 93.62 175 SER B N 1
ATOM 5626 C CA . SER B 1 175 ? -16.172 25.609 14.328 1 93.62 175 SER B CA 1
ATOM 5627 C C . SER B 1 175 ? -16.031 25.344 12.836 1 93.62 175 SER B C 1
ATOM 5629 O O . SER B 1 175 ? -16.906 25.719 12.047 1 93.62 175 SER B O 1
ATOM 5631 N N . TYR B 1 176 ? -14.898 24.828 12.484 1 92.25 176 TYR B N 1
ATOM 5632 C CA . TYR B 1 176 ? -14.625 24.625 11.07 1 92.25 176 TYR B CA 1
ATOM 5633 C C . TYR B 1 176 ? -14.32 23.156 10.781 1 92.25 176 TYR B C 1
ATOM 5635 O O . TYR B 1 176 ? -13.828 22.438 11.648 1 92.25 176 TYR B O 1
ATOM 5643 N N . LEU B 1 177 ? -14.656 22.688 9.523 1 93.19 177 LEU B N 1
ATOM 5644 C CA . LEU B 1 177 ? -14.234 21.359 9.055 1 93.19 177 LEU B CA 1
ATOM 5645 C C . LEU B 1 177 ? -12.734 21.344 8.766 1 93.19 177 LEU B C 1
ATOM 5647 O O . LEU B 1 177 ? -12.211 22.25 8.125 1 93.19 177 LEU B O 1
ATOM 5651 N N . PRO B 1 178 ? -12.07 20.312 9.281 1 91.81 178 PRO B N 1
ATOM 5652 C CA . PRO B 1 178 ? -10.633 20.25 9.008 1 91.81 178 PRO B CA 1
ATOM 5653 C C . PRO B 1 178 ? -10.32 20.078 7.527 1 91.81 178 PRO B C 1
ATOM 5655 O O . PRO B 1 178 ? -11.094 19.453 6.797 1 91.81 178 PRO B O 1
ATOM 5658 N N . SER B 1 179 ? -9.188 20.656 7.102 1 89.38 179 SER B N 1
ATOM 5659 C CA . SER B 1 179 ? -8.719 20.531 5.723 1 89.38 179 SER B CA 1
ATOM 5660 C C . SER B 1 179 ? -7.211 20.328 5.668 1 89.38 179 SER B C 1
ATOM 5662 O O . SER B 1 179 ? -6.492 20.703 6.594 1 89.38 179 SER B O 1
ATOM 5664 N N . LEU B 1 180 ? -6.801 19.641 4.594 1 91.88 180 LEU B N 1
ATOM 5665 C CA . LEU B 1 180 ? -5.379 19.406 4.387 1 91.88 180 LEU B CA 1
ATOM 5666 C C . LEU B 1 180 ? -4.926 19.938 3.033 1 91.88 180 LEU B C 1
ATOM 5668 O O . LEU B 1 180 ? -4.473 19.172 2.176 1 91.88 180 LEU B O 1
ATOM 5672 N N . PRO B 1 181 ? -4.891 21.188 2.885 1 88.06 181 PRO B N 1
ATOM 5673 C CA . PRO B 1 181 ? -4.637 21.781 1.566 1 88.06 181 PRO B CA 1
ATOM 5674 C C . PRO B 1 181 ? -3.23 21.469 1.051 1 88.06 181 PRO B C 1
ATOM 5676 O O . PRO B 1 181 ? -3.002 21.469 -0.162 1 88.06 181 PRO B O 1
ATOM 5679 N N . ALA B 1 182 ? -2.293 21.234 1.906 1 91.88 182 ALA B N 1
ATOM 5680 C CA . ALA B 1 182 ? -0.912 21 1.486 1 91.88 182 ALA B CA 1
ATOM 5681 C C . ALA B 1 182 ? -0.731 19.594 0.928 1 91.88 182 ALA B C 1
ATOM 5683 O O . ALA B 1 182 ? 0.202 19.344 0.163 1 91.88 182 ALA B O 1
ATOM 5684 N N . PHE B 1 183 ? -1.594 18.703 1.236 1 94.44 183 PHE B N 1
ATOM 5685 C CA . PHE B 1 183 ? -1.35 17.281 0.991 1 94.44 183 PHE B CA 1
ATOM 5686 C C . PHE B 1 183 ? -1.435 16.969 -0.498 1 94.44 183 PHE B C 1
ATOM 5688 O O . PHE B 1 183 ? -0.765 16.062 -0.985 1 94.44 183 PHE B O 1
ATOM 5695 N N . ARG B 1 184 ? -2.238 17.719 -1.231 1 94.94 184 ARG B N 1
ATOM 5696 C CA . ARG B 1 184 ? -2.268 17.547 -2.68 1 94.94 184 ARG B CA 1
ATOM 5697 C C . ARG B 1 184 ? -0.882 17.75 -3.283 1 94.94 184 ARG B C 1
ATOM 5699 O O . ARG B 1 184 ? -0.435 16.953 -4.109 1 94.94 184 ARG B O 1
ATOM 5706 N N . HIS B 1 185 ? -0.261 18.781 -2.85 1 96.75 185 HIS B N 1
ATOM 5707 C CA . HIS B 1 185 ? 1.058 19.109 -3.377 1 96.75 185 HIS B CA 1
ATOM 5708 C C . HIS B 1 185 ? 2.109 18.109 -2.895 1 96.75 185 HIS B C 1
ATOM 5710 O O . HIS B 1 185 ? 3.02 17.75 -3.646 1 96.75 185 HIS B O 1
ATOM 5716 N N . ILE B 1 186 ? 1.951 17.672 -1.68 1 97.19 186 ILE B N 1
ATOM 5717 C CA . ILE B 1 186 ? 2.881 16.688 -1.12 1 97.19 186 ILE B CA 1
ATOM 5718 C C . ILE B 1 186 ? 2.814 15.398 -1.921 1 97.19 186 ILE B C 1
ATOM 5720 O O . ILE B 1 186 ? 3.846 14.852 -2.324 1 97.19 186 ILE B O 1
ATOM 5724 N N . VAL B 1 187 ? 1.642 14.914 -2.203 1 97.81 187 VAL B N 1
ATOM 5725 C CA . VAL B 1 187 ? 1.462 13.664 -2.943 1 97.81 187 VAL B CA 1
ATOM 5726 C C . VAL B 1 187 ? 2.027 13.812 -4.352 1 97.81 187 VAL B C 1
ATOM 5728 O O . VAL B 1 187 ? 2.674 12.898 -4.871 1 97.81 187 VAL B O 1
ATOM 5731 N N . ASP B 1 188 ? 1.78 14.961 -4.953 1 97.19 188 ASP B N 1
ATOM 5732 C CA . ASP B 1 188 ? 2.35 15.227 -6.27 1 97.19 188 ASP B CA 1
ATOM 5733 C C . ASP B 1 188 ? 3.875 15.18 -6.23 1 97.19 188 ASP B C 1
ATOM 5735 O O . ASP B 1 188 ? 4.512 14.625 -7.129 1 97.19 188 ASP B O 1
ATOM 5739 N N . GLN B 1 189 ? 4.438 15.797 -5.188 1 98.44 189 GLN B N 1
ATOM 5740 C CA . GLN B 1 189 ? 5.887 15.758 -5.02 1 98.44 189 GLN B CA 1
ATOM 5741 C C . GLN B 1 189 ? 6.391 14.32 -4.922 1 98.44 189 GLN B C 1
ATOM 5743 O O . GLN B 1 189 ? 7.344 13.938 -5.605 1 98.44 189 GLN B O 1
ATOM 5748 N N . LEU B 1 190 ? 5.742 13.562 -4.105 1 98.62 190 LEU B N 1
ATOM 5749 C CA . LEU B 1 190 ? 6.137 12.172 -3.873 1 98.62 190 LEU B CA 1
ATOM 5750 C C . LEU B 1 190 ? 6.109 11.375 -5.172 1 98.62 190 LEU B C 1
ATOM 5752 O O . LEU B 1 190 ? 7.07 10.672 -5.492 1 98.62 190 LEU B O 1
ATOM 5756 N N . ASN B 1 191 ? 5.07 11.523 -5.918 1 98.06 191 ASN B N 1
ATOM 5757 C CA . ASN B 1 191 ? 4.902 10.773 -7.16 1 98.06 191 ASN B CA 1
ATOM 5758 C C . ASN B 1 191 ? 5.852 11.266 -8.25 1 98.06 191 ASN B C 1
ATOM 5760 O O . ASN B 1 191 ? 6.277 10.484 -9.102 1 98.06 191 ASN B O 1
ATOM 5764 N N . GLN B 1 192 ? 6.238 12.531 -8.188 1 97.62 192 GLN B N 1
ATOM 5765 C CA . GLN B 1 192 ? 7.105 13.102 -9.211 1 97.62 192 GLN B CA 1
ATOM 5766 C C . GLN B 1 192 ? 8.578 12.852 -8.891 1 97.62 192 GLN B C 1
ATOM 5768 O O . GLN B 1 192 ? 9.461 13.25 -9.648 1 97.62 192 GLN B O 1
ATOM 5773 N N . GLY B 1 193 ? 8.805 12.195 -7.797 1 98.31 193 GLY B N 1
ATOM 5774 C CA . GLY B 1 193 ? 10.172 11.883 -7.418 1 98.31 193 GLY B CA 1
ATOM 5775 C C . GLY B 1 193 ? 10.953 13.102 -6.945 1 98.31 193 GLY B C 1
ATOM 5776 O O . GLY B 1 193 ? 12.148 13.219 -7.211 1 98.31 193 GLY B O 1
ATOM 5777 N N . ILE B 1 194 ? 10.25 14.07 -6.41 1 98.69 194 ILE B N 1
ATOM 5778 C CA . ILE B 1 194 ? 10.898 15.164 -5.695 1 98.69 194 ILE B CA 1
ATOM 5779 C C . ILE B 1 194 ? 11.188 14.75 -4.258 1 98.69 194 ILE B C 1
ATOM 5781 O O . ILE B 1 194 ? 10.266 14.539 -3.467 1 98.69 194 ILE B O 1
ATOM 5785 N N . PRO B 1 195 ? 12.43 14.633 -3.867 1 98.75 195 PRO B N 1
ATOM 5786 C CA . PRO B 1 195 ? 12.758 14.07 -2.557 1 98.75 195 PRO B CA 1
ATOM 5787 C C . PRO B 1 195 ? 12.109 14.844 -1.406 1 98.75 195 PRO B C 1
ATOM 5789 O O . PRO B 1 195 ? 12.273 16.062 -1.309 1 98.75 195 PRO B O 1
ATOM 5792 N N . ASN B 1 196 ? 11.312 14.242 -0.636 1 98.81 196 ASN B N 1
ATOM 5793 C CA . ASN B 1 196 ? 10.852 14.664 0.681 1 98.81 196 ASN B CA 1
ATOM 5794 C C . ASN B 1 196 ? 11.57 13.914 1.798 1 98.81 196 ASN B C 1
ATOM 5796 O O . ASN B 1 196 ? 11.398 12.703 1.94 1 98.81 196 ASN B O 1
ATOM 5800 N N . LEU B 1 197 ? 12.398 14.57 2.539 1 98.81 197 LEU B N 1
ATOM 5801 C CA . LEU B 1 197 ? 13.164 13.992 3.641 1 98.81 197 LEU B CA 1
ATOM 5802 C C . LEU B 1 197 ? 12.805 14.656 4.961 1 98.81 197 LEU B C 1
ATOM 5804 O O . LEU B 1 197 ? 12.797 15.891 5.059 1 98.81 197 LEU B O 1
ATOM 5808 N N . GLY B 1 198 ? 12.469 13.875 5.965 1 98.69 198 GLY B N 1
ATOM 5809 C CA . GLY B 1 198 ? 11.969 14.43 7.215 1 98.69 198 GLY B CA 1
ATOM 5810 C C . GLY B 1 198 ? 12.727 13.93 8.43 1 98.69 198 GLY B C 1
ATOM 5811 O O . GLY B 1 198 ? 13.203 12.797 8.453 1 98.69 198 GLY B O 1
ATOM 5812 N N . ALA B 1 199 ? 12.781 14.719 9.5 1 98.81 199 ALA B N 1
ATOM 5813 C CA . ALA B 1 199 ? 13.359 14.352 10.781 1 98.81 199 ALA B CA 1
ATOM 5814 C C . ALA B 1 199 ? 12.422 14.711 11.938 1 98.81 199 ALA B C 1
ATOM 5816 O O . ALA B 1 199 ? 11.797 15.773 11.922 1 98.81 199 ALA B O 1
ATOM 5817 N N . VAL B 1 200 ? 12.297 13.766 12.812 1 98.56 200 VAL B N 1
ATOM 5818 C CA . VAL B 1 200 ? 11.586 14.023 14.062 1 98.56 200 VAL B CA 1
ATOM 5819 C C . VAL B 1 200 ? 12.57 14.523 15.125 1 98.56 200 VAL B C 1
ATOM 5821 O O . VAL B 1 200 ? 13.312 13.734 15.703 1 98.56 200 VAL B O 1
ATOM 5824 N N . VAL B 1 201 ? 12.516 15.797 15.438 1 98.25 201 VAL B N 1
ATOM 5825 C CA . VAL B 1 201 ? 13.5 16.406 16.328 1 98.25 201 VAL B CA 1
ATOM 5826 C C . VAL B 1 201 ? 12.797 17.016 17.531 1 98.25 201 VAL B C 1
ATOM 5828 O O . VAL B 1 201 ? 13.219 18.047 18.047 1 98.25 201 VAL B O 1
ATOM 5831 N N . GLY B 1 202 ? 11.812 16.5 17.953 1 96.56 202 GLY B N 1
ATOM 5832 C CA . GLY B 1 202 ? 10.906 16.766 19.062 1 96.56 202 GLY B CA 1
ATOM 5833 C C . GLY B 1 202 ? 9.602 16 18.969 1 96.56 202 GLY B C 1
ATOM 5834 O O . GLY B 1 202 ? 9.516 15.008 18.25 1 96.56 202 GLY B O 1
ATOM 5835 N N . PRO B 1 203 ? 8.617 16.375 19.766 1 93.94 203 PRO B N 1
ATOM 5836 C CA . PRO B 1 203 ? 7.32 15.719 19.578 1 93.94 203 PRO B CA 1
ATOM 5837 C C . PRO B 1 203 ? 6.691 16.016 18.219 1 93.94 203 PRO B C 1
ATOM 5839 O O . PRO B 1 203 ? 6.609 17.172 17.812 1 93.94 203 PRO B O 1
ATOM 5842 N N . ALA B 1 204 ? 6.387 15.062 17.469 1 95.62 204 ALA B N 1
ATOM 5843 C CA . ALA B 1 204 ? 5.59 15.164 16.25 1 95.62 204 ALA B CA 1
ATOM 5844 C C . ALA B 1 204 ? 4.152 14.711 16.5 1 95.62 204 ALA B C 1
ATOM 5846 O O . ALA B 1 204 ? 3.9 13.531 16.734 1 95.62 204 ALA B O 1
ATOM 5847 N N . ILE B 1 205 ? 3.229 15.633 16.375 1 91 205 ILE B N 1
ATOM 5848 C CA . ILE B 1 205 ? 1.872 15.344 16.828 1 91 205 ILE B CA 1
ATOM 5849 C C . ILE B 1 205 ? 0.875 15.664 15.711 1 91 205 ILE B C 1
ATOM 5851 O O . ILE B 1 205 ? 0.943 16.734 15.102 1 91 205 ILE B O 1
ATOM 5855 N N . GLY B 1 206 ? -0.07 14.758 15.477 1 91 206 GLY B N 1
ATOM 5856 C CA . GLY B 1 206 ? -1.142 15 14.531 1 91 206 GLY B CA 1
ATOM 5857 C C . GLY B 1 206 ? -0.639 15.312 13.133 1 91 206 GLY B C 1
ATOM 5858 O O . GLY B 1 206 ? -0.019 14.461 12.484 1 91 206 GLY B O 1
ATOM 5859 N N . LEU B 1 207 ? -0.794 16.562 12.781 1 92.75 207 LEU B N 1
ATOM 5860 C CA . LEU B 1 207 ? -0.377 16.984 11.453 1 92.75 207 LEU B CA 1
ATOM 5861 C C . LEU B 1 207 ? 1.139 16.906 11.305 1 92.75 207 LEU B C 1
ATOM 5863 O O . LEU B 1 207 ? 1.647 16.594 10.227 1 92.75 207 LEU B O 1
ATOM 5867 N N . GLY B 1 208 ? 1.827 17.234 12.391 1 95 208 GLY B N 1
ATOM 5868 C CA . GLY B 1 208 ? 3.271 17.078 12.375 1 95 208 GLY B CA 1
ATOM 5869 C C . GLY B 1 208 ? 3.701 15.641 12.125 1 95 208 GLY B C 1
ATOM 5870 O O . GLY B 1 208 ? 4.625 15.391 11.352 1 95 208 GLY B O 1
ATOM 5871 N N . ALA B 1 209 ? 3.059 14.75 12.781 1 95.56 209 ALA B N 1
ATOM 5872 C CA . ALA B 1 209 ? 3.33 13.336 12.562 1 95.56 209 ALA B CA 1
ATOM 5873 C C . ALA B 1 209 ? 3.047 12.938 11.117 1 95.56 209 ALA B C 1
ATOM 5875 O O . ALA B 1 209 ? 3.867 12.281 10.469 1 95.56 209 ALA B O 1
ATOM 5876 N N . ALA B 1 210 ? 1.952 13.352 10.633 1 95.44 210 ALA B N 1
ATOM 5877 C CA . ALA B 1 210 ? 1.576 13.031 9.258 1 95.44 210 ALA B CA 1
ATOM 5878 C C . ALA B 1 210 ? 2.594 13.586 8.266 1 95.44 210 ALA B C 1
ATOM 5880 O O . ALA B 1 210 ? 2.902 12.945 7.262 1 95.44 210 ALA B O 1
ATOM 5881 N N . ARG B 1 211 ? 3.074 14.75 8.531 1 95.81 211 ARG B N 1
ATOM 5882 C CA . ARG B 1 211 ? 4.039 15.414 7.656 1 95.81 211 ARG B CA 1
ATOM 5883 C C . ARG B 1 211 ? 5.312 14.586 7.516 1 95.81 211 ARG B C 1
ATOM 5885 O O . ARG B 1 211 ? 5.754 14.312 6.398 1 95.81 211 ARG B O 1
ATOM 5892 N N . VAL B 1 212 ? 5.852 14.18 8.594 1 97.88 212 VAL B N 1
ATOM 5893 C CA . VAL B 1 212 ? 7.141 13.492 8.547 1 97.88 212 VAL B CA 1
ATOM 5894 C C . VAL B 1 212 ? 6.949 12.07 8.031 1 97.88 212 VAL B C 1
ATOM 5896 O O . VAL B 1 212 ? 7.789 11.555 7.297 1 97.88 212 VAL B O 1
ATOM 5899 N N . VAL B 1 213 ? 5.855 11.414 8.344 1 98 213 VAL B N 1
ATOM 5900 C CA . VAL B 1 213 ? 5.59 10.039 7.949 1 98 213 VAL B CA 1
ATOM 5901 C C . VAL B 1 213 ? 5.344 9.961 6.445 1 98 213 VAL B C 1
ATOM 5903 O O . VAL B 1 213 ? 5.609 8.938 5.816 1 98 213 VAL B O 1
ATOM 5906 N N . SER B 1 214 ? 4.93 11.039 5.836 1 97.81 214 SER B N 1
ATOM 5907 C CA . SER B 1 214 ? 4.629 11.062 4.41 1 97.81 214 SER B CA 1
ATOM 5908 C C . SER B 1 214 ? 5.902 11.117 3.576 1 97.81 214 SER B C 1
ATOM 5910 O O . SER B 1 214 ? 5.871 10.875 2.367 1 97.81 214 SER B O 1
ATOM 5912 N N . CYS B 1 215 ? 7.02 11.367 4.125 1 98.56 215 CYS B N 1
ATOM 5913 C CA . CYS B 1 215 ? 8.266 11.617 3.408 1 98.56 215 CYS B CA 1
ATOM 5914 C C . CYS B 1 215 ? 8.781 10.344 2.744 1 98.56 215 CYS B C 1
ATOM 5916 O O . CYS B 1 215 ? 8.43 9.234 3.154 1 98.56 215 CYS B O 1
ATOM 5918 N N . HIS B 1 216 ? 9.625 10.508 1.697 1 98.75 216 HIS B N 1
ATOM 5919 C CA . HIS B 1 216 ? 10.328 9.383 1.078 1 98.75 216 HIS B CA 1
ATOM 5920 C C . HIS B 1 216 ? 11.25 8.695 2.072 1 98.75 216 HIS B C 1
ATOM 5922 O O . HIS B 1 216 ? 11.445 7.48 2.01 1 98.75 216 HIS B O 1
ATOM 5928 N N . PHE B 1 217 ? 11.844 9.484 2.916 1 98.75 217 PHE B N 1
ATOM 5929 C CA . PHE B 1 217 ? 12.719 9.008 3.979 1 98.75 217 PHE B CA 1
ATOM 5930 C C . PHE B 1 217 ? 12.539 9.836 5.246 1 98.75 217 PHE B C 1
ATOM 5932 O O . PHE B 1 217 ? 12.391 11.055 5.184 1 98.75 217 PHE B O 1
ATOM 5939 N N . SER B 1 218 ? 12.523 9.141 6.387 1 98.81 218 SER B N 1
ATOM 5940 C CA . SER B 1 218 ? 12.352 9.812 7.676 1 98.81 218 SER B CA 1
ATOM 5941 C C . SER B 1 218 ? 13.312 9.25 8.719 1 98.81 218 SER B C 1
ATOM 5943 O O . SER B 1 218 ? 13.664 8.07 8.672 1 98.81 218 SER B O 1
ATOM 5945 N N . VAL B 1 219 ? 13.727 10.047 9.633 1 98.81 219 VAL B N 1
ATOM 5946 C CA . VAL B 1 219 ? 14.633 9.672 10.719 1 98.81 219 VAL B CA 1
ATOM 5947 C C . VAL B 1 219 ? 14.203 10.359 12.008 1 98.81 219 VAL B C 1
ATOM 5949 O O . VAL B 1 219 ? 13.664 11.469 11.984 1 98.81 219 VAL B O 1
ATOM 5952 N N . MET B 1 220 ? 14.344 9.68 13.164 1 98.69 220 MET B N 1
ATOM 5953 C CA . MET B 1 220 ? 13.938 10.211 14.461 1 98.69 220 MET B CA 1
ATOM 5954 C C . MET B 1 220 ? 15.117 10.266 15.422 1 98.69 220 MET B C 1
ATOM 5956 O O . MET B 1 220 ? 15.852 9.281 15.57 1 98.69 220 MET B O 1
ATOM 5960 N N . ALA B 1 221 ? 15.336 11.438 16 1 98.38 221 ALA B N 1
ATOM 5961 C CA . ALA B 1 221 ? 16.344 11.57 17.047 1 98.38 221 ALA B CA 1
ATOM 5962 C C . ALA B 1 221 ? 15.922 10.82 18.312 1 98.38 221 ALA B C 1
ATOM 5964 O O . ALA B 1 221 ? 14.898 11.133 18.922 1 98.38 221 ALA B O 1
ATOM 5965 N N . ALA B 1 222 ? 16.688 9.93 18.781 1 96.94 222 ALA B N 1
ATOM 5966 C CA . ALA B 1 222 ? 16.328 9 19.859 1 96.94 222 ALA B CA 1
ATOM 5967 C C . ALA B 1 222 ? 16.203 9.727 21.188 1 96.94 222 ALA B C 1
ATOM 5969 O O . ALA B 1 222 ? 15.414 9.336 22.047 1 96.94 222 ALA B O 1
ATOM 5970 N N . ASP B 1 223 ? 16.969 10.711 21.359 1 95.56 223 ASP B N 1
ATOM 5971 C CA . ASP B 1 223 ? 17.047 11.367 22.672 1 95.56 223 ASP B CA 1
ATOM 5972 C C . ASP B 1 223 ? 15.867 12.312 22.875 1 95.56 223 ASP B C 1
ATOM 5974 O O . ASP B 1 223 ? 15.438 12.539 24.016 1 95.56 223 ASP B O 1
ATOM 5978 N N . ILE B 1 224 ? 15.305 12.844 21.734 1 95.81 224 ILE B N 1
ATOM 5979 C CA . ILE B 1 224 ? 14.32 13.898 21.953 1 95.81 224 ILE B CA 1
ATOM 5980 C C . ILE B 1 224 ? 13.086 13.641 21.094 1 95.81 224 ILE B C 1
ATOM 5982 O O . ILE B 1 224 ? 12.047 14.273 21.297 1 95.81 224 ILE B O 1
ATOM 5986 N N . GLY B 1 225 ? 13.141 12.75 20.156 1 96.06 225 GLY B N 1
ATOM 5987 C CA . GLY B 1 225 ? 12.055 12.547 19.219 1 96.06 225 GLY B CA 1
ATOM 5988 C C . GLY B 1 225 ? 10.953 11.656 19.75 1 96.06 225 GLY B C 1
ATOM 5989 O O . GLY B 1 225 ? 11.227 10.68 20.453 1 96.06 225 GLY B O 1
ATOM 5990 N N . SER B 1 226 ? 9.711 12.062 19.469 1 94.75 226 SER B N 1
ATOM 5991 C CA . SER B 1 226 ? 8.531 11.234 19.719 1 94.75 226 SER B CA 1
ATOM 5992 C C . SER B 1 226 ? 7.422 11.539 18.719 1 94.75 226 SER B C 1
ATOM 5994 O O . SER B 1 226 ? 7.438 12.586 18.062 1 94.75 226 SER B O 1
ATOM 5996 N N . LEU B 1 227 ? 6.539 10.625 18.484 1 94.94 227 LEU B N 1
ATOM 5997 C CA . LEU B 1 227 ? 5.461 10.773 17.516 1 94.94 227 LEU B CA 1
ATOM 5998 C C . LEU B 1 227 ? 4.145 10.242 18.062 1 94.94 227 LEU B C 1
ATOM 6000 O O . LEU B 1 227 ? 4.117 9.172 18.688 1 94.94 227 LEU B O 1
ATOM 6004 N N . PHE B 1 228 ? 3.096 11.039 17.875 1 88.56 228 PHE B N 1
ATOM 6005 C CA . PHE B 1 228 ? 1.78 10.68 18.375 1 88.56 228 PHE B CA 1
ATOM 6006 C C . PHE B 1 228 ? 0.697 10.984 17.359 1 88.56 228 PHE B C 1
ATOM 6008 O O . PHE B 1 228 ? 0.791 11.969 16.609 1 88.56 228 PHE B O 1
ATOM 6015 N N . ASN B 1 229 ? -0.298 10.141 17.438 1 87.06 229 ASN B N 1
ATOM 6016 C CA . ASN B 1 229 ? -1.449 10.43 16.578 1 87.06 229 ASN B CA 1
ATOM 6017 C C . ASN B 1 229 ? -2.238 11.625 17.094 1 87.06 229 ASN B C 1
ATOM 6019 O O . ASN B 1 229 ? -2.838 12.367 16.312 1 87.06 229 ASN B O 1
ATOM 6023 N N . ALA B 1 230 ? -2.287 11.703 18.391 1 81.94 230 ALA B N 1
ATOM 6024 C CA . ALA B 1 230 ? -2.908 12.836 19.078 1 81.94 230 ALA B CA 1
ATOM 6025 C C . ALA B 1 230 ? -2.098 13.242 20.297 1 81.94 230 ALA B C 1
ATOM 6027 O O . ALA B 1 230 ? -1.384 12.422 20.875 1 81.94 230 ALA B O 1
ATOM 6028 N N . GLY B 1 231 ? -2.229 14.453 20.688 1 77.12 231 GLY B N 1
ATOM 6029 C CA . GLY B 1 231 ? -1.465 14.953 21.812 1 77.12 231 GLY B CA 1
ATOM 6030 C C . GLY B 1 231 ? -1.725 14.18 23.094 1 77.12 231 GLY B C 1
ATOM 6031 O O . GLY B 1 231 ? -2.77 13.547 23.234 1 77.12 231 GLY B O 1
ATOM 6032 N N . PRO B 1 232 ? -0.771 14.227 23.984 1 72.12 232 PRO B N 1
ATOM 6033 C CA . PRO B 1 232 ? -0.833 13.445 25.219 1 72.12 232 PRO B CA 1
ATOM 6034 C C . PRO B 1 232 ? -2.1 13.711 26.031 1 72.12 232 PRO B C 1
ATOM 6036 O O . PRO B 1 232 ? -2.666 12.789 26.625 1 72.12 232 PRO B O 1
ATOM 6039 N N . GLU B 1 233 ? -2.521 14.945 26 1 74.25 233 GLU B N 1
ATOM 6040 C CA . GLU B 1 233 ? -3.715 15.281 26.766 1 74.25 233 GLU B CA 1
ATOM 6041 C C . GLU B 1 233 ? -4.961 14.641 26.172 1 74.25 233 GLU B C 1
ATOM 6043 O O . GLU B 1 233 ? -5.879 14.25 26.891 1 74.25 233 GLU B O 1
ATOM 6048 N N . VAL B 1 234 ? -4.965 14.586 24.922 1 73.31 234 VAL B N 1
ATOM 6049 C CA . VAL B 1 234 ? -6.07 13.93 24.219 1 73.31 234 VAL B CA 1
ATOM 6050 C C . VAL B 1 234 ? -6.02 12.43 24.469 1 73.31 234 VAL B C 1
ATOM 6052 O O . VAL B 1 234 ? -7.051 11.797 24.719 1 73.31 234 VAL B O 1
ATOM 6055 N N . VAL B 1 235 ? -4.836 11.891 24.484 1 73.62 235 VAL B N 1
ATOM 6056 C CA . VAL B 1 235 ? -4.637 10.461 24.688 1 73.62 235 VAL B CA 1
ATOM 6057 C C . VAL B 1 235 ? -5.043 10.086 26.109 1 73.62 235 VAL B C 1
ATOM 6059 O O . VAL B 1 235 ? -5.66 9.039 26.328 1 73.62 235 VAL B O 1
ATOM 6062 N N . LYS B 1 236 ? -4.664 10.906 27.031 1 71.88 236 LYS B N 1
ATOM 6063 C CA . LYS B 1 236 ? -5.012 10.672 28.438 1 71.88 236 LYS B CA 1
ATOM 6064 C C . LYS B 1 236 ? -6.527 10.594 28.609 1 71.88 236 LYS B C 1
ATOM 6066 O O . LYS B 1 236 ? -7.02 9.758 29.375 1 71.88 236 LYS B O 1
ATOM 6071 N N . GLY B 1 237 ? -7.125 11.414 27.984 1 66.44 237 GLY B N 1
ATOM 6072 C CA . GLY B 1 237 ? -8.578 11.43 28.094 1 66.44 237 GLY B CA 1
ATOM 6073 C C . GLY B 1 237 ? -9.234 10.211 27.469 1 66.44 237 GLY B C 1
ATOM 6074 O O . GLY B 1 237 ? -10.305 9.789 27.906 1 66.44 237 GLY B O 1
ATOM 6075 N N . ALA B 1 238 ? -8.594 9.734 26.5 1 63.03 238 ALA B N 1
ATOM 6076 C CA . ALA B 1 238 ? -9.195 8.633 25.75 1 63.03 238 ALA B CA 1
ATOM 6077 C C . ALA B 1 238 ? -8.742 7.285 26.312 1 63.03 238 ALA B C 1
ATOM 6079 O O . ALA B 1 238 ? -9.461 6.293 26.219 1 63.03 238 ALA B O 1
ATOM 6080 N N . ALA B 1 239 ? -7.355 7.273 26.547 1 57.22 239 ALA B N 1
ATOM 6081 C CA . ALA B 1 239 ? -6.789 5.98 26.922 1 57.22 239 ALA B CA 1
ATOM 6082 C C . ALA B 1 239 ? -6.82 5.801 28.438 1 57.22 239 ALA B C 1
ATOM 6084 O O . ALA B 1 239 ? -6.527 6.734 29.188 1 57.22 239 ALA B O 1
ATOM 6085 N N . LEU B 1 240 ? -7.781 5.023 29.078 1 49.44 240 LEU B N 1
ATOM 6086 C CA . LEU B 1 240 ? -7.957 4.656 30.484 1 49.44 240 LEU B CA 1
ATOM 6087 C C . LEU B 1 240 ? -6.621 4.297 31.125 1 49.44 240 LEU B C 1
ATOM 6089 O O . LEU B 1 240 ? -5.953 3.354 30.688 1 49.44 240 LEU B O 1
ATOM 6093 N N . GLY B 1 241 ? -5.992 5.102 32.156 1 49.56 241 GLY B N 1
ATOM 6094 C CA . GLY B 1 241 ? -5.242 4.773 33.344 1 49.56 241 GLY B CA 1
ATOM 6095 C C . GLY B 1 241 ? -3.742 4.891 33.156 1 49.56 241 GLY B C 1
ATOM 6096 O O . GLY B 1 241 ? -2.984 4.754 34.125 1 49.56 241 GLY B O 1
ATOM 6097 N N . ASP B 1 242 ? -3.082 4.879 31.875 1 51.62 242 ASP B N 1
ATOM 6098 C CA . ASP B 1 242 ? -1.665 4.562 32.031 1 51.62 242 ASP B CA 1
ATOM 6099 C C . ASP B 1 242 ? -0.822 5.836 32.094 1 51.62 242 ASP B C 1
ATOM 6101 O O . ASP B 1 242 ? -1.081 6.789 31.344 1 51.62 242 ASP B O 1
ATOM 6105 N N . ASP B 1 243 ? -0.258 6.156 33.125 1 56.81 243 ASP B N 1
ATOM 6106 C CA . ASP B 1 243 ? 0.834 7.117 33.25 1 56.81 243 ASP B CA 1
ATOM 6107 C C . ASP B 1 243 ? 1.793 6.992 32.062 1 56.81 243 ASP B C 1
ATOM 6109 O O . ASP B 1 243 ? 2.654 6.109 32.031 1 56.81 243 ASP B O 1
ATOM 6113 N N . LEU B 1 244 ? 1.394 7.496 30.781 1 61.75 244 LEU B N 1
ATOM 6114 C CA . LEU B 1 244 ? 2.127 7.078 29.594 1 61.75 244 LEU B CA 1
ATOM 6115 C C . LEU B 1 244 ? 3.242 8.07 29.266 1 61.75 244 LEU B C 1
ATOM 6117 O O . LEU B 1 244 ? 2.998 9.273 29.156 1 61.75 244 LEU B O 1
ATOM 6121 N N . ASN B 1 245 ? 4.461 7.789 29.672 1 74.69 245 ASN B N 1
ATOM 6122 C CA . ASN B 1 245 ? 5.707 8.406 29.234 1 74.69 245 ASN B CA 1
ATOM 6123 C C . ASN B 1 245 ? 5.781 8.492 27.719 1 74.69 245 ASN B C 1
ATOM 6125 O O . ASN B 1 245 ? 5.48 7.52 27.016 1 74.69 245 ASN B O 1
ATOM 6129 N N . PRO B 1 246 ? 6.02 9.836 27.219 1 79 246 PRO B N 1
ATOM 6130 C CA . PRO B 1 246 ? 6.059 10.047 25.766 1 79 246 PRO B CA 1
ATOM 6131 C C . PRO B 1 246 ? 7.02 9.094 25.062 1 79 246 PRO B C 1
ATOM 6133 O O . PRO B 1 246 ? 6.723 8.625 23.953 1 79 246 PRO B O 1
ATOM 6136 N N . GLN B 1 247 ? 8.07 8.789 25.656 1 80.25 247 GLN B N 1
ATOM 6137 C CA . GLN B 1 247 ? 9.062 7.93 25.031 1 80.25 247 GLN B CA 1
ATOM 6138 C C . GLN B 1 247 ? 8.555 6.496 24.906 1 80.25 247 GLN B C 1
ATOM 6140 O O . GLN B 1 247 ? 8.797 5.824 23.906 1 80.25 247 GLN B O 1
ATOM 6145 N N . THR B 1 248 ? 7.812 6.117 25.859 1 80.44 248 THR B N 1
ATOM 6146 C CA . THR B 1 248 ? 7.297 4.754 25.859 1 80.44 248 THR B CA 1
ATOM 6147 C C . THR B 1 248 ? 6.105 4.625 24.906 1 80.44 248 THR B C 1
ATOM 6149 O O . THR B 1 248 ? 5.895 3.568 24.312 1 80.44 248 THR B O 1
ATOM 6152 N N . LEU B 1 249 ? 5.5 5.723 24.75 1 81.94 249 LEU B N 1
ATOM 6153 C CA . LEU B 1 249 ? 4.285 5.684 23.953 1 81.94 249 LEU B CA 1
ATOM 6154 C C . LEU B 1 249 ? 4.598 5.977 22.484 1 81.94 249 LEU B C 1
ATOM 6156 O O . LEU B 1 249 ? 3.965 5.41 21.578 1 81.94 249 LEU B O 1
ATOM 6160 N N . GLY B 1 250 ? 5.578 6.809 22.328 1 91.06 250 GLY B N 1
ATOM 6161 C CA . GLY B 1 250 ? 5.746 7.27 20.953 1 91.06 250 GLY B CA 1
ATOM 6162 C C . GLY B 1 250 ? 7.199 7.457 20.562 1 91.06 250 GLY B C 1
ATOM 6163 O O . GLY B 1 250 ? 7.504 8.219 19.641 1 91.06 250 GLY B O 1
ATOM 6164 N N . GLY B 1 251 ? 8.086 6.852 21.25 1 92.38 251 GLY B N 1
ATOM 6165 C CA . GLY B 1 251 ? 9.5 6.984 20.953 1 92.38 251 GLY B CA 1
ATOM 6166 C C . GLY B 1 251 ? 9.969 6.09 19.828 1 92.38 251 GLY B C 1
ATOM 6167 O O . GLY B 1 251 ? 9.156 5.449 19.156 1 92.38 251 GLY B O 1
ATOM 6168 N N . PRO B 1 252 ? 11.273 6.156 19.594 1 92.88 252 PRO B N 1
ATOM 6169 C CA . PRO B 1 252 ? 11.844 5.387 18.484 1 92.88 252 PRO B CA 1
ATOM 6170 C C . PRO B 1 252 ? 11.656 3.881 18.656 1 92.88 252 PRO B C 1
ATOM 6172 O O . PRO B 1 252 ? 11.562 3.152 17.672 1 92.88 252 PRO B O 1
ATOM 6175 N N . ALA B 1 253 ? 11.555 3.422 19.891 1 92.88 253 ALA B N 1
ATOM 6176 C CA . ALA B 1 253 ? 11.375 1.995 20.141 1 92.88 253 ALA B CA 1
ATOM 6177 C C . ALA B 1 253 ? 10.047 1.499 19.578 1 92.88 253 ALA B C 1
ATOM 6179 O O . ALA B 1 253 ? 9.867 0.3 19.359 1 92.88 253 ALA B O 1
ATOM 6180 N N . ILE B 1 254 ? 9.18 2.402 19.359 1 93.75 254 ILE B N 1
ATOM 6181 C CA . ILE B 1 254 ? 7.895 2.055 18.75 1 93.75 254 ILE B CA 1
ATOM 6182 C C . ILE B 1 254 ? 7.938 2.352 17.25 1 93.75 254 ILE B C 1
ATOM 6184 O O . ILE B 1 254 ? 7.855 1.436 16.438 1 93.75 254 ILE B O 1
ATOM 6188 N N . HIS B 1 255 ? 8.203 3.541 16.938 1 96.62 255 HIS B N 1
ATOM 6189 C CA . HIS B 1 255 ? 7.91 4.012 15.594 1 96.62 255 HIS B CA 1
ATOM 6190 C C . HIS B 1 255 ? 9.047 3.672 14.633 1 96.62 255 HIS B C 1
ATOM 6192 O O . HIS B 1 255 ? 8.844 3.646 13.414 1 96.62 255 HIS B O 1
ATOM 6198 N N . CYS B 1 256 ? 10.258 3.426 15.086 1 97.62 256 CYS B N 1
ATOM 6199 C CA . CYS B 1 256 ? 11.336 2.977 14.211 1 97.62 256 CYS B CA 1
ATOM 6200 C C . CYS B 1 256 ? 11.328 1.458 14.078 1 97.62 256 CYS B C 1
ATOM 6202 O O . CYS B 1 256 ? 12.094 0.897 13.289 1 97.62 256 CYS B O 1
ATOM 6204 N N . THR B 1 257 ? 10.43 0.78 14.812 1 96.69 257 THR B N 1
ATOM 6205 C CA . THR B 1 257 ? 10.398 -0.678 14.773 1 96.69 257 THR B CA 1
ATOM 6206 C C . THR B 1 257 ? 9.125 -1.177 14.102 1 96.69 257 THR B C 1
ATOM 6208 O O . THR B 1 257 ? 8.875 -2.383 14.047 1 96.69 257 THR B O 1
ATOM 6211 N N . ASN B 1 258 ? 8.328 -0.302 13.625 1 95.5 258 ASN B N 1
ATOM 6212 C CA . ASN B 1 258 ? 7.094 -0.754 12.977 1 95.5 258 ASN B CA 1
ATOM 6213 C C . ASN B 1 258 ? 6.914 -0.114 11.609 1 95.5 258 ASN B C 1
ATOM 6215 O O . ASN B 1 258 ? 5.836 -0.198 11.016 1 95.5 258 ASN B O 1
ATOM 6219 N N . GLY B 1 259 ? 7.91 0.624 11.148 1 96.19 259 GLY B N 1
ATOM 6220 C CA . GLY B 1 259 ? 7.91 1.144 9.789 1 96.19 259 GLY B CA 1
ATOM 6221 C C . GLY B 1 259 ? 7.301 2.529 9.68 1 96.19 259 GLY B C 1
ATOM 6222 O O . GLY B 1 259 ? 7.234 3.102 8.594 1 96.19 259 GLY B O 1
ATOM 6223 N N . THR B 1 260 ? 6.844 3.156 10.797 1 98 260 THR B N 1
ATOM 6224 C CA . THR B 1 260 ? 6.309 4.512 10.773 1 98 260 THR B CA 1
ATOM 6225 C C . THR B 1 260 ? 7.41 5.52 10.438 1 98 260 THR B C 1
ATOM 6227 O O . THR B 1 260 ? 7.195 6.441 9.656 1 98 260 THR B O 1
ATOM 6230 N N . ILE B 1 261 ? 8.492 5.312 11.078 1 98.56 261 ILE B N 1
ATOM 6231 C CA . ILE B 1 261 ? 9.711 6.062 10.805 1 98.56 261 ILE B CA 1
ATOM 6232 C C . ILE B 1 261 ? 10.805 5.113 10.328 1 98.56 261 ILE B C 1
ATOM 6234 O O . ILE B 1 261 ? 10.969 4.016 10.867 1 98.56 261 ILE B O 1
ATOM 6238 N N . ASP B 1 262 ? 11.539 5.52 9.367 1 98.44 262 ASP B N 1
ATOM 6239 C CA . ASP B 1 262 ? 12.508 4.633 8.727 1 98.44 262 ASP B CA 1
ATOM 6240 C C . ASP B 1 262 ? 13.695 4.359 9.641 1 98.44 262 ASP B C 1
ATOM 6242 O O . ASP B 1 262 ? 14 3.205 9.945 1 98.44 262 ASP B O 1
ATOM 6246 N N . ASN B 1 263 ? 14.367 5.406 10.047 1 98.81 263 ASN B N 1
ATOM 6247 C CA . ASN B 1 263 ? 15.617 5.23 10.773 1 98.81 263 ASN B CA 1
ATOM 6248 C C . ASN B 1 263 ? 15.586 5.93 12.125 1 98.81 263 ASN B C 1
ATOM 6250 O O . ASN B 1 263 ? 14.781 6.836 12.344 1 98.81 263 ASN B O 1
ATOM 6254 N N . MET B 1 264 ? 16.438 5.453 13 1 98.5 264 MET B N 1
ATOM 6255 C CA . MET B 1 264 ? 16.734 6.09 14.281 1 98.5 264 MET B CA 1
ATOM 6256 C C . MET B 1 264 ? 18.109 6.754 14.258 1 98.5 264 MET B C 1
ATOM 6258 O O . MET B 1 264 ? 19.047 6.227 13.664 1 98.5 264 MET B O 1
ATOM 6262 N N . ALA B 1 265 ? 18.234 7.898 14.781 1 98.62 265 ALA B N 1
ATOM 6263 C CA . ALA B 1 265 ? 19.484 8.586 15.023 1 98.62 265 ALA B CA 1
ATOM 6264 C C . ALA B 1 265 ? 19.703 8.82 16.516 1 98.62 265 ALA B C 1
ATOM 6266 O O . ALA B 1 265 ? 18.75 8.938 17.281 1 98.62 265 ALA B O 1
ATOM 6267 N N . ARG B 1 266 ? 20.969 8.891 16.922 1 97.62 266 ARG B N 1
ATOM 6268 C CA . ARG B 1 266 ? 21.281 9.109 18.344 1 97.62 266 ARG B CA 1
ATOM 6269 C C . ARG B 1 266 ? 20.766 10.469 18.812 1 97.62 266 ARG B C 1
ATOM 6271 O O . ARG B 1 266 ? 20.266 10.594 19.922 1 97.62 266 ARG B O 1
ATOM 6278 N N . ASP B 1 267 ? 20.906 11.461 17.984 1 97.81 267 ASP B N 1
ATOM 6279 C CA . ASP B 1 267 ? 20.562 12.852 18.297 1 97.81 267 ASP B CA 1
ATOM 6280 C C . ASP B 1 267 ? 20.281 13.633 17.016 1 97.81 267 ASP B C 1
ATOM 6282 O O . ASP B 1 267 ? 20.234 13.07 15.93 1 97.81 267 ASP B O 1
ATOM 6286 N N . GLU B 1 268 ? 20.047 14.961 17.156 1 98.06 268 GLU B N 1
ATOM 6287 C CA . GLU B 1 268 ? 19.719 15.828 16.016 1 98.06 268 GLU B CA 1
ATOM 6288 C C . GLU B 1 268 ? 20.844 15.852 14.992 1 98.06 268 GLU B C 1
ATOM 6290 O O . GLU B 1 268 ? 20.594 15.812 13.789 1 98.06 268 GLU B O 1
ATOM 6295 N N . ALA B 1 269 ? 22.016 15.922 15.484 1 98.12 269 ALA B N 1
ATOM 6296 C CA . ALA B 1 269 ? 23.172 16 14.594 1 98.12 269 ALA B CA 1
ATOM 6297 C C . ALA B 1 269 ? 23.219 14.805 13.648 1 98.12 269 ALA B C 1
ATOM 6299 O O . ALA B 1 269 ? 23.469 14.961 12.453 1 98.12 269 ALA B O 1
ATOM 6300 N N . GLU B 1 270 ? 23.016 13.672 14.164 1 98.5 270 GLU B N 1
ATOM 6301 C CA . GLU B 1 270 ? 23.031 12.477 13.328 1 98.5 270 GLU B CA 1
A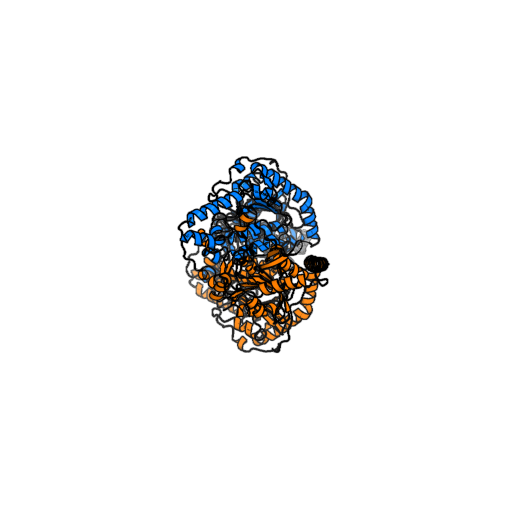TOM 6302 C C . GLU B 1 270 ? 21.859 12.453 12.359 1 98.5 270 GLU B C 1
ATOM 6304 O O . GLU B 1 270 ? 21.953 11.922 11.258 1 98.5 270 GLU B O 1
ATOM 6309 N N . CYS B 1 271 ? 20.656 12.93 12.789 1 98.62 271 CYS B N 1
ATOM 6310 C CA . CYS B 1 271 ? 19.562 13.078 11.844 1 98.62 271 CYS B CA 1
ATOM 6311 C C . CYS B 1 271 ? 20 13.852 10.609 1 98.62 271 CYS B C 1
ATOM 6313 O O . CYS B 1 271 ? 19.75 13.422 9.484 1 98.62 271 CYS B O 1
ATOM 6315 N N . TYR B 1 272 ? 20.672 14.961 10.875 1 98.62 272 TYR B N 1
ATOM 6316 C CA . TYR B 1 272 ? 21.078 15.844 9.789 1 98.62 272 TYR B CA 1
ATOM 6317 C C . TYR B 1 272 ? 22.094 15.164 8.883 1 98.62 272 TYR B C 1
ATOM 6319 O O . TYR B 1 272 ? 22.062 15.344 7.66 1 98.62 272 TYR B O 1
ATOM 6327 N N . GLU B 1 273 ? 22.922 14.375 9.477 1 98.38 273 GLU B N 1
ATOM 6328 C CA . GLU B 1 273 ? 23.875 13.609 8.688 1 98.38 273 GLU B CA 1
ATOM 6329 C C . GLU B 1 273 ? 23.172 12.602 7.781 1 98.38 273 GLU B C 1
ATOM 6331 O O . GLU B 1 273 ? 23.516 12.461 6.609 1 98.38 273 GLU B O 1
ATOM 6336 N N . GLN B 1 274 ? 22.172 11.961 8.281 1 98.69 274 GLN B N 1
ATOM 6337 C CA . GLN B 1 274 ? 21.438 10.977 7.488 1 98.69 274 GLN B CA 1
ATOM 6338 C C . GLN B 1 274 ? 20.656 11.648 6.363 1 98.69 274 GLN B C 1
ATOM 6340 O O . GLN B 1 274 ? 20.578 11.117 5.254 1 98.69 274 GLN B O 1
ATOM 6345 N N . LEU B 1 275 ? 20.094 12.797 6.664 1 98.69 275 LEU B N 1
ATOM 6346 C CA . LEU B 1 275 ? 19.375 13.523 5.629 1 98.69 275 LEU B CA 1
ATOM 6347 C C . LEU B 1 275 ? 20.297 13.914 4.484 1 98.69 275 LEU B C 1
ATOM 6349 O O . LEU B 1 275 ? 19.969 13.734 3.314 1 98.69 275 LEU B O 1
ATOM 6353 N N . ARG B 1 276 ? 21.5 14.445 4.82 1 98.25 276 ARG B N 1
ATOM 6354 C CA . ARG B 1 276 ? 22.484 14.812 3.807 1 98.25 276 ARG B CA 1
ATOM 6355 C C . ARG B 1 276 ? 22.906 13.602 2.984 1 98.25 276 ARG B C 1
ATOM 6357 O O . ARG B 1 276 ? 23 13.68 1.758 1 98.25 276 ARG B O 1
ATOM 6364 N N . THR B 1 277 ? 23.109 12.555 3.676 1 98.25 277 THR B N 1
ATOM 6365 C CA . THR B 1 277 ? 23.578 11.336 3.021 1 98.25 277 THR B CA 1
ATOM 6366 C C . THR B 1 277 ? 22.516 10.789 2.074 1 98.25 277 THR B C 1
ATOM 6368 O O . THR B 1 277 ? 22.781 10.516 0.905 1 98.25 277 THR B O 1
ATOM 6371 N N . MET B 1 278 ? 21.281 10.672 2.547 1 98.69 278 MET B N 1
ATOM 6372 C CA . MET B 1 278 ? 20.188 10.164 1.721 1 98.69 278 MET B CA 1
ATOM 6373 C C . MET B 1 278 ? 20 11.031 0.481 1 98.69 278 MET B C 1
ATOM 6375 O O . MET B 1 278 ? 19.844 10.516 -0.625 1 98.69 278 MET B O 1
ATOM 6379 N N . LEU B 1 279 ? 20.047 12.328 0.668 1 98.56 279 LEU B N 1
ATOM 6380 C CA . LEU B 1 279 ? 19.859 13.258 -0.438 1 98.56 279 LEU B CA 1
ATOM 6381 C C . LEU B 1 279 ? 20.906 13.055 -1.519 1 98.56 279 LEU B C 1
ATOM 6383 O O . LEU B 1 279 ? 20.625 13.211 -2.707 1 98.56 279 LEU B O 1
ATOM 6387 N N . SER B 1 280 ? 22.094 12.688 -1.169 1 98.12 280 SER B N 1
ATOM 6388 C CA . SER B 1 280 ? 23.203 12.562 -2.104 1 98.12 280 SER B CA 1
ATOM 6389 C C . SER B 1 280 ? 22.969 11.445 -3.107 1 98.12 280 SER B C 1
ATOM 6391 O O . SER B 1 280 ? 23.594 11.398 -4.164 1 98.12 280 SER B O 1
ATOM 6393 N N . TYR B 1 281 ? 22.062 10.492 -2.826 1 98.69 281 TYR B N 1
ATOM 6394 C CA . TYR B 1 281 ? 21.797 9.367 -3.713 1 98.69 281 TYR B CA 1
ATOM 6395 C C . TYR B 1 281 ? 20.656 9.695 -4.676 1 98.69 281 TYR B C 1
ATOM 6397 O O . TYR B 1 281 ? 20.453 8.984 -5.66 1 98.69 281 TYR B O 1
ATOM 6405 N N . LEU B 1 282 ? 19.906 10.766 -4.406 1 98.75 282 LEU B N 1
ATOM 6406 C CA . LEU B 1 282 ? 18.625 10.992 -5.074 1 98.75 282 LEU B CA 1
ATOM 6407 C C . LEU B 1 282 ? 18.734 12.141 -6.07 1 98.75 282 LEU B C 1
ATOM 6409 O O . LEU B 1 282 ? 19.5 13.086 -5.852 1 98.75 282 LEU B O 1
ATOM 6413 N N . PRO B 1 283 ? 18 12.07 -7.16 1 98.31 283 PRO B N 1
ATOM 6414 C CA . PRO B 1 283 ? 17.875 13.242 -8.023 1 98.31 283 PRO B CA 1
ATOM 6415 C C . PRO B 1 283 ? 16.984 14.336 -7.418 1 98.31 283 PRO B C 1
ATOM 6417 O O . PRO B 1 283 ? 16.453 14.156 -6.32 1 98.31 283 PRO B O 1
ATOM 6420 N N . ASN B 1 284 ? 16.891 15.477 -8.117 1 97.62 284 ASN B N 1
ATOM 6421 C CA . ASN B 1 284 ? 15.969 16.516 -7.656 1 97.62 284 ASN B CA 1
ATOM 6422 C C . ASN B 1 284 ? 14.516 16.156 -7.969 1 97.62 284 ASN B C 1
ATOM 6424 O O . ASN B 1 284 ? 13.602 16.578 -7.258 1 97.62 284 ASN B O 1
ATOM 6428 N N . CYS B 1 285 ? 14.414 15.43 -9.016 1 96.94 285 CYS B N 1
ATOM 6429 C CA . CYS B 1 285 ? 13.078 14.984 -9.406 1 96.94 285 CYS B CA 1
ATOM 6430 C C . CYS B 1 285 ? 13.164 13.773 -10.328 1 96.94 285 CYS B C 1
ATOM 6432 O O . CYS B 1 285 ? 14.242 13.398 -10.773 1 96.94 285 CYS B O 1
ATOM 6434 N N . GLY B 1 286 ? 12.031 13.164 -10.625 1 96.06 286 GLY B N 1
ATOM 6435 C CA . GLY B 1 286 ? 11.945 11.891 -11.328 1 96.06 286 GLY B CA 1
ATOM 6436 C C . GLY B 1 286 ? 12.312 12 -12.797 1 96.06 286 GLY B C 1
ATOM 6437 O O . GLY B 1 286 ? 12.531 10.984 -13.461 1 96.06 286 GLY B O 1
ATOM 6438 N N . VAL B 1 287 ? 12.484 13.188 -13.32 1 95.25 287 VAL B N 1
ATOM 6439 C CA . VAL B 1 287 ? 12.836 13.305 -14.727 1 95.25 287 VAL B CA 1
ATOM 6440 C C . VAL B 1 287 ? 14.344 13.539 -14.867 1 95.25 287 VAL B C 1
ATOM 6442 O O . VAL B 1 287 ? 14.828 13.859 -15.953 1 95.25 287 VAL B O 1
ATOM 6445 N N . GLU B 1 288 ? 15.055 13.43 -13.781 1 96.81 288 GLU B N 1
ATOM 6446 C CA . GLU B 1 288 ? 16.516 13.5 -13.75 1 96.81 288 GLU B CA 1
ATOM 6447 C C . GLU B 1 288 ? 17.109 12.172 -13.312 1 96.81 288 GLU B C 1
ATOM 6449 O O . GLU B 1 288 ? 16.484 11.414 -12.562 1 96.81 288 GLU B O 1
ATOM 6454 N N . ALA B 1 289 ? 18.297 11.938 -13.836 1 97.44 289 ALA B N 1
ATOM 6455 C CA . ALA B 1 289 ? 19.047 10.781 -13.344 1 97.44 289 ALA B CA 1
ATOM 6456 C C . ALA B 1 289 ? 19.641 11.055 -11.961 1 97.44 289 ALA B C 1
ATOM 6458 O O . ALA B 1 289 ? 19.969 12.195 -11.633 1 97.44 289 ALA B O 1
ATOM 6459 N N . PRO B 1 290 ? 19.75 9.977 -11.109 1 98.19 290 PRO B N 1
ATOM 6460 C CA . PRO B 1 290 ? 20.469 10.18 -9.844 1 98.19 290 PRO B CA 1
ATOM 6461 C C . PRO B 1 290 ? 21.906 10.664 -10.055 1 98.19 290 PRO B C 1
ATOM 6463 O O . PRO B 1 290 ? 22.516 10.383 -11.086 1 98.19 290 PRO B O 1
ATOM 6466 N N . PRO B 1 291 ? 22.391 11.406 -9.117 1 97.56 291 PRO B N 1
ATOM 6467 C CA . PRO B 1 291 ? 23.719 11.984 -9.281 1 97.56 291 PRO B CA 1
ATOM 6468 C C . PRO B 1 291 ? 24.828 10.945 -9.172 1 97.56 291 PRO B C 1
ATOM 6470 O O . PRO B 1 291 ? 24.891 10.203 -8.188 1 97.56 291 PRO B O 1
ATOM 6473 N N . VAL B 1 292 ? 25.719 10.906 -10.133 1 97.88 292 VAL B N 1
ATOM 6474 C CA . VAL B 1 292 ? 26.891 10.039 -10.125 1 97.88 292 VAL B CA 1
ATOM 6475 C C . VAL B 1 292 ? 28.094 10.812 -9.578 1 97.88 292 VAL B C 1
ATOM 6477 O O . VAL B 1 292 ? 28.328 11.969 -9.953 1 97.88 292 VAL B O 1
ATOM 6480 N N . ILE B 1 293 ? 28.781 10.219 -8.672 1 96.81 293 ILE B N 1
ATOM 6481 C CA . ILE B 1 293 ? 29.969 10.875 -8.141 1 96.81 293 ILE B CA 1
ATOM 6482 C C . ILE B 1 293 ? 31.203 10.031 -8.469 1 96.81 293 ILE B C 1
ATOM 6484 O O . ILE B 1 293 ? 31.109 8.82 -8.641 1 96.81 293 ILE B O 1
ATOM 6488 N N . PRO B 1 294 ? 32.375 10.703 -8.547 1 95.06 294 PRO B N 1
ATOM 6489 C CA . PRO B 1 294 ? 33.594 9.922 -8.773 1 95.06 294 PRO B CA 1
ATOM 6490 C C . PRO B 1 294 ? 33.906 8.961 -7.629 1 95.06 294 PRO B C 1
ATOM 6492 O O . PRO B 1 294 ? 33.688 9.297 -6.461 1 95.06 294 PRO B O 1
ATOM 6495 N N . SER B 1 295 ? 34.312 7.777 -7.969 1 96.12 295 SER B N 1
ATOM 6496 C CA . SER B 1 295 ? 34.656 6.77 -6.973 1 96.12 295 SER B CA 1
ATOM 6497 C C . SER B 1 295 ? 36.094 6.344 -7.109 1 96.12 295 SER B C 1
ATOM 6499 O O . SER B 1 295 ? 36.594 6.172 -8.219 1 96.12 295 SER B O 1
ATOM 6501 N N . THR B 1 296 ? 36.812 6.23 -5.969 1 95.38 296 THR B N 1
ATOM 6502 C CA . THR B 1 296 ? 38.188 5.75 -5.969 1 95.38 296 THR B CA 1
ATOM 6503 C C . THR B 1 296 ? 38.219 4.242 -5.73 1 95.38 296 THR B C 1
ATOM 6505 O O . THR B 1 296 ? 39.281 3.635 -5.785 1 95.38 296 THR B O 1
ATOM 6508 N N . ASP B 1 297 ? 37.094 3.668 -5.426 1 97.62 297 ASP B N 1
ATOM 6509 C CA . ASP B 1 297 ? 37.031 2.223 -5.238 1 97.62 297 ASP B CA 1
ATOM 6510 C C . ASP B 1 297 ? 37.062 1.489 -6.578 1 97.62 297 ASP B C 1
ATOM 6512 O O . ASP B 1 297 ? 36.156 1.666 -7.41 1 97.62 297 ASP B O 1
ATOM 6516 N N . PRO B 1 298 ? 38.062 0.669 -6.762 1 97.88 298 PRO B N 1
ATOM 6517 C CA . PRO B 1 298 ? 38.188 0.018 -8.07 1 97.88 298 PRO B CA 1
ATOM 6518 C C . PRO B 1 298 ? 36.969 -0.846 -8.398 1 97.88 298 PRO B C 1
ATOM 6520 O O . PRO B 1 298 ? 36.5 -1.617 -7.555 1 97.88 298 PRO B O 1
ATOM 6523 N N . GLU B 1 299 ? 36.469 -0.735 -9.594 1 97.62 299 GLU B N 1
ATOM 6524 C CA . GLU B 1 299 ? 35.281 -1.483 -10.031 1 97.62 299 GLU B CA 1
ATOM 6525 C C . GLU B 1 299 ? 35.594 -2.975 -10.141 1 97.62 299 GLU B C 1
ATOM 6527 O O . GLU B 1 299 ? 34.688 -3.807 -10.023 1 97.62 299 GLU B O 1
ATOM 6532 N N . ASN B 1 300 ? 36.875 -3.32 -10.344 1 96.56 300 ASN B N 1
ATOM 6533 C CA . ASN B 1 300 ? 37.281 -4.711 -10.523 1 96.56 300 ASN B CA 1
ATOM 6534 C C . ASN B 1 300 ? 37.875 -5.285 -9.242 1 96.56 300 ASN B C 1
ATOM 6536 O O . ASN B 1 300 ? 38.594 -6.301 -9.289 1 96.56 300 ASN B O 1
ATOM 6540 N N . ARG B 1 301 ? 37.656 -4.539 -8.133 1 97.25 301 ARG B N 1
ATOM 6541 C CA . ARG B 1 301 ? 38.094 -5.086 -6.855 1 97.25 301 ARG B CA 1
ATOM 6542 C C . ARG B 1 301 ? 37.5 -6.465 -6.605 1 97.25 301 ARG B C 1
ATOM 6544 O O . ARG B 1 301 ? 36.312 -6.684 -6.844 1 97.25 301 ARG B O 1
ATOM 6551 N N . THR B 1 302 ? 38.344 -7.445 -6.199 1 96.38 302 THR B N 1
ATOM 6552 C CA . THR B 1 302 ? 37.875 -8.789 -5.875 1 96.38 302 THR B CA 1
ATOM 6553 C C . THR B 1 302 ? 37.875 -9.016 -4.367 1 96.38 302 THR B C 1
ATOM 6555 O O . THR B 1 302 ? 38.594 -8.328 -3.633 1 96.38 302 THR B O 1
ATOM 6558 N N . ASP B 1 303 ? 37 -9.875 -3.912 1 97.25 303 ASP B N 1
ATOM 6559 C CA . ASP B 1 303 ? 36.938 -10.258 -2.504 1 97.25 303 ASP B CA 1
ATOM 6560 C C . ASP B 1 303 ? 36.844 -11.773 -2.348 1 97.25 303 ASP B C 1
ATOM 6562 O O . ASP B 1 303 ? 35.75 -12.336 -2.402 1 97.25 303 ASP B O 1
ATOM 6566 N N . GLU B 1 304 ? 37.938 -12.469 -2.004 1 96.75 304 GLU B N 1
ATOM 6567 C CA . GLU B 1 304 ? 38.031 -13.93 -1.908 1 96.75 304 GLU B CA 1
ATOM 6568 C C . GLU B 1 304 ? 37.188 -14.453 -0.749 1 96.75 304 GLU B C 1
ATOM 6570 O O . GLU B 1 304 ? 36.75 -15.609 -0.76 1 96.75 304 GLU B O 1
ATOM 6575 N N . SER B 1 305 ? 36.969 -13.602 0.169 1 96.62 305 SER B N 1
ATOM 6576 C CA . SER B 1 305 ? 36.219 -14.039 1.346 1 96.62 305 SER B CA 1
ATOM 6577 C C . SER B 1 305 ? 34.781 -14.398 0.984 1 96.62 305 SER B C 1
ATOM 6579 O O . SER B 1 305 ? 34.125 -15.172 1.695 1 96.62 305 SER B O 1
ATOM 6581 N N . LEU B 1 306 ? 34.25 -13.883 -0.086 1 97.5 306 LEU B N 1
ATOM 6582 C CA . LEU B 1 306 ? 32.906 -14.164 -0.515 1 97.5 306 LEU B CA 1
ATOM 6583 C C . LEU B 1 306 ? 32.719 -15.633 -0.897 1 97.5 306 LEU B C 1
ATOM 6585 O O . LEU B 1 306 ? 31.625 -16.156 -0.898 1 97.5 306 LEU B O 1
ATOM 6589 N N . ARG B 1 307 ? 33.875 -16.344 -1.107 1 96.06 307 ARG B N 1
ATOM 6590 C CA . ARG B 1 307 ? 33.812 -17.766 -1.443 1 96.06 307 ARG B CA 1
ATOM 6591 C C . ARG B 1 307 ? 33.406 -18.609 -0.238 1 96.06 307 ARG B C 1
ATOM 6593 O O . ARG B 1 307 ? 32.969 -19.75 -0.389 1 96.06 307 ARG B O 1
ATOM 6600 N N . ARG B 1 308 ? 33.531 -17.969 0.877 1 95.56 308 ARG B N 1
ATOM 6601 C CA . ARG B 1 308 ? 33.344 -18.75 2.092 1 95.56 308 ARG B CA 1
ATOM 6602 C C . ARG B 1 308 ? 32.219 -18.172 2.941 1 95.56 308 ARG B C 1
ATOM 6604 O O . ARG B 1 308 ? 31.922 -18.688 4.023 1 95.56 308 ARG B O 1
ATOM 6611 N N . VAL B 1 309 ? 31.594 -17.172 2.447 1 96.06 309 VAL B N 1
ATOM 6612 C CA . VAL B 1 309 ? 30.625 -16.453 3.262 1 96.06 309 VAL B CA 1
ATOM 6613 C C . VAL B 1 309 ? 29.375 -17.297 3.461 1 96.06 309 VAL B C 1
ATOM 6615 O O . VAL B 1 309 ? 28.734 -17.25 4.516 1 96.06 309 VAL B O 1
ATOM 6618 N N . ILE B 1 310 ? 28.953 -18.141 2.504 1 96 310 ILE B N 1
ATOM 6619 C CA . ILE B 1 310 ? 27.75 -18.953 2.58 1 96 310 ILE B CA 1
ATOM 6620 C C . ILE B 1 310 ? 28.094 -20.312 3.195 1 96 310 ILE B C 1
ATOM 6622 O O . ILE B 1 310 ? 28.891 -21.078 2.635 1 96 310 ILE B O 1
ATOM 6626 N N . PRO B 1 311 ? 27.484 -20.594 4.277 1 93.5 311 PRO B N 1
ATOM 6627 C CA . PRO B 1 311 ? 27.75 -21.891 4.879 1 93.5 311 PRO B CA 1
ATOM 6628 C C . PRO B 1 311 ? 27.234 -23.062 4.027 1 93.5 311 PRO B C 1
ATOM 6630 O O . PRO B 1 311 ? 26.172 -22.938 3.4 1 93.5 311 PRO B O 1
ATOM 6633 N N . ARG B 1 312 ? 27.844 -24.188 4.109 1 88.75 312 ARG B N 1
ATOM 6634 C CA . ARG B 1 312 ? 27.438 -25.375 3.367 1 88.75 312 ARG B CA 1
ATOM 6635 C C . ARG B 1 312 ? 26.156 -25.969 3.949 1 88.75 312 ARG B C 1
ATOM 6637 O O . ARG B 1 312 ? 25.312 -26.469 3.209 1 88.75 312 ARG B O 1
ATOM 6644 N N . ARG B 1 313 ? 26.141 -25.828 5.254 1 83.81 313 ARG B N 1
ATOM 6645 C CA . ARG B 1 313 ? 24.906 -26.297 5.902 1 83.81 313 ARG B CA 1
ATOM 6646 C C . ARG B 1 313 ? 23.75 -25.328 5.637 1 83.81 313 ARG B C 1
ATOM 6648 O O . ARG B 1 313 ? 23.844 -24.141 5.98 1 83.81 313 ARG B O 1
ATOM 6655 N N . PRO B 1 314 ? 22.688 -25.797 5.098 1 76.94 314 PRO B N 1
ATOM 6656 C CA . PRO B 1 314 ? 21.625 -24.906 4.664 1 76.94 314 PRO B CA 1
ATOM 6657 C C . PRO B 1 314 ? 20.938 -24.188 5.828 1 76.94 314 PRO B C 1
ATOM 6659 O O . PRO B 1 314 ? 20.359 -23.109 5.648 1 76.94 314 PRO B O 1
ATOM 6662 N N . THR B 1 315 ? 20.969 -24.672 6.988 1 80.94 315 THR B N 1
ATOM 6663 C CA . THR B 1 315 ? 20.25 -24.109 8.125 1 80.94 315 THR B CA 1
ATOM 6664 C C . THR B 1 315 ? 21.109 -23.078 8.844 1 80.94 315 THR B C 1
ATOM 6666 O O . THR B 1 315 ? 20.609 -22.312 9.672 1 80.94 315 THR B O 1
ATOM 6669 N N . ARG B 1 316 ? 22.359 -23.078 8.523 1 88.81 316 ARG B N 1
ATOM 6670 C CA . ARG B 1 316 ? 23.25 -22.141 9.203 1 88.81 316 ARG B CA 1
ATOM 6671 C C . ARG B 1 316 ? 23.109 -20.734 8.617 1 88.81 316 ARG B C 1
ATOM 6673 O O . ARG B 1 316 ? 23.047 -20.562 7.398 1 88.81 316 ARG B O 1
ATOM 6680 N N . MET B 1 317 ? 23.094 -19.812 9.453 1 92.69 317 MET B N 1
ATOM 6681 C CA . MET B 1 317 ? 22.922 -18.422 9.055 1 92.69 317 MET B CA 1
ATOM 6682 C C . MET B 1 317 ? 24.266 -17.766 8.797 1 92.69 317 MET B C 1
ATOM 6684 O O . MET B 1 317 ? 25.312 -18.344 9.086 1 92.69 317 MET B O 1
ATOM 6688 N N . TYR B 1 318 ? 24.297 -16.688 8.125 1 95.25 318 TYR B N 1
ATOM 6689 C CA . TYR B 1 318 ? 25.422 -15.789 7.902 1 95.25 318 TYR B CA 1
ATOM 6690 C C . TYR B 1 318 ? 24.969 -14.336 7.906 1 95.25 318 TYR B C 1
ATOM 6692 O O . TYR B 1 318 ? 23.766 -14.047 7.914 1 95.25 318 TYR B O 1
ATOM 6700 N N . ASN B 1 319 ? 25.891 -13.414 7.973 1 96.38 319 ASN B N 1
ATOM 6701 C CA . ASN B 1 319 ? 25.562 -11.992 7.945 1 96.38 319 ASN B CA 1
ATOM 6702 C C . ASN B 1 319 ? 25.5 -11.461 6.52 1 96.38 319 ASN B C 1
ATOM 6704 O O . ASN B 1 319 ? 26.531 -11.211 5.891 1 96.38 319 ASN B O 1
ATOM 6708 N N . PRO B 1 320 ? 24.297 -11.242 6 1 97.25 320 PRO B N 1
ATOM 6709 C CA . PRO B 1 320 ? 24.156 -10.773 4.621 1 97.25 320 PRO B CA 1
ATOM 6710 C C . PRO B 1 320 ? 24.797 -9.414 4.391 1 97.25 320 PRO B C 1
ATOM 6712 O O . PRO B 1 320 ? 25.172 -9.086 3.26 1 97.25 320 PRO B O 1
ATOM 6715 N N . ARG B 1 321 ? 24.922 -8.586 5.391 1 98.06 321 ARG B N 1
ATOM 6716 C CA . ARG B 1 321 ? 25.516 -7.258 5.254 1 98.06 321 ARG B CA 1
ATOM 6717 C C . ARG B 1 321 ? 26.984 -7.348 4.832 1 98.06 321 ARG B C 1
ATOM 6719 O O . ARG B 1 321 ? 27.5 -6.43 4.203 1 98.06 321 ARG B O 1
ATOM 6726 N N . THR B 1 322 ? 27.609 -8.5 5.148 1 97.94 322 THR B N 1
ATOM 6727 C CA . THR B 1 322 ? 28.984 -8.703 4.711 1 97.94 322 THR B CA 1
ATOM 6728 C C . THR B 1 322 ? 29.062 -8.719 3.188 1 97.94 322 THR B C 1
ATOM 6730 O O . THR B 1 322 ? 30.016 -8.18 2.609 1 97.94 322 THR B O 1
ATOM 6733 N N . ILE B 1 323 ? 28.078 -9.305 2.541 1 98.5 323 ILE B N 1
ATOM 6734 C CA . ILE B 1 323 ? 28.031 -9.367 1.083 1 98.5 323 ILE B CA 1
ATOM 6735 C C . ILE B 1 323 ? 27.781 -7.973 0.514 1 98.5 323 ILE B C 1
ATOM 6737 O O . ILE B 1 323 ? 28.469 -7.543 -0.413 1 98.5 323 ILE B O 1
ATOM 6741 N N . ILE B 1 324 ? 26.828 -7.246 1.095 1 98.75 324 ILE B N 1
ATOM 6742 C CA . ILE B 1 324 ? 26.484 -5.902 0.639 1 98.75 324 ILE B CA 1
ATOM 6743 C C . ILE B 1 324 ? 27.719 -5.004 0.701 1 98.75 324 ILE B C 1
ATOM 6745 O O . ILE B 1 324 ? 28.109 -4.391 -0.299 1 98.75 324 ILE B O 1
ATOM 6749 N N . LEU B 1 325 ? 28.406 -5.035 1.873 1 98.5 325 LEU B N 1
ATOM 6750 C CA . LEU B 1 325 ? 29.547 -4.156 2.113 1 98.5 325 LEU B CA 1
ATOM 6751 C C . LEU B 1 325 ? 30.703 -4.508 1.194 1 98.5 325 LEU B C 1
ATOM 6753 O O . LEU B 1 325 ? 31.469 -3.627 0.783 1 98.5 325 LEU B O 1
ATOM 6757 N N . SER B 1 326 ? 30.844 -5.773 0.854 1 98.38 326 SER B N 1
ATOM 6758 C CA . SER B 1 326 ? 31.922 -6.223 -0.019 1 98.38 326 SER B CA 1
ATOM 6759 C C . SER B 1 326 ? 31.688 -5.777 -1.459 1 98.38 326 SER B C 1
ATOM 6761 O O . SER B 1 326 ? 32.625 -5.406 -2.16 1 98.38 326 SER B O 1
ATOM 6763 N N . VAL B 1 327 ? 30.453 -5.738 -1.895 1 98.75 327 VAL B N 1
ATOM 6764 C CA . VAL B 1 327 ? 30.141 -5.566 -3.309 1 98.75 327 VAL B CA 1
ATOM 6765 C C . VAL B 1 327 ? 30.031 -4.082 -3.637 1 98.75 327 VAL B C 1
ATOM 6767 O O . VAL B 1 327 ? 30.516 -3.627 -4.676 1 98.75 327 VAL B O 1
ATOM 6770 N N . VAL B 1 328 ? 29.453 -3.256 -2.787 1 98.75 328 VAL B N 1
ATOM 6771 C CA . VAL B 1 328 ? 29.188 -1.855 -3.096 1 98.75 328 VAL B CA 1
ATOM 6772 C C . VAL B 1 328 ? 30.438 -1.022 -2.846 1 98.75 328 VAL B C 1
ATOM 6774 O O . VAL B 1 328 ? 31.422 -1.522 -2.301 1 98.75 328 VAL B O 1
ATOM 6777 N N . ASP B 1 329 ? 30.406 0.25 -3.299 1 98.75 329 ASP B N 1
ATOM 6778 C CA . ASP B 1 329 ? 31.531 1.149 -3.033 1 98.75 329 ASP B CA 1
ATOM 6779 C C . ASP B 1 329 ? 31.797 1.256 -1.536 1 98.75 329 ASP B C 1
ATOM 6781 O O . ASP B 1 329 ? 30.875 1.31 -0.729 1 98.75 329 ASP B O 1
ATOM 6785 N N . ARG B 1 330 ? 33.094 1.31 -1.246 1 98.06 330 ARG B N 1
ATOM 6786 C CA . ARG B 1 330 ? 33.469 1.48 0.153 1 98.06 330 ARG B CA 1
ATOM 6787 C C . ARG B 1 330 ? 32.812 2.717 0.751 1 98.06 330 ARG B C 1
ATOM 6789 O O . ARG B 1 330 ? 32.75 3.766 0.106 1 98.06 330 ARG B O 1
ATOM 6796 N N . GLU B 1 331 ? 32.156 2.512 1.961 1 96.81 331 GLU B N 1
ATOM 6797 C CA . GLU B 1 331 ? 31.594 3.568 2.789 1 96.81 331 GLU B CA 1
ATOM 6798 C C . GLU B 1 331 ? 30.359 4.188 2.123 1 96.81 331 GLU B C 1
ATOM 6800 O O . GLU B 1 331 ? 29.984 5.32 2.436 1 96.81 331 GLU B O 1
ATOM 6805 N N . SER B 1 332 ? 29.734 3.453 1.232 1 98.44 332 SER B N 1
ATOM 6806 C CA . SER B 1 332 ? 28.594 4.031 0.526 1 98.44 332 SER B CA 1
ATOM 6807 C C . SER B 1 332 ? 27.281 3.436 1.02 1 98.44 332 SER B C 1
ATOM 6809 O O . SER B 1 332 ? 26.219 3.973 0.74 1 98.44 332 SER B O 1
ATOM 6811 N N . TRP B 1 333 ? 27.328 2.363 1.774 1 98.69 333 TRP B N 1
ATOM 6812 C CA . TRP B 1 333 ? 26.109 1.67 2.213 1 98.69 333 TRP B CA 1
ATOM 6813 C C . TRP B 1 333 ? 25.312 2.525 3.193 1 98.69 333 TRP B C 1
ATOM 6815 O O . TRP B 1 333 ? 25.859 3.008 4.188 1 98.69 333 TRP B O 1
ATOM 6825 N N . PHE B 1 334 ? 24.062 2.783 2.844 1 98.81 334 PHE B N 1
ATOM 6826 C CA . PHE B 1 334 ? 23.109 3.477 3.697 1 98.81 334 PHE B CA 1
ATOM 6827 C C . PHE B 1 334 ? 21.844 2.648 3.871 1 98.81 334 PHE B C 1
ATOM 6829 O O . PHE B 1 334 ? 21 2.59 2.969 1 98.81 334 PHE B O 1
ATOM 6836 N N . GLU B 1 335 ? 21.734 2 5.051 1 98.75 335 GLU B N 1
ATOM 6837 C CA . GLU B 1 335 ? 20.594 1.119 5.305 1 98.75 335 GLU B CA 1
ATOM 6838 C C . GLU B 1 335 ? 19.359 1.918 5.684 1 98.75 335 GLU B C 1
ATOM 6840 O O . GLU B 1 335 ? 19.438 2.873 6.461 1 98.75 335 GLU B O 1
ATOM 6845 N N . ILE B 1 336 ? 18.281 1.638 5.117 1 98.81 336 ILE B N 1
ATOM 6846 C CA . ILE B 1 336 ? 16.984 2.25 5.414 1 98.81 336 ILE B CA 1
ATOM 6847 C C . ILE B 1 336 ? 16.109 1.257 6.168 1 98.81 336 ILE B C 1
ATOM 6849 O O . ILE B 1 336 ? 15.891 0.134 5.707 1 98.81 336 ILE B O 1
ATOM 6853 N N . GLY B 1 337 ? 15.641 1.645 7.312 1 98.25 337 GLY B N 1
ATOM 6854 C CA . GLY B 1 337 ? 14.727 0.842 8.117 1 98.25 337 GLY B CA 1
ATOM 6855 C C . GLY B 1 337 ? 15.398 -0.363 8.75 1 98.25 337 GLY B C 1
ATOM 6856 O O . GLY B 1 337 ? 14.891 -1.482 8.656 1 98.25 337 GLY B O 1
ATOM 6857 N N . PRO B 1 338 ? 16.547 -0.216 9.367 1 97.81 338 PRO B N 1
ATOM 6858 C CA . PRO B 1 338 ? 17.25 -1.375 9.914 1 97.81 338 PRO B CA 1
ATOM 6859 C C . PRO B 1 338 ? 16.516 -2.014 11.094 1 97.81 338 PRO B C 1
ATOM 6861 O O . PRO B 1 338 ? 16.766 -3.178 11.422 1 97.81 338 PRO B O 1
ATOM 6864 N N . LEU B 1 339 ? 15.586 -1.316 11.711 1 97.62 339 LEU B N 1
ATOM 6865 C CA . LEU B 1 339 ? 15.016 -1.794 12.969 1 97.62 339 LEU B CA 1
ATOM 6866 C C . LEU B 1 339 ? 13.633 -2.396 12.742 1 97.62 339 LEU B C 1
ATOM 6868 O O . LEU B 1 339 ? 13.008 -2.889 13.688 1 97.62 339 LEU B O 1
ATOM 6872 N N . TRP B 1 340 ? 13.141 -2.414 11.547 1 97.12 340 TRP B N 1
ATOM 6873 C CA . TRP B 1 340 ? 11.844 -3.021 11.273 1 97.12 340 TRP B CA 1
ATOM 6874 C C . TRP B 1 340 ? 11.891 -3.865 10.008 1 97.12 340 TRP B C 1
ATOM 6876 O O . TRP B 1 340 ? 12.859 -3.803 9.25 1 97.12 340 TRP B O 1
ATOM 6886 N N . GLY B 1 341 ? 10.828 -4.781 9.906 1 96.62 341 GLY B N 1
ATOM 6887 C CA . GLY B 1 341 ? 10.898 -5.664 8.75 1 96.62 341 GLY B CA 1
ATOM 6888 C C . GLY B 1 341 ? 12.242 -6.355 8.602 1 96.62 341 GLY B C 1
ATOM 6889 O O . GLY B 1 341 ? 12.82 -6.375 7.512 1 96.62 341 GLY B O 1
ATOM 6890 N N . ARG B 1 342 ? 12.695 -6.938 9.641 1 96.38 342 ARG B N 1
ATOM 6891 C CA . ARG B 1 342 ? 14.102 -7.289 9.766 1 96.38 342 ARG B CA 1
ATOM 6892 C C . ARG B 1 342 ? 14.414 -8.586 9.023 1 96.38 342 ARG B C 1
ATOM 6894 O O . ARG B 1 342 ? 15.578 -8.969 8.891 1 96.38 342 ARG B O 1
ATOM 6901 N N . THR B 1 343 ? 13.367 -9.234 8.5 1 95.31 343 THR B N 1
ATOM 6902 C CA . THR B 1 343 ? 13.625 -10.383 7.629 1 95.31 343 THR B CA 1
ATOM 6903 C C . THR B 1 343 ? 14.203 -9.93 6.293 1 95.31 343 THR B C 1
ATOM 6905 O O . THR B 1 343 ? 14.727 -10.742 5.527 1 95.31 343 THR B O 1
ATOM 6908 N N . ALA B 1 344 ? 14.117 -8.609 6.07 1 96.69 344 ALA B N 1
ATOM 6909 C CA . ALA B 1 344 ? 14.664 -8.016 4.852 1 96.69 344 ALA B CA 1
ATOM 6910 C C . ALA B 1 344 ? 15.602 -6.863 5.18 1 96.69 344 ALA B C 1
ATOM 6912 O O . ALA B 1 344 ? 15.414 -6.16 6.176 1 96.69 344 ALA B O 1
ATOM 6913 N N . ILE B 1 345 ? 16.594 -6.738 4.371 1 98.12 345 ILE B N 1
ATOM 6914 C CA . ILE B 1 345 ? 17.531 -5.621 4.422 1 98.12 345 ILE B CA 1
ATOM 6915 C C . ILE B 1 345 ? 17.344 -4.738 3.191 1 98.12 345 ILE B C 1
ATOM 6917 O O . ILE B 1 345 ? 17.297 -5.234 2.064 1 98.12 345 ILE B O 1
ATOM 6921 N N . SER B 1 346 ? 17.188 -3.432 3.375 1 98.56 346 SER B N 1
ATOM 6922 C CA . SER B 1 346 ? 16.984 -2.496 2.271 1 98.56 346 SER B CA 1
ATOM 6923 C C . SER B 1 346 ? 17.812 -1.229 2.471 1 98.56 346 SER B C 1
ATOM 6925 O O . SER B 1 346 ? 18.188 -0.894 3.598 1 98.56 346 SER B O 1
ATOM 6927 N N . GLY B 1 347 ? 18.141 -0.593 1.447 1 98.81 347 GLY B N 1
ATOM 6928 C CA . GLY B 1 347 ? 18.875 0.66 1.505 1 98.81 347 GLY B CA 1
ATOM 6929 C C . GLY B 1 347 ? 19.375 1.116 0.15 1 98.81 347 GLY B C 1
ATOM 6930 O O . GLY B 1 347 ? 18.844 0.716 -0.886 1 98.81 347 GLY B O 1
ATOM 6931 N N . VAL B 1 348 ? 20.312 2.068 0.19 1 98.88 348 VAL B N 1
ATOM 6932 C CA . VAL B 1 348 ? 20.938 2.59 -1.02 1 98.88 348 VAL B CA 1
ATOM 6933 C C . VAL B 1 348 ? 22.469 2.533 -0.88 1 98.88 348 VAL B C 1
ATOM 6935 O O . VAL B 1 348 ? 22.984 2.51 0.235 1 98.88 348 VAL B O 1
ATOM 6938 N N . ALA B 1 349 ? 23.062 2.398 -1.973 1 98.88 349 ALA B N 1
ATOM 6939 C CA . ALA B 1 349 ? 24.516 2.4 -2.068 1 98.88 349 ALA B CA 1
ATOM 6940 C C . ALA B 1 349 ? 24.984 2.869 -3.447 1 98.88 349 ALA B C 1
ATOM 6942 O O . ALA B 1 349 ? 24.203 3.455 -4.203 1 98.88 349 ALA B O 1
ATOM 6943 N N . ARG B 1 350 ? 26.297 2.77 -3.682 1 98.88 350 ARG B N 1
ATOM 6944 C CA . ARG B 1 350 ? 26.828 3.125 -4.992 1 98.88 350 ARG B CA 1
ATOM 6945 C C . ARG B 1 350 ? 27.656 1.982 -5.57 1 98.88 350 ARG B C 1
ATOM 6947 O O . ARG B 1 350 ? 28.25 1.197 -4.828 1 98.88 350 ARG B O 1
ATOM 6954 N N . LEU B 1 351 ? 27.609 1.844 -6.816 1 98.81 351 LEU B N 1
ATOM 6955 C CA . LEU B 1 351 ? 28.484 0.984 -7.617 1 98.81 351 LEU B CA 1
ATOM 6956 C C . LEU B 1 351 ? 29.281 1.806 -8.625 1 98.81 351 LEU B C 1
ATOM 6958 O O . LEU B 1 351 ? 28.734 2.303 -9.609 1 98.81 351 LEU B O 1
ATOM 6962 N N . GLY B 1 352 ? 30.609 1.986 -8.406 1 98.38 352 GLY B N 1
ATOM 6963 C CA . GLY B 1 352 ? 31.406 2.863 -9.25 1 98.38 352 GLY B CA 1
ATOM 6964 C C . GLY B 1 352 ? 30.891 4.293 -9.266 1 98.38 352 GLY B C 1
ATOM 6965 O O . GLY B 1 352 ? 30.828 4.918 -10.328 1 98.38 352 GLY B O 1
ATOM 6966 N N . GLY B 1 353 ? 30.422 4.707 -8.195 1 98.62 353 GLY B N 1
ATOM 6967 C CA . GLY B 1 353 ? 29.953 6.078 -8.07 1 98.62 353 GLY B CA 1
ATOM 6968 C C . GLY B 1 353 ? 28.5 6.246 -8.438 1 98.62 353 GLY B C 1
ATOM 6969 O O . GLY B 1 353 ? 27.922 7.312 -8.227 1 98.62 353 GLY B O 1
ATOM 6970 N N . ARG B 1 354 ? 27.859 5.211 -8.945 1 98.75 354 ARG B N 1
ATOM 6971 C CA . ARG B 1 354 ? 26.484 5.262 -9.43 1 98.75 354 ARG B CA 1
ATOM 6972 C C . ARG B 1 354 ? 25.516 4.789 -8.352 1 98.75 354 ARG B C 1
ATOM 6974 O O . ARG B 1 354 ? 25.609 3.65 -7.887 1 98.75 354 ARG B O 1
ATOM 6981 N N . PRO B 1 355 ? 24.531 5.637 -7.91 1 98.88 355 PRO B N 1
ATOM 6982 C CA . PRO B 1 355 ? 23.578 5.227 -6.883 1 98.88 355 PRO B CA 1
ATOM 6983 C C . PRO B 1 355 ? 22.703 4.055 -7.328 1 98.88 355 PRO B C 1
ATOM 6985 O O . PRO B 1 355 ? 22.266 4.004 -8.484 1 98.88 355 PRO B O 1
ATOM 6988 N N . VAL B 1 356 ? 22.484 3.102 -6.41 1 98.88 356 VAL B N 1
ATOM 6989 C CA . VAL B 1 356 ? 21.625 1.951 -6.633 1 98.88 356 VAL B CA 1
ATOM 6990 C C . VAL B 1 356 ? 20.828 1.64 -5.359 1 98.88 356 VAL B C 1
ATOM 6992 O O . VAL B 1 356 ? 21.297 1.927 -4.254 1 98.88 356 VAL B O 1
ATOM 6995 N N . GLY B 1 357 ? 19.547 1.185 -5.512 1 98.88 357 GLY B N 1
ATOM 6996 C CA . GLY B 1 357 ? 18.859 0.549 -4.402 1 98.88 357 GLY B CA 1
ATOM 6997 C C . GLY B 1 357 ? 19.328 -0.87 -4.141 1 98.88 357 GLY B C 1
ATOM 6998 O O . GLY B 1 357 ? 19.672 -1.602 -5.074 1 98.88 357 GLY B O 1
ATOM 6999 N N . ILE B 1 358 ? 19.344 -1.278 -2.867 1 98.94 358 ILE B N 1
ATOM 7000 C CA . ILE B 1 358 ? 19.812 -2.604 -2.473 1 98.94 358 ILE B CA 1
ATOM 7001 C C . ILE B 1 358 ? 18.688 -3.34 -1.729 1 98.94 358 ILE B C 1
ATOM 7003 O O . ILE B 1 358 ? 18.078 -2.787 -0.816 1 98.94 358 ILE B O 1
ATOM 7007 N N . ILE B 1 359 ? 18.438 -4.535 -2.123 1 98.69 359 ILE B N 1
ATOM 7008 C CA . ILE B 1 359 ? 17.531 -5.438 -1.418 1 98.69 359 ILE B CA 1
ATOM 7009 C C . ILE B 1 359 ? 18.266 -6.734 -1.078 1 98.69 359 ILE B C 1
ATOM 7011 O O . ILE B 1 359 ? 18.984 -7.285 -1.912 1 98.69 359 ILE B O 1
ATOM 7015 N N . SER B 1 360 ? 18.156 -7.168 0.145 1 97.94 360 SER B N 1
ATOM 7016 C CA . SER B 1 360 ? 18.656 -8.469 0.57 1 97.94 360 SER B CA 1
ATOM 7017 C C . SER B 1 360 ? 17.703 -9.117 1.583 1 97.94 360 SER B C 1
ATOM 7019 O O . SER B 1 360 ? 16.984 -8.422 2.303 1 97.94 360 SER B O 1
ATOM 7021 N N . LEU B 1 361 ? 17.672 -10.383 1.555 1 95.5 361 LEU B N 1
ATOM 7022 C CA . LEU B 1 361 ? 17.016 -11.094 2.65 1 95.5 361 LEU B CA 1
ATOM 7023 C C . LEU B 1 361 ? 17.984 -11.305 3.811 1 95.5 361 LEU B C 1
ATOM 7025 O O . LEU B 1 361 ? 19.203 -11.273 3.623 1 95.5 361 LEU B O 1
ATOM 7029 N N . ASN B 1 362 ? 17.453 -11.43 5.035 1 95.69 362 ASN B N 1
ATOM 7030 C CA . ASN B 1 362 ? 18.25 -11.555 6.258 1 95.69 362 ASN B CA 1
ATOM 7031 C C . ASN B 1 362 ? 18.031 -12.906 6.93 1 95.69 362 ASN B C 1
ATOM 7033 O O . ASN B 1 362 ? 17.125 -13.062 7.746 1 95.69 362 ASN B O 1
ATOM 7037 N N . CYS B 1 363 ? 18.875 -13.82 6.691 1 92.5 363 CYS B N 1
ATOM 7038 C CA . CYS B 1 363 ? 18.719 -15.18 7.203 1 92.5 363 CYS B CA 1
ATOM 7039 C C . CYS B 1 363 ? 18.922 -15.219 8.711 1 92.5 363 CYS B C 1
ATOM 7041 O O . CYS B 1 363 ? 18.625 -16.219 9.359 1 92.5 363 CYS B O 1
ATOM 7043 N N . GLU B 1 364 ? 19.406 -14.094 9.273 1 93.81 364 GLU B N 1
ATOM 7044 C CA . GLU B 1 364 ? 19.625 -14.031 10.719 1 93.81 364 GLU B CA 1
ATOM 7045 C C . GLU B 1 364 ? 18.312 -13.812 11.461 1 93.81 364 GLU B C 1
ATOM 7047 O O . GLU B 1 364 ? 18.25 -13.992 12.68 1 93.81 364 GLU B O 1
ATOM 7052 N N . VAL B 1 365 ? 17.375 -13.414 10.75 1 91.81 365 VAL B N 1
ATOM 7053 C CA . VAL B 1 365 ? 16.062 -13.172 11.336 1 91.81 365 VAL B CA 1
ATOM 7054 C C . VAL B 1 365 ? 15.039 -14.133 10.719 1 91.81 365 VAL B C 1
ATOM 7056 O O . VAL B 1 365 ? 14.719 -14.023 9.531 1 91.81 365 VAL B O 1
ATOM 7059 N N . ASN B 1 366 ? 14.484 -15 11.484 1 87 366 ASN B N 1
ATOM 7060 C CA . ASN B 1 366 ? 13.492 -15.992 11.062 1 87 366 ASN B CA 1
ATOM 7061 C C . ASN B 1 366 ? 13.922 -16.719 9.789 1 87 366 ASN B C 1
ATOM 7063 O O . ASN B 1 366 ? 13.109 -16.922 8.891 1 87 366 ASN B O 1
ATOM 7067 N N . GLY B 1 367 ? 15.219 -16.922 9.633 1 83.5 367 GLY B N 1
ATOM 7068 C CA . GLY B 1 367 ? 15.758 -17.703 8.531 1 83.5 367 GLY B CA 1
ATOM 7069 C C . GLY B 1 367 ? 15.664 -16.984 7.195 1 83.5 367 GLY B C 1
ATOM 7070 O O . GLY B 1 367 ? 15.898 -17.594 6.145 1 83.5 367 GLY B O 1
ATOM 7071 N N . GLY B 1 368 ? 15.266 -15.789 7.156 1 84.12 368 GLY B N 1
ATOM 7072 C CA . GLY B 1 368 ? 15.188 -15.031 5.91 1 84.12 368 GLY B CA 1
ATOM 7073 C C . GLY B 1 368 ? 13.867 -15.219 5.188 1 84.12 368 GLY B C 1
ATOM 7074 O O . GLY B 1 368 ? 13.789 -15.023 3.973 1 84.12 368 GLY B O 1
ATOM 7075 N N . THR B 1 369 ? 12.852 -15.625 5.898 1 88.5 369 THR B N 1
ATOM 7076 C CA . THR B 1 369 ? 11.516 -15.75 5.312 1 88.5 369 THR B CA 1
ATOM 7077 C C . THR B 1 369 ? 10.922 -14.367 5.039 1 88.5 369 THR B C 1
ATOM 7079 O O . THR B 1 369 ? 11.234 -13.406 5.742 1 88.5 369 THR B O 1
ATOM 7082 N N . LEU B 1 370 ? 10.188 -14.312 3.965 1 91.69 370 LEU B N 1
ATOM 7083 C CA . LEU B 1 370 ? 9.453 -13.086 3.699 1 91.69 370 LEU B CA 1
ATOM 7084 C C . LEU B 1 370 ? 8.156 -13.047 4.504 1 91.69 370 LEU B C 1
ATOM 7086 O O . LEU B 1 370 ? 7.242 -13.836 4.258 1 91.69 370 LEU B O 1
ATOM 7090 N N . ASP B 1 371 ? 8.172 -12.227 5.5 1 93.94 371 ASP B N 1
ATOM 7091 C CA . ASP B 1 371 ? 6.965 -12.047 6.309 1 93.94 371 ASP B CA 1
ATOM 7092 C C . ASP B 1 371 ? 6.242 -10.758 5.934 1 93.94 371 ASP B C 1
ATOM 7094 O O . ASP B 1 371 ? 6.594 -10.102 4.953 1 93.94 371 ASP B O 1
ATOM 7098 N N . ALA B 1 372 ? 5.191 -10.492 6.684 1 95.44 372 ALA B N 1
ATOM 7099 C CA . ALA B 1 372 ? 4.34 -9.344 6.375 1 95.44 372 ALA B CA 1
ATOM 7100 C C . ALA B 1 372 ? 5.133 -8.047 6.449 1 95.44 372 ALA B C 1
ATOM 7102 O O . ALA B 1 372 ? 5.105 -7.242 5.512 1 95.44 372 ALA B O 1
ATOM 7103 N N . ALA B 1 373 ? 5.887 -7.809 7.516 1 96.19 373 ALA B N 1
ATOM 7104 C CA . ALA B 1 373 ? 6.629 -6.562 7.715 1 96.19 373 ALA B CA 1
ATOM 7105 C C . ALA B 1 373 ? 7.746 -6.418 6.684 1 96.19 373 ALA B C 1
ATOM 7107 O O . ALA B 1 373 ? 7.945 -5.34 6.121 1 96.19 373 ALA B O 1
ATOM 7108 N N . GLY B 1 374 ? 8.477 -7.504 6.457 1 96.75 374 GLY B N 1
ATOM 7109 C CA . GLY B 1 374 ? 9.508 -7.477 5.438 1 96.75 374 GLY B CA 1
ATOM 7110 C C . GLY B 1 374 ? 8.977 -7.156 4.055 1 96.75 374 GLY B C 1
ATOM 7111 O O . GLY B 1 374 ? 9.586 -6.391 3.307 1 96.75 374 GLY B O 1
ATOM 7112 N N . SER B 1 375 ? 7.852 -7.758 3.705 1 97.44 375 SER B N 1
ATOM 7113 C CA . SER B 1 375 ? 7.223 -7.496 2.416 1 97.44 375 SER B CA 1
ATOM 7114 C C . SER B 1 375 ? 6.824 -6.031 2.281 1 97.44 375 SER B C 1
ATOM 7116 O O . SER B 1 375 ? 6.992 -5.43 1.218 1 97.44 375 SER B O 1
ATOM 7118 N N . GLN B 1 376 ? 6.289 -5.461 3.33 1 97.56 376 GLN B N 1
ATOM 7119 C CA . GLN B 1 376 ? 5.902 -4.055 3.326 1 97.56 376 GLN B CA 1
ATOM 7120 C C . GLN B 1 376 ? 7.117 -3.146 3.158 1 97.56 376 GLN B C 1
ATOM 7122 O O . GLN B 1 376 ? 7.066 -2.164 2.416 1 97.56 376 GLN B O 1
ATOM 7127 N N . LYS B 1 377 ? 8.188 -3.441 3.832 1 97.94 377 LYS B N 1
ATOM 7128 C CA . LYS B 1 377 ? 9.422 -2.666 3.742 1 97.94 377 LYS B CA 1
ATOM 7129 C C . LYS B 1 377 ? 9.977 -2.668 2.318 1 97.94 377 LYS B C 1
ATOM 7131 O O . LYS B 1 377 ? 10.328 -1.614 1.782 1 97.94 377 LYS B O 1
ATOM 7136 N N . LEU B 1 378 ? 10.023 -3.859 1.702 1 98.31 378 LEU B N 1
ATOM 7137 C CA . LEU B 1 378 ? 10.555 -3.977 0.348 1 98.31 378 LEU B CA 1
ATOM 7138 C C . LEU B 1 378 ? 9.648 -3.266 -0.652 1 98.31 378 LEU B C 1
ATOM 7140 O O . LEU B 1 378 ? 10.125 -2.684 -1.628 1 98.31 378 LEU B O 1
ATOM 7144 N N . THR B 1 379 ? 8.32 -3.32 -0.394 1 98.44 379 THR B N 1
ATOM 7145 C CA . THR B 1 379 ? 7.371 -2.604 -1.234 1 98.44 379 THR B CA 1
ATOM 7146 C C . THR B 1 379 ? 7.691 -1.113 -1.268 1 98.44 379 THR B C 1
ATOM 7148 O O . THR B 1 379 ? 7.75 -0.509 -2.34 1 98.44 379 THR B O 1
ATOM 7151 N N . ARG B 1 380 ? 7.938 -0.565 -0.129 1 98.25 380 ARG B N 1
ATOM 7152 C CA . ARG B 1 380 ? 8.227 0.862 -0.026 1 98.25 380 ARG B CA 1
ATOM 7153 C C . ARG B 1 380 ? 9.539 1.208 -0.724 1 98.25 380 ARG B C 1
ATOM 7155 O O . ARG B 1 380 ? 9.625 2.217 -1.427 1 98.25 380 ARG B O 1
ATOM 7162 N N . LEU B 1 381 ? 10.57 0.4 -0.568 1 98.69 381 LEU B N 1
ATOM 7163 C CA . LEU B 1 381 ? 11.852 0.662 -1.206 1 98.69 381 LEU B CA 1
ATOM 7164 C C . LEU B 1 381 ? 11.727 0.601 -2.725 1 98.69 381 LEU B C 1
ATOM 7166 O O . LEU B 1 381 ? 12.297 1.438 -3.432 1 98.69 381 LEU B O 1
ATOM 7170 N N . LEU B 1 382 ? 11.008 -0.417 -3.254 1 98.75 382 LEU B N 1
ATOM 7171 C CA . LEU B 1 382 ? 10.844 -0.562 -4.699 1 98.75 382 LEU B CA 1
ATOM 7172 C C . LEU B 1 382 ? 10.172 0.667 -5.297 1 98.75 382 LEU B C 1
ATOM 7174 O O . LEU B 1 382 ? 10.594 1.166 -6.34 1 98.75 382 LEU B O 1
ATOM 7178 N N . LYS B 1 383 ? 9.195 1.158 -4.605 1 98.62 383 LYS B N 1
ATOM 7179 C CA . LYS B 1 383 ? 8.5 2.352 -5.078 1 98.62 383 LYS B CA 1
ATOM 7180 C C . LYS B 1 383 ? 9.414 3.57 -5.043 1 98.62 383 LYS B C 1
ATOM 7182 O O . LYS B 1 383 ? 9.406 4.391 -5.965 1 98.62 383 LYS B O 1
ATOM 7187 N N . LEU B 1 384 ? 10.195 3.678 -3.949 1 98.81 384 LEU B N 1
ATOM 7188 C CA . LEU B 1 384 ? 11.164 4.766 -3.85 1 98.81 384 LEU B CA 1
ATOM 7189 C C . LEU B 1 384 ? 12.141 4.734 -5.02 1 98.81 384 LEU B C 1
ATOM 7191 O O . LEU B 1 384 ? 12.359 5.75 -5.68 1 98.81 384 LEU B O 1
ATOM 7195 N N . CYS B 1 385 ? 12.695 3.561 -5.293 1 98.81 385 CYS B N 1
ATOM 7196 C CA . CYS B 1 385 ? 13.68 3.416 -6.359 1 98.81 385 CYS B CA 1
ATOM 7197 C C . CYS B 1 385 ? 13.055 3.715 -7.719 1 98.81 385 CYS B C 1
ATOM 7199 O O . CYS B 1 385 ? 13.688 4.34 -8.57 1 98.81 385 CYS B O 1
ATOM 7201 N N . ASP B 1 386 ? 11.844 3.277 -7.906 1 98.69 386 ASP B N 1
ATOM 7202 C CA . ASP B 1 386 ? 11.164 3.473 -9.188 1 98.69 386 ASP B CA 1
ATOM 7203 C C . ASP B 1 386 ? 10.938 4.957 -9.469 1 98.69 386 ASP B C 1
ATOM 7205 O O . ASP B 1 386 ? 11.258 5.445 -10.547 1 98.69 386 ASP B O 1
ATOM 7209 N N . VAL B 1 387 ? 10.461 5.762 -8.5 1 98.5 387 VAL B N 1
ATOM 7210 C CA . VAL B 1 387 ? 10.141 7.168 -8.727 1 98.5 387 VAL B CA 1
ATOM 7211 C C . VAL B 1 387 ? 11.422 7.988 -8.812 1 98.5 387 VAL B C 1
ATOM 7213 O O . VAL B 1 387 ? 11.453 9.031 -9.469 1 98.5 387 VAL B O 1
ATOM 7216 N N . MET B 1 388 ? 12.5 7.488 -8.164 1 98.81 388 MET B N 1
ATOM 7217 C CA . MET B 1 388 ? 13.758 8.234 -8.125 1 98.81 388 MET B CA 1
ATOM 7218 C C . MET B 1 388 ? 14.703 7.758 -9.227 1 98.81 388 MET B C 1
ATOM 7220 O O . MET B 1 388 ? 15.836 8.242 -9.336 1 98.81 388 MET B O 1
ATOM 7224 N N . ASN B 1 389 ? 14.32 6.746 -10.016 1 98.56 389 ASN B N 1
ATOM 7225 C CA . ASN B 1 389 ? 15.109 6.184 -11.109 1 98.56 389 ASN B CA 1
ATOM 7226 C C . ASN B 1 389 ? 16.375 5.5 -10.586 1 98.56 389 ASN B C 1
ATOM 7228 O O . ASN B 1 389 ? 17.438 5.586 -11.211 1 98.56 389 ASN B O 1
ATOM 7232 N N . LEU B 1 390 ? 16.281 4.902 -9.453 1 98.88 390 LEU B N 1
ATOM 7233 C CA . LEU B 1 390 ? 17.391 4.105 -8.938 1 98.88 390 LEU B CA 1
ATOM 7234 C C . LEU B 1 390 ? 17.281 2.658 -9.406 1 98.88 390 LEU B C 1
ATOM 7236 O O . LEU B 1 390 ? 16.297 1.976 -9.109 1 98.88 390 LEU B O 1
ATOM 7240 N N . PRO B 1 391 ? 18.312 2.174 -10.164 1 98.81 391 PRO B N 1
ATOM 7241 C CA . PRO B 1 391 ? 18.312 0.729 -10.398 1 98.81 391 PRO B CA 1
ATOM 7242 C C . PRO B 1 391 ? 18.469 -0.082 -9.117 1 98.81 391 PRO B C 1
ATOM 7244 O O . PRO B 1 391 ? 18.984 0.422 -8.117 1 98.81 391 PRO B O 1
ATOM 7247 N N . VAL B 1 392 ? 18 -1.349 -9.141 1 98.88 392 VAL B N 1
ATOM 7248 C CA . VAL B 1 392 ? 17.953 -2.127 -7.906 1 98.88 392 VAL B CA 1
ATOM 7249 C C . VAL B 1 392 ? 18.828 -3.371 -8.055 1 98.88 392 VAL B C 1
ATOM 7251 O O . VAL B 1 392 ? 18.734 -4.094 -9.047 1 98.88 392 VAL B O 1
ATOM 7254 N N . LEU B 1 393 ? 19.719 -3.547 -7.148 1 98.88 393 LEU B N 1
ATOM 7255 C CA . LEU B 1 393 ? 20.516 -4.758 -7.008 1 98.88 393 LEU B CA 1
ATOM 7256 C C . LEU B 1 393 ? 20 -5.617 -5.855 1 98.88 393 LEU B C 1
ATOM 7258 O O . LEU B 1 393 ? 19.859 -5.133 -4.73 1 98.88 393 LEU B O 1
ATOM 7262 N N . GLN B 1 394 ? 19.734 -6.895 -6.105 1 98.62 394 GLN B N 1
ATOM 7263 C CA . GLN B 1 394 ? 19.203 -7.781 -5.078 1 98.62 394 GLN B CA 1
ATOM 7264 C C . GLN B 1 394 ? 20.172 -8.93 -4.789 1 98.62 394 GLN B C 1
ATOM 7266 O O . GLN B 1 394 ? 20.781 -9.484 -5.707 1 98.62 394 GLN B O 1
ATOM 7271 N N . PHE B 1 395 ? 20.328 -9.203 -3.559 1 98.44 395 PHE B N 1
ATOM 7272 C CA . PHE B 1 395 ? 20.969 -10.43 -3.105 1 98.44 395 PHE B CA 1
ATOM 7273 C C . PHE B 1 395 ? 19.938 -11.414 -2.559 1 98.44 395 PHE B C 1
ATOM 7275 O O . PHE B 1 395 ? 19.328 -11.164 -1.513 1 98.44 395 PHE B O 1
ATOM 7282 N N . ILE B 1 396 ? 19.797 -12.586 -3.23 1 96.69 396 ILE B N 1
ATOM 7283 C CA . ILE B 1 396 ? 18.625 -13.422 -3.002 1 96.69 396 ILE B CA 1
ATOM 7284 C C . ILE B 1 396 ? 19.016 -14.656 -2.189 1 96.69 396 ILE B C 1
ATOM 7286 O O . ILE B 1 396 ? 19.922 -15.398 -2.582 1 96.69 396 ILE B O 1
ATOM 7290 N N . ASP B 1 397 ? 18.453 -14.844 -1.089 1 94.94 397 ASP B N 1
ATOM 7291 C CA . ASP B 1 397 ? 18.516 -16.016 -0.229 1 94.94 397 ASP B CA 1
ATOM 7292 C C . ASP B 1 397 ? 17.188 -16.234 0.521 1 94.94 397 ASP B C 1
ATOM 7294 O O . ASP B 1 397 ? 17.094 -15.891 1.701 1 94.94 397 ASP B O 1
ATOM 7298 N N . VAL B 1 398 ? 16.234 -16.781 -0.18 1 88.12 398 VAL B N 1
ATOM 7299 C CA . VAL B 1 398 ? 14.891 -16.969 0.369 1 88.12 398 VAL B CA 1
ATOM 7300 C C . VAL B 1 398 ? 14.812 -18.328 1.067 1 88.12 398 VAL B C 1
ATOM 7302 O O . VAL B 1 398 ? 15.094 -19.359 0.459 1 88.12 398 VAL B O 1
ATOM 7305 N N . ARG B 1 399 ? 14.359 -18.328 2.225 1 77.75 399 ARG B N 1
ATOM 7306 C CA . ARG B 1 399 ? 14.398 -19.547 3.041 1 77.75 399 ARG B CA 1
ATOM 7307 C C . ARG B 1 399 ? 13.594 -20.672 2.395 1 77.75 399 ARG B C 1
ATOM 7309 O O . ARG B 1 399 ? 12.477 -20.453 1.933 1 77.75 399 ARG B O 1
ATOM 7316 N N . THR B 1 400 ? 14.109 -21.875 2.588 1 63.75 400 THR B N 1
ATOM 7317 C CA . THR B 1 400 ? 13.625 -23.094 1.946 1 63.75 400 THR B CA 1
ATOM 7318 C C . THR B 1 400 ? 12.469 -23.688 2.738 1 63.75 400 THR B C 1
ATOM 7320 O O . THR B 1 400 ? 11.422 -24.016 2.172 1 63.75 400 THR B O 1
ATOM 7323 N N . LEU B 1 401 ? 12.688 -23.656 4.027 1 61.09 401 LEU B N 1
ATOM 7324 C CA . LEU B 1 401 ? 11.852 -24.516 4.855 1 61.09 401 LEU B CA 1
ATOM 7325 C C . LEU B 1 401 ? 10.391 -24.078 4.785 1 61.09 401 LEU B C 1
ATOM 7327 O O . LEU B 1 401 ? 9.484 -24.891 5.02 1 61.09 401 LEU B O 1
ATOM 7331 N N . THR B 1 402 ? 10.227 -22.922 4.293 1 66.88 402 THR B N 1
ATOM 7332 C CA . THR B 1 402 ? 8.859 -22.406 4.305 1 66.88 402 THR B CA 1
ATOM 7333 C C . THR B 1 402 ? 8.414 -22.016 2.898 1 66.88 402 THR B C 1
ATOM 7335 O O . THR B 1 402 ? 7.488 -21.219 2.734 1 66.88 402 THR B O 1
ATOM 7338 N N . ALA B 1 403 ? 9.031 -22.453 2 1 69.12 403 ALA B N 1
ATOM 7339 C CA . ALA B 1 403 ? 8.742 -22.094 0.618 1 69.12 403 ALA B CA 1
ATOM 7340 C C . ALA B 1 403 ? 8.766 -20.578 0.437 1 69.12 403 ALA B C 1
ATOM 7342 O O . ALA B 1 403 ? 7.988 -20.031 -0.347 1 69.12 403 ALA B O 1
ATOM 7343 N N . GLY B 1 404 ? 9.461 -19.906 1.264 1 82.75 404 GLY B N 1
ATOM 7344 C CA . GLY B 1 404 ? 9.781 -18.5 1.051 1 82.75 404 GLY B CA 1
ATOM 7345 C C . GLY B 1 404 ? 9.031 -17.562 1.984 1 82.75 404 GLY B C 1
ATOM 7346 O O . GLY B 1 404 ? 9.617 -16.641 2.553 1 82.75 404 GLY B O 1
ATOM 7347 N N . TYR B 1 405 ? 7.758 -17.828 2.15 1 87.31 405 TYR B N 1
ATOM 7348 C CA . TYR B 1 405 ? 6.965 -16.984 3.039 1 87.31 405 TYR B CA 1
ATOM 7349 C C . TYR B 1 405 ? 6.996 -17.516 4.469 1 87.31 405 TYR B C 1
ATOM 7351 O O . TYR B 1 405 ? 7.164 -18.719 4.688 1 87.31 405 TYR B O 1
ATOM 7359 N N . ALA B 1 406 ? 6.816 -16.594 5.375 1 85.62 406 ALA B N 1
ATOM 7360 C CA . ALA B 1 406 ? 6.598 -17.031 6.754 1 85.62 406 ALA B CA 1
ATOM 7361 C C . ALA B 1 406 ? 5.328 -17.875 6.863 1 85.62 406 ALA B C 1
ATOM 7363 O O . ALA B 1 406 ? 4.316 -17.562 6.227 1 85.62 406 ALA B O 1
ATOM 7364 N N . ILE B 1 407 ? 5.473 -18.922 7.668 1 83.62 407 ILE B N 1
ATOM 7365 C CA . ILE B 1 407 ? 4.352 -19.844 7.809 1 83.62 407 ILE B CA 1
ATOM 7366 C C . ILE B 1 407 ? 4.02 -20.016 9.289 1 83.62 407 ILE B C 1
ATOM 7368 O O . ILE B 1 407 ? 4.797 -19.625 10.156 1 83.62 407 ILE B O 1
ATOM 7372 N N . GLY B 1 408 ? 2.836 -20.641 9.523 1 82.25 408 GLY B N 1
ATOM 7373 C CA . GLY B 1 408 ? 2.379 -20.844 10.883 1 82.25 408 GLY B CA 1
ATOM 7374 C C . GLY B 1 408 ? 1.242 -19.938 11.289 1 82.25 408 GLY B C 1
ATOM 7375 O O . GLY B 1 408 ? 0.882 -19.016 10.539 1 82.25 408 GLY B O 1
ATOM 7376 N N . PRO B 1 409 ? 0.716 -20.203 12.414 1 82.88 409 PRO B N 1
ATOM 7377 C CA . PRO B 1 409 ? -0.471 -19.469 12.844 1 82.88 409 PRO B CA 1
ATOM 7378 C C . PRO B 1 409 ? -0.224 -17.953 12.922 1 82.88 409 PRO B C 1
ATOM 7380 O O . PRO B 1 409 ? -1.064 -17.172 12.492 1 82.88 409 PRO B O 1
ATOM 7383 N N . ALA B 1 410 ? 0.901 -17.594 13.477 1 86.25 410 ALA B N 1
ATOM 7384 C CA . ALA B 1 410 ? 1.208 -16.172 13.617 1 86.25 410 ALA B CA 1
ATOM 7385 C C . ALA B 1 410 ? 1.363 -15.508 12.25 1 86.25 410 ALA B C 1
ATOM 7387 O O . ALA B 1 410 ? 0.914 -14.375 12.047 1 86.25 410 ALA B O 1
ATOM 7388 N N . ALA B 1 411 ? 1.983 -16.203 11.344 1 88.44 411 ALA B N 1
ATOM 7389 C CA . ALA B 1 411 ? 2.186 -15.68 9.992 1 88.44 411 ALA B CA 1
ATOM 7390 C C . ALA B 1 411 ? 0.855 -15.516 9.266 1 88.44 411 ALA B C 1
ATOM 7392 O O . ALA B 1 411 ? 0.642 -14.523 8.57 1 88.44 411 ALA B O 1
ATOM 7393 N N . GLU B 1 412 ? -0.026 -16.5 9.406 1 87.44 412 GLU B N 1
ATOM 7394 C CA . GLU B 1 412 ? -1.339 -16.422 8.773 1 87.44 412 GLU B CA 1
ATOM 7395 C C . GLU B 1 412 ? -2.158 -15.258 9.336 1 87.44 412 GLU B C 1
ATOM 7397 O O . GLU B 1 412 ? -2.783 -14.516 8.578 1 87.44 412 GLU B O 1
ATOM 7402 N N . LYS B 1 413 ? -2.127 -15.125 10.609 1 87.94 413 LYS B N 1
ATOM 7403 C CA . LYS B 1 413 ? -2.859 -14.047 11.258 1 87.94 413 LYS B CA 1
ATOM 7404 C C . LYS B 1 413 ? -2.332 -12.688 10.828 1 87.94 413 LYS B C 1
ATOM 7406 O O . LYS B 1 413 ? -3.094 -11.719 10.734 1 87.94 413 LYS B O 1
ATOM 7411 N N . ALA B 1 414 ? -1.054 -12.648 10.492 1 91.56 414 ALA B N 1
ATOM 7412 C CA . ALA B 1 414 ? -0.418 -11.398 10.078 1 91.56 414 ALA B CA 1
ATOM 7413 C C . ALA B 1 414 ? -0.663 -11.117 8.602 1 91.56 414 ALA B C 1
ATOM 7415 O O . ALA B 1 414 ? -0.14 -10.148 8.047 1 91.56 414 ALA B O 1
ATOM 7416 N N . ALA B 1 415 ? -1.456 -11.984 7.973 1 94.88 415 ALA B N 1
ATOM 7417 C CA . ALA B 1 415 ? -1.838 -11.828 6.57 1 94.88 415 ALA B CA 1
ATOM 7418 C C . ALA B 1 415 ? -0.612 -11.844 5.664 1 94.88 415 ALA B C 1
ATOM 7420 O O . ALA B 1 415 ? -0.469 -10.984 4.789 1 94.88 415 ALA B O 1
ATOM 7421 N N . THR B 1 416 ? 0.248 -12.789 5.828 1 93.06 416 THR B N 1
ATOM 7422 C CA . THR B 1 416 ? 1.499 -12.898 5.086 1 93.06 416 THR B CA 1
ATOM 7423 C C . THR B 1 416 ? 1.232 -12.984 3.584 1 93.06 416 THR B C 1
ATOM 7425 O O . THR B 1 416 ? 1.895 -12.312 2.791 1 93.06 416 THR B O 1
ATOM 7428 N N . MET B 1 417 ? 0.244 -13.742 3.176 1 93.12 417 MET B N 1
ATOM 7429 C CA . MET B 1 417 ? -0.046 -13.883 1.752 1 93.12 417 MET B CA 1
ATOM 7430 C C . MET B 1 417 ? -0.522 -12.562 1.158 1 93.12 417 MET B C 1
ATOM 7432 O O . MET B 1 417 ? -0.14 -12.203 0.043 1 93.12 417 MET B O 1
ATOM 7436 N N . ARG B 1 418 ? -1.361 -11.859 1.85 1 96.25 418 ARG B N 1
ATOM 7437 C CA . ARG B 1 418 ? -1.835 -10.562 1.373 1 96.25 418 ARG B CA 1
ATOM 7438 C C . ARG B 1 418 ? -0.667 -9.617 1.099 1 96.25 418 ARG B C 1
ATOM 7440 O O . ARG B 1 418 ? -0.587 -9.016 0.026 1 96.25 418 ARG B O 1
ATOM 7447 N N . TRP B 1 419 ? 0.245 -9.562 2.037 1 96.56 419 TRP B N 1
ATOM 7448 C CA . TRP B 1 419 ? 1.373 -8.648 1.897 1 96.56 419 TRP B CA 1
ATOM 7449 C C . TRP B 1 419 ? 2.379 -9.172 0.879 1 96.56 419 TRP B C 1
ATOM 7451 O O . TRP B 1 419 ? 3.02 -8.391 0.169 1 96.56 419 TRP B O 1
ATOM 7461 N N . GLY B 1 420 ? 2.504 -10.508 0.794 1 96.06 420 GLY B N 1
ATOM 7462 C CA . GLY B 1 420 ? 3.303 -11.086 -0.275 1 96.06 420 GLY B CA 1
ATOM 7463 C C . GLY B 1 420 ? 2.787 -10.742 -1.659 1 96.06 420 GLY B C 1
ATOM 7464 O O . GLY B 1 420 ? 3.57 -10.438 -2.561 1 96.06 420 GLY B O 1
ATOM 7465 N N . VAL B 1 421 ? 1.519 -10.805 -1.807 1 96.56 421 VAL B N 1
ATOM 7466 C CA . VAL B 1 421 ? 0.899 -10.477 -3.088 1 96.56 421 VAL B CA 1
ATOM 7467 C C . VAL B 1 421 ? 1.049 -8.984 -3.375 1 96.56 421 VAL B C 1
ATOM 7469 O O . VAL B 1 421 ? 1.274 -8.586 -4.52 1 96.56 421 VAL B O 1
ATOM 7472 N N . GLU B 1 422 ? 0.884 -8.117 -2.34 1 97.38 422 GLU B N 1
ATOM 7473 C CA . GLU B 1 422 ? 1.121 -6.688 -2.535 1 97.38 422 GLU B CA 1
ATOM 7474 C C . GLU B 1 422 ? 2.547 -6.426 -3.014 1 97.38 422 GLU B C 1
ATOM 7476 O O . GLU B 1 422 ? 2.771 -5.562 -3.865 1 97.38 422 GLU B O 1
ATOM 7481 N N . LEU B 1 423 ? 3.49 -7.133 -2.447 1 97.62 423 LEU B N 1
ATOM 7482 C CA . LEU B 1 423 ? 4.875 -7.035 -2.9 1 97.62 423 LEU B CA 1
ATOM 7483 C C . LEU B 1 423 ? 5.004 -7.488 -4.352 1 97.62 423 LEU B C 1
ATOM 7485 O O . LEU B 1 423 ? 5.684 -6.84 -5.148 1 97.62 423 LEU B O 1
ATOM 7489 N N . ALA B 1 424 ? 4.316 -8.625 -4.707 1 97.44 424 ALA B N 1
ATOM 7490 C CA . ALA B 1 424 ? 4.324 -9.102 -6.086 1 97.44 424 ALA B CA 1
ATOM 7491 C C . ALA B 1 424 ? 3.783 -8.039 -7.039 1 97.44 424 ALA B C 1
ATOM 7493 O O . ALA B 1 424 ? 4.395 -7.758 -8.07 1 97.44 424 ALA B O 1
ATOM 7494 N N . LYS B 1 425 ? 2.672 -7.461 -6.664 1 97.75 425 LYS B N 1
ATOM 7495 C CA . LYS B 1 425 ? 2.094 -6.391 -7.469 1 97.75 425 LYS B CA 1
ATOM 7496 C C . LYS B 1 425 ? 3.1 -5.262 -7.688 1 97.75 425 LYS B C 1
ATOM 7498 O O . LYS B 1 425 ? 3.229 -4.746 -8.797 1 97.75 425 LYS B O 1
ATOM 7503 N N . THR B 1 426 ? 3.818 -4.902 -6.648 1 98.25 426 THR B N 1
ATOM 7504 C CA . THR B 1 426 ? 4.789 -3.816 -6.73 1 98.25 426 THR B CA 1
ATOM 7505 C C . THR B 1 426 ? 5.938 -4.184 -7.664 1 98.25 426 THR B C 1
ATOM 7507 O O . THR B 1 426 ? 6.34 -3.383 -8.508 1 98.25 426 THR B O 1
ATOM 7510 N N . TYR B 1 427 ? 6.457 -5.41 -7.531 1 98.12 427 TYR B N 1
ATOM 7511 C CA . TYR B 1 427 ? 7.531 -5.867 -8.406 1 98.12 427 TYR B CA 1
ATOM 7512 C C . TYR B 1 427 ? 7.125 -5.77 -9.867 1 98.12 427 TYR B C 1
ATOM 7514 O O . TYR B 1 427 ? 7.887 -5.262 -10.695 1 98.12 427 TYR B O 1
ATOM 7522 N N . PHE B 1 428 ? 5.93 -6.164 -10.188 1 97.5 428 PHE B N 1
ATOM 7523 C CA . PHE B 1 428 ? 5.516 -6.258 -11.586 1 97.5 428 PHE B CA 1
ATOM 7524 C C . PHE B 1 428 ? 4.996 -4.918 -12.086 1 97.5 428 PHE B C 1
ATOM 7526 O O . PHE B 1 428 ? 4.918 -4.688 -13.297 1 97.5 428 PHE B O 1
ATOM 7533 N N . ASP B 1 429 ? 4.66 -3.994 -11.188 1 96.81 429 ASP B N 1
ATOM 7534 C CA . ASP B 1 429 ? 4.18 -2.674 -11.586 1 96.81 429 ASP B CA 1
ATOM 7535 C C . ASP B 1 429 ? 5.34 -1.705 -11.789 1 96.81 429 ASP B C 1
ATOM 7537 O O . ASP B 1 429 ? 5.281 -0.823 -12.648 1 96.81 429 ASP B O 1
ATOM 7541 N N . THR B 1 430 ? 6.402 -1.808 -10.922 1 97.62 430 THR B N 1
ATOM 7542 C CA . THR B 1 430 ? 7.551 -0.919 -11.055 1 97.62 430 THR B CA 1
ATOM 7543 C C . THR B 1 430 ? 8.344 -1.248 -12.32 1 97.62 430 THR B C 1
ATOM 7545 O O . THR B 1 430 ? 8.25 -2.359 -12.844 1 97.62 430 THR B O 1
ATOM 7548 N N . THR B 1 431 ? 9.18 -0.277 -12.766 1 97 431 THR B N 1
ATOM 7549 C CA . THR B 1 431 ? 9.773 -0.428 -14.086 1 97 431 THR B CA 1
ATOM 7550 C C . THR B 1 431 ? 11.289 -0.255 -14.016 1 97 431 THR B C 1
ATOM 7552 O O . THR B 1 431 ? 11.992 -0.513 -15 1 97 431 THR B O 1
ATOM 7555 N N . THR B 1 432 ? 11.812 0.226 -12.852 1 98 432 THR B N 1
ATOM 7556 C CA . THR B 1 432 ? 13.25 0.461 -12.758 1 98 432 THR B CA 1
ATOM 7557 C C . THR B 1 432 ? 14.023 -0.832 -12.992 1 98 432 THR B C 1
ATOM 7559 O O . THR B 1 432 ? 13.555 -1.917 -12.648 1 98 432 THR B O 1
ATOM 7562 N N . PRO B 1 433 ? 15.203 -0.789 -13.609 1 98.12 433 PRO B N 1
ATOM 7563 C CA . PRO B 1 433 ? 16 -1.991 -13.867 1 98.12 433 PRO B CA 1
ATOM 7564 C C . PRO B 1 433 ? 16.359 -2.744 -12.586 1 98.12 433 PRO B C 1
ATOM 7566 O O . PRO B 1 433 ? 16.594 -2.123 -11.547 1 98.12 433 PRO B O 1
ATOM 7569 N N . LEU B 1 434 ? 16.406 -4.066 -12.727 1 98.38 434 LEU B N 1
ATOM 7570 C CA . LEU B 1 434 ? 16.688 -4.953 -11.602 1 98.38 434 LEU B CA 1
ATOM 7571 C C . LEU B 1 434 ? 17.719 -5.996 -11.984 1 98.38 434 LEU B C 1
ATOM 7573 O O . LEU B 1 434 ? 17.688 -6.559 -13.078 1 98.38 434 LEU B O 1
ATOM 7577 N N . PHE B 1 435 ? 18.703 -6.203 -11.094 1 98.69 435 PHE B N 1
ATOM 7578 C CA . PHE B 1 435 ? 19.703 -7.254 -11.25 1 98.69 435 PHE B CA 1
ATOM 7579 C C . PHE B 1 435 ? 19.703 -8.18 -10.047 1 98.69 435 PHE B C 1
ATOM 7581 O O . PHE B 1 435 ? 19.75 -7.723 -8.898 1 98.69 435 PHE B O 1
ATOM 7588 N N . ASN B 1 436 ? 19.625 -9.508 -10.266 1 98.44 436 ASN B N 1
ATOM 7589 C CA . ASN B 1 436 ? 19.578 -10.484 -9.18 1 98.44 436 ASN B CA 1
ATOM 7590 C C . ASN B 1 436 ? 20.906 -11.219 -9.039 1 98.44 436 ASN B C 1
ATOM 7592 O O . ASN B 1 436 ? 21.438 -11.75 -10.016 1 98.44 436 ASN B O 1
ATOM 7596 N N . VAL B 1 437 ? 21.438 -11.18 -7.867 1 98.62 437 VAL B N 1
ATOM 7597 C CA . VAL B 1 437 ? 22.516 -12.086 -7.484 1 98.62 437 VAL B CA 1
ATOM 7598 C C . VAL B 1 437 ? 21.969 -13.172 -6.555 1 98.62 437 VAL B C 1
ATOM 7600 O O . VAL B 1 437 ? 21.703 -12.914 -5.379 1 98.62 437 VAL B O 1
ATOM 7603 N N . ILE B 1 438 ? 21.812 -14.359 -7.105 1 97.88 438 ILE B N 1
ATOM 7604 C CA . ILE B 1 438 ? 21.359 -15.477 -6.289 1 97.88 438 ILE B CA 1
ATOM 7605 C C . ILE B 1 438 ? 22.516 -16.016 -5.461 1 97.88 438 ILE B C 1
ATOM 7607 O O . ILE B 1 438 ? 23.375 -16.75 -5.98 1 97.88 438 ILE B O 1
ATOM 7611 N N . THR B 1 439 ? 22.469 -15.734 -4.188 1 97.19 439 THR B N 1
ATOM 7612 C CA . THR B 1 439 ? 23.594 -16.125 -3.34 1 97.19 439 THR B CA 1
ATOM 7613 C C . THR B 1 439 ? 23.406 -17.531 -2.805 1 97.19 439 THR B C 1
ATOM 7615 O O . THR B 1 439 ? 24.391 -18.25 -2.543 1 97.19 439 THR B O 1
ATOM 7618 N N . ARG B 1 440 ? 22.156 -17.859 -2.621 1 95.06 440 ARG B N 1
ATOM 7619 C CA . ARG B 1 440 ? 21.969 -19.188 -2.051 1 95.06 440 ARG B CA 1
ATOM 7620 C C . ARG B 1 440 ? 20.625 -19.781 -2.453 1 95.06 440 ARG B C 1
ATOM 7622 O O . ARG B 1 440 ? 20.547 -20.547 -3.41 1 95.06 440 ARG B O 1
ATOM 7629 N N . ARG B 1 441 ? 19.516 -19.422 -1.854 1 94.44 441 ARG B N 1
ATOM 7630 C CA . ARG B 1 441 ? 18.25 -20.141 -1.983 1 94.44 441 ARG B CA 1
ATOM 7631 C C . ARG B 1 441 ? 17.203 -19.297 -2.709 1 94.44 441 ARG B C 1
ATOM 7633 O O . ARG B 1 441 ? 17.094 -18.109 -2.459 1 94.44 441 ARG B O 1
ATOM 7640 N N . VAL B 1 442 ? 16.453 -19.906 -3.609 1 94.25 442 VAL B N 1
ATOM 7641 C CA . VAL B 1 442 ? 15.281 -19.344 -4.27 1 94.25 442 VAL B CA 1
ATOM 7642 C C . VAL B 1 442 ? 14.164 -20.375 -4.32 1 94.25 442 VAL B C 1
ATOM 7644 O O . VAL B 1 442 ? 14.227 -21.328 -5.098 1 94.25 442 VAL B O 1
ATOM 7647 N N . TYR B 1 443 ? 13.141 -20.172 -3.562 1 91.31 443 TYR B N 1
ATOM 7648 C CA . TYR B 1 443 ? 12.102 -21.203 -3.494 1 91.31 443 TYR B CA 1
ATOM 7649 C C . TYR B 1 443 ? 10.719 -20.562 -3.52 1 91.31 443 TYR B C 1
ATOM 7651 O O . TYR B 1 443 ? 10.508 -19.484 -2.959 1 91.31 443 TYR B O 1
ATOM 7659 N N . GLY B 1 444 ? 9.766 -21.234 -4.199 1 90.38 444 GLY B N 1
ATOM 7660 C CA . GLY B 1 444 ? 8.336 -21 -4.07 1 90.38 444 GLY B CA 1
ATOM 7661 C C . GLY B 1 444 ? 7.887 -19.703 -4.734 1 90.38 444 GLY B C 1
ATOM 7662 O O . GLY B 1 444 ? 8.602 -19.156 -5.57 1 90.38 444 GLY B O 1
ATOM 7663 N N . VAL B 1 445 ? 6.688 -19.312 -4.328 1 90.31 445 VAL B N 1
ATOM 7664 C CA . VAL B 1 445 ? 6.059 -18.109 -4.879 1 90.31 445 VAL B CA 1
ATOM 7665 C C . VAL B 1 445 ? 6.875 -16.891 -4.5 1 90.31 445 VAL B C 1
ATOM 7667 O O . VAL B 1 445 ? 7.109 -16 -5.332 1 90.31 445 VAL B O 1
ATOM 7670 N N . ALA B 1 446 ? 7.391 -16.906 -3.299 1 92.56 446 ALA B N 1
ATOM 7671 C CA . ALA B 1 446 ? 8.18 -15.781 -2.812 1 92.56 446 ALA B CA 1
ATOM 7672 C C . ALA B 1 446 ? 9.43 -15.57 -3.664 1 92.56 446 ALA B C 1
ATOM 7674 O O . ALA B 1 446 ? 9.727 -14.453 -4.078 1 92.56 446 ALA B O 1
ATOM 7675 N N . GLY B 1 447 ? 10.117 -16.672 -3.893 1 93.38 447 GLY B N 1
ATOM 7676 C CA . GLY B 1 447 ? 11.273 -16.578 -4.766 1 93.38 447 GLY B CA 1
ATOM 7677 C C . GLY B 1 447 ? 10.93 -16.094 -6.164 1 93.38 447 GLY B C 1
ATOM 7678 O O . GLY B 1 447 ? 11.625 -15.242 -6.719 1 93.38 447 GLY B O 1
ATOM 7679 N N . GLY B 1 448 ? 9.867 -16.641 -6.723 1 93.81 448 GLY B N 1
ATOM 7680 C CA . GLY B 1 448 ? 9.422 -16.234 -8.047 1 93.81 448 GLY B CA 1
ATOM 7681 C C . GLY B 1 448 ? 9.086 -14.758 -8.133 1 93.81 448 GLY B C 1
ATOM 7682 O O . GLY B 1 448 ? 9.422 -14.094 -9.117 1 93.81 448 GLY B O 1
ATOM 7683 N N . VAL B 1 449 ? 8.484 -14.258 -7.125 1 93.56 449 VAL B N 1
ATOM 7684 C CA . VAL B 1 449 ? 8.094 -12.859 -7.066 1 93.56 449 VAL B CA 1
ATOM 7685 C C . VAL B 1 449 ? 9.336 -11.969 -7.145 1 93.56 449 VAL B C 1
ATOM 7687 O O . VAL B 1 449 ? 9.344 -10.969 -7.867 1 93.56 449 VAL B O 1
ATOM 7690 N N . MET B 1 450 ? 10.352 -12.336 -6.469 1 95.62 450 MET B N 1
ATOM 7691 C CA . MET B 1 450 ? 11.516 -11.469 -6.316 1 95.62 450 MET B CA 1
ATOM 7692 C C . MET B 1 450 ? 12.367 -11.469 -7.582 1 95.62 450 MET B C 1
ATOM 7694 O O . MET B 1 450 ? 13.008 -10.469 -7.91 1 95.62 450 MET B O 1
ATOM 7698 N N . ILE B 1 451 ? 12.312 -12.562 -8.414 1 95.94 451 ILE B N 1
ATOM 7699 C CA . ILE B 1 451 ? 13.344 -12.625 -9.445 1 95.94 451 ILE B CA 1
ATOM 7700 C C . ILE B 1 451 ? 12.703 -12.523 -10.828 1 95.94 451 ILE B C 1
ATOM 7702 O O . ILE B 1 451 ? 13.383 -12.273 -11.82 1 95.94 451 ILE B O 1
ATOM 7706 N N . SER B 1 452 ? 11.367 -12.617 -10.922 1 94 452 SER B N 1
ATOM 7707 C CA . SER B 1 452 ? 10.812 -12.867 -12.25 1 94 452 SER B CA 1
ATOM 7708 C C . SER B 1 452 ? 10.086 -11.641 -12.789 1 94 452 SER B C 1
ATOM 7710 O O . SER B 1 452 ? 9.422 -11.711 -13.82 1 94 452 SER B O 1
ATOM 7712 N N . SER B 1 453 ? 10.203 -10.508 -12.211 1 94.88 453 SER B N 1
ATOM 7713 C CA . SER B 1 453 ? 9.352 -9.375 -12.547 1 94.88 453 SER B CA 1
ATOM 7714 C C . SER B 1 453 ? 9.875 -8.633 -13.773 1 94.88 453 SER B C 1
ATOM 7716 O O . SER B 1 453 ? 9.203 -7.75 -14.312 1 94.88 453 SER B O 1
ATOM 7718 N N . ARG B 1 454 ? 11.078 -8.938 -14.211 1 96 454 ARG B N 1
ATOM 7719 C CA . ARG B 1 454 ? 11.648 -8.312 -15.398 1 96 454 ARG B CA 1
ATOM 7720 C C . ARG B 1 454 ? 11.828 -9.328 -16.516 1 96 454 ARG B C 1
ATOM 7722 O O . ARG B 1 454 ? 12.109 -10.5 -16.266 1 96 454 ARG B O 1
ATOM 7729 N N . ASP B 1 455 ? 11.648 -8.875 -17.75 1 92.69 455 ASP B N 1
ATOM 7730 C CA . ASP B 1 455 ? 11.859 -9.695 -18.938 1 92.69 455 ASP B CA 1
ATOM 7731 C C . ASP B 1 455 ? 12.688 -8.945 -19.984 1 92.69 455 ASP B C 1
ATOM 7733 O O . ASP B 1 455 ? 12.219 -7.957 -20.562 1 92.69 455 ASP B O 1
ATOM 7737 N N . PRO B 1 456 ? 13.969 -9.297 -20.312 1 94.94 456 PRO B N 1
ATOM 7738 C CA . PRO B 1 456 ? 14.578 -10.508 -19.75 1 94.94 456 PRO B CA 1
ATOM 7739 C C . PRO B 1 456 ? 15.047 -10.32 -18.312 1 94.94 456 PRO B C 1
ATOM 7741 O O . PRO B 1 456 ? 15.32 -9.188 -17.891 1 94.94 456 PRO B O 1
ATOM 7744 N N . VAL B 1 457 ? 15.102 -11.469 -17.656 1 95.38 457 VAL B N 1
ATOM 7745 C CA . VAL B 1 457 ? 15.672 -11.469 -16.312 1 95.38 457 VAL B CA 1
ATOM 7746 C C . VAL B 1 457 ? 17.188 -11.297 -16.391 1 95.38 457 VAL B C 1
ATOM 7748 O O . VAL B 1 457 ? 17.844 -11.945 -17.203 1 95.38 457 VAL B O 1
ATOM 7751 N N . MET B 1 458 ? 17.734 -10.383 -15.68 1 96.69 458 MET B N 1
ATOM 7752 C CA . MET B 1 458 ? 19.172 -10.211 -15.555 1 96.69 458 MET B CA 1
ATOM 7753 C C . MET B 1 458 ? 19.656 -10.703 -14.195 1 96.69 458 MET B C 1
ATOM 7755 O O . MET B 1 458 ? 19.375 -10.094 -13.164 1 96.69 458 MET B O 1
ATOM 7759 N N . GLN B 1 459 ? 20.422 -11.844 -14.242 1 97.75 459 GLN B N 1
ATOM 7760 C CA . GLN B 1 459 ? 20.781 -12.422 -12.953 1 97.75 459 GLN B CA 1
ATOM 7761 C C . GLN B 1 459 ? 22 -13.336 -13.086 1 97.75 459 GLN B C 1
ATOM 7763 O O . GLN B 1 459 ? 22.359 -13.742 -14.195 1 97.75 459 GLN B O 1
ATOM 7768 N N . VAL B 1 460 ? 22.703 -13.555 -12.055 1 97.75 460 VAL B N 1
ATOM 7769 C CA . VAL B 1 460 ? 23.766 -14.547 -11.906 1 97.75 460 VAL B CA 1
ATOM 7770 C C . VAL B 1 460 ? 23.562 -15.328 -10.609 1 97.75 460 VAL B C 1
ATOM 7772 O O . VAL B 1 460 ? 22.844 -14.883 -9.711 1 97.75 460 VAL B O 1
ATOM 7775 N N . ALA B 1 461 ? 24.156 -16.5 -10.555 1 98.19 461 ALA B N 1
ATOM 7776 C CA . ALA B 1 461 ? 24.094 -17.312 -9.336 1 98.19 461 ALA B CA 1
ATOM 7777 C C . ALA B 1 461 ? 25.484 -17.672 -8.844 1 98.19 461 ALA B C 1
ATOM 7779 O O . ALA B 1 461 ? 26.438 -17.688 -9.617 1 98.19 461 ALA B O 1
ATOM 7780 N N . TRP B 1 462 ? 25.516 -17.828 -7.559 1 97.88 462 TRP B N 1
ATOM 7781 C CA . TRP B 1 462 ? 26.719 -18.391 -6.957 1 97.88 462 TRP B CA 1
ATOM 7782 C C . TRP B 1 462 ? 26.672 -19.922 -6.984 1 97.88 462 TRP B C 1
ATOM 7784 O O . TRP B 1 462 ? 25.609 -20.516 -7.195 1 97.88 462 TRP B O 1
ATOM 7794 N N . PRO B 1 463 ? 27.891 -20.609 -6.797 1 95.81 463 PRO B N 1
ATOM 7795 C CA . PRO B 1 463 ? 27.906 -22.078 -6.746 1 95.81 463 PRO B CA 1
ATOM 7796 C C . PRO B 1 463 ? 27.062 -22.641 -5.602 1 95.81 463 PRO B C 1
ATOM 7798 O O . PRO B 1 463 ? 26.672 -23.797 -5.637 1 95.81 463 PRO B O 1
ATOM 7801 N N . SER B 1 464 ? 26.75 -21.781 -4.664 1 95.56 464 SER B N 1
ATOM 7802 C CA . SER B 1 464 ? 25.969 -22.188 -3.496 1 95.56 464 SER B CA 1
ATOM 7803 C C . SER B 1 464 ? 24.484 -22.172 -3.799 1 95.56 464 SER B C 1
ATOM 7805 O O . SER B 1 464 ? 23.656 -22.453 -2.92 1 95.56 464 SER B O 1
ATOM 7807 N N . GLY B 1 465 ? 24.109 -21.922 -4.965 1 94.69 465 GLY B N 1
ATOM 7808 C CA . GLY B 1 465 ? 22.703 -21.781 -5.332 1 94.69 465 GLY B CA 1
ATOM 7809 C C . GLY B 1 465 ? 21.906 -23.047 -5.141 1 94.69 465 GLY B C 1
ATOM 7810 O O . GLY B 1 465 ? 22.375 -24.141 -5.484 1 94.69 465 GLY B O 1
ATOM 7811 N N . GLN B 1 466 ? 20.766 -22.906 -4.535 1 93 466 GLN B N 1
ATOM 7812 C CA . GLN B 1 466 ? 19.75 -23.938 -4.367 1 93 466 GLN B CA 1
ATOM 7813 C C . GLN B 1 466 ? 18.359 -23.391 -4.672 1 93 466 GLN B C 1
ATOM 7815 O O . GLN B 1 466 ? 17.984 -22.312 -4.207 1 93 466 GLN B O 1
ATOM 7820 N N . TRP B 1 467 ? 17.656 -24.109 -5.469 1 93.19 467 TRP B N 1
ATOM 7821 C CA . TRP B 1 467 ? 16.375 -23.547 -5.875 1 93.19 467 TRP B CA 1
ATOM 7822 C C . TRP B 1 467 ? 15.383 -24.641 -6.258 1 93.19 467 TRP B C 1
ATOM 7824 O O . TRP B 1 467 ? 15.781 -25.781 -6.496 1 93.19 467 TRP B O 1
ATOM 7834 N N . GLY B 1 468 ? 14.141 -24.219 -6.293 1 90.69 468 GLY B N 1
ATOM 7835 C CA . GLY B 1 468 ? 13.047 -25.109 -6.645 1 90.69 468 GLY B CA 1
ATOM 7836 C C . GLY B 1 468 ? 11.68 -24.547 -6.289 1 90.69 468 GLY B C 1
ATOM 7837 O O . GLY B 1 468 ? 11.586 -23.484 -5.656 1 90.69 468 GLY B O 1
ATOM 7838 N N . SER B 1 469 ? 10.641 -25.234 -6.688 1 87.38 469 SER B N 1
ATOM 7839 C CA . SER B 1 469 ? 9.281 -24.812 -6.359 1 87.38 469 SER B CA 1
ATOM 7840 C C . SER B 1 469 ? 8.961 -25.062 -4.891 1 87.38 469 SER B C 1
ATOM 7842 O O . SER B 1 469 ? 8.211 -24.297 -4.273 1 87.38 469 SER B O 1
ATOM 7844 N N . LEU B 1 470 ? 9.422 -26.156 -4.379 1 86.5 470 LEU B N 1
ATOM 7845 C CA . LEU B 1 470 ? 9.258 -26.547 -2.984 1 86.5 470 LEU B CA 1
ATOM 7846 C C . LEU B 1 470 ? 10.562 -27.094 -2.414 1 86.5 470 LEU B C 1
ATOM 7848 O O . LEU B 1 470 ? 11.375 -27.656 -3.148 1 86.5 470 LEU B O 1
ATOM 7852 N N . PRO B 1 471 ? 10.625 -26.922 -1.116 1 85.62 471 PRO B N 1
ATOM 7853 C CA . PRO B 1 471 ? 11.734 -27.641 -0.496 1 85.62 471 PRO B CA 1
ATOM 7854 C C . PRO B 1 471 ? 11.539 -29.156 -0.51 1 85.62 471 PRO B C 1
ATOM 7856 O O . PRO B 1 471 ? 10.406 -29.641 -0.589 1 85.62 471 PRO B O 1
ATOM 7859 N N . LEU B 1 472 ? 12.641 -29.859 -0.446 1 87.81 472 LEU B N 1
ATOM 7860 C CA . LEU B 1 472 ? 12.531 -31.312 -0.44 1 87.81 472 LEU B CA 1
ATOM 7861 C C . LEU B 1 472 ? 11.82 -31.812 0.815 1 87.81 472 LEU B C 1
ATOM 7863 O O . LEU B 1 472 ? 11.023 -32.75 0.757 1 87.81 472 LEU B O 1
ATOM 7867 N N . GLU B 1 473 ? 12.203 -31 1.862 1 82.56 473 GLU B N 1
ATOM 7868 C CA . GLU B 1 473 ? 11.492 -31.328 3.094 1 82.56 473 GLU B CA 1
ATOM 7869 C C . GLU B 1 473 ? 10 -31.016 2.967 1 82.56 473 GLU B C 1
ATOM 7871 O O . GLU B 1 473 ? 9.617 -29.891 2.664 1 82.56 473 GLU B O 1
ATOM 7876 N N . GLY B 1 474 ? 9.18 -31.938 3.088 1 80.56 474 GLY B N 1
ATOM 7877 C CA . GLY B 1 474 ? 7.754 -31.766 2.852 1 80.56 474 GLY B CA 1
ATOM 7878 C C . GLY B 1 474 ? 7.352 -32.062 1.416 1 80.56 474 GLY B C 1
ATOM 7879 O O . GLY B 1 474 ? 6.312 -32.656 1.166 1 80.56 474 GLY B O 1
ATOM 7880 N N . GLY B 1 475 ? 8.211 -31.625 0.496 1 86.12 475 GLY B N 1
ATOM 7881 C CA . GLY B 1 475 ? 7.914 -31.828 -0.912 1 86.12 475 GLY B CA 1
ATOM 7882 C C . GLY B 1 475 ? 7.922 -33.281 -1.316 1 86.12 475 GLY B C 1
ATOM 7883 O O . GLY B 1 475 ? 7.066 -33.719 -2.086 1 86.12 475 GLY B O 1
ATOM 7884 N N . ILE B 1 476 ? 8.859 -34 -0.777 1 89.5 476 ILE B N 1
ATOM 7885 C CA . ILE B 1 476 ? 8.953 -35.438 -1.093 1 89.5 476 ILE B CA 1
ATOM 7886 C C . ILE B 1 476 ? 7.746 -36.156 -0.524 1 89.5 476 ILE B C 1
ATOM 7888 O O . ILE B 1 476 ? 7.145 -37 -1.205 1 89.5 476 ILE B O 1
ATOM 7892 N N . GLU B 1 477 ? 7.367 -35.75 0.678 1 86.94 477 GLU B N 1
ATOM 7893 C CA . GLU B 1 477 ? 6.219 -36.375 1.32 1 86.94 477 GLU B CA 1
ATOM 7894 C C . GLU B 1 477 ? 4.949 -36.188 0.493 1 86.94 477 GLU B C 1
ATOM 7896 O O . GLU B 1 477 ? 4.152 -37.094 0.343 1 86.94 477 GLU B O 1
ATOM 7901 N N . VAL B 1 478 ? 4.816 -35.031 -0.031 1 83.56 478 VAL B N 1
ATOM 7902 C CA . VAL B 1 478 ? 3.604 -34.688 -0.77 1 83.56 478 VAL B CA 1
ATOM 7903 C C . VAL B 1 478 ? 3.637 -35.344 -2.146 1 83.56 478 VAL B C 1
ATOM 7905 O O . VAL B 1 478 ? 2.662 -36 -2.562 1 83.56 478 VAL B O 1
ATOM 7908 N N . ALA B 1 479 ? 4.707 -35.281 -2.766 1 86.94 479 ALA B N 1
ATOM 7909 C CA . ALA B 1 479 ? 4.816 -35.75 -4.152 1 86.94 479 ALA B CA 1
ATOM 7910 C C . ALA B 1 479 ? 4.777 -37.25 -4.234 1 86.94 479 ALA B C 1
ATOM 7912 O O . ALA B 1 479 ? 4.293 -37.812 -5.215 1 86.94 479 ALA B O 1
ATOM 7913 N N . HIS B 1 480 ? 5.258 -37.938 -3.209 1 90.31 480 HIS B N 1
ATOM 7914 C CA . HIS B 1 480 ? 5.379 -39.375 -3.221 1 90.31 480 HIS B CA 1
ATOM 7915 C C . HIS B 1 480 ? 4.562 -40 -2.096 1 90.31 480 HIS B C 1
ATOM 7917 O O . HIS B 1 480 ? 4.973 -41.031 -1.519 1 90.31 480 HIS B O 1
ATOM 7923 N N . ARG B 1 481 ? 3.529 -39.344 -1.794 1 86.56 481 ARG B N 1
ATOM 7924 C CA . ARG B 1 481 ? 2.713 -39.781 -0.663 1 86.56 481 ARG B CA 1
ATOM 7925 C C . ARG B 1 481 ? 2.293 -41.25 -0.812 1 86.56 481 ARG B C 1
ATOM 7927 O O . ARG B 1 481 ? 2.398 -42.031 0.134 1 86.56 481 ARG B O 1
ATOM 7934 N N . HIS B 1 482 ? 1.784 -41.625 -1.986 1 85.19 482 HIS B N 1
ATOM 7935 C CA . HIS B 1 482 ? 1.323 -43 -2.229 1 85.19 482 HIS B CA 1
ATOM 7936 C C . HIS B 1 482 ? 2.471 -43.969 -2.119 1 85.19 482 HIS B C 1
ATOM 7938 O O . HIS B 1 482 ? 2.346 -45 -1.449 1 85.19 482 HIS B O 1
ATOM 7944 N N . GLU B 1 483 ? 3.529 -43.625 -2.783 1 90 483 GLU B N 1
ATOM 7945 C CA . GLU B 1 483 ? 4.703 -44.469 -2.777 1 90 483 GLU B CA 1
ATOM 7946 C C . GLU B 1 483 ? 5.246 -44.656 -1.362 1 90 483 GLU B C 1
ATOM 7948 O O . GLU B 1 483 ? 5.594 -45.781 -0.964 1 90 483 GLU B O 1
ATOM 7953 N N . LEU B 1 484 ? 5.367 -43.625 -0.607 1 93.25 484 LEU B N 1
ATOM 7954 C CA . LEU B 1 484 ? 5.863 -43.656 0.764 1 93.25 484 LEU B CA 1
ATOM 7955 C C . LEU B 1 484 ? 4.891 -44.406 1.676 1 93.25 484 LEU B C 1
ATOM 7957 O O . LEU B 1 484 ? 5.309 -45.094 2.617 1 93.25 484 LEU B O 1
ATOM 7961 N N . GLY B 1 485 ? 3.588 -44.25 1.366 1 91.62 485 GLY B N 1
ATOM 7962 C CA . GLY B 1 485 ? 2.588 -45.031 2.1 1 91.62 485 GLY B CA 1
ATOM 7963 C C . GLY B 1 485 ? 2.725 -46.531 1.914 1 91.62 485 GLY B C 1
ATOM 7964 O O . GLY B 1 485 ? 2.621 -47.281 2.877 1 91.62 485 GLY B O 1
ATOM 7965 N N . GLU B 1 486 ? 2.914 -46.906 0.698 1 92.5 486 GLU B N 1
ATOM 7966 C CA . GLU B 1 486 ? 3.121 -48.312 0.4 1 92.5 486 GLU B CA 1
ATOM 7967 C C . GLU B 1 486 ? 4.387 -48.844 1.069 1 92.5 486 GLU B C 1
ATOM 7969 O O . GLU B 1 486 ? 4.406 -49.969 1.578 1 92.5 486 GLU B O 1
ATOM 7974 N N . ALA B 1 487 ? 5.398 -48.062 1.061 1 94.69 487 ALA B N 1
ATOM 7975 C CA . ALA B 1 487 ? 6.652 -48.438 1.714 1 94.69 487 ALA B CA 1
ATOM 7976 C C . ALA B 1 487 ? 6.473 -48.562 3.225 1 94.69 487 ALA B C 1
ATOM 7978 O O . ALA B 1 487 ? 7.105 -49.375 3.875 1 94.69 487 ALA B O 1
ATOM 7979 N N . ALA B 1 488 ? 5.703 -47.688 3.74 1 93.5 488 ALA B N 1
ATOM 7980 C CA . ALA B 1 488 ? 5.441 -47.688 5.176 1 93.5 488 ALA B CA 1
ATOM 7981 C C . ALA B 1 488 ? 4.809 -49 5.625 1 93.5 488 ALA B C 1
ATOM 7983 O O . ALA B 1 488 ? 5.066 -49.5 6.734 1 93.5 488 ALA B O 1
ATOM 7984 N N . LYS B 1 489 ? 3.947 -49.594 4.758 1 93.75 489 LYS B N 1
ATOM 7985 C CA . LYS B 1 489 ? 3.281 -50.875 5.066 1 93.75 489 LYS B CA 1
ATOM 7986 C C . LYS B 1 489 ? 4.297 -52 5.266 1 93.75 489 LYS B C 1
ATOM 7988 O O . LYS B 1 489 ? 4.047 -52.938 6.0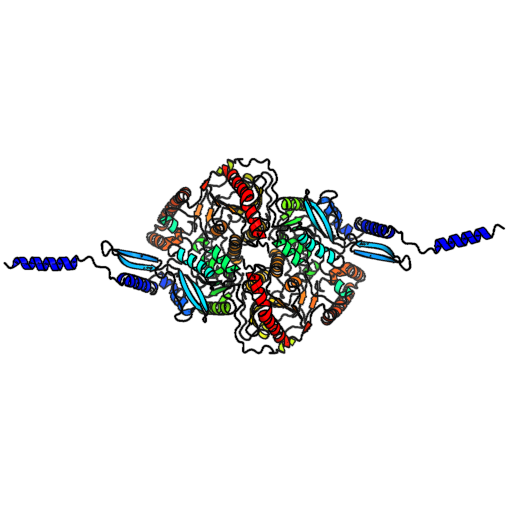2 1 93.75 489 LYS B O 1
ATOM 7993 N N . VAL B 1 490 ? 5.395 -51.938 4.645 1 95.06 490 VAL B N 1
ATOM 7994 C CA . VAL B 1 490 ? 6.41 -53 4.75 1 95.06 490 VAL B CA 1
ATOM 7995 C C . VAL B 1 490 ? 7.574 -52.5 5.605 1 95.06 490 VAL B C 1
ATOM 7997 O O . VAL B 1 490 ? 8.656 -53.094 5.59 1 95.06 490 VAL B O 1
ATOM 8000 N N . GLY B 1 491 ? 7.445 -51.344 6.301 1 93.44 491 GLY B N 1
ATOM 8001 C CA . GLY B 1 491 ? 8.414 -50.812 7.25 1 93.44 491 GLY B CA 1
ATOM 8002 C C . GLY B 1 491 ? 9.617 -50.188 6.586 1 93.44 491 GLY B C 1
ATOM 8003 O O . GLY B 1 491 ? 10.688 -50.062 7.195 1 93.44 491 GLY B O 1
ATOM 8004 N N . LYS B 1 492 ? 9.531 -49.844 5.355 1 95.5 492 LYS B N 1
ATOM 8005 C CA . LYS B 1 492 ? 10.672 -49.312 4.609 1 95.5 492 LYS B CA 1
ATOM 8006 C C . LYS B 1 492 ? 10.461 -47.844 4.234 1 95.5 492 LYS B C 1
ATOM 8008 O O . LYS B 1 492 ? 11.039 -47.375 3.264 1 95.5 492 LYS B O 1
ATOM 8013 N N . LYS B 1 493 ? 9.641 -47.156 4.875 1 95.19 493 LYS B N 1
ATOM 8014 C CA . LYS B 1 493 ? 9.336 -45.781 4.547 1 95.19 493 LYS B CA 1
ATOM 8015 C C . LYS B 1 493 ? 10.578 -44.906 4.664 1 95.19 493 LYS B C 1
ATOM 8017 O O . LYS B 1 493 ? 10.867 -44.094 3.771 1 95.19 493 LYS B O 1
ATOM 8022 N N . ALA B 1 494 ? 11.273 -45.031 5.766 1 95 494 ALA B N 1
ATOM 8023 C CA . ALA B 1 494 ? 12.445 -44.219 6.012 1 95 494 ALA B CA 1
ATOM 8024 C C . ALA B 1 494 ? 13.516 -44.438 4.945 1 95 494 ALA B C 1
ATOM 8026 O O . ALA B 1 494 ? 14.172 -43.5 4.496 1 95 494 ALA B O 1
ATOM 8027 N N . GLU B 1 495 ? 13.672 -45.656 4.648 1 95.06 495 GLU B N 1
ATOM 8028 C CA . GLU B 1 495 ? 14.648 -46.031 3.623 1 95.06 495 GLU B CA 1
ATOM 8029 C C . GLU B 1 495 ? 14.273 -45.438 2.268 1 95.06 495 GLU B C 1
ATOM 8031 O O . GLU B 1 495 ? 15.117 -44.875 1.572 1 95.06 495 GLU B O 1
ATOM 8036 N N . ARG B 1 496 ? 13.094 -45.625 1.877 1 95.5 496 ARG B N 1
ATOM 8037 C CA . ARG B 1 496 ? 12.625 -45.094 0.596 1 95.5 496 ARG B CA 1
ATOM 8038 C C . ARG B 1 496 ? 12.719 -43.594 0.555 1 95.5 496 ARG B C 1
ATOM 8040 O O . ARG B 1 496 ? 13.094 -43 -0.466 1 95.5 496 ARG B O 1
ATOM 8047 N N . TYR B 1 497 ? 12.32 -42.938 1.626 1 95.5 497 TYR B N 1
ATOM 8048 C CA . TYR B 1 497 ? 12.445 -41.5 1.727 1 95.5 497 TYR B CA 1
ATOM 8049 C C . TYR B 1 497 ? 13.891 -41.062 1.524 1 95.5 497 TYR B C 1
ATOM 8051 O O . TYR B 1 497 ? 14.156 -40.094 0.784 1 95.5 497 TYR B O 1
ATOM 8059 N N . LYS B 1 498 ? 14.766 -41.688 2.146 1 95.81 498 LYS B N 1
ATOM 8060 C CA . LYS B 1 498 ? 16.172 -41.344 2.037 1 95.81 498 LYS B CA 1
ATOM 8061 C C . LYS B 1 498 ? 16.672 -41.531 0.603 1 95.81 498 LYS B C 1
ATOM 8063 O O . LYS B 1 498 ? 17.453 -40.719 0.112 1 95.81 498 LYS B O 1
ATOM 8068 N N . GLU B 1 499 ? 16.25 -42.562 -0.009 1 95.94 499 GLU B N 1
ATOM 8069 C CA . GLU B 1 499 ? 16.609 -42.781 -1.403 1 95.94 499 GLU B CA 1
ATOM 8070 C C . GLU B 1 499 ? 16.141 -41.656 -2.293 1 95.94 499 GLU B C 1
ATOM 8072 O O . GLU B 1 499 ? 16.906 -41.156 -3.133 1 95.94 499 GLU B O 1
ATOM 8077 N N . LEU B 1 500 ? 14.945 -41.281 -2.129 1 95.44 500 LEU B N 1
ATOM 8078 C CA . LEU B 1 500 ? 14.391 -40.188 -2.896 1 95.44 500 LEU B CA 1
ATOM 8079 C C . LEU B 1 500 ? 15.125 -38.875 -2.592 1 95.44 500 LEU B C 1
ATOM 8081 O O . LEU B 1 500 ? 15.484 -38.125 -3.508 1 95.44 500 LEU B O 1
ATOM 8085 N N . ASP B 1 501 ? 15.312 -38.594 -1.317 1 94.88 501 ASP B N 1
ATOM 8086 C CA . ASP B 1 501 ? 16.016 -37.375 -0.887 1 94.88 501 ASP B CA 1
ATOM 8087 C C . ASP B 1 501 ? 17.406 -37.312 -1.52 1 94.88 501 ASP B C 1
ATOM 8089 O O . ASP B 1 501 ? 17.797 -36.281 -2.051 1 94.88 501 ASP B O 1
ATOM 8093 N N . ASP B 1 502 ? 18.125 -38.469 -1.46 1 95.62 502 ASP B N 1
ATOM 8094 C CA . ASP B 1 502 ? 19.453 -38.531 -2.039 1 95.62 502 ASP B CA 1
ATOM 8095 C C . ASP B 1 502 ? 19.422 -38.281 -3.545 1 95.62 502 ASP B C 1
ATOM 8097 O O . ASP B 1 502 ? 20.266 -37.531 -4.082 1 95.62 502 ASP B O 1
ATOM 8101 N N . GLU B 1 503 ? 18.469 -38.875 -4.172 1 95.06 503 GLU B N 1
ATOM 8102 C CA . GLU B 1 503 ? 18.328 -38.688 -5.617 1 95.06 503 GLU B CA 1
ATOM 8103 C C . GLU B 1 503 ? 18.062 -37.25 -5.984 1 95.06 503 GLU B C 1
ATOM 8105 O O . GLU B 1 503 ? 18.719 -36.688 -6.871 1 95.06 503 GLU B O 1
ATOM 8110 N N . TYR B 1 504 ? 17.109 -36.688 -5.363 1 94.69 504 TYR B N 1
ATOM 8111 C CA . TYR B 1 504 ? 16.766 -35.312 -5.668 1 94.69 504 TYR B CA 1
ATOM 8112 C C . TYR B 1 504 ? 17.938 -34.375 -5.371 1 94.69 504 TYR B C 1
ATOM 8114 O O . TYR B 1 504 ? 18.219 -33.438 -6.145 1 94.69 504 TYR B O 1
ATOM 8122 N N . ARG B 1 505 ? 18.578 -34.531 -4.227 1 93.62 505 ARG B N 1
ATOM 8123 C CA . ARG B 1 505 ? 19.719 -33.688 -3.871 1 93.62 505 ARG B CA 1
ATOM 8124 C C . ARG B 1 505 ? 20.812 -33.781 -4.93 1 93.62 505 ARG B C 1
ATOM 8126 O O . ARG B 1 505 ? 21.453 -32.781 -5.254 1 93.62 505 ARG B O 1
ATOM 8133 N N . ARG B 1 506 ? 21.031 -35 -5.375 1 95.06 506 ARG B N 1
ATOM 8134 C CA . ARG B 1 506 ? 22 -35.188 -6.449 1 95.06 506 ARG B CA 1
ATOM 8135 C C . ARG B 1 506 ? 21.609 -34.375 -7.688 1 95.06 506 ARG B C 1
ATOM 8137 O O . ARG B 1 506 ? 22.453 -33.75 -8.32 1 95.06 506 ARG B O 1
ATOM 8144 N N . LEU B 1 507 ? 20.391 -34.344 -8.047 1 95.56 507 LEU B N 1
ATOM 8145 C CA . LEU B 1 507 ? 19.875 -33.688 -9.25 1 95.56 507 LEU B CA 1
ATOM 8146 C C . LEU B 1 507 ? 19.828 -32.188 -9.062 1 95.56 507 LEU B C 1
ATOM 8148 O O . LEU B 1 507 ? 19.703 -31.438 -10.039 1 95.56 507 LEU B O 1
ATOM 8152 N N . MET B 1 508 ? 19.969 -31.734 -7.859 1 94.62 508 MET B N 1
ATOM 8153 C CA . MET B 1 508 ? 19.812 -30.312 -7.551 1 94.62 508 MET B CA 1
ATOM 8154 C C . MET B 1 508 ? 21.156 -29.594 -7.625 1 94.62 508 MET B C 1
ATOM 8156 O O . MET B 1 508 ? 21.266 -28.438 -7.211 1 94.62 508 MET B O 1
ATOM 8160 N N . ASN B 1 509 ? 22.172 -30.281 -8.141 1 93.44 509 ASN B N 1
ATOM 8161 C CA . ASN B 1 509 ? 23.438 -29.625 -8.461 1 93.44 509 ASN B CA 1
ATOM 8162 C C . ASN B 1 509 ? 23.219 -28.406 -9.359 1 93.44 509 ASN B C 1
ATOM 8164 O O . ASN B 1 509 ? 22.703 -28.531 -10.469 1 93.44 509 ASN B O 1
ATOM 8168 N N . PRO B 1 510 ? 23.641 -27.219 -8.891 1 94.88 510 PRO B N 1
ATOM 8169 C CA . PRO B 1 510 ? 23.344 -26.016 -9.656 1 94.88 510 PRO B CA 1
ATOM 8170 C C . PRO B 1 510 ? 23.953 -26.031 -11.055 1 94.88 510 PRO B C 1
ATOM 8172 O O . PRO B 1 510 ? 23.453 -25.375 -11.961 1 94.88 510 PRO B O 1
ATOM 8175 N N . VAL B 1 511 ? 24.953 -26.812 -11.242 1 95.25 511 VAL B N 1
ATOM 8176 C CA . VAL B 1 511 ? 25.594 -26.922 -12.555 1 95.25 511 VAL B CA 1
ATOM 8177 C C . VAL B 1 511 ? 24.625 -27.562 -13.539 1 95.25 511 VAL B C 1
ATOM 8179 O O . VAL B 1 511 ? 24.609 -27.219 -14.727 1 95.25 511 VAL B O 1
ATOM 8182 N N . ARG B 1 512 ? 23.828 -28.484 -13.102 1 95.75 512 ARG B N 1
ATOM 8183 C CA . ARG B 1 512 ? 22.812 -29.109 -13.953 1 95.75 512 ARG B CA 1
ATOM 8184 C C . ARG B 1 512 ? 21.812 -28.078 -14.453 1 95.75 512 ARG B C 1
ATOM 8186 O O . ARG B 1 512 ? 21.375 -28.141 -15.602 1 95.75 512 ARG B O 1
ATOM 8193 N N . THR B 1 513 ? 21.453 -27.172 -13.586 1 95.62 513 THR B N 1
ATOM 8194 C CA . THR B 1 513 ? 20.562 -26.094 -13.977 1 95.62 513 THR B CA 1
ATOM 8195 C C . THR B 1 513 ? 21.188 -25.219 -15.062 1 95.62 513 THR B C 1
ATOM 8197 O O . THR B 1 513 ? 20.531 -24.859 -16.031 1 95.62 513 THR B O 1
ATOM 8200 N N . ALA B 1 514 ? 22.422 -24.891 -14.867 1 93.25 514 ALA B N 1
ATOM 8201 C CA . ALA B 1 514 ? 23.141 -24.094 -15.844 1 93.25 514 ALA B CA 1
ATOM 8202 C C . ALA B 1 514 ? 23.266 -24.828 -17.172 1 93.25 514 ALA B C 1
ATOM 8204 O O . ALA B 1 514 ? 23.203 -24.203 -18.25 1 93.25 514 ALA B O 1
ATOM 8205 N N . ASN B 1 515 ? 23.484 -26.156 -17.125 1 94.38 515 ASN B N 1
ATOM 8206 C CA . ASN B 1 515 ? 23.547 -26.969 -18.344 1 94.38 515 ASN B CA 1
ATOM 8207 C C . ASN B 1 515 ? 22.297 -26.766 -19.203 1 94.38 515 ASN B C 1
ATOM 8209 O O . ASN B 1 515 ? 22.375 -26.719 -20.438 1 94.38 515 ASN B O 1
ATOM 8213 N N . ALA B 1 516 ? 21.25 -26.609 -18.547 1 94.38 516 ALA B N 1
ATOM 8214 C CA . ALA B 1 516 ? 19.969 -26.469 -19.203 1 94.38 516 ALA B CA 1
ATOM 8215 C C . ALA B 1 516 ? 19.625 -25 -19.438 1 94.38 516 ALA B C 1
ATOM 8217 O O . ALA B 1 516 ? 18.5 -24.672 -19.844 1 94.38 516 ALA B O 1
ATOM 8218 N N . PHE B 1 517 ? 20.516 -24.094 -19.125 1 93.69 517 PHE B N 1
ATOM 8219 C CA . PHE B 1 517 ? 20.328 -22.656 -19.219 1 93.69 517 PHE B CA 1
ATOM 8220 C C . PHE B 1 517 ? 19.172 -22.203 -18.312 1 93.69 517 PHE B C 1
ATOM 8222 O O . PHE B 1 517 ? 18.438 -21.281 -18.656 1 93.69 517 PHE B O 1
ATOM 8229 N N . GLY B 1 518 ? 18.922 -22.922 -17.266 1 94.06 518 GLY B N 1
ATOM 8230 C CA . GLY B 1 518 ? 17.953 -22.516 -16.266 1 94.06 518 GLY B CA 1
ATOM 8231 C C . GLY B 1 518 ? 18.438 -21.328 -15.422 1 94.06 518 GLY B C 1
ATOM 8232 O O . GLY B 1 518 ? 17.656 -20.75 -14.672 1 94.06 518 GLY B O 1
ATOM 8233 N N . ILE B 1 519 ? 19.672 -21.031 -15.492 1 95 519 ILE B N 1
ATOM 8234 C CA . ILE B 1 519 ? 20.328 -19.844 -14.953 1 95 519 ILE B CA 1
ATOM 8235 C C . ILE B 1 519 ? 21.328 -19.297 -15.969 1 95 519 ILE B C 1
ATOM 8237 O O . ILE B 1 519 ? 21.953 -20.062 -16.703 1 95 519 ILE B O 1
ATOM 8241 N N . GLU B 1 520 ? 21.375 -18.016 -16.031 1 93.25 520 GLU B N 1
ATOM 8242 C CA . GLU B 1 520 ? 22.156 -17.391 -17.094 1 93.25 520 GLU B CA 1
ATOM 8243 C C . GLU B 1 520 ? 23.641 -17.641 -16.922 1 93.25 520 GLU B C 1
ATOM 8245 O O . GLU B 1 520 ? 24.359 -17.828 -17.906 1 93.25 520 GLU B O 1
ATOM 8250 N N . GLU B 1 521 ? 24.109 -17.578 -15.711 1 94.56 521 GLU B N 1
ATOM 8251 C CA . GLU B 1 521 ? 25.516 -17.828 -15.43 1 94.56 521 GLU B CA 1
ATOM 8252 C C . GLU B 1 521 ? 25.734 -18.141 -13.953 1 94.56 521 GLU B C 1
ATOM 8254 O O . GLU B 1 521 ? 25.031 -17.609 -13.094 1 94.56 521 GLU B O 1
ATOM 8259 N N . ILE B 1 522 ? 26.641 -19.078 -13.68 1 97.12 522 ILE B N 1
ATOM 8260 C CA . ILE B 1 522 ? 27.172 -19.281 -12.336 1 97.12 522 ILE B CA 1
ATOM 8261 C C . ILE B 1 522 ? 28.562 -18.641 -12.242 1 97.12 522 ILE B C 1
ATOM 8263 O O . ILE B 1 522 ? 29.453 -18.953 -13.039 1 97.12 522 ILE B O 1
ATOM 8267 N N . VAL B 1 523 ? 28.734 -17.766 -11.297 1 97.81 523 VAL B N 1
ATOM 8268 C CA . VAL B 1 523 ? 29.953 -16.953 -11.273 1 97.81 523 VAL B CA 1
ATOM 8269 C C . VAL B 1 523 ? 30.734 -17.219 -9.992 1 97.81 523 VAL B C 1
ATOM 8271 O O . VAL B 1 523 ? 30.203 -17.797 -9.039 1 97.81 523 VAL B O 1
ATOM 8274 N N . ASP B 1 524 ? 32.031 -16.906 -10.023 1 97.5 524 ASP B N 1
ATOM 8275 C CA . ASP B 1 524 ? 32.844 -16.875 -8.805 1 97.5 524 ASP B CA 1
ATOM 8276 C C . ASP B 1 524 ? 32.406 -15.734 -7.887 1 97.5 524 ASP B C 1
ATOM 8278 O O . ASP B 1 524 ? 32.469 -14.57 -8.281 1 97.5 524 ASP B O 1
ATOM 8282 N N . PRO B 1 525 ? 32 -16.047 -6.637 1 98.19 525 PRO B N 1
ATOM 8283 C CA . PRO B 1 525 ? 31.531 -14.984 -5.738 1 98.19 525 PRO B CA 1
ATOM 8284 C C . PRO B 1 525 ? 32.531 -13.836 -5.609 1 98.19 525 PRO B C 1
ATOM 8286 O O . PRO B 1 525 ? 32.125 -12.68 -5.438 1 98.19 525 PRO B O 1
ATOM 8289 N N . LYS B 1 526 ? 33.781 -14.055 -5.73 1 97.81 526 LYS B N 1
ATOM 8290 C CA . LYS B 1 526 ? 34.781 -13.031 -5.539 1 97.81 526 LYS B CA 1
ATOM 8291 C C . LYS B 1 526 ? 34.688 -11.945 -6.609 1 97.81 526 LYS B C 1
ATOM 8293 O O . LYS B 1 526 ? 35.219 -10.844 -6.43 1 97.81 526 LYS B O 1
ATOM 8298 N N . ASP B 1 527 ? 34.031 -12.242 -7.746 1 97.19 527 ASP B N 1
ATOM 8299 C CA . ASP B 1 527 ? 33.969 -11.328 -8.883 1 97.19 527 ASP B CA 1
ATOM 8300 C C . ASP B 1 527 ? 32.625 -10.57 -8.914 1 97.19 527 ASP B C 1
ATOM 8302 O O . ASP B 1 527 ? 32.344 -9.852 -9.867 1 97.19 527 ASP B O 1
ATOM 8306 N N . THR B 1 528 ? 31.797 -10.734 -7.918 1 98.5 528 THR B N 1
ATOM 8307 C CA . THR B 1 528 ? 30.438 -10.195 -7.91 1 98.5 528 THR B CA 1
ATOM 8308 C C . THR B 1 528 ? 30.469 -8.68 -8.094 1 98.5 528 THR B C 1
ATOM 8310 O O . THR B 1 528 ? 29.656 -8.125 -8.852 1 98.5 528 THR B O 1
ATOM 8313 N N . ARG B 1 529 ? 31.359 -7.957 -7.492 1 98.69 529 ARG B N 1
ATOM 8314 C CA . ARG B 1 529 ? 31.422 -6.504 -7.609 1 98.69 529 ARG B CA 1
ATOM 8315 C C . ARG B 1 529 ? 31.625 -6.078 -9.062 1 98.69 529 ARG B C 1
ATOM 8317 O O . ARG B 1 529 ? 30.938 -5.184 -9.555 1 98.69 529 ARG B O 1
ATOM 8324 N N . SER B 1 530 ? 32.594 -6.734 -9.711 1 98.19 530 SER B N 1
ATOM 8325 C CA . SER B 1 530 ? 32.906 -6.375 -11.086 1 98.19 530 SER B CA 1
ATOM 8326 C C . SER B 1 530 ? 31.703 -6.535 -11.992 1 98.19 530 SER B C 1
ATOM 8328 O O . SER B 1 530 ? 31.438 -5.691 -12.852 1 98.19 530 SER B O 1
ATOM 8330 N N . ILE B 1 531 ? 30.953 -7.559 -11.789 1 98.31 531 ILE B N 1
ATOM 8331 C CA . ILE B 1 531 ? 29.75 -7.855 -12.578 1 98.31 531 ILE B CA 1
ATOM 8332 C C . ILE B 1 531 ? 28.688 -6.797 -12.305 1 98.31 531 ILE B C 1
ATOM 8334 O O . ILE B 1 531 ? 28.094 -6.25 -13.242 1 98.31 531 ILE B O 1
ATOM 8338 N N . CYS B 1 532 ? 28.469 -6.492 -11.047 1 98.75 532 CYS B N 1
ATOM 8339 C CA . CYS B 1 532 ? 27.438 -5.531 -10.656 1 98.75 532 CYS B CA 1
ATOM 8340 C C . CYS B 1 532 ? 27.797 -4.125 -11.133 1 98.75 532 CYS B C 1
ATOM 8342 O O . CYS B 1 532 ? 26.938 -3.379 -11.586 1 98.75 532 CYS B O 1
ATOM 8344 N N . CYS B 1 533 ? 29.062 -3.742 -11.039 1 98.69 533 CYS B N 1
ATOM 8345 C CA . CYS B 1 533 ? 29.5 -2.434 -11.516 1 98.69 533 CYS B CA 1
ATOM 8346 C C . CYS B 1 533 ? 29.312 -2.307 -13.016 1 98.69 533 CYS B C 1
ATOM 8348 O O . CYS B 1 533 ? 28.891 -1.256 -13.508 1 98.69 533 CYS B O 1
ATOM 8350 N N . ALA B 1 534 ? 29.656 -3.379 -13.75 1 98.12 534 ALA B N 1
ATOM 8351 C CA . ALA B 1 534 ? 29.469 -3.363 -15.195 1 98.12 534 ALA B CA 1
ATOM 8352 C C . ALA B 1 534 ? 28 -3.184 -15.547 1 98.12 534 ALA B C 1
ATOM 8354 O O . ALA B 1 534 ? 27.656 -2.42 -16.453 1 98.12 534 ALA B O 1
ATOM 8355 N N . TRP B 1 535 ? 27.141 -3.863 -14.852 1 98.31 535 TRP B N 1
ATOM 8356 C CA . TRP B 1 535 ? 25.703 -3.734 -15.055 1 98.31 535 TRP B CA 1
ATOM 8357 C C . TRP B 1 535 ? 25.234 -2.311 -14.773 1 98.31 535 TRP B C 1
ATOM 8359 O O . TRP B 1 535 ? 24.547 -1.702 -15.586 1 98.31 535 TRP B O 1
ATOM 8369 N N . ALA B 1 536 ? 25.641 -1.79 -13.625 1 98.69 536 ALA B N 1
ATOM 8370 C CA . ALA B 1 536 ? 25.234 -0.441 -13.242 1 98.69 536 ALA B CA 1
ATOM 8371 C C . ALA B 1 536 ? 25.719 0.588 -14.266 1 98.69 536 ALA B C 1
ATOM 8373 O O . ALA B 1 536 ? 24.984 1.519 -14.609 1 98.69 536 ALA B O 1
ATOM 8374 N N . LYS B 1 537 ? 26.906 0.412 -14.727 1 97.75 537 LYS B N 1
ATOM 8375 C CA . LYS B 1 537 ? 27.469 1.31 -15.734 1 97.75 537 LYS B CA 1
ATOM 8376 C C . LYS B 1 537 ? 26.625 1.313 -17 1 97.75 537 LYS B C 1
ATOM 8378 O O . LYS B 1 537 ? 26.312 2.375 -17.547 1 97.75 537 LYS B O 1
ATOM 8383 N N . HIS B 1 538 ? 26.266 0.175 -17.438 1 97.88 538 HIS B N 1
ATOM 8384 C CA . HIS B 1 538 ? 25.438 0.065 -18.641 1 97.88 538 HIS B CA 1
ATOM 8385 C C . HIS B 1 538 ? 24.062 0.695 -18.422 1 97.88 538 HIS B C 1
ATOM 8387 O O . HIS B 1 538 ? 23.547 1.39 -19.297 1 97.88 538 HIS B O 1
ATOM 8393 N N . VAL B 1 539 ? 23.484 0.453 -17.297 1 98.44 539 VAL B N 1
ATOM 8394 C CA . VAL B 1 539 ? 22.188 1.007 -16.969 1 98.44 539 VAL B CA 1
ATOM 8395 C C . VAL B 1 539 ? 22.234 2.531 -17.031 1 98.44 539 VAL B C 1
ATOM 8397 O O . VAL B 1 539 ? 21.406 3.16 -17.688 1 98.44 539 VAL B O 1
ATOM 8400 N N . TYR B 1 540 ? 23.172 3.141 -16.406 1 98.19 540 TYR B N 1
ATOM 8401 C CA . TYR B 1 540 ? 23.266 4.594 -16.344 1 98.19 540 TYR B CA 1
ATOM 8402 C C . TYR B 1 540 ? 23.594 5.188 -17.703 1 98.19 540 TYR B C 1
ATOM 8404 O O . TYR B 1 540 ? 23.156 6.293 -18.031 1 98.19 540 TYR B O 1
ATOM 8412 N N . LYS B 1 541 ? 24.312 4.43 -18.484 1 96.44 541 LYS B N 1
ATOM 8413 C CA . LYS B 1 541 ? 24.75 4.949 -19.781 1 96.44 541 LYS B CA 1
ATOM 8414 C C . LYS B 1 541 ? 23.672 4.805 -20.844 1 96.44 541 LYS B C 1
ATOM 8416 O O . LYS B 1 541 ? 23.5 5.691 -21.672 1 96.44 541 LYS B O 1
ATOM 8421 N N . THR B 1 542 ? 22.922 3.691 -20.766 1 96.38 542 THR B N 1
ATOM 8422 C CA . THR B 1 542 ? 22.078 3.365 -21.906 1 96.38 542 THR B CA 1
ATOM 8423 C C . THR B 1 542 ? 20.609 3.307 -21.484 1 96.38 542 THR B C 1
ATOM 8425 O O . THR B 1 542 ? 19.75 3.932 -22.109 1 96.38 542 THR B O 1
ATOM 8428 N N . LEU B 1 543 ? 20.312 2.625 -20.438 1 97.12 543 LEU B N 1
ATOM 8429 C CA . LEU B 1 543 ? 18.906 2.346 -20.094 1 97.12 543 LEU B CA 1
ATOM 8430 C C . LEU B 1 543 ? 18.266 3.559 -19.438 1 97.12 543 LEU B C 1
ATOM 8432 O O . LEU B 1 543 ? 17.094 3.857 -19.703 1 97.12 543 LEU B O 1
ATOM 8436 N N . LEU B 1 544 ? 18.984 4.238 -18.578 1 97.44 544 LEU B N 1
ATOM 8437 C CA . LEU B 1 544 ? 18.406 5.34 -17.812 1 97.44 544 LEU B CA 1
ATOM 8438 C C . LEU B 1 544 ? 18.031 6.496 -18.734 1 97.44 544 LEU B C 1
ATOM 8440 O O . LEU B 1 544 ? 16.953 7.074 -18.594 1 97.44 544 LEU B O 1
ATOM 8444 N N . PRO B 1 545 ? 18.859 6.871 -19.719 1 96.31 545 PRO B N 1
ATOM 8445 C CA . PRO B 1 545 ? 18.438 7.922 -20.656 1 96.31 545 PRO B CA 1
ATOM 8446 C C . PRO B 1 545 ? 17.141 7.582 -21.391 1 96.31 545 PRO B C 1
ATOM 8448 O O . PRO B 1 545 ? 16.281 8.445 -21.531 1 96.31 545 PRO B O 1
ATOM 8451 N N . GLN B 1 546 ? 17.016 6.375 -21.75 1 96.69 546 GLN B N 1
ATOM 8452 C CA . GLN B 1 546 ? 15.781 5.957 -22.406 1 96.69 546 GLN B CA 1
ATOM 8453 C C . GLN B 1 546 ? 14.602 6 -21.438 1 96.69 546 GLN B C 1
ATOM 8455 O O . GLN B 1 546 ? 13.5 6.426 -21.797 1 96.69 546 GLN B O 1
ATOM 8460 N N . ARG B 1 547 ? 14.82 5.574 -20.25 1 97.19 547 ARG B N 1
ATOM 8461 C CA . ARG B 1 547 ? 13.781 5.578 -19.234 1 97.19 547 ARG B CA 1
ATOM 8462 C C . ARG B 1 547 ? 13.273 6.996 -18.969 1 97.19 547 ARG B C 1
ATOM 8464 O O . ARG B 1 547 ? 12.07 7.219 -18.859 1 97.19 547 ARG B O 1
ATOM 8471 N N . LEU B 1 548 ? 14.156 7.926 -18.906 1 96.94 548 LEU B N 1
ATOM 8472 C CA . LEU B 1 548 ? 13.789 9.312 -18.672 1 96.94 548 LEU B CA 1
ATOM 8473 C C . LEU B 1 548 ? 12.953 9.867 -19.812 1 96.94 548 LEU B C 1
ATOM 8475 O O . LEU B 1 548 ? 11.992 10.602 -19.594 1 96.94 548 LEU B O 1
ATOM 8479 N N . LEU B 1 549 ? 13.258 9.453 -21.062 1 95.88 549 LEU B N 1
ATOM 8480 C CA . LEU B 1 549 ? 12.477 9.852 -22.219 1 95.88 549 LEU B CA 1
ATOM 8481 C C . LEU B 1 549 ? 11.078 9.242 -22.172 1 95.88 549 LEU B C 1
ATOM 8483 O O . LEU B 1 549 ? 10.094 9.922 -22.453 1 95.88 549 LEU B O 1
ATOM 8487 N N . ASP B 1 550 ? 11.07 7.965 -21.766 1 96.38 550 ASP B N 1
ATOM 8488 C CA . ASP B 1 550 ? 9.789 7.277 -21.672 1 96.38 550 ASP B CA 1
ATOM 8489 C C . ASP B 1 550 ? 8.898 7.93 -20.609 1 96.38 550 ASP B C 1
ATOM 8491 O O . ASP B 1 550 ? 7.688 8.062 -20.797 1 96.38 550 ASP B O 1
ATOM 8495 N N . ARG B 1 551 ? 9.477 8.273 -19.531 1 95.5 551 ARG B N 1
ATOM 8496 C CA . ARG B 1 551 ? 8.734 8.938 -18.469 1 95.5 551 ARG B CA 1
ATOM 8497 C C . ARG B 1 551 ? 8.242 10.312 -18.922 1 95.5 551 ARG B C 1
ATOM 8499 O O . ARG B 1 551 ? 7.086 10.672 -18.688 1 95.5 551 ARG B O 1
ATOM 8506 N N . ALA B 1 552 ? 9.062 11.086 -19.594 1 93.31 552 ALA B N 1
ATOM 8507 C CA . ALA B 1 552 ? 8.695 12.398 -20.109 1 93.31 552 ALA B CA 1
ATOM 8508 C C . ALA B 1 552 ? 7.555 12.289 -21.109 1 93.31 552 ALA B C 1
ATOM 8510 O O . ALA B 1 552 ? 6.691 13.172 -21.188 1 93.31 552 ALA B O 1
ATOM 8511 N N . ALA B 1 553 ? 7.555 11.203 -21.828 1 93.56 553 ALA B N 1
ATOM 8512 C CA . ALA B 1 553 ? 6.551 10.992 -22.875 1 93.56 553 ALA B CA 1
ATOM 8513 C C . ALA B 1 553 ? 5.277 10.383 -22.281 1 93.56 553 ALA B C 1
ATOM 8515 O O . ALA B 1 553 ? 4.285 10.203 -23 1 93.56 553 ALA B O 1
ATOM 8516 N N . GLY B 1 554 ? 5.332 10.039 -21.031 1 91.56 554 GLY B N 1
ATOM 8517 C CA . GLY B 1 554 ? 4.156 9.461 -20.391 1 91.56 554 GLY B CA 1
ATOM 8518 C C . GLY B 1 554 ? 4.008 7.973 -20.656 1 91.56 554 GLY B C 1
ATOM 8519 O O . GLY B 1 554 ? 2.969 7.387 -20.344 1 91.56 554 GLY B O 1
ATOM 8520 N N . LYS B 1 555 ? 5.039 7.324 -21.219 1 92.06 555 LYS B N 1
ATOM 8521 C CA . LYS B 1 555 ? 4.98 5.887 -21.484 1 92.06 555 LYS B CA 1
ATOM 8522 C C . LYS B 1 555 ? 5.07 5.09 -20.188 1 92.06 555 LYS B C 1
ATOM 8524 O O . LYS B 1 555 ? 4.516 3.992 -20.078 1 92.06 555 LYS B O 1
ATOM 8529 N N . ILE B 1 556 ? 5.848 5.609 -19.266 1 94.44 556 ILE B N 1
ATOM 8530 C CA . ILE B 1 556 ? 5.855 5.043 -17.906 1 94.44 556 ILE B CA 1
ATOM 8531 C C . ILE B 1 556 ? 5.488 6.125 -16.906 1 94.44 556 ILE B C 1
ATOM 8533 O O . ILE B 1 556 ? 5.84 7.297 -17.078 1 94.44 556 ILE B O 1
ATOM 8537 N N . VAL B 1 557 ? 4.723 5.699 -15.867 1 94.75 557 VAL B N 1
ATOM 8538 C CA . VAL B 1 557 ? 4.258 6.629 -14.836 1 94.75 557 VAL B CA 1
ATOM 8539 C C . VAL B 1 557 ? 4.512 6.031 -13.453 1 94.75 557 VAL B C 1
ATOM 8541 O O . VAL B 1 557 ? 3.582 5.562 -12.797 1 94.75 557 VAL B O 1
ATOM 8544 N N . PRO B 1 558 ? 5.848 6.062 -12.977 1 96 558 PRO B N 1
ATOM 8545 C CA . PRO B 1 558 ? 6.137 5.582 -11.625 1 96 558 PRO B CA 1
ATOM 8546 C C . PRO B 1 558 ? 5.383 6.363 -10.547 1 96 558 PRO B C 1
ATOM 8548 O O . PRO B 1 558 ? 5.207 7.578 -10.672 1 96 558 PRO B O 1
ATOM 8551 N N . LYS B 1 559 ? 4.906 5.691 -9.539 1 96.62 559 LYS B N 1
ATOM 8552 C CA . LYS B 1 559 ? 4.211 6.312 -8.414 1 96.62 559 LYS B CA 1
ATOM 8553 C C . LYS B 1 559 ? 4.762 5.805 -7.082 1 96.62 559 LYS B C 1
ATOM 8555 O O . LYS B 1 559 ? 5.055 4.613 -6.938 1 96.62 559 LYS B O 1
ATOM 8560 N N . PHE B 1 560 ? 4.941 6.75 -6.195 1 97.69 560 PHE B N 1
ATOM 8561 C CA . PHE B 1 560 ? 5.293 6.387 -4.828 1 97.69 560 PHE B CA 1
ATOM 8562 C C . PHE B 1 560 ? 4.043 6.105 -4 1 97.69 560 PHE B C 1
ATOM 8564 O O . PHE B 1 560 ? 4.07 5.281 -3.088 1 97.69 560 PHE B O 1
ATOM 8571 N N . CYS B 1 561 ? 2.924 6.828 -4.383 1 92.19 561 CYS B N 1
ATOM 8572 C CA . CYS B 1 561 ? 1.664 6.738 -3.652 1 92.19 561 CYS B CA 1
ATOM 8573 C C . CYS B 1 561 ? 0.738 5.707 -4.285 1 92.19 561 CYS B C 1
ATOM 8575 O O . CYS B 1 561 ? 0.706 5.566 -5.512 1 92.19 561 CYS B O 1
#

Organism: Metarhizium robertsii (strain ARSEF 23 / ATCC MYA-3075) (NCBI:txid655844)

Solvent-accessible surface area (backbone atoms only — not comparable to full-atom values): 55597 Å² total; per-residue (Å²): 134,80,60,66,61,52,50,51,47,47,47,50,52,48,50,65,65,63,44,69,83,68,71,57,91,79,45,54,64,59,49,48,50,50,50,51,49,43,49,49,60,74,44,81,60,73,81,38,65,41,44,43,52,40,50,74,64,71,42,77,54,50,69,56,47,50,60,70,57,31,40,85,88,42,70,43,71,53,67,69,82,43,55,53,69,45,70,40,78,77,48,99,88,41,67,43,77,76,45,69,46,54,32,14,54,49,34,29,35,30,22,52,91,82,40,68,30,36,40,41,34,29,26,42,51,37,67,42,8,21,30,90,34,39,56,70,67,58,57,42,48,51,45,50,43,30,62,76,68,44,32,24,38,38,37,43,30,22,19,17,65,46,24,63,49,53,58,52,28,67,74,70,55,23,35,43,64,39,69,47,82,49,49,53,43,49,49,50,28,45,28,44,16,25,44,30,39,18,32,29,63,17,48,12,24,36,46,17,30,46,55,37,50,64,29,82,41,27,29,30,12,54,76,53,17,25,45,34,68,47,52,67,57,28,38,55,73,60,40,86,85,66,89,72,50,62,57,80,53,18,8,49,86,41,34,20,43,52,61,38,26,31,32,75,22,74,33,61,69,49,33,43,51,50,52,53,55,56,52,60,48,43,23,41,24,36,80,39,69,41,48,68,45,93,56,89,52,64,51,74,50,69,42,72,66,50,70,62,55,67,59,87,53,86,85,55,64,51,68,54,63,59,57,52,59,68,44,34,34,78,94,37,76,43,75,50,27,77,61,17,31,53,22,30,42,40,30,37,31,20,37,64,26,34,43,28,30,39,41,31,40,20,36,74,34,81,49,7,21,47,32,32,53,20,23,52,51,51,38,53,50,52,26,50,23,31,14,27,54,24,37,33,43,34,44,39,36,26,21,44,70,42,30,8,34,42,66,48,63,70,29,46,62,58,24,22,61,43,30,45,39,52,30,36,35,41,44,50,66,50,75,49,56,62,38,40,37,33,56,29,29,31,12,16,61,51,29,8,43,75,61,43,52,48,88,78,66,45,52,39,28,28,82,62,31,40,50,15,42,44,32,64,71,34,26,50,56,63,70,36,40,68,62,43,50,58,29,43,76,75,71,37,28,69,58,53,50,48,52,50,52,52,50,50,56,63,29,40,40,49,64,48,16,41,75,69,59,58,40,84,42,76,46,64,51,26,49,48,24,33,56,52,25,52,50,49,50,46,36,64,68,52,51,44,58,51,48,38,51,33,40,75,70,60,77,44,80,56,47,55,101,136,68,73,58,64,55,49,50,51,48,46,52,54,47,48,68,66,60,47,70,84,71,74,59,90,79,45,54,63,59,48,50,51,52,50,51,48,43,48,50,62,73,44,79,62,73,80,39,65,39,44,44,52,40,49,72,64,74,41,75,55,50,69,56,46,51,60,70,57,32,41,86,88,42,71,44,70,52,68,68,81,44,55,52,70,45,68,41,77,76,48,99,88,40,68,43,76,78,44,70,47,53,31,14,55,50,35,31,35,30,21,51,90,80,41,68,31,34,38,41,36,29,25,42,50,39,68,42,9,21,30,90,35,39,55,69,67,59,57,42,47,51,46,48,44,30,62,74,69,45,32,24,38,39,38,42,31,22,19,17,66,48,24,63,48,53,60,52,28,68,73,70,55,23,34,44,66,40,66,46,81,50,50,54,43,48,46,50,28,45,29,45,16,25,44,30,40,18,35,30,64,16,48,13,23,36,45,16,29,47,56,36,48,64,30,82,40,28,30,28,12,54,77,52,16,25,45,34,67,46,50,68,57,29,39,56,73,60,39,88,85,66,89,73,50,61,58,80,53,19,8,49,84,42,34,20,42,52,63,35,27,31,31,76,21,74,33,64,69,49,35,44,50,50,52,52,53,57,51,59,47,44,23,42,23,36,78,38,69,40,49,68,45,93,55,88,52,63,52,75,50,69,41,72,65,50,68,62,54,69,58,87,53,84,86,55,63,50,68,55,63,57,57,52,60,68,44,34,34,78,92,38,76,44,74,48,28,77,60,18,30,52,24,31,45,40,31,38,30,22,37,65,26,35,45,28,30,38,41,31,39,20,36,74,34,83,50,6,20,46,32,33,54,20,24,51,51,52,38,53,50,53,26,50,22,30,15,28,55,24,37,34,43,34,43,39,36,27,23,43,69,41,28,9,34,40,66,46,64,69,27,46,62,59,23,21,62,43,30,46,40,53,30,37,34,42,44,49,67,50,75,49,56,62,38,40,38,34,57,28,29,31,12,14,60,51,29,7,41,75,60,44,54,47,88,79,65,46,52,39,28,28,82,63,31,41,50,14,43,45,31,65,72,32,26,51,54,64,70,36,40,67,62,42,49,58,29,44,75,76,71,37,26,69,59,52,50,49,52,50,51,53,51,51,57,62,29,40,39,49,64,48,16,43,74,68,59,59,39,86,42,76,47,64,51,27,47,47,25,32,55,51,26,53,50,49,50,48,37,63,69,54,50,45,58,52,48,38,51,33,40,74,72,60,76,44,81,55,47,55,102

pLDDT: mean 91.6, std 11.13, range [29.81, 98.94]

InterPro domains:
  IPR011762 Acetyl-coenzyme A carboxyltransferase, N-terminal [PS50980] (24-294)
  IPR011763 Acetyl-coenzyme A carboxyltransferase, C-terminal [PS50989] (298-550)
  IPR029045 ClpP/crotonase-like domain superfamily [SSF52096] (47-291)
  IPR029045 ClpP/crotonase-like domain superfamily [SSF52096] (289-542)
  IPR034733 Acetyl-coenzyme A carboxylase carboxyl transferase subunit beta [PF01039] (54-533)
  IPR051047 Acyl-CoA Carboxylase Beta Subunit [PTHR43842] (20-541)

Foldseek 3Di:
DVPPVVVVVVVVVVCVVPPPPPQDPVNVVVVVLVVVLLVQLLDDDCPQPLNVVCVVLVFDFFVVLVCLQFDHPFWDWDCSNAWDFDWDDPDPPDIHTPDTQHQQKTWTWGHQVRAIAIEIAGGCSQVQQEQVRHDVVRLLVSLVVCVVVLHAYEYEFGGANHHYDPVVCVVVVHDDDDDDNNVVSLQVCQLFQQFYEYEFAAEQEQNSLVRQLSGLAYEYAQSHGFYDNHDPVVCPVVPPDDPDDRCNVTGCVPCLAQSSHWYYDNHSSVSSVLRSLQVQQFDSTQLDFGDFDAAPDDLQAFDQCLLPQDDLDLLDFGAVVVLVCLQFGHPFWDWISCNYLVQKTWTWGHQRRHIAIEIEGGCVPPHSAQALTVLVVLLLSLLSCLGRLHEYEYEDDARAQVQRHDDDDVRVVSVRVVSLVSSLVSLQQGDRHYEYEHEAEAEAPSSCSVQPNDVPTHYEYEQRYFYDHHHLVVPVCVVCVVVLVVCVVVPCNVVVSVVVVVVVVVCRRVVNCVVVVVDVYHDHSRRNNSVVSVVSVCCVVPVSVVVSVCVVVVVGRRGSD/DPPVVVVVVVVVVVCVVPPPPDQDPVNVVVVVQVVVLLVPLLDDDCPQPLNVVCVVLVFDFFVVLVCLQFDHPFWDWDCSNAWDFDWDDPDPPDIHTPDTQHQQKTWTWGHQVRAIAIEIAGGCSQVQQEQVRHDPVRLLVSLVVCVVVLHAYEYEFGGANHHYDPVVCVVVVHDDDDDDNNVVSLQVCQLFQQFYEYEFAAEQEQNSLVRQLSGLAYEYAQSHGFYDNHDPVVCPVVPPDDPDDRCNVTGCVPCLAQSSHWYYDNHSSVSSVLRSLQQQQFDSTQLDFGDFDAAPADLQAFDQCLLPQDDLDLLDFGACVVLVCLQFGHPFWDWISCNYLVQKTWTWGHQRRHIAIEIEGGCVPPHSAQALTVLVVLLLRLLSCLGRLHEYEYEDDARAQVQRHDDDDVRVVSVRVVSLVSSLVSLQQGDRHYEYEHEAEAEAPSSCSVQPNDVPTHYEYEQRYFYDHHHLVVVVCVVCVVVLVVCVVVPCNVVVSVVVVVVVVVCRRVVNCVVVVVDVYHDHSRRNNSVVSVVSVCCVVPVSVVVSVCVVVVVGRRGSD

Secondary structure (DSSP, 8-state):
-TTHHHHHHHHHHHHHHSS-----TT-HHHHHHHHHHHHHHHS--TTSHHHHHHHHTTPPPHHHHHHHHSPTT--EESSTT-EEEEEEE-SSS-EEEEEEEE-SEEEEEEEETTEEEEEEEE-TTTGGG-GGGS-HHHHHHHHHHHHHHT--EEEEEEE-SS---THHHHHHTS------TTHHHHHHHHHTT--EEEEEEEEEETHHHHHHHTSSEEEEETTT-EEESS-HHHHHHHS-S----HHHHHSHHHHTTTTSSSEEESSHHHHHHHHHHHHHHS-SSTTSPPPP----S-TT---GGGGSSS-SSTT----HHHHHHHHSPTT--EES-TTSSTTEEEEEEEETTEEEEEEEE-TTTGGG-B-HHHHHHHHHHHHHHHHHT--EEEEE---TTTTTB--SHHHHHTTHHHHHHHHHHHHHH--S-EEEEE-SEEEHHHHHHHH-SSSS--EEE-TT-EEESS-HHHHHHHHTHHHHHHHHHTT-HHHHHHHHHHHHHHHT-HHHHHHTTSSS-B--GGGHHHHHHHHHHHIIIIIHHHHHHHHHTTS------/--THHHHHHHHHHHHHHSS-----TT-HHHHHHHHHHHHHHHS--TTSHHHHHHHHTTPPPHHHHHHHHSPTT--EESSTT-EEEEEEE-SSS-EEEEEEEE-SEEEEEEEETTEEEEEEEE-TTTGGG-GGGS-HHHHHHHHHHHHHHT--EEEEEEE-SS---THHHHHHTS------TTHHHHHHHHHTT--EEEEEEEEEETHHHHHHHTSSEEEEETTT-EEESS-HHHHHHHS-S----HHHHHSHHHHTTTTSSSEEESSHHHHHHHHHHHHHHS-SSTTSPPPP----S-TT---GGGGTSS-SSTT----HHHHHHHHSPTT--EES-TTSSTTEEEEEEEETTEEEEEEEE-TTTGGG-B-HHHHHHHHHHHHHHHHHT--EEEEE---TTTTTB--SHHHHHTTHHHHHHHHHHHHHH--S-EEEEE-SEEEHHHHHHHHSSSSS--EEE-TT-EEESS-HHHHHHHHTHHHHHHHHHTT-HHHHHHHHHHHHHHHT-HHHHHHTTSSS-B--GGGHHHHHHHHHHHIIIIIHHHHHHHHHTTS------

Radius of gyration: 34.7 Å; Cα contacts (8 Å, |Δi|>4): 2484; chains: 2; bounding box: 76×171×106 Å